Protein 2NYB (pdb70)

Structure (mmCIF, N/CA/C/O backbone):
data_2NYB
#
_entry.id   2NYB
#
_cell.length_a   43.508
_cell.length_b   107.596
_cell.length_c   84.120
_cell.angle_alpha   90.000
_cell.angle_beta   94.890
_cell.angle_gamma   90.000
#
_symmetry.space_group_name_H-M   'P 1 21 1'
#
loop_
_entity.id
_entity.type
_entity.pdbx_description
1 polymer 'Superoxide dismutase [FE]'
2 non-polymer 'FE (II) ION'
3 non-polymer 'OXYGEN ATOM'
4 water water
#
loop_
_atom_site.group_PDB
_atom_site.id
_atom_site.type_symbol
_atom_site.label_atom_id
_atom_site.label_alt_id
_atom_site.label_comp_id
_atom_site.label_asym_id
_atom_site.label_entity_id
_atom_site.label_seq_id
_atom_site.pdbx_PDB_ins_code
_atom_site.Cartn_x
_atom_site.Cartn_y
_atom_site.Cartn_z
_atom_site.occupancy
_atom_site.B_iso_or_equiv
_atom_site.auth_seq_id
_atom_site.auth_comp_id
_atom_site.auth_asym_id
_atom_site.auth_atom_id
_atom_site.pdbx_PDB_model_num
ATOM 1 N N A SER A 1 1 ? -63.835 42.278 -14.551 0.60 18.37 1 SER A N 1
ATOM 2 N N B SER A 1 1 ? -65.036 41.004 -14.228 0.40 18.14 1 SER A N 1
ATOM 3 C CA A SER A 1 1 ? -63.133 41.287 -13.685 0.60 18.38 1 SER A CA 1
ATOM 4 C CA B SER A 1 1 ? -63.685 41.058 -13.599 0.40 18.11 1 SER A CA 1
ATOM 5 C C A SER A 1 1 ? -63.053 41.766 -12.236 0.60 17.90 1 SER A C 1
ATOM 6 C C B SER A 1 1 ? -63.759 41.467 -12.133 0.40 17.83 1 SER A C 1
ATOM 7 O O A SER A 1 1 ? -63.100 42.968 -11.967 0.60 18.11 1 SER A O 1
ATOM 8 O O B SER A 1 1 ? -64.542 42.343 -11.764 0.40 18.07 1 SER A O 1
ATOM 13 N N . PHE A 1 2 ? -62.940 40.819 -11.307 1.00 17.43 2 PHE A N 1
ATOM 14 C CA . PHE A 1 2 ? -62.834 41.152 -9.885 1.00 16.78 2 PHE A CA 1
ATOM 15 C C . PHE A 1 2 ? -61.468 41.726 -9.555 1.00 16.54 2 PHE A C 1
ATOM 16 O O . PHE A 1 2 ? -60.455 41.313 -10.120 1.00 16.15 2 PHE A O 1
ATOM 24 N N . GLU A 1 3 ? -61.467 42.704 -8.656 1.00 16.71 3 GLU A N 1
ATOM 25 C CA . GLU A 1 3 ? -60.240 43.290 -8.139 1.00 16.97 3 GLU A CA 1
ATOM 26 C C . GLU A 1 3 ? -60.027 42.790 -6.723 1.00 16.10 3 GLU A C 1
ATOM 27 O O . GLU A 1 3 ? -60.989 42.487 -6.020 1.00 17.04 3 GLU A O 1
ATOM 33 N N . LEU A 1 4 ? -58.768 42.687 -6.315 1.00 14.95 4 LEU A N 1
ATOM 34 C CA . LEU A 1 4 ? -58.435 42.424 -4.925 1.00 13.91 4 LEU A CA 1
ATOM 35 C C . LEU A 1 4 ? -58.705 43.714 -4.141 1.00 13.59 4 LEU A C 1
ATOM 36 O O . LEU A 1 4 ? -58.034 44.721 -4.371 1.00 13.54 4 LEU A O 1
ATOM 41 N N . PRO A 1 5 ? -59.716 43.711 -3.248 1.00 13.26 5 PRO A N 1
ATOM 42 C CA . PRO A 1 5 ? -59.952 44.947 -2.491 1.00 13.23 5 PRO A CA 1
ATOM 43 C C . PRO A 1 5 ? -58.767 45.298 -1.596 1.00 12.55 5 PRO A C 1
ATOM 44 O O . PRO A 1 5 ? -58.106 44.401 -1.065 1.00 12.40 5 PRO A O 1
ATOM 48 N N . ALA A 1 6 ? -58.497 46.591 -1.442 1.00 12.10 6 ALA A N 1
ATOM 49 C CA . ALA A 1 6 ? -57.396 47.057 -0.611 1.00 11.52 6 ALA A CA 1
ATOM 50 C C . ALA A 1 6 ? -57.492 46.487 0.798 1.00 11.12 6 ALA A C 1
ATOM 51 O O . ALA A 1 6 ? -58.586 46.357 1.354 1.00 11.28 6 ALA A O 1
ATOM 53 N N A LEU A 1 7 ? -56.347 46.134 1.366 0.70 10.82 7 LEU A N 1
ATOM 54 N N B LEU A 1 7 ? -56.337 46.151 1.371 0.30 11.17 7 LEU A N 1
ATOM 55 C CA A LEU A 1 7 ? -56.287 45.751 2.766 0.70 10.50 7 LEU A CA 1
ATOM 56 C CA B LEU A 1 7 ? -56.252 45.832 2.793 0.30 11.13 7 LEU A CA 1
ATOM 57 C C A LEU A 1 7 ? -56.700 46.975 3.605 0.70 10.58 7 LEU A C 1
ATOM 58 C C B LEU A 1 7 ? -56.738 47.029 3.602 0.30 10.99 7 LEU A C 1
ATOM 59 O O A LEU A 1 7 ? -56.351 48.098 3.245 0.70 11.02 7 LEU A O 1
ATOM 60 O O B LEU A 1 7 ? -56.478 48.175 3.227 0.30 11.10 7 LEU A O 1
ATOM 69 N N . PRO A 1 8 ? -57.471 46.778 4.699 1.00 10.70 8 PRO A N 1
ATOM 70 C CA . PRO A 1 8 ? -57.934 47.913 5.525 1.00 10.91 8 PRO A CA 1
ATOM 71 C C . PRO A 1 8 ? -56.865 48.645 6.352 1.00 10.64 8 PRO A C 1
ATOM 72 O O . PRO A 1 8 ? -57.194 49.581 7.077 1.00 11.16 8 PRO A O 1
ATOM 76 N N . TYR A 1 9 ? -55.609 48.217 6.243 1.00 9.52 9 TYR A N 1
ATOM 77 C CA . TYR A 1 9 ? -54.488 48.733 7.040 1.00 9.15 9 TYR A CA 1
ATOM 78 C C . TYR A 1 9 ? -53.211 48.364 6.302 1.00 8.93 9 TYR A C 1
ATOM 79 O O . TYR A 1 9 ? -53.244 47.560 5.363 1.00 9.10 9 TYR A O 1
ATOM 88 N N . ALA A 1 10 ? -52.090 48.947 6.721 1.00 8.67 10 ALA A N 1
ATOM 89 C CA . ALA A 1 10 ? -50.783 48.545 6.208 1.00 8.76 10 ALA A CA 1
ATOM 90 C C . ALA A 1 10 ? -50.448 47.155 6.737 1.00 8.22 10 ALA A C 1
ATOM 91 O O . ALA A 1 10 ? -51.021 46.700 7.739 1.00 8.42 10 ALA A O 1
ATOM 93 N N . LYS A 1 11 ? -49.497 46.490 6.095 1.00 8.56 11 LYS A N 1
ATOM 94 C CA . LYS A 1 11 ? -49.254 45.078 6.379 1.00 8.90 11 LYS A CA 1
ATOM 95 C C . LYS A 1 11 ? -48.625 44.777 7.741 1.00 8.48 11 LYS A C 1
ATOM 96 O O . LYS A 1 11 ? -48.584 43.616 8.145 1.00 8.59 11 LYS A O 1
ATOM 102 N N . ASP A 1 12 ? -48.127 45.805 8.428 1.00 8.50 12 ASP A N 1
ATOM 103 C CA . ASP A 1 12 ? -47.586 45.660 9.784 1.00 8.16 12 ASP A CA 1
ATOM 104 C C . ASP A 1 12 ? -48.609 45.913 10.894 1.00 7.84 12 ASP A C 1
ATOM 105 O O . ASP A 1 12 ? -48.267 45.841 12.076 1.00 8.23 12 ASP A O 1
ATOM 110 N N . ALA A 1 13 ? -49.853 46.223 10.536 1.00 7.84 13 ALA A N 1
ATOM 111 C CA . ALA A 1 13 ? -50.813 46.723 11.527 1.00 8.06 13 ALA A CA 1
ATOM 112 C C . ALA A 1 13 ? -51.208 45.693 12.574 1.00 7.91 13 ALA A C 1
ATOM 113 O O . ALA A 1 13 ? -51.612 46.055 13.680 1.00 8.59 13 ALA A O 1
ATOM 115 N N . LEU A 1 14 ? -51.102 44.416 12.214 1.00 7.70 14 LEU A N 1
ATOM 116 C CA . LEU A 1 14 ? -51.539 43.330 13.087 1.00 7.88 14 LEU A CA 1
ATOM 117 C C . LEU A 1 14 ? -50.398 42.710 13.885 1.00 7.90 14 LEU A C 1
ATOM 118 O O . LEU A 1 14 ? -50.615 41.810 14.697 1.00 8.40 14 LEU A O 1
ATOM 123 N N . ALA A 1 15 ? -49.184 43.206 13.666 1.00 7.88 15 ALA A N 1
ATOM 124 C CA . ALA A 1 15 ? -48.002 42.653 14.315 1.00 8.80 15 ALA A CA 1
ATOM 125 C C . ALA A 1 15 ? -47.996 43.035 15.791 1.00 9.37 15 ALA A C 1
ATOM 126 O O . ALA A 1 15 ? -48.462 44.120 16.143 1.00 9.75 15 ALA A O 1
ATOM 128 N N . PRO A 1 16 ? -47.448 42.166 16.663 1.00 9.90 16 PRO A N 1
ATOM 129 C CA . PRO A 1 16 ? -46.801 40.882 16.392 1.00 10.05 16 PRO A CA 1
ATOM 130 C C . PRO A 1 16 ? -47.766 39.693 16.294 1.00 9.42 16 PRO A C 1
ATOM 131 O O . PRO A 1 16 ? -47.325 38.559 16.078 1.00 10.14 16 PRO A O 1
ATOM 135 N N . HIS A 1 17 ? -49.063 39.939 16.451 1.00 8.44 17 HIS A N 1
ATOM 136 C CA . HIS A 1 17 ? -50.061 38.865 16.469 1.00 8.37 17 HIS A CA 1
ATOM 137 C C . HIS A 1 17 ? -50.106 38.104 15.149 1.00 7.86 17 HIS A C 1
ATOM 138 O O . HIS A 1 17 ? -50.145 36.874 15.138 1.00 8.21 17 HIS A O 1
ATOM 145 N N . ILE A 1 18 ? -50.090 38.846 14.046 1.00 7.49 18 ILE A N 1
ATOM 146 C CA . ILE A 1 18 ? -49.890 38.293 12.716 1.00 8.03 18 ILE A CA 1
ATOM 147 C C . ILE A 1 18 ? -48.830 39.191 12.089 1.00 7.80 18 ILE A C 1
ATOM 148 O O . ILE A 1 18 ? -48.960 40.419 12.095 1.00 7.95 18 ILE A O 1
ATOM 153 N N . SER A 1 19 ? -47.756 38.589 11.593 1.00 7.76 19 SER A N 1
ATOM 154 C CA . SER A 1 19 ? -46.611 39.368 11.120 1.00 8.00 19 SER A CA 1
ATOM 155 C C . SER A 1 19 ? -46.856 40.039 9.776 1.00 7.57 19 SER A C 1
ATOM 156 O O . SER A 1 19 ? -47.737 39.636 9.005 1.00 7.42 19 SER A O 1
ATOM 159 N N . ALA A 1 20 ? -46.050 41.061 9.494 1.00 7.82 20 ALA A N 1
ATOM 160 C CA . ALA A 1 20 ? -46.041 41.679 8.177 1.00 8.00 20 ALA A CA 1
ATOM 161 C C . ALA A 1 20 ? -45.745 40.660 7.084 1.00 7.93 20 ALA A C 1
ATOM 162 O O . ALA A 1 20 ? -46.349 40.727 6.007 1.00 8.09 20 ALA A O 1
ATOM 164 N N . GLU A 1 21 ? -44.812 39.740 7.343 1.00 7.72 21 GLU A N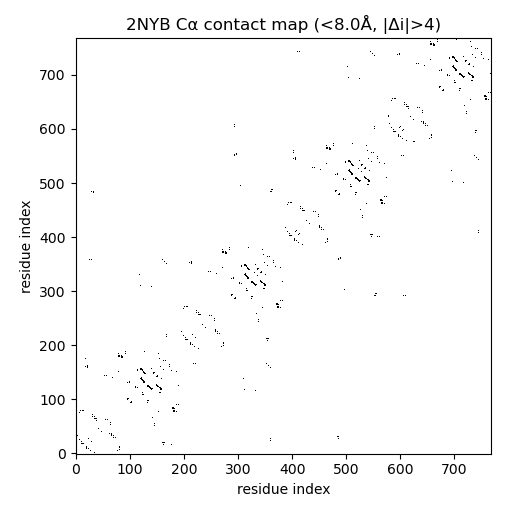 1
ATOM 165 C CA . GLU A 1 21 ? -44.506 38.714 6.353 1.00 7.98 21 GLU A CA 1
ATOM 166 C C . GLU A 1 21 ? -45.725 37.838 6.051 1.00 7.59 21 GLU A C 1
ATOM 167 O O . GLU A 1 21 ? -45.989 37.527 4.896 1.00 8.12 21 GLU A O 1
ATOM 173 N N A THR A 1 22 ? -46.419 37.402 7.099 0.70 6.99 22 THR A N 1
ATOM 174 N N B THR A 1 22 ? -46.515 37.487 7.062 0.30 8.07 22 THR A N 1
ATOM 175 C CA A THR A 1 22 ? -47.629 36.612 6.905 0.70 6.45 22 THR A CA 1
ATOM 176 C CA B THR A 1 22 ? -47.757 36.772 6.752 0.30 8.27 22 THR A CA 1
ATOM 177 C C A THR A 1 22 ? -48.601 37.355 6.025 0.70 6.53 22 THR A C 1
ATOM 178 C C B THR A 1 22 ? -48.770 37.625 5.971 0.30 8.16 22 THR A C 1
ATOM 179 O O A THR A 1 22 ? -49.106 36.805 5.056 0.70 6.62 22 THR A O 1
ATOM 180 O O B THR A 1 22 ? -49.438 37.098 5.094 0.30 7.84 22 THR A O 1
ATOM 187 N N A ILE A 1 23 ? -48.844 38.623 6.339 0.50 6.09 23 ILE A N 1
ATOM 188 N N B ILE A 1 23 ? -48.876 38.927 6.236 0.50 8.41 23 ILE A N 1
ATOM 189 C CA A ILE A 1 23 ? -49.790 39.404 5.548 0.50 6.11 23 ILE A CA 1
ATOM 190 C CA B ILE A 1 23 ? -49.771 39.709 5.400 0.50 9.00 23 ILE A CA 1
ATOM 191 C C A ILE A 1 23 ? -49.314 39.557 4.097 0.50 6.38 23 ILE A C 1
ATOM 192 C C B ILE A 1 23 ? -49.227 39.744 3.960 0.50 9.02 23 ILE A C 1
ATOM 193 O O A ILE A 1 23 ? -50.104 39.416 3.166 0.50 6.55 23 ILE A O 1
ATOM 194 O O B ILE A 1 23 ? -49.978 39.580 3.000 0.50 9.02 23 ILE A O 1
ATOM 203 N N A GLU A 1 24 ? -48.027 39.818 3.902 0.50 6.81 24 GLU A N 1
ATOM 204 N N B GLU A 1 24 ? -47.916 39.915 3.823 0.50 9.02 24 GLU A N 1
ATOM 205 C CA A GLU A 1 24 ? -47.497 39.932 2.550 0.50 7.32 24 GLU A CA 1
ATOM 206 C CA B GLU A 1 24 ? -47.270 39.902 2.513 0.50 9.44 24 GLU A CA 1
ATOM 207 C C A GLU A 1 24 ? -47.835 38.695 1.717 0.50 7.34 24 GLU A C 1
ATOM 208 C C B GLU A 1 24 ? -47.698 38.694 1.683 0.50 8.55 24 GLU A C 1
ATOM 209 O O A GLU A 1 24 ? -48.300 38.817 0.581 0.50 7.61 24 GLU A O 1
ATOM 210 O O B GLU A 1 24 ? -48.092 38.830 0.525 0.50 8.76 24 GLU A O 1
ATOM 221 N N . TYR A 1 25 ? -47.601 37.508 2.273 1.00 7.52 25 TYR A N 1
ATOM 222 C CA . TYR A 1 25 ? -47.950 36.276 1.567 1.00 7.42 25 TYR A CA 1
ATOM 223 C C . TYR A 1 25 ? -49.452 36.035 1.516 1.00 7.19 25 TYR A C 1
ATOM 224 O O . TYR A 1 25 ? -50.008 35.715 0.459 1.00 7.65 25 TYR A O 1
ATOM 233 N N . HIS A 1 26 ? -50.105 36.153 2.663 1.00 7.47 26 HIS A N 1
ATOM 234 C CA . HIS A 1 26 ? -51.496 35.757 2.771 1.00 7.34 26 HIS A CA 1
ATOM 235 C C . HIS A 1 26 ? -52.377 36.651 1.893 1.00 7.46 26 HIS A C 1
ATOM 236 O O . HIS A 1 26 ? -53.239 36.156 1.151 1.00 7.68 26 HIS A O 1
ATOM 243 N N . TYR A 1 27 ? -52.156 37.960 1.975 1.00 7.50 27 TYR A N 1
ATOM 244 C CA . TYR A 1 27 ? -52.887 38.912 1.152 1.00 7.89 27 TYR A CA 1
ATOM 245 C C . TYR A 1 27 ? -52.279 39.006 -0.254 1.00 8.07 27 TYR A C 1
ATOM 246 O O . TYR A 1 27 ? -52.979 38.839 -1.253 1.00 8.52 27 TYR A O 1
ATOM 255 N N . GLY A 1 28 ? -50.978 39.276 -0.327 1.00 8.51 28 GLY A N 1
ATOM 256 C CA . GLY A 1 28 ? -50.330 39.576 -1.601 1.00 8.89 28 GLY A CA 1
ATOM 257 C C . GLY A 1 28 ? -50.091 38.405 -2.530 1.00 8.74 28 GLY A C 1
ATOM 258 O O . GLY A 1 28 ? -49.878 38.611 -3.728 1.00 9.65 28 GLY A O 1
ATOM 259 N N A LYS A 1 29 ? -50.116 37.187 -1.991 0.50 8.49 29 LYS A N 1
ATOM 260 N N B LYS A 1 29 ? -50.087 37.191 -1.982 0.50 8.55 29 LYS A N 1
ATOM 261 C CA A LYS A 1 29 ? -49.973 35.987 -2.813 0.50 8.54 29 LYS A CA 1
ATOM 262 C CA B LYS A 1 29 ? -49.962 35.984 -2.794 0.50 8.69 29 LYS A CA 1
ATOM 263 C C A LYS A 1 29 ? -51.207 35.090 -2.800 0.50 8.37 29 LYS A C 1
ATOM 264 C C B LYS A 1 29 ? -51.243 35.156 -2.788 0.50 8.43 29 LYS A C 1
ATOM 265 O O A LYS A 1 29 ? -51.755 34.799 -3.858 0.50 8.38 29 LYS A O 1
ATOM 266 O O B LYS A 1 29 ? -51.861 34.990 -3.833 0.50 8.39 29 LYS A O 1
ATOM 277 N N . HIS A 1 30 ? -51.656 34.651 -1.627 1.00 8.06 30 HIS A N 1
ATOM 278 C CA . HIS A 1 30 ? -52.805 33.735 -1.575 1.00 7.96 30 HIS A CA 1
ATOM 279 C C . HIS A 1 30 ? -54.106 34.391 -2.035 1.00 7.79 30 HIS A C 1
ATOM 280 O O . HIS A 1 30 ? -54.760 33.899 -2.950 1.00 8.05 30 HIS A O 1
ATOM 287 N N . HIS A 1 31 ? -54.461 35.507 -1.408 1.00 7.59 31 HIS A N 1
ATOM 288 C CA . HIS A 1 31 ? -55.696 36.191 -1.736 1.00 7.72 31 HIS A CA 1
ATOM 289 C C . HIS A 1 31 ? -55.661 36.680 -3.193 1.00 8.00 31 HIS A C 1
ATOM 290 O O . HIS A 1 31 ? -56.615 36.483 -3.951 1.00 8.17 31 HIS A O 1
ATOM 297 N N . GLN A 1 32 ? -54.543 37.283 -3.588 1.00 8.44 32 GLN A N 1
ATOM 298 C CA . GLN A 1 32 ? -54.351 37.712 -4.974 1.00 8.93 32 GLN A CA 1
ATOM 299 C C . GLN A 1 32 ? -54.518 36.554 -5.968 1.00 8.64 32 GLN A C 1
ATOM 300 O O . GLN A 1 32 ? -55.189 36.703 -7.002 1.00 9.04 32 GLN A O 1
ATOM 306 N N . THR A 1 33 ? -53.920 35.406 -5.656 1.00 8.52 33 THR A N 1
ATOM 307 C CA . THR A 1 33 ? -54.012 34.240 -6.539 1.00 9.01 33 THR A CA 1
ATOM 308 C C . THR A 1 33 ? -55.459 33.767 -6.696 1.00 9.11 33 THR A C 1
ATOM 309 O O . THR A 1 33 ? -55.872 33.389 -7.787 1.00 9.30 33 THR A O 1
ATOM 313 N N . TYR A 1 34 ? -56.227 33.791 -5.614 1.00 8.93 34 TYR A N 1
ATOM 314 C CA . TYR A 1 34 ? -57.636 33.438 -5.706 1.00 9.08 34 TYR A CA 1
ATOM 315 C C . TYR A 1 34 ? -58.390 34.374 -6.661 1.00 9.15 34 TYR A C 1
ATOM 316 O O . TYR A 1 34 ? -59.223 33.921 -7.443 1.00 9.49 34 TYR A O 1
ATOM 325 N N . VAL A 1 35 ? -58.097 35.671 -6.596 1.00 9.11 35 VAL A N 1
ATOM 326 C CA . VAL A 1 35 ? -58.708 36.647 -7.509 1.00 9.62 35 VAL A CA 1
ATOM 327 C C . VAL A 1 35 ? -58.325 36.351 -8.963 1.00 9.49 35 VAL A C 1
ATOM 328 O O . VAL A 1 35 ? -59.190 36.275 -9.852 1.00 10.18 35 VAL A O 1
ATOM 332 N N . THR A 1 36 ? -57.031 36.162 -9.196 1.00 9.74 36 THR A N 1
ATOM 333 C CA . THR A 1 36 ? -56.531 35.850 -10.530 1.00 10.51 36 THR A CA 1
ATOM 334 C C . THR A 1 36 ? -57.164 34.577 -11.082 1.00 10.67 36 THR A C 1
ATOM 335 O O . THR A 1 36 ? -57.614 34.550 -12.234 1.00 11.40 36 THR A O 1
ATOM 339 N N . ASN A 1 37 ? -57.185 33.525 -10.266 1.00 10.73 37 ASN A N 1
ATOM 340 C CA . ASN A 1 37 ? -57.726 32.242 -10.706 1.00 11.25 37 ASN A CA 1
ATOM 341 C C . ASN A 1 37 ? -59.226 32.314 -10.972 1.00 11.45 37 ASN A C 1
ATOM 342 O O . ASN A 1 37 ? -59.718 31.724 -11.938 1.00 12.06 37 ASN A O 1
ATOM 347 N N . LEU A 1 38 ? -59.947 33.039 -10.122 1.00 11.31 38 LEU A N 1
ATOM 348 C CA . LEU A 1 38 ? -61.369 33.265 -10.345 1.00 11.72 38 LEU A CA 1
ATOM 349 C C . LEU A 1 38 ? -61.620 33.957 -11.687 1.00 12.14 38 LEU A C 1
ATOM 350 O O . LEU A 1 38 ? -62.441 33.496 -12.491 1.00 12.73 38 LEU A O 1
ATOM 355 N N . ASN A 1 39 ? -60.917 35.063 -11.918 1.00 12.80 39 ASN A N 1
ATOM 356 C CA . ASN A 1 39 ? -61.062 35.826 -13.156 1.00 13.56 39 ASN A CA 1
ATOM 357 C C . ASN A 1 39 ? -60.818 34.976 -14.393 1.00 14.30 39 ASN A C 1
ATOM 358 O O . ASN A 1 39 ? -61.583 35.037 -15.358 1.00 15.00 39 ASN A O 1
ATOM 363 N N . ASN A 1 40 ? -59.776 34.155 -14.342 1.00 14.84 40 ASN A N 1
ATOM 364 C CA . ASN A 1 40 ? -59.455 33.271 -15.455 1.00 15.88 40 ASN A CA 1
ATOM 365 C C . ASN A 1 40 ? -60.525 32.218 -15.721 1.00 16.25 40 ASN A C 1
ATOM 366 O O . ASN A 1 40 ? -60.799 31.893 -16.876 1.00 16.75 40 ASN A O 1
ATOM 371 N N . LEU A 1 41 ? -61.137 31.697 -14.660 1.00 16.79 41 LEU A N 1
ATOM 372 C CA . LEU A 1 41 ? -62.182 30.685 -14.808 1.00 17.34 41 LEU A CA 1
ATOM 373 C C . LEU A 1 41 ? -63.502 31.241 -15.337 1.00 17.72 41 LEU A C 1
ATOM 374 O O . LEU A 1 41 ? -64.229 30.539 -16.044 1.00 18.27 41 LEU A O 1
ATOM 379 N N . ILE A 1 42 ? -63.814 32.491 -15.005 1.00 17.90 42 ILE A N 1
ATOM 380 C CA . ILE A 1 42 ? -65.124 33.053 -15.356 1.00 18.57 42 ILE A CA 1
ATOM 381 C C . ILE A 1 42 ? -65.156 33.917 -16.622 1.00 18.81 42 ILE A C 1
ATOM 382 O O . ILE A 1 42 ? -66.239 34.219 -17.135 1.00 18.83 42 ILE A O 1
ATOM 387 N N A LYS A 1 43 ? -63.980 34.308 -17.113 0.50 18.99 43 LYS A N 1
ATOM 388 N N B LYS A 1 43 ? -63.979 34.306 -17.115 0.50 19.04 43 LYS A N 1
ATOM 389 C CA A LYS A 1 43 ? -63.878 35.136 -18.316 0.50 19.31 43 LYS A CA 1
ATOM 390 C CA B LYS A 1 43 ? -63.868 35.132 -18.321 0.50 19.40 43 LYS A CA 1
ATOM 391 C C A LYS A 1 43 ? -64.574 34.474 -19.504 0.50 19.57 43 LYS A C 1
ATOM 392 C C B LYS A 1 43 ? -64.569 34.475 -19.509 0.50 19.63 43 LYS A C 1
ATOM 393 O O A LYS A 1 43 ? -64.274 33.331 -19.855 0.50 19.78 43 LYS A O 1
ATOM 394 O O B LYS A 1 43 ? -64.269 33.334 -19.865 0.50 19.84 43 LYS A O 1
ATOM 405 N N . GLY A 1 44 ? -65.516 35.201 -20.099 1.00 19.74 44 GLY A N 1
ATOM 406 C CA . GLY A 1 44 ? -66.272 34.717 -21.254 1.00 20.15 44 GLY A CA 1
ATOM 407 C C . GLY A 1 44 ? -67.386 33.732 -20.940 1.00 20.44 44 GLY A C 1
ATOM 408 O O . GLY A 1 44 ? -67.935 33.114 -21.855 1.00 20.87 44 GLY A O 1
ATOM 409 N N . THR A 1 45 ? -67.727 33.588 -19.658 1.00 20.40 45 THR A N 1
ATOM 410 C CA . THR A 1 45 ? -68.766 32.648 -19.217 1.00 20.43 45 THR A CA 1
ATOM 411 C C . THR A 1 45 ? -69.988 33.369 -18.646 1.00 20.67 45 THR A C 1
ATOM 412 O O . THR A 1 45 ? -69.965 34.585 -18.437 1.00 20.81 45 THR A O 1
ATOM 416 N N . ALA A 1 46 ? -71.046 32.603 -18.376 1.00 20.81 46 ALA A N 1
ATOM 417 C CA . ALA A 1 46 ? -72.276 33.140 -17.788 1.00 21.16 46 ALA A CA 1
ATOM 418 C C . ALA A 1 46 ? -72.114 33.571 -16.325 1.00 21.19 46 ALA A C 1
ATOM 419 O O . ALA A 1 46 ? -73.050 34.100 -15.722 1.00 21.47 46 ALA A O 1
ATOM 421 N N . PHE A 1 47 ? -70.928 33.350 -15.759 1.00 21.20 47 PHE A N 1
ATOM 422 C CA . PHE A 1 47 ? -70.611 33.856 -14.424 1.00 21.31 47 PHE A CA 1
ATOM 423 C C . PHE A 1 47 ? -70.244 35.339 -14.442 1.00 22.06 47 PHE A C 1
ATOM 424 O O . PHE A 1 47 ? -70.184 35.982 -13.393 1.00 22.38 47 PHE A O 1
ATOM 432 N N . GLU A 1 48 ? -70.001 35.876 -15.637 1.00 22.68 48 GLU A N 1
ATOM 433 C CA . GLU A 1 48 ? -69.803 37.313 -15.815 1.00 23.43 48 GLU A CA 1
ATOM 434 C C . GLU A 1 48 ? -71.117 38.051 -15.605 1.00 23.35 48 GLU A C 1
ATOM 435 O O . GLU A 1 48 ? -72.179 37.585 -16.033 1.00 23.66 48 GLU A O 1
ATOM 441 N N . GLY A 1 49 ? -71.041 39.200 -14.940 1.00 23.26 49 GLY A N 1
ATOM 442 C CA . GLY A 1 49 ? -72.232 39.963 -14.581 1.00 22.96 49 GLY A CA 1
ATOM 443 C C . GLY A 1 49 ? -72.718 39.622 -13.185 1.00 22.57 49 GLY A C 1
ATOM 444 O O . GLY A 1 49 ? -73.468 40.387 -12.575 1.00 22.87 49 GLY A O 1
ATOM 445 N N . LYS A 1 50 ? -72.290 38.464 -12.683 1.00 22.08 50 LYS A N 1
ATOM 446 C CA . LYS A 1 50 ? -72.637 38.031 -11.338 1.00 21.37 50 LYS A CA 1
ATOM 447 C C . LYS A 1 50 ? -71.716 38.659 -10.304 1.00 20.67 50 LYS A C 1
ATOM 448 O O . LYS A 1 50 ? -70.507 38.791 -10.522 1.00 20.60 50 LYS A O 1
ATOM 454 N N . SER A 1 51 ? -72.307 39.045 -9.180 1.00 19.82 51 SER A N 1
ATOM 455 C CA . SER A 1 51 ? -71.549 39.460 -8.014 1.00 19.16 51 SER A CA 1
ATOM 456 C C . SER A 1 51 ? -70.798 38.252 -7.466 1.00 18.31 51 SER A C 1
ATOM 457 O O . SER A 1 51 ? -71.092 37.099 -7.813 1.00 18.01 51 SER A O 1
ATOM 460 N N . LEU A 1 52 ? -69.831 38.522 -6.601 1.00 17.66 52 LEU A N 1
ATOM 461 C CA . LEU A 1 52 ? -69.077 37.470 -5.950 1.00 16.84 52 LEU A CA 1
ATOM 462 C C . LEU A 1 52 ? -70.000 36.498 -5.198 1.00 16.56 52 LEU A C 1
ATOM 463 O O . LEU A 1 52 ? -69.855 35.277 -5.318 1.00 16.33 52 LEU A O 1
ATOM 468 N N A GLU A 1 53 ? -70.949 37.052 -4.444 0.60 16.42 53 GLU A N 1
ATOM 469 N N B GLU A 1 53 ? -70.962 37.040 -4.456 0.40 16.48 53 GLU A N 1
ATOM 470 C CA A GLU A 1 53 ? -71.918 36.264 -3.683 0.60 16.28 53 GLU A CA 1
ATOM 471 C CA B GLU A 1 53 ? -71.891 36.218 -3.677 0.40 16.43 53 GLU A CA 1
ATOM 472 C C A GLU A 1 53 ? -72.779 35.389 -4.592 0.60 15.98 53 GLU A C 1
ATOM 473 C C B GLU A 1 53 ? -72.863 35.416 -4.546 0.40 16.13 53 GLU A C 1
ATOM 474 O O A GLU A 1 53 ? -73.030 34.220 -4.289 0.60 15.65 53 GLU A O 1
ATOM 475 O O B GLU A 1 53 ? -73.271 34.315 -4.167 0.40 16.03 53 GLU A O 1
ATOM 486 N N . GLU A 1 54 ? -73.221 35.962 -5.708 1.00 15.92 54 GLU A N 1
ATOM 487 C CA . GLU A 1 54 ? -74.041 35.236 -6.680 1.00 15.62 54 GLU A CA 1
ATOM 488 C C . GLU A 1 54 ? -73.283 34.040 -7.263 1.00 14.88 54 GLU A C 1
ATOM 489 O O . GLU A 1 54 ? -73.845 32.950 -7.396 1.00 14.55 54 GLU A O 1
ATOM 495 N N . ILE A 1 55 ? -72.003 34.241 -7.579 1.00 14.20 55 ILE A N 1
ATOM 496 C CA . ILE A 1 55 ? -71.145 33.148 -8.042 1.00 13.89 55 ILE A CA 1
ATOM 497 C C . ILE A 1 55 ? -71.020 32.051 -6.979 1.00 13.35 55 ILE A C 1
ATOM 498 O O . ILE A 1 55 ? -71.208 30.871 -7.273 1.00 13.20 55 ILE A O 1
ATOM 503 N N . ILE A 1 56 ? -70.721 32.451 -5.745 1.00 12.97 56 ILE A N 1
ATOM 504 C CA . ILE A 1 56 ? -70.549 31.513 -4.636 1.00 12.71 56 ILE A CA 1
ATOM 505 C C . ILE A 1 56 ? -71.787 30.631 -4.467 1.00 13.18 56 ILE A C 1
ATOM 506 O O . ILE A 1 56 ? -71.683 29.430 -4.214 1.00 13.36 56 ILE A O 1
ATOM 511 N N . ARG A 1 57 ? -72.955 31.237 -4.637 1.00 13.71 57 ARG A N 1
ATOM 512 C CA . ARG A 1 57 ? -74.219 30.537 -4.434 1.00 14.32 57 ARG A CA 1
ATOM 513 C C . ARG A 1 57 ? -74.736 29.767 -5.660 1.00 14.48 57 ARG A C 1
ATOM 514 O O . ARG A 1 57 ? -75.801 29.146 -5.595 1.00 15.04 57 ARG A O 1
ATOM 522 N N . SER A 1 58 ? -73.986 29.781 -6.761 1.00 14.65 58 SER A N 1
ATOM 523 C CA . SER A 1 58 ? -74.434 29.134 -7.999 1.00 14.99 58 SER A CA 1
ATOM 524 C C . SER A 1 58 ? -73.326 28.369 -8.722 1.00 14.93 58 SER A C 1
ATOM 525 O O . SER A 1 58 ? -73.438 28.082 -9.916 1.00 15.81 58 SER A O 1
ATOM 528 N N . SER A 1 59 ? -72.265 28.022 -7.997 1.00 14.64 59 SER A N 1
ATOM 529 C CA . SER A 1 59 ? -71.109 27.385 -8.611 1.00 14.34 59 SER A CA 1
ATOM 530 C C . SER A 1 59 ? -70.614 26.157 -7.853 1.00 14.46 59 SER A C 1
ATOM 531 O O . SER A 1 59 ? -70.999 25.910 -6.704 1.00 14.38 59 SER A O 1
ATOM 534 N N A GLU A 1 60 ? -69.751 25.395 -8.513 0.50 14.43 60 GLU A N 1
ATOM 535 N N B GLU A 1 60 ? -69.753 25.395 -8.522 0.50 14.51 60 GLU A N 1
ATOM 536 C CA A GLU A 1 60 ? -69.088 24.248 -7.911 0.50 14.70 60 GLU A CA 1
ATOM 537 C CA B GLU A 1 60 ? -69.112 24.210 -7.961 0.50 14.88 60 GLU A CA 1
ATOM 538 C C A GLU A 1 60 ? -67.644 24.194 -8.403 0.50 14.39 60 GLU A C 1
ATOM 539 C C B GLU A 1 60 ? -67.648 24.195 -8.402 0.50 14.48 60 GLU A C 1
ATOM 540 O O A GLU A 1 60 ? -67.229 25.028 -9.215 0.50 14.44 60 GLU A O 1
ATOM 541 O O B GLU A 1 60 ? -67.224 25.056 -9.179 0.50 14.48 60 GLU A O 1
ATOM 552 N N . GLY A 1 61 ? -66.884 23.227 -7.897 1.00 14.22 61 GLY A N 1
ATOM 553 C CA . GLY A 1 61 ? -65.498 23.016 -8.318 1.00 14.04 61 GLY A CA 1
ATOM 554 C C . GLY A 1 61 ? -64.605 24.235 -8.191 1.00 13.53 61 GLY A C 1
ATOM 555 O O . GLY A 1 61 ? -64.683 24.974 -7.207 1.00 13.23 61 GLY A O 1
ATOM 556 N N . GLY A 1 62 ? -63.771 24.451 -9.203 1.00 13.37 62 GLY A N 1
ATOM 557 C CA . GLY A 1 62 ? -62.772 25.521 -9.183 1.00 13.26 62 GLY A CA 1
ATOM 558 C C . GLY A 1 62 ? -63.338 26.927 -9.090 1.00 12.82 62 GLY A C 1
ATOM 559 O O . GLY A 1 62 ? -62.790 27.777 -8.378 1.00 12.49 62 GLY A O 1
ATOM 560 N N . VAL A 1 63 ? -64.426 27.185 -9.815 1.00 12.84 63 VAL A N 1
ATOM 561 C CA . VAL A 1 63 ? -65.091 28.491 -9.747 1.00 12.73 63 VAL A CA 1
ATOM 562 C C . VAL A 1 63 ? -65.530 28.769 -8.309 1.00 11.94 63 VAL A C 1
ATOM 563 O O . VAL A 1 63 ? -65.241 29.839 -7.755 1.00 11.96 63 VAL A O 1
ATOM 567 N N . PHE A 1 64 ? -66.197 27.791 -7.699 1.00 11.68 64 PHE A N 1
ATOM 568 C CA . PHE A 1 64 ? -66.613 27.926 -6.315 1.00 11.12 64 PHE A CA 1
ATOM 569 C C . PHE A 1 64 ? -65.428 28.142 -5.380 1.00 10.56 64 PHE A C 1
ATOM 570 O O . PHE A 1 64 ? -65.435 29.064 -4.567 1.00 10.31 64 PHE A O 1
ATOM 578 N N . ASN A 1 65 ? -64.426 27.274 -5.472 1.00 10.41 65 ASN A N 1
ATOM 579 C CA . ASN A 1 65 ? -63.307 27.335 -4.539 1.00 10.60 65 ASN A CA 1
ATOM 580 C C . ASN A 1 65 ? -62.643 28.699 -4.542 1.00 10.19 65 ASN A C 1
ATOM 581 O O . ASN A 1 65 ? -62.362 29.262 -3.483 1.00 10.35 65 ASN A O 1
ATOM 586 N N . ASN A 1 66 ? -62.412 29.235 -5.736 1.00 10.41 66 ASN A N 1
ATOM 587 C CA . ASN A 1 66 ? -61.795 30.545 -5.853 1.00 10.40 66 ASN A CA 1
ATOM 588 C C . ASN A 1 66 ? -62.709 31.690 -5.426 1.00 10.13 66 ASN A C 1
ATOM 589 O O . ASN A 1 66 ? -62.277 32.576 -4.689 1.00 9.98 66 ASN A O 1
ATOM 594 N N . ALA A 1 67 ? -63.966 31.671 -5.859 1.00 10.10 67 ALA A N 1
ATOM 595 C CA . ALA A 1 67 ? -64.891 32.746 -5.496 1.00 9.86 67 ALA A CA 1
ATOM 596 C C . ALA A 1 67 ? -65.095 32.800 -3.982 1.00 9.40 67 ALA A C 1
ATOM 597 O O . ALA A 1 67 ? -65.019 33.875 -3.376 1.00 9.32 67 ALA A O 1
ATOM 599 N N . ALA A 1 68 ? -65.344 31.640 -3.374 1.00 9.02 68 ALA A N 1
ATOM 600 C CA . ALA A 1 68 ? -65.539 31.572 -1.930 1.00 8.43 68 ALA A CA 1
ATOM 601 C C . ALA A 1 68 ? -64.293 32.041 -1.183 1.00 8.33 68 ALA A C 1
ATOM 602 O O . ALA A 1 68 ? -64.407 32.827 -0.256 1.00 8.16 68 ALA A O 1
ATOM 604 N N . GLU A 1 69 ? -63.107 31.598 -1.595 1.00 8.14 69 GLU A N 1
ATOM 605 C CA . GLU A 1 69 ? -61.887 32.066 -0.937 1.00 8.03 69 GLU A CA 1
ATOM 606 C C . GLU A 1 69 ? -61.657 33.551 -1.108 1.00 7.92 69 GLU A C 1
ATOM 607 O O . GLU A 1 69 ? -61.178 34.208 -0.183 1.00 7.85 69 GLU A O 1
ATOM 613 N N . VAL A 1 70 ? -62.013 34.128 -2.255 1.00 7.96 70 VAL A N 1
ATOM 614 C CA . VAL A 1 70 ? -61.867 35.582 -2.407 1.00 8.39 70 VAL A CA 1
ATOM 615 C C . VAL A 1 70 ? -62.714 36.284 -1.346 1.00 8.09 70 VAL A C 1
ATOM 616 O O . VAL A 1 70 ? -62.228 37.183 -0.642 1.00 8.21 70 VAL A O 1
ATOM 620 N N . TRP A 1 71 ? -63.972 35.860 -1.230 1.00 8.17 71 TRP A N 1
ATOM 621 C CA . TRP A 1 71 ? -64.900 36.461 -0.280 1.00 8.35 71 TRP A CA 1
ATOM 622 C C . TRP A 1 71 ? -64.456 36.222 1.165 1.00 7.90 71 TRP A C 1
ATOM 623 O O . TRP A 1 71 ? -64.479 37.137 1.994 1.00 7.84 71 TRP A O 1
ATOM 634 N N . ASN A 1 72 ? -64.062 34.984 1.461 1.00 7.70 72 ASN A N 1
ATOM 635 C CA . ASN A 1 72 ? -63.659 34.608 2.814 1.00 7.39 72 ASN A CA 1
ATOM 636 C C . ASN A 1 72 ? -62.502 35.471 3.290 1.00 7.16 72 ASN A C 1
ATOM 637 O O . ASN A 1 72 ? -62.495 35.922 4.434 1.00 7.30 72 ASN A O 1
ATOM 642 N N . HIS A 1 73 ? -61.506 35.674 2.424 1.00 6.95 73 HIS A N 1
ATOM 643 C CA . HIS A 1 73 ? -60.355 36.488 2.809 1.00 7.09 73 HIS A CA 1
ATOM 644 C C . HIS A 1 73 ? -60.693 37.952 3.024 1.00 7.31 73 HIS A C 1
ATOM 645 O O . HIS A 1 73 ? -60.210 38.551 3.979 1.00 7.31 73 HIS A O 1
ATOM 652 N N A THR A 1 74 ? -61.506 38.535 2.151 0.80 7.28 74 THR A N 1
ATOM 653 N N B THR A 1 74 ? -61.522 38.532 2.160 0.20 7.56 74 THR A N 1
ATOM 654 C CA A THR A 1 74 ? -61.909 39.918 2.355 0.80 7.66 74 THR A CA 1
ATOM 655 C CA B THR A 1 74 ? -61.941 39.927 2.339 0.20 7.96 74 THR A CA 1
ATOM 656 C C A THR A 1 74 ? -62.639 40.064 3.696 0.80 7.49 74 THR A C 1
ATOM 657 C C B THR A 1 74 ? -62.725 40.119 3.636 0.20 7.81 74 THR A C 1
ATOM 658 O O A THR A 1 74 ? -62.378 41.002 4.456 0.80 7.31 74 THR A O 1
ATOM 659 O O B THR A 1 74 ? -62.607 41.155 4.294 0.20 7.82 74 THR A O 1
ATOM 666 N N . PHE A 1 75 ? -63.518 39.110 3.993 1.00 7.65 75 PHE A N 1
ATOM 667 C CA . PHE A 1 75 ? -64.237 39.087 5.260 1.00 7.62 75 PHE A CA 1
ATOM 668 C C . PHE A 1 75 ? -63.245 38.974 6.438 1.00 7.19 75 PHE A C 1
ATOM 669 O O . PHE A 1 75 ? -63.322 39.735 7.406 1.00 7.53 75 PHE A O 1
ATOM 677 N N . TYR A 1 76 ? -62.290 38.054 6.325 1.00 7.03 76 TYR A N 1
ATOM 678 C CA . TYR A 1 76 ? -61.243 37.879 7.325 1.00 7.19 76 TYR A CA 1
ATOM 679 C C . TYR A 1 76 ? -60.463 39.164 7.609 1.00 6.70 76 TYR A C 1
ATOM 680 O O . TYR A 1 76 ? -60.288 39.529 8.771 1.00 7.11 76 TYR A O 1
ATOM 689 N N . TRP A 1 77 ? -60.016 39.871 6.570 1.00 7.02 77 TRP A N 1
ATOM 690 C CA . TRP A 1 77 ? -59.235 41.094 6.829 1.00 7.49 77 TRP A CA 1
ATOM 691 C C . TRP A 1 77 ? -60.064 42.131 7.574 1.00 7.55 77 TRP A C 1
ATOM 692 O O . TRP A 1 77 ? -59.541 42.866 8.409 1.00 8.17 77 TRP A O 1
ATOM 703 N N . ASN A 1 78 ? -61.357 42.182 7.273 1.00 7.61 78 ASN A N 1
ATOM 704 C CA . ASN A 1 78 ? -62.256 43.099 7.967 1.00 8.30 78 ASN A CA 1
ATOM 705 C C . ASN A 1 78 ? -62.548 42.693 9.413 1.00 7.71 78 ASN A C 1
ATOM 706 O O . ASN A 1 78 ? -62.933 43.535 10.222 1.00 8.22 78 ASN A O 1
ATOM 711 N N . CYS A 1 79 ? -62.360 41.410 9.727 1.00 7.59 79 CYS A N 1
ATOM 712 C CA . CYS A 1 79 ? -62.523 40.900 11.088 1.00 7.61 79 CYS A CA 1
ATOM 713 C C . CYS A 1 79 ? -61.354 41.236 11.994 1.00 7.49 79 CYS A C 1
ATOM 714 O O . CYS A 1 79 ? -61.435 40.983 13.198 1.00 7.77 79 CYS A O 1
ATOM 717 N N . LEU A 1 80 ? -60.268 41.761 11.426 1.00 7.54 80 LEU A N 1
ATOM 718 C CA . LEU A 1 80 ? -59.052 42.036 12.186 1.00 7.63 80 LEU A CA 1
ATOM 719 C C . LEU A 1 80 ? -58.738 43.517 12.115 1.00 7.87 80 LEU A C 1
ATOM 720 O O . LEU A 1 80 ? -59.037 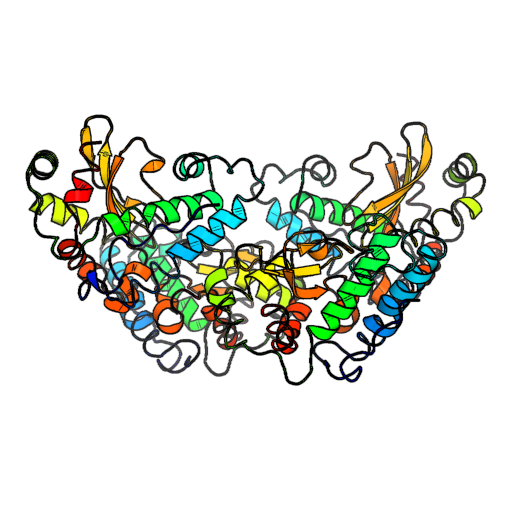44.161 11.112 1.00 8.29 80 LEU A O 1
ATOM 725 N N . ALA A 1 81 ? -58.103 44.058 13.149 1.00 8.13 81 ALA A N 1
ATOM 726 C CA . ALA A 1 81 ? -57.750 45.473 13.143 1.00 8.67 81 ALA A CA 1
ATOM 727 C C . ALA A 1 81 ? -56.688 45.772 14.185 1.00 8.90 81 ALA A C 1
ATOM 728 O O . ALA A 1 81 ? -56.597 45.073 15.197 1.00 8.76 81 ALA A O 1
ATOM 730 N N . PRO A 1 82 ? -55.890 46.829 13.954 1.00 9.20 82 PRO A N 1
ATOM 731 C CA . PRO A 1 82 ? -55.018 47.340 15.008 1.00 10.15 82 PRO A CA 1
ATOM 732 C C . PRO A 1 82 ? -55.869 48.004 16.088 1.00 10.84 82 PRO A C 1
ATOM 733 O O . PRO A 1 82 ? -57.004 48.413 15.814 1.00 10.74 82 PRO A O 1
ATOM 737 N N A ASN A 1 83 ? -55.318 48.054 17.302 0.50 11.50 83 ASN A N 1
ATOM 738 N N B ASN A 1 83 ? -55.333 48.149 17.298 0.50 11.62 83 ASN A N 1
ATOM 739 C CA A ASN A 1 83 ? -55.933 48.732 18.446 0.50 12.13 83 ASN A CA 1
ATOM 740 C CA B ASN A 1 83 ? -56.052 48.847 18.373 0.50 12.24 83 ASN A CA 1
ATOM 741 C C A ASN A 1 83 ? -57.378 48.284 18.705 0.50 11.89 83 ASN A C 1
ATOM 742 C C B ASN A 1 83 ? -57.483 48.308 18.509 0.50 11.96 83 ASN A C 1
ATOM 743 O O A ASN A 1 83 ? -58.246 49.085 19.053 0.50 12.26 83 ASN A O 1
ATOM 744 O O B ASN A 1 83 ? -58.456 49.068 18.559 0.50 12.15 83 ASN A O 1
ATOM 753 N N . ALA A 1 84 ? -57.605 46.983 18.535 1.00 11.51 84 ALA A N 1
ATOM 754 C CA . ALA A 1 84 ? -58.918 46.356 18.664 1.00 11.01 84 ALA A CA 1
ATOM 755 C C . ALA A 1 84 ? -58.817 45.186 19.646 1.00 10.56 84 ALA A C 1
ATOM 756 O O . ALA A 1 84 ? -58.164 45.315 20.689 1.00 11.36 84 ALA A O 1
ATOM 758 N N . GLY A 1 85 ? -59.451 44.057 19.340 1.00 10.38 85 GLY A N 1
ATOM 759 C CA . GLY A 1 85 ? -59.448 42.934 20.270 1.00 10.19 85 GLY A CA 1
ATOM 760 C C . GLY A 1 85 ? -60.291 43.220 21.499 1.00 10.55 85 GLY A C 1
ATOM 761 O O . GLY A 1 85 ? -61.260 43.978 21.436 1.00 10.88 85 GLY A O 1
ATOM 762 N N . GLY A 1 86 ? -59.929 42.610 22.624 1.00 11.30 86 GLY A N 1
ATOM 763 C CA . GLY A 1 86 ? -60.718 42.735 23.844 1.00 11.73 86 GLY A CA 1
ATOM 764 C C . GLY A 1 86 ? -62.115 42.174 23.664 1.00 11.64 86 GLY A C 1
ATOM 765 O O . GLY A 1 86 ? -62.311 41.177 22.974 1.00 12.31 86 GLY A O 1
ATOM 766 N N . GLU A 1 87 ? -63.101 42.833 24.258 1.00 12.36 87 GLU A N 1
ATOM 767 C CA . GLU A 1 87 ? -64.451 42.289 24.283 1.00 12.74 87 GLU A CA 1
ATOM 768 C C . GLU A 1 87 ? -65.461 43.222 23.647 1.00 12.81 87 GLU A C 1
ATOM 769 O O . GLU A 1 87 ? -65.308 44.442 23.722 1.00 13.06 87 GLU A O 1
ATOM 775 N N . PRO A 1 88 ? -66.496 42.655 23.004 1.00 12.84 88 PRO A N 1
ATOM 776 C CA . PRO A 1 88 ? -67.500 43.493 22.376 1.00 13.14 88 PRO A CA 1
ATOM 777 C C . PRO A 1 88 ? -68.389 44.171 23.404 1.00 13.44 88 PRO A C 1
ATOM 778 O O . PRO A 1 88 ? -68.451 43.750 24.567 1.00 13.60 88 PRO A O 1
ATOM 782 N N . THR A 1 89 ? -69.058 45.221 22.949 1.00 13.71 89 THR A N 1
ATOM 783 C CA . THR A 1 89 ? -69.971 46.014 23.755 1.00 14.35 89 THR A CA 1
ATOM 784 C C . THR A 1 89 ? -71.334 46.015 23.060 1.00 14.85 89 THR A C 1
ATOM 785 O O . THR A 1 89 ? -71.491 45.401 22.000 1.00 14.90 89 THR A O 1
ATOM 789 N N . GLY A 1 90 ? -72.313 46.686 23.665 1.00 15.38 90 GLY A N 1
ATOM 790 C CA . GLY A 1 90 ? -73.623 46.905 23.041 1.00 16.08 90 GLY A CA 1
ATOM 791 C C . GLY A 1 90 ? -74.311 45.666 22.497 1.00 16.14 90 GLY A C 1
ATOM 792 O O . GLY A 1 90 ? -74.347 44.628 23.164 1.00 16.37 90 GLY A O 1
ATOM 793 N N . LYS A 1 91 ? -74.840 45.779 21.277 1.00 16.22 91 LYS A N 1
ATOM 794 C CA . LYS A 1 91 ? -75.658 44.729 20.660 1.00 16.16 91 LYS A CA 1
ATOM 795 C C . LYS A 1 91 ? -74.913 43.407 20.492 1.00 15.42 91 LYS A C 1
ATOM 796 O O . LYS A 1 91 ? -75.482 42.339 20.708 1.00 15.43 91 LYS A O 1
ATOM 802 N N . VAL A 1 92 ? -73.647 43.476 20.093 1.00 14.59 92 VAL A N 1
ATOM 803 C CA . VAL A 1 92 ? -72.844 42.261 19.926 1.00 13.91 92 VAL A CA 1
ATOM 804 C C . VAL A 1 92 ? -72.634 41.553 21.264 1.00 13.78 92 VAL A C 1
ATOM 805 O O . VAL A 1 92 ? -72.841 40.343 21.368 1.00 13.41 92 VAL A O 1
ATOM 809 N N . ALA A 1 93 ? -72.240 42.314 22.282 1.00 14.10 93 ALA A N 1
ATOM 810 C CA . ALA A 1 93 ? -72.080 41.762 23.628 1.00 14.62 93 ALA A CA 1
ATOM 811 C C . ALA A 1 93 ? -73.361 41.089 24.128 1.00 15.11 93 ALA A C 1
ATOM 812 O O . ALA A 1 93 ? -73.310 39.984 24.678 1.00 14.91 93 ALA A O 1
ATOM 814 N N A GLU A 1 94 ? -74.494 41.761 23.929 0.50 15.38 94 GLU A N 1
ATOM 815 N N B GLU A 1 94 ? -74.506 41.741 23.923 0.50 15.64 94 GLU A N 1
ATOM 816 C CA A GLU A 1 94 ? -75.796 41.243 24.343 0.50 15.81 94 GLU A CA 1
ATOM 817 C CA B GLU A 1 94 ? -75.783 41.200 24.398 0.50 16.35 94 GLU A CA 1
ATOM 818 C C A GLU A 1 94 ? -76.136 39.931 23.643 0.50 15.76 94 GLU A C 1
ATOM 819 C C B GLU A 1 94 ? -76.231 39.950 23.627 0.50 16.08 94 GLU A C 1
ATOM 820 O O A GLU A 1 94 ? -76.534 38.961 24.291 0.50 15.92 94 GLU A O 1
ATOM 821 O O B GLU A 1 94 ? -76.797 39.029 24.218 0.50 16.37 94 GLU A O 1
ATOM 832 N N . ALA A 1 95 ? -75.958 39.910 22.322 1.00 15.72 95 ALA A N 1
ATOM 833 C CA . ALA A 1 95 ? -76.301 38.748 21.496 1.00 15.44 95 ALA A CA 1
ATOM 834 C C . ALA A 1 95 ? -75.458 37.526 21.855 1.00 14.99 95 ALA A C 1
ATOM 835 O O . ALA A 1 95 ? -75.975 36.411 21.943 1.00 15.05 95 ALA A O 1
ATOM 837 N N . ILE A 1 96 ? -74.163 37.747 22.071 1.00 14.37 96 ILE A N 1
ATOM 838 C CA . ILE A 1 96 ? -73.252 36.671 22.455 1.00 14.04 96 ILE A CA 1
ATOM 839 C C . ILE A 1 96 ? -73.596 36.135 23.845 1.00 14.40 96 ILE A C 1
ATOM 840 O O . ILE A 1 96 ? -73.662 34.922 24.042 1.00 14.18 96 ILE A O 1
ATOM 845 N N . ALA A 1 97 ? -73.834 37.038 24.797 1.00 15.09 97 ALA A N 1
ATOM 846 C CA . ALA A 1 97 ? -74.242 36.636 26.146 1.00 15.84 97 ALA A CA 1
ATOM 847 C C . ALA A 1 97 ? -75.544 35.831 26.129 1.00 16.34 97 ALA A C 1
ATOM 848 O O . ALA A 1 97 ? -75.663 34.826 26.827 1.00 16.70 97 ALA A O 1
ATOM 850 N N . ALA A 1 98 ? -76.505 36.258 25.314 1.00 16.66 98 ALA A N 1
ATOM 851 C CA . ALA A 1 98 ? -77.794 35.569 25.223 1.00 17.08 98 ALA A CA 1
ATOM 852 C C . ALA A 1 98 ? -77.689 34.159 24.634 1.00 17.02 98 ALA A C 1
ATOM 853 O O . ALA A 1 98 ? -78.408 33.251 25.061 1.00 17.83 98 ALA A O 1
ATOM 855 N N A SER A 1 99 ? -76.777 33.986 23.677 0.50 16.80 99 SER A N 1
ATOM 856 N N B SER A 1 99 ? -76.800 33.979 23.663 0.50 16.91 99 SER A N 1
ATOM 857 C CA A SER A 1 99 ? -76.623 32.729 22.940 0.50 16.42 99 SER A CA 1
ATOM 858 C CA B SER A 1 99 ? -76.654 32.692 22.993 0.50 16.65 99 SER A CA 1
ATOM 859 C C A SER A 1 99 ? -75.598 31.761 23.534 0.50 16.12 99 SER A C 1
ATOM 860 C C B SER A 1 99 ? -75.708 31.746 23.733 0.50 16.30 99 SER A C 1
ATOM 861 O O A SER A 1 99 ? -75.694 30.549 23.318 0.50 16.08 99 SER A O 1
ATOM 862 O O B SER A 1 99 ? -75.973 30.547 23.833 0.50 16.49 99 SER A O 1
ATOM 867 N N . PHE A 1 100 ? -74.617 32.294 24.260 1.00 15.82 100 PHE A N 1
ATOM 868 C CA . PHE A 1 100 ? -73.530 31.481 24.820 1.00 15.34 100 PHE A CA 1
ATOM 869 C C . PHE A 1 100 ? -73.377 31.579 26.341 1.00 15.35 100 PHE A C 1
ATOM 870 O O . PHE A 1 100 ? -72.524 30.906 26.928 1.00 15.89 100 PHE A O 1
ATOM 878 N N . GLY A 1 101 ? -74.200 32.415 26.969 1.00 15.33 101 GLY A N 1
ATOM 879 C CA . GLY A 1 101 ? -74.150 32.609 28.417 1.00 15.43 101 GLY A CA 1
ATOM 880 C C . GLY A 1 101 ? -73.244 33.763 28.793 1.00 15.33 101 GLY A C 1
ATOM 881 O O . GLY A 1 101 ? -73.636 34.661 29.538 1.00 16.20 101 GLY A O 1
ATOM 882 N N . SER A 1 102 ? -72.021 33.731 28.273 1.00 14.70 102 SER A N 1
ATOM 883 C CA . SER A 1 102 ? -71.053 34.796 28.488 1.00 14.28 102 SER A CA 1
ATOM 884 C C . SER A 1 102 ? -70.104 34.879 27.309 1.00 13.65 102 SER A C 1
ATOM 885 O O . SER A 1 102 ? -69.985 33.926 26.521 1.00 13.60 102 SER A O 1
ATOM 888 N N . PHE A 1 103 ? -69.413 36.009 27.200 1.00 12.98 103 PHE A N 1
ATOM 889 C CA . PHE A 1 103 ? -68.378 36.133 26.197 1.00 12.67 103 PHE A CA 1
ATOM 890 C C . PHE A 1 103 ? -67.274 35.090 26.404 1.00 12.49 103 PHE A C 1
ATOM 891 O O . PHE A 1 103 ? -66.788 34.500 25.435 1.00 11.98 103 PHE A O 1
ATOM 899 N N . ALA A 1 104 ? -66.886 34.859 27.658 1.00 12.59 104 ALA A N 1
ATOM 900 C CA . ALA A 1 104 ? -65.827 33.890 27.959 1.00 12.69 104 ALA A CA 1
ATOM 901 C C . ALA A 1 104 ? -66.176 32.489 27.455 1.00 12.65 104 ALA A C 1
ATOM 902 O O . ALA A 1 104 ? -65.317 31.787 26.913 1.00 12.64 104 ALA A O 1
ATOM 904 N N . ASP A 1 105 ? -67.439 32.096 27.609 1.00 12.86 105 ASP A N 1
ATOM 905 C CA . ASP A 1 105 ? -67.905 30.807 27.109 1.00 12.73 105 ASP A CA 1
ATOM 906 C C . ASP A 1 105 ? -67.857 30.741 25.591 1.00 12.01 105 ASP A C 1
ATOM 907 O O . ASP A 1 105 ? -67.380 29.755 25.019 1.00 11.88 105 ASP A O 1
ATOM 912 N N . PHE A 1 106 ? -68.349 31.794 24.942 1.00 11.79 106 PHE A N 1
ATOM 913 C CA . PHE A 1 106 ? -68.241 31.897 23.495 1.00 11.14 106 PHE A CA 1
ATOM 914 C C . PHE A 1 106 ? -66.780 31.781 23.038 1.00 10.98 106 PHE A C 1
ATOM 915 O O . PHE A 1 106 ? -66.470 31.035 22.100 1.00 10.68 106 PHE A O 1
ATOM 923 N N . LYS A 1 107 ? -65.900 32.535 23.695 1.00 10.88 107 LYS A N 1
ATOM 924 C CA . LYS A 1 107 ? -64.484 32.568 23.333 1.00 11.35 107 LYS A CA 1
ATOM 925 C C . LYS A 1 107 ? -63.864 31.166 23.417 1.00 10.80 107 LYS A C 1
ATOM 926 O O . LYS A 1 107 ? -63.168 30.723 22.494 1.00 10.63 107 LYS A O 1
ATOM 932 N N . ALA A 1 108 ? -64.127 30.467 24.519 1.00 11.08 108 ALA A N 1
ATOM 933 C CA . ALA A 1 108 ? -63.645 29.099 24.691 1.00 11.29 108 ALA A CA 1
ATOM 934 C C . ALA A 1 108 ? -64.182 28.161 23.606 1.00 11.23 108 ALA A C 1
ATOM 935 O O . ALA A 1 108 ? -63.429 27.373 23.029 1.00 11.24 108 ALA A O 1
ATOM 937 N N . GLN A 1 109 ? -65.476 28.255 23.319 1.00 11.06 109 GLN A N 1
ATOM 938 C CA . GLN A 1 109 ? -66.102 27.384 22.330 1.00 11.13 109 GLN A CA 1
ATOM 939 C C . GLN A 1 109 ? -65.607 27.646 20.905 1.00 10.40 109 GLN A C 1
ATOM 940 O O . GLN A 1 109 ? -65.370 26.712 20.142 1.00 10.34 109 GLN A O 1
ATOM 946 N N . PHE A 1 110 ? -65.438 28.914 20.553 1.00 10.00 110 PHE A N 1
ATOM 947 C CA . PHE A 1 110 ? -64.938 29.287 19.232 1.00 9.71 110 PHE A CA 1
ATOM 948 C C . PHE A 1 110 ? -63.493 28.814 19.068 1.00 9.72 110 PHE A C 1
ATOM 949 O O . PHE A 1 110 ? -63.130 28.226 18.048 1.00 9.56 110 PHE A O 1
ATOM 957 N N . THR A 1 111 ? -62.681 29.047 20.093 1.00 9.76 111 THR A N 1
ATOM 958 C CA . THR A 1 111 ? -61.292 28.601 20.092 1.00 10.27 111 THR A CA 1
ATOM 959 C C . THR A 1 111 ? -61.201 27.084 19.913 1.00 10.29 111 THR A C 1
ATOM 960 O O . THR A 1 111 ? -60.435 26.593 19.072 1.00 10.23 111 THR A O 1
ATOM 964 N N A ASP A 1 112 ? -61.982 26.350 20.703 0.70 10.53 112 ASP A N 1
ATOM 965 N N B ASP A 1 112 ? -61.985 26.344 20.695 0.30 10.32 112 ASP A N 1
ATOM 966 C CA A ASP A 1 112 ? -61.987 24.895 20.639 0.70 10.89 112 ASP A CA 1
ATOM 967 C CA B ASP A 1 112 ? -61.966 24.883 20.637 0.30 10.43 112 ASP A CA 1
ATOM 968 C C A ASP A 1 112 ? -62.347 24.408 19.237 0.70 10.16 112 ASP A C 1
ATOM 969 C C B ASP A 1 112 ? -62.419 24.331 19.282 0.30 10.12 112 ASP A C 1
ATOM 970 O O A ASP A 1 112 ? -61.663 23.545 18.682 0.70 10.28 112 ASP A O 1
ATOM 971 O O B ASP A 1 112 ? -61.868 23.338 18.807 0.30 10.29 112 ASP A O 1
ATOM 980 N N . ALA A 1 113 ? -63.410 24.973 18.663 1.00 10.00 113 ALA A N 1
ATOM 981 C CA . ALA A 1 113 ? -63.861 24.590 17.323 1.00 9.34 113 ALA A CA 1
ATOM 982 C C . ALA A 1 113 ? -62.774 24.855 16.283 1.00 9.02 113 ALA A C 1
ATOM 983 O O . ALA A 1 113 ? -62.520 24.024 15.409 1.00 8.89 113 ALA A O 1
ATOM 985 N N . ALA A 1 114 ? -62.112 26.000 16.402 1.00 8.79 114 ALA A N 1
ATOM 986 C CA . ALA A 1 114 ? -61.071 26.377 15.455 1.00 9.13 114 ALA A CA 1
ATOM 987 C C . ALA A 1 114 ? -59.855 25.456 15.547 1.00 9.75 114 ALA A C 1
ATOM 988 O O . ALA A 1 114 ? -59.262 25.108 14.521 1.00 10.34 114 ALA A O 1
ATOM 990 N N A ILE A 1 115 ? -59.485 25.055 16.760 0.50 10.35 115 ILE A N 1
ATOM 991 N N B ILE A 1 115 ? -59.492 25.072 16.770 0.50 10.41 115 ILE A N 1
ATOM 992 C CA A ILE A 1 115 ? -58.335 24.165 16.937 0.50 11.07 115 ILE A CA 1
ATOM 993 C CA B ILE A 1 115 ? -58.380 24.147 17.003 0.50 11.18 115 ILE A CA 1
ATOM 994 C C A ILE A 1 115 ? -58.655 22.735 16.471 0.50 11.44 115 ILE A C 1
ATOM 995 C C B ILE A 1 115 ? -58.685 22.779 16.406 0.50 11.48 115 ILE A C 1
ATOM 996 O O A ILE A 1 115 ? -57.782 22.043 15.943 0.50 11.67 115 ILE A O 1
ATOM 997 O O B ILE A 1 115 ? -57.840 22.178 15.734 0.50 11.63 115 ILE A O 1
ATOM 1006 N N . LYS A 1 116 ? -59.906 22.310 16.637 1.00 11.57 116 LYS A N 1
ATOM 1007 C CA . LYS A 1 116 ? -60.323 20.970 16.218 1.00 12.70 116 LYS A CA 1
ATOM 1008 C C . LYS A 1 116 ? -60.575 20.812 14.717 1.00 11.71 116 LYS A C 1
ATOM 1009 O O . LYS A 1 116 ? -60.614 19.688 14.214 1.00 12.78 116 LYS A O 1
ATOM 1015 N N . ASN A 1 117 ? -60.736 21.927 14.009 1.00 10.70 117 ASN A N 1
ATOM 1016 C CA . ASN A 1 117 ? -61.062 21.907 12.589 1.00 9.97 117 ASN A CA 1
ATOM 1017 C C . ASN A 1 117 ? -59.918 21.268 11.801 1.00 9.71 117 ASN A C 1
ATOM 1018 O O . ASN A 1 117 ? -58.843 21.856 11.666 1.00 10.65 117 ASN A O 1
ATOM 1023 N N . PHE A 1 118 ? -60.145 20.053 11.309 1.00 9.52 118 PHE A N 1
ATOM 1024 C CA . PHE A 1 118 ? -59.068 19.237 10.753 1.00 9.20 118 PHE A CA 1
ATOM 1025 C C . PHE A 1 118 ? -58.760 19.613 9.309 1.00 9.19 118 PHE A C 1
ATOM 1026 O O . PHE A 1 118 ? -59.671 19.743 8.491 1.00 9.96 118 PHE A O 1
ATOM 1034 N N . GLY A 1 119 ? -57.476 19.764 8.995 1.00 8.71 119 GLY A N 1
ATOM 1035 C CA . GLY A 1 119 ? -57.086 20.177 7.654 1.00 8.60 119 GLY A CA 1
ATOM 1036 C C . GLY A 1 119 ? -57.234 21.676 7.488 1.00 7.88 119 GLY A C 1
ATOM 1037 O O . GLY A 1 119 ? -57.122 22.435 8.451 1.00 8.60 119 GLY A O 1
ATOM 1038 N N . SER A 1 120 ? -57.465 22.098 6.252 1.00 7.73 120 SER A N 1
ATOM 1039 C CA . SER A 1 120 ? -57.641 23.508 5.930 1.00 7.26 120 SER A CA 1
ATOM 1040 C C . SER A 1 120 ? -59.100 23.894 6.109 1.00 7.26 120 SER A C 1
ATOM 1041 O O . SER A 1 120 ? -59.999 23.095 5.825 1.00 7.40 120 SER A O 1
ATOM 1044 N N . GLY A 1 121 ? -59.350 25.128 6.530 1.00 7.25 121 GLY A N 1
ATOM 1045 C CA . GLY A 1 121 ? -60.712 25.614 6.597 1.00 7.37 121 GLY A CA 1
ATOM 1046 C C . GLY A 1 121 ? -60.847 26.862 7.426 1.00 7.17 121 GLY A C 1
ATOM 1047 O O . GLY A 1 121 ? -59.871 27.605 7.614 1.00 7.36 121 GLY A O 1
ATOM 1048 N N . TRP A 1 122 ? -62.069 27.065 7.920 1.00 7.25 122 TRP A N 1
ATOM 1049 C CA . TRP A 1 122 ? -62.488 28.302 8.560 1.00 7.34 122 TRP A CA 1
ATOM 1050 C C . TRP A 1 122 ? -63.413 27.962 9.712 1.00 7.59 122 TRP A C 1
ATOM 1051 O O . TRP A 1 122 ? -64.159 26.983 9.639 1.00 7.92 122 TRP A O 1
ATOM 1062 N N . THR A 1 123 ? -63.371 28.768 10.764 1.00 7.42 123 THR A N 1
ATOM 1063 C CA . THR A 1 123 ? -64.329 28.651 11.852 1.00 7.89 123 THR A CA 1
ATOM 1064 C C . THR A 1 123 ? -65.058 29.983 11.993 1.00 7.64 123 THR A C 1
ATOM 1065 O O . THR A 1 123 ? -64.439 31.050 11.925 1.00 7.97 123 THR A O 1
ATOM 1069 N N . TRP A 1 124 ? -66.377 29.898 12.161 1.00 7.85 124 TRP A N 1
ATOM 1070 C CA . TRP A 1 124 ? -67.288 31.041 12.030 1.00 8.14 124 TRP A CA 1
ATOM 1071 C C . TRP A 1 124 ? -68.213 31.195 13.221 1.00 8.12 124 TRP A C 1
ATOM 1072 O O . TRP A 1 124 ? -68.650 30.203 13.809 1.00 8.69 124 TRP A O 1
ATOM 1083 N N . LEU A 1 125 ? -68.521 32.446 13.544 1.00 8.11 125 LEU A N 1
ATOM 1084 C CA . LEU A 1 125 ? -69.721 32.780 14.294 1.00 8.58 125 LEU A CA 1
ATOM 1085 C C . LEU A 1 125 ? -70.747 33.236 13.264 1.00 8.50 125 LEU A C 1
ATOM 1086 O O . LEU A 1 125 ? -70.460 34.122 12.451 1.00 8.39 125 LEU A O 1
ATOM 1091 N N . VAL A 1 126 ? -71.933 32.630 13.293 1.00 8.68 126 VAL A N 1
ATOM 1092 C CA . VAL A 1 126 ? -73.022 32.971 12.375 1.00 9.12 126 VAL A CA 1
ATOM 1093 C C . VAL A 1 126 ? -74.306 33.294 13.124 1.00 9.10 126 VAL A C 1
ATOM 1094 O O . VAL A 1 126 ? -74.484 32.892 14.275 1.00 9.40 126 VAL A O 1
ATOM 1098 N N . LYS A 1 127 ? -75.185 34.032 12.454 1.00 9.32 127 LYS A N 1
ATOM 1099 C CA . LYS A 1 127 ? -76.541 34.240 12.924 1.00 9.57 127 LYS A CA 1
ATOM 1100 C C . LYS A 1 127 ? -77.498 33.512 11.994 1.00 9.01 127 LYS A C 1
ATOM 1101 O O . LYS A 1 127 ? -77.551 33.800 10.792 1.00 9.64 127 LYS A O 1
ATOM 1107 N N . ASN A 1 128 ? -78.231 32.554 12.549 1.00 9.43 128 ASN A N 1
ATOM 1108 C CA . ASN A 1 128 ? -79.236 31.829 11.793 1.00 9.65 128 ASN A CA 1
ATOM 1109 C C . ASN A 1 128 ? -80.433 32.736 11.521 1.00 9.29 128 ASN A C 1
ATOM 1110 O O . ASN A 1 128 ? -80.594 33.777 12.168 1.00 9.59 128 ASN A O 1
ATOM 1115 N N . SER A 1 129 ? -81.278 32.343 10.576 1.00 9.12 129 SER A N 1
ATOM 1116 C CA . SER A 1 129 ? -82.366 33.219 10.153 1.00 9.03 129 SER A CA 1
ATOM 1117 C C . SER A 1 129 ? -83.465 33.419 11.194 1.00 8.79 129 SER A C 1
ATOM 1118 O O . SER A 1 129 ? -84.248 34.357 11.066 1.00 9.47 129 SER A O 1
ATOM 1121 N N . ASP A 1 130 ? -83.498 32.563 12.215 1.00 9.45 130 ASP A N 1
ATOM 1122 C CA . ASP A 1 130 ? -84.387 32.738 13.364 1.00 10.22 130 ASP A CA 1
ATOM 1123 C C . ASP A 1 130 ? -83.745 33.569 14.482 1.00 10.67 130 ASP A C 1
ATOM 1124 O O . ASP A 1 130 ? -84.328 33.724 15.560 1.00 11.42 130 ASP A O 1
ATOM 1129 N N . GLY A 1 131 ? -82.544 34.092 14.229 1.00 10.87 131 GLY A N 1
ATOM 1130 C CA . GLY A 1 131 ? -81.847 34.928 15.199 1.00 11.72 131 GLY A CA 1
ATOM 1131 C C . GLY A 1 131 ? -80.884 34.209 16.127 1.00 12.01 131 GLY A C 1
ATOM 1132 O O . GLY A 1 131 ? -80.130 34.865 16.846 1.00 12.97 131 GLY A O 1
ATOM 1133 N N . LYS A 1 132 ? -80.905 32.878 16.137 1.00 12.22 132 LYS A N 1
ATOM 1134 C CA . LYS A 1 132 ? -79.973 32.116 16.966 1.00 12.73 132 LYS A CA 1
ATOM 1135 C C . LYS A 1 132 ? -78.547 32.297 16.463 1.00 12.23 132 LYS A C 1
ATOM 1136 O O . LYS A 1 132 ? -78.318 32.351 15.256 1.00 12.49 132 LYS A O 1
ATOM 1142 N N . LEU A 1 133 ? -77.598 32.403 17.387 1.00 12.06 133 LEU A N 1
ATOM 1143 C CA . LEU A 1 133 ? -76.186 32.411 17.021 1.00 12.19 133 LEU A CA 1
ATOM 1144 C C . LEU A 1 133 ? -75.607 31.016 17.141 1.00 11.81 133 LEU A C 1
ATOM 1145 O O . LEU A 1 133 ? -76.022 30.223 17.992 1.00 12.59 133 LEU A O 1
ATOM 1150 N N . ALA A 1 134 ? -74.634 30.720 16.287 1.00 11.26 134 ALA A N 1
ATOM 1151 C CA . ALA A 1 134 ? -73.982 29.419 16.298 1.00 10.88 134 ALA A CA 1
ATOM 1152 C C . ALA A 1 134 ? -72.535 29.535 15.859 1.00 10.27 134 ALA A C 1
ATOM 1153 O O . ALA A 1 134 ? -72.180 30.424 15.077 1.00 10.48 134 ALA A O 1
ATOM 1155 N N . ILE A 1 135 ? -71.712 28.632 16.377 1.00 10.05 135 ILE A N 1
ATOM 1156 C CA . ILE A 1 135 ? -70.357 28.449 15.893 1.00 10.01 135 ILE A CA 1
ATOM 1157 C C . ILE A 1 135 ? -70.372 27.271 14.931 1.00 9.98 135 ILE A C 1
ATOM 1158 O O . ILE A 1 135 ? -70.856 26.186 15.273 1.00 10.98 135 ILE A O 1
ATOM 1163 N N A VAL A 1 136 ? -69.867 27.503 13.723 0.50 9.97 136 VAL A N 1
ATOM 1164 N N B VAL A 1 136 ? -69.843 27.484 13.729 0.50 10.05 136 VAL A N 1
ATOM 1165 C CA A VAL A 1 136 ? -69.764 26.469 12.702 0.50 9.83 136 VAL A CA 1
ATOM 1166 C CA B VAL A 1 136 ? -69.770 26.435 12.716 0.50 10.02 136 VAL A CA 1
ATOM 1167 C C A VAL A 1 136 ? -68.353 26.470 12.129 0.50 9.32 136 VAL A C 1
ATOM 1168 C C B VAL A 1 136 ? -68.428 26.480 11.994 0.50 9.49 136 VAL A C 1
ATOM 1169 O O A VAL A 1 136 ? -67.689 27.509 12.100 0.50 9.27 136 VAL A O 1
ATOM 1170 O O B VAL A 1 136 ? -67.890 27.559 11.721 0.50 9.36 136 VAL A O 1
ATOM 1177 N N . SER A 1 137 ? -67.894 25.299 11.699 1.00 9.29 137 SER A N 1
ATOM 1178 C CA . SER A 1 137 ? -66.628 25.178 10.996 1.00 9.50 137 SER A CA 1
ATOM 1179 C C . SER A 1 137 ? -66.868 24.680 9.588 1.00 9.31 137 SER A C 1
ATOM 1180 O O . SER A 1 137 ? -67.788 23.892 9.338 1.00 10.13 137 SER A O 1
ATOM 1183 N N . THR A 1 138 ? -66.043 25.151 8.663 1.00 8.82 138 THR A N 1
ATOM 1184 C CA . THR A 1 138 ? -66.094 24.691 7.290 1.00 8.73 138 THR A CA 1
ATOM 1185 C C . THR A 1 138 ? -64.721 24.196 6.859 1.00 8.31 138 THR A C 1
ATOM 1186 O O . THR A 1 138 ? -63.690 24.550 7.453 1.00 8.59 138 THR A O 1
ATOM 1190 N N A SER A 1 139 ? -64.732 23.389 5.803 0.80 8.52 139 SER A N 1
ATOM 1191 N N B SER A 1 139 ? -64.720 23.362 5.823 0.20 8.53 139 SER A N 1
ATOM 1192 C CA A SER A 1 139 ? -63.540 22.811 5.210 0.80 8.61 139 SER A CA 1
ATOM 1193 C CA B SER A 1 139 ? -63.498 22.814 5.256 0.20 8.60 139 SER A CA 1
ATOM 1194 C C A SER A 1 139 ? -63.157 23.559 3.945 0.80 8.31 139 SER A C 1
ATOM 1195 C C B SER A 1 139 ? -63.145 23.499 3.946 0.20 8.43 139 SER A C 1
ATOM 1196 O O A SER A 1 139 ? -64.020 23.910 3.131 0.80 8.47 139 SER A O 1
ATOM 1197 O O B SER A 1 139 ? -64.018 23.757 3.112 0.20 8.47 139 SER A O 1
ATOM 1202 N N . ASN A 1 140 ? -61.855 23.786 3.782 1.00 8.31 140 ASN A N 1
ATOM 1203 C CA . ASN A 1 140 ? -61.311 24.351 2.546 1.00 8.05 140 ASN A CA 1
ATOM 1204 C C . ASN A 1 140 ? -61.896 25.731 2.239 1.00 7.93 140 ASN A C 1
ATOM 1205 O O . ASN A 1 140 ? -61.681 26.640 3.028 1.00 8.36 140 ASN A O 1
ATOM 1210 N N . ALA A 1 141 ? -62.619 25.894 1.131 1.00 7.86 141 ALA A N 1
ATOM 1211 C CA . ALA A 1 141 ? -63.243 27.179 0.786 1.00 8.12 141 ALA A CA 1
ATOM 1212 C C . ALA A 1 141 ? -64.658 27.335 1.341 1.00 8.20 141 ALA A C 1
ATOM 1213 O O . ALA A 1 141 ? -65.303 28.364 1.128 1.00 8.40 141 ALA A O 1
ATOM 1215 N N . GLY A 1 142 ? -65.145 26.311 2.039 1.00 8.47 142 GLY A N 1
ATOM 1216 C CA . GLY A 1 142 ? -66.526 26.301 2.516 1.00 8.61 142 GLY A CA 1
ATOM 1217 C C . GLY A 1 142 ? -66.885 27.548 3.297 1.00 8.67 142 GLY A C 1
ATOM 1218 O O . GLY A 1 142 ? -66.065 28.086 4.047 1.00 8.79 142 GLY A O 1
ATOM 1219 N N . THR A 1 143 ? -68.122 27.998 3.113 1.00 8.92 143 THR A N 1
ATOM 1220 C CA . THR A 1 143 ? -68.562 29.269 3.655 1.00 9.73 143 THR A CA 1
ATOM 1221 C C . THR A 1 143 ? -70.035 29.218 4.038 1.00 9.68 143 THR A C 1
ATOM 1222 O O . THR A 1 143 ? -70.838 28.583 3.347 1.00 9.95 143 THR A O 1
ATOM 1226 N N . PRO A 1 144 ? -70.409 29.897 5.135 1.00 9.75 144 PRO A N 1
ATOM 1227 C CA . PRO A 1 144 ? -71.838 29.960 5.448 1.00 10.05 144 PRO A CA 1
ATOM 1228 C C . PRO A 1 144 ? -72.708 30.624 4.376 1.00 10.14 144 PRO A C 1
ATOM 1229 O O . PRO A 1 144 ? -73.926 30.505 4.446 1.00 10.34 144 PRO A O 1
ATOM 1233 N N . LEU A 1 145 ? -72.114 31.298 3.393 1.00 10.35 145 LEU A N 1
ATOM 1234 C CA . LEU A 1 145 ? -72.919 31.892 2.319 1.00 10.77 145 LEU A CA 1
ATOM 1235 C C . LEU A 1 145 ? -73.745 30.891 1.516 1.00 10.89 145 LEU A C 1
ATOM 1236 O O . LEU A 1 145 ? -74.758 31.268 0.931 1.00 11.18 145 LEU A O 1
ATOM 1241 N N . THR A 1 146 ? -73.323 29.630 1.490 1.00 10.69 146 THR A N 1
ATOM 1242 C CA . THR A 1 146 ? -74.098 28.582 0.815 1.00 11.21 146 THR A CA 1
ATOM 1243 C C . THR A 1 146 ? -75.207 28.009 1.709 1.00 11.43 146 THR A C 1
ATOM 1244 O O . THR A 1 146 ? -75.918 27.081 1.307 1.00 12.37 146 THR A O 1
ATOM 1248 N N . THR A 1 147 ? -75.322 28.550 2.922 1.00 11.50 147 THR A N 1
ATOM 1249 C CA . THR A 1 147 ? -76.398 28.224 3.860 1.00 12.05 147 THR A CA 1
ATOM 1250 C C . THR A 1 147 ? -77.269 29.466 4.027 1.00 12.26 147 THR A C 1
ATOM 1251 O O . THR A 1 147 ? -77.032 30.488 3.387 1.00 12.42 147 THR A O 1
ATOM 1255 N N A ASP A 1 148 ? -78.223 29.318 4.941 0.50 12.21 148 ASP A N 1
ATOM 1256 N N B ASP A 1 148 ? -78.309 29.430 4.856 0.50 12.52 148 ASP A N 1
ATOM 1257 C CA A ASP A 1 148 ? -79.196 30.316 5.313 0.50 12.02 148 ASP A CA 1
ATOM 1258 C CA B ASP A 1 148 ? -79.053 30.681 5.069 0.50 12.63 148 ASP A CA 1
ATOM 1259 C C A ASP A 1 148 ? -78.640 31.323 6.330 0.50 12.44 148 ASP A C 1
ATOM 1260 C C B ASP A 1 148 ? -78.616 31.415 6.343 0.50 12.76 148 ASP A C 1
ATOM 1261 O O A ASP A 1 148 ? -79.228 32.381 6.553 0.50 12.77 148 ASP A O 1
ATOM 1262 O O B ASP A 1 148 ? -79.284 32.349 6.792 0.50 13.08 148 ASP A O 1
ATOM 1271 N N . ALA A 1 149 ? -77.496 30.987 6.924 1.00 12.41 149 ALA A N 1
ATOM 1272 C CA . ALA A 1 149 ? -76.924 31.718 8.057 1.00 12.38 149 ALA A CA 1
ATOM 1273 C C . ALA A 1 149 ? -76.028 32.871 7.611 1.00 12.20 149 ALA A C 1
ATOM 1274 O O . ALA A 1 149 ? -75.383 32.806 6.556 1.00 13.08 149 ALA A O 1
ATOM 1276 N N . THR A 1 150 ? -76.009 33.923 8.430 1.00 11.69 150 THR A N 1
ATOM 1277 C CA . THR A 1 150 ? -75.237 35.136 8.170 1.00 11.30 150 THR A CA 1
ATOM 1278 C C . THR A 1 150 ? -73.899 35.118 8.915 1.00 10.36 150 THR A C 1
ATOM 1279 O O . THR A 1 150 ? -73.883 35.044 10.138 1.00 9.87 150 THR A O 1
ATOM 1283 N N . PRO A 1 151 ? -72.772 35.188 8.180 1.00 10.09 151 PRO A N 1
ATOM 1284 C CA . PRO A 1 151 ? -71.480 35.244 8.873 1.00 9.94 151 PRO A CA 1
ATOM 1285 C C . PRO A 1 151 ? -71.279 36.533 9.670 1.00 9.05 151 PRO A C 1
ATOM 1286 O O . PRO A 1 151 ? -71.553 37.627 9.165 1.00 9.11 151 PRO A O 1
ATOM 1290 N N . LEU A 1 152 ? -70.793 36.385 10.901 1.00 8.34 152 LEU A N 1
ATOM 1291 C CA . LEU A 1 152 ? -70.497 37.522 11.781 1.00 8.32 152 LEU A CA 1
ATOM 1292 C C . LEU A 1 152 ? -69.007 37.717 12.049 1.00 7.81 152 LEU A C 1
ATOM 1293 O O . LEU A 1 152 ? -68.541 38.852 12.151 1.00 7.89 152 LEU A O 1
ATOM 1298 N N . LEU A 1 153 ? -68.275 36.610 12.181 1.00 7.75 153 LEU A N 1
ATOM 1299 C CA . LEU A 1 153 ? -66.852 36.609 12.515 1.00 7.61 153 LEU A CA 1
ATOM 1300 C C . LEU A 1 153 ? -66.264 35.326 11.955 1.00 7.32 153 LEU A C 1
ATOM 1301 O O . LEU A 1 153 ? -66.940 34.301 11.915 1.00 7.76 153 LEU A O 1
ATOM 1306 N N . THR A 1 154 ? -65.009 35.376 11.518 1.00 7.43 154 THR A N 1
ATOM 1307 C CA . THR A 1 154 ? -64.311 34.172 11.078 1.00 7.71 154 THR A CA 1
ATOM 1308 C C . THR A 1 154 ? -62.845 34.187 11.483 1.00 7.17 154 THR A C 1
ATOM 1309 O O . THR A 1 154 ? -62.255 35.255 11.713 1.00 7.87 154 THR A O 1
ATOM 1313 N N . VAL A 1 155 ? -62.273 32.986 11.549 1.00 7.18 155 VAL A N 1
ATOM 1314 C CA . VAL A 1 155 ? -60.834 32.801 11.601 1.00 7.11 155 VAL A CA 1
ATOM 1315 C C . VAL A 1 155 ? -60.436 31.781 10.535 1.00 7.01 155 VAL A C 1
ATOM 1316 O O . VAL A 1 155 ? -61.058 30.722 10.405 1.00 7.03 155 VAL A O 1
ATOM 1320 N N . ASP A 1 156 ? -59.398 32.127 9.777 1.00 6.95 156 ASP A N 1
ATOM 1321 C CA . ASP A 1 156 ? -58.788 31.245 8.783 1.00 7.25 156 ASP A CA 1
ATOM 1322 C C . ASP A 1 156 ? -57.865 30.284 9.513 1.00 7.10 156 ASP A C 1
ATOM 1323 O O . ASP A 1 156 ? -56.944 30.725 10.217 1.00 7.66 156 ASP A O 1
ATOM 1328 N N . VAL A 1 157 ? -58.110 28.982 9.361 1.00 7.20 157 VAL A N 1
ATOM 1329 C CA . VAL A 1 157 ? -57.206 27.989 9.944 1.00 7.66 157 VAL A CA 1
ATOM 1330 C C . VAL A 1 157 ? -56.442 27.179 8.899 1.00 7.58 157 VAL A C 1
ATOM 1331 O O . VAL A 1 157 ? -55.788 26.200 9.249 1.00 7.87 157 VAL A O 1
ATOM 1335 N N . TRP A 1 158 ? -56.465 27.607 7.634 1.00 6.95 158 TRP A N 1
ATOM 1336 C CA . TRP A 1 158 ? -55.452 27.111 6.693 1.00 6.78 158 TRP A CA 1
ATOM 1337 C C . TRP A 1 158 ? -54.076 27.393 7.291 1.00 6.64 158 TRP A C 1
ATOM 1338 O O . TRP A 1 158 ? -53.848 28.457 7.894 1.00 6.80 158 TRP A O 1
ATOM 1349 N N . GLU A 1 159 ? -53.148 26.454 7.130 1.00 6.69 159 GLU A N 1
ATOM 1350 C CA . GLU A 1 159 ? -51.812 26.616 7.700 1.00 6.95 159 GLU A CA 1
ATOM 1351 C C . GLU A 1 159 ? -51.090 27.871 7.214 1.00 6.57 159 GLU A C 1
ATOM 1352 O O . GLU A 1 159 ? -50.321 28.464 7.972 1.00 6.90 159 GLU A O 1
ATOM 1358 N N . HIS A 1 160 ? -51.333 28.308 5.978 1.00 6.59 160 HIS A N 1
ATOM 1359 C CA . HIS A 1 160 ? -50.700 29.549 5.516 1.00 6.75 160 HIS A CA 1
ATOM 1360 C C . HIS A 1 160 ? -51.035 30.762 6.374 1.00 6.50 160 HIS A C 1
ATOM 1361 O O . HIS A 1 160 ? -50.273 31.728 6.401 1.00 6.95 160 HIS A O 1
ATOM 1368 N N . ALA A 1 161 ? -52.167 30.722 7.072 1.00 6.66 161 ALA A N 1
ATOM 1369 C CA . ALA A 1 161 ? -52.578 31.854 7.904 1.00 6.72 161 ALA A CA 1
ATOM 1370 C C . ALA A 1 161 ? -51.657 32.072 9.101 1.00 6.82 161 ALA A C 1
ATOM 1371 O O . ALA A 1 161 ? -51.590 33.184 9.638 1.00 6.85 161 ALA A O 1
ATOM 1373 N N . TYR A 1 162 ? -50.955 31.015 9.515 1.00 6.96 162 TYR A N 1
ATOM 1374 C CA . TYR A 1 162 ? -50.193 31.060 10.757 1.00 7.03 162 TYR A CA 1
ATOM 1375 C C . TYR A 1 162 ? -48.813 30.415 10.738 1.00 6.91 162 TYR A C 1
ATOM 1376 O O . TYR A 1 162 ? -48.044 30.633 11.673 1.00 7.24 162 TYR A O 1
ATOM 1385 N N . TYR A 1 163 ? -48.483 29.646 9.701 1.00 6.72 163 TYR A N 1
ATOM 1386 C CA . TYR A 1 163 ? -47.267 28.826 9.766 1.00 6.77 163 TYR A CA 1
ATOM 1387 C C . TYR A 1 163 ? -45.964 29.623 9.908 1.00 6.73 163 TYR A C 1
ATOM 1388 O O . TYR A 1 163 ? -45.029 29.182 10.586 1.00 7.38 163 TYR A O 1
ATOM 1397 N N . ILE A 1 164 ? -45.895 30.786 9.266 1.00 6.81 164 ILE A N 1
ATOM 1398 C CA . ILE A 1 164 ? -44.682 31.598 9.348 1.00 7.26 164 ILE A CA 1
ATOM 1399 C C . ILE A 1 164 ? -44.428 32.047 10.790 1.00 7.32 164 ILE A C 1
ATOM 1400 O O . ILE A 1 164 ? -43.278 32.099 11.235 1.00 8.09 164 ILE A O 1
ATOM 1405 N N . ASP A 1 165 ? -45.510 32.377 11.496 1.00 7.43 165 ASP A N 1
ATOM 1406 C CA . ASP A 1 165 ? -45.420 33.000 12.812 1.00 7.59 165 ASP A CA 1
ATOM 1407 C C . ASP A 1 165 ? -45.495 32.011 13.967 1.00 7.52 165 ASP A C 1
ATOM 1408 O O . ASP A 1 165 ? -44.896 32.249 15.017 1.00 8.40 165 ASP A O 1
ATOM 1413 N N . TYR A 1 166 ? -46.232 30.916 13.772 1.00 7.64 166 TYR A N 1
ATOM 1414 C CA . TYR A 1 166 ? -46.555 29.968 14.845 1.00 7.64 166 TYR A CA 1
ATOM 1415 C C . TYR A 1 166 ? -46.185 28.529 14.521 1.00 7.74 166 TYR A C 1
ATOM 1416 O O . TYR A 1 166 ? -46.316 27.655 15.373 1.00 7.95 166 TYR A O 1
ATOM 1425 N N . ARG A 1 167 ? -45.739 28.271 13.295 1.00 7.54 167 ARG A N 1
ATOM 1426 C CA . ARG A 1 167 ? -45.452 26.900 12.865 1.00 7.91 167 ARG A CA 1
ATOM 1427 C C . ARG A 1 167 ? -46.693 26.022 13.146 1.00 7.61 167 ARG A C 1
ATOM 1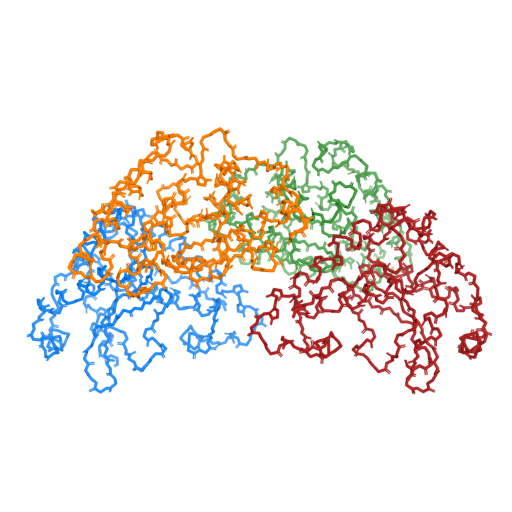428 O O . ARG A 1 167 ? -47.806 26.418 12.807 1.00 8.00 167 ARG A O 1
ATOM 1436 N N . ASN A 1 168 ? -46.512 24.854 13.761 1.00 8.16 168 ASN A N 1
ATOM 1437 C CA . ASN A 1 168 ? -47.613 23.937 14.059 1.00 8.90 168 ASN A CA 1
ATOM 1438 C C . ASN A 1 168 ? -48.539 24.401 15.188 1.00 8.55 168 ASN A C 1
ATOM 1439 O O . ASN A 1 168 ? -49.567 23.770 15.431 1.00 8.82 168 ASN A O 1
ATOM 1444 N N . ALA A 1 169 ? -48.177 25.473 15.888 1.00 8.29 169 ALA A N 1
ATOM 1445 C CA . ALA A 1 169 ? -48.881 25.867 17.106 1.00 8.72 169 ALA A CA 1
ATOM 1446 C C . ALA A 1 169 ? -50.129 26.692 16.780 1.00 8.25 169 ALA A C 1
ATOM 1447 O O . ALA A 1 169 ? -50.231 27.878 17.125 1.00 8.61 169 ALA A O 1
ATOM 1449 N N . ARG A 1 170 ? -51.107 26.047 16.147 1.00 8.26 170 ARG A N 1
ATOM 1450 C CA . ARG A 1 170 ? -52.381 26.699 15.866 1.00 8.35 170 ARG A CA 1
ATOM 1451 C C . ARG A 1 170 ? -53.036 27.319 17.118 1.00 8.35 170 ARG A C 1
ATOM 1452 O O . ARG A 1 170 ? -53.616 28.392 17.013 1.00 8.30 170 ARG A O 1
ATOM 1460 N N . PRO A 1 171 ? -52.968 26.659 18.296 1.00 8.92 171 PRO A N 1
ATOM 1461 C CA . PRO A 1 171 ? -53.531 27.314 19.490 1.00 9.26 171 PRO A CA 1
ATOM 1462 C C . PRO A 1 171 ? -52.909 28.674 19.847 1.00 9.34 171 PRO A C 1
ATOM 1463 O O . PRO A 1 171 ? -53.619 29.558 20.341 1.00 9.46 171 PRO A O 1
ATOM 1467 N N . GLY A 1 172 ? -51.615 28.849 19.583 1.00 9.29 172 GLY A N 1
ATOM 1468 C CA . GLY A 1 172 ? -50.950 30.137 19.787 1.00 9.17 172 GLY A CA 1
ATOM 1469 C C . GLY A 1 172 ? -51.505 31.202 18.856 1.00 8.81 172 GLY A C 1
ATOM 1470 O O . GLY A 1 172 ? -51.772 32.337 19.267 1.00 9.19 172 GLY A O 1
ATOM 1471 N N . TYR A 1 173 ? -51.671 30.831 17.588 1.00 8.45 173 TYR A N 1
ATOM 1472 C CA . TYR A 1 173 ? -52.313 31.696 16.606 1.00 8.24 173 TYR A CA 1
ATOM 1473 C C . TYR A 1 173 ? -53.712 32.118 17.057 1.00 8.09 173 TYR A C 1
ATOM 1474 O O . TYR A 1 173 ? -54.058 33.297 16.975 1.00 8.17 173 TYR A O 1
ATOM 1483 N N A LEU A 1 174 ? -54.518 31.167 17.535 0.50 7.82 174 LEU A N 1
ATOM 1484 N N B LEU A 1 174 ? -54.498 31.158 17.534 0.50 8.47 174 LEU A N 1
ATOM 1485 C CA A LEU A 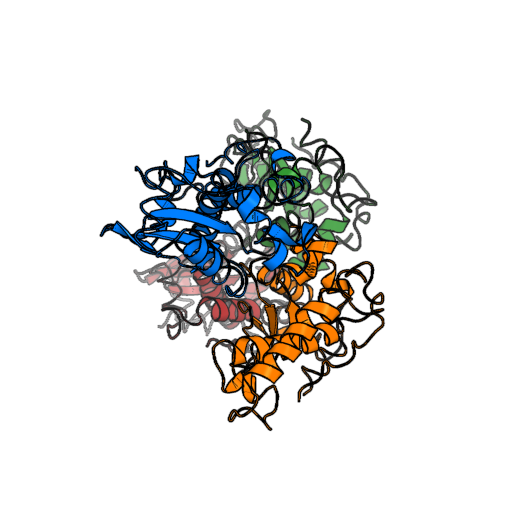1 174 ? -55.857 31.512 18.034 0.50 7.87 174 LEU A CA 1
ATOM 1486 C CA B LEU A 1 174 ? -55.867 31.449 17.941 0.50 9.15 174 LEU A CA 1
ATOM 1487 C C A LEU A 1 174 ? -55.812 32.505 19.189 0.50 8.37 174 LEU A C 1
ATOM 1488 C C B LEU A 1 174 ? -55.933 32.375 19.157 0.50 9.36 174 LEU A C 1
ATOM 1489 O O A LEU A 1 174 ? -56.538 33.496 19.190 0.50 8.15 174 LEU A O 1
ATOM 1490 O O B LEU A 1 174 ? -56.838 33.199 19.255 0.50 9.53 174 LEU A O 1
ATOM 1499 N N A GLU A 1 175 ? -54.942 32.256 20.158 0.50 8.95 175 GLU A N 1
ATOM 1500 N N B GLU A 1 175 ? -54.956 32.273 20.055 0.50 9.61 175 GLU A N 1
ATOM 1501 C CA A GLU A 1 175 ? -54.790 33.196 21.254 0.50 10.13 175 GLU A CA 1
ATOM 1502 C CA B GLU A 1 175 ? -54.882 33.191 21.192 0.50 10.18 175 GLU A CA 1
ATOM 1503 C C A GLU A 1 175 ? -54.632 34.605 20.688 0.50 9.73 175 GLU A C 1
ATOM 1504 C C B GLU A 1 175 ? -54.585 34.619 20.734 0.50 9.88 175 GLU A C 1
ATOM 1505 O O A GLU A 1 175 ? -55.355 35.531 21.070 0.50 10.27 175 GLU A O 1
ATOM 1506 O O B GLU A 1 175 ? -55.152 35.582 21.253 0.50 10.30 175 GLU A O 1
ATOM 1517 N N . HIS A 1 176 ? -53.688 34.750 19.762 1.00 9.45 176 HIS A N 1
ATOM 1518 C CA . HIS A 1 176 ? -53.334 36.050 19.216 1.00 9.56 176 HIS A CA 1
ATOM 1519 C C . HIS A 1 176 ? -54.411 36.652 18.317 1.00 9.18 176 HIS A C 1
ATOM 1520 O O . HIS A 1 176 ? -54.562 37.866 18.264 1.00 9.30 176 HIS A O 1
ATOM 1527 N N . PHE A 1 177 ? -55.186 35.795 17.659 1.00 8.78 177 PHE A N 1
ATOM 1528 C CA . PHE A 1 177 ? -56.369 36.229 16.912 1.00 8.45 177 PHE A CA 1
ATOM 1529 C C . PHE A 1 177 ? -57.295 37.103 17.767 1.00 8.41 177 PHE A C 1
ATOM 1530 O O . PHE A 1 177 ? -57.774 38.144 17.306 1.00 7.90 177 PHE A O 1
ATOM 1538 N N . TRP A 1 178 ? -57.524 36.691 19.015 1.00 8.85 178 TRP A N 1
ATOM 1539 C CA . TRP A 1 178 ? -58.425 37.442 19.895 1.00 9.32 178 TRP A CA 1
ATOM 1540 C C . TRP A 1 178 ? -57.948 38.867 20.160 1.00 9.14 178 TRP A C 1
ATOM 1541 O O . TRP A 1 178 ? -58.764 39.756 20.398 1.00 10.31 178 TRP A O 1
ATOM 1552 N N . ALA A 1 179 ? -56.634 39.085 20.109 1.00 9.04 179 ALA A N 1
ATOM 1553 C CA . ALA A 1 179 ? -56.069 40.425 20.286 1.00 9.22 179 ALA A CA 1
ATOM 1554 C C . ALA A 1 179 ? -56.373 41.357 19.104 1.00 8.82 179 ALA A C 1
ATOM 1555 O O . ALA A 1 179 ? -56.163 42.568 19.196 1.00 9.38 179 ALA A O 1
ATOM 1557 N N . LEU A 1 180 ? -56.856 40.783 18.000 1.00 8.04 180 LEU A N 1
ATOM 1558 C CA . LEU A 1 180 ? -57.051 41.516 16.746 1.00 7.82 180 LEU A CA 1
ATOM 1559 C C . LEU A 1 180 ? -58.504 41.732 16.354 1.00 7.74 180 LEU A C 1
ATOM 1560 O O . LEU A 1 180 ? -58.771 42.476 15.416 1.00 8.02 180 LEU A O 1
ATOM 1565 N N . VAL A 1 181 ? -59.448 41.082 17.028 1.00 7.89 181 VAL A N 1
ATOM 1566 C CA . VAL A 1 181 ? -60.814 41.079 16.518 1.00 8.29 181 VAL A CA 1
ATOM 1567 C C . VAL A 1 181 ? -61.396 42.485 16.429 1.00 8.17 181 VAL A C 1
ATOM 1568 O O . VAL A 1 181 ? -61.349 43.259 17.388 1.00 8.49 181 VAL A O 1
ATOM 1572 N N . ASN A 1 182 ? -61.930 42.791 15.253 1.00 8.39 182 ASN A N 1
ATOM 1573 C CA . ASN A 1 182 ? -62.581 44.057 14.976 1.00 8.84 182 ASN A CA 1
ATOM 1574 C C . ASN A 1 182 ? -64.073 43.946 15.271 1.00 8.65 182 ASN A C 1
ATOM 1575 O O . ASN A 1 182 ? -64.873 43.566 14.403 1.00 8.81 182 ASN A O 1
ATOM 1580 N N . TRP A 1 183 ? -64.447 44.273 16.501 1.00 8.99 183 TRP A N 1
ATOM 1581 C CA . TRP A 1 183 ? -65.845 44.143 16.907 1.00 9.52 183 TRP A CA 1
ATOM 1582 C C . TRP A 1 183 ? -66.786 45.120 16.198 1.00 9.56 183 TRP A C 1
ATOM 1583 O O . TRP A 1 183 ? -67.987 44.865 16.119 1.00 10.13 183 TRP A O 1
ATOM 1594 N N . GLU A 1 184 ? -66.245 46.219 15.674 1.00 9.69 184 GLU A N 1
ATOM 1595 C CA . GLU A 1 184 ? -67.038 47.144 14.866 1.00 9.92 184 GLU A CA 1
ATOM 1596 C C . GLU A 1 184 ? -67.571 46.445 13.617 1.00 9.50 184 GLU A C 1
ATOM 1597 O O . GLU A 1 184 ? -68.730 46.632 13.236 1.00 9.59 184 GLU A O 1
ATOM 1603 N N . PHE A 1 185 ? -66.731 45.621 12.993 1.00 9.35 185 PHE A N 1
ATOM 1604 C CA . PHE A 1 185 ? -67.149 44.873 11.817 1.00 9.11 185 PHE A CA 1
ATOM 1605 C C . PHE A 1 185 ? -68.176 43.810 12.196 1.00 9.17 185 PHE A C 1
ATOM 1606 O O . PHE A 1 185 ? -69.195 43.649 11.523 1.00 9.27 185 PHE A O 1
ATOM 1614 N N . VAL A 1 186 ? -67.932 43.108 13.298 1.00 8.91 186 VAL A N 1
ATOM 1615 C CA . VAL A 1 186 ? -68.886 42.118 13.782 1.00 9.28 186 VAL A CA 1
ATOM 1616 C C . VAL A 1 186 ? -70.257 42.769 14.026 1.00 9.23 186 VAL A C 1
ATOM 1617 O O . VAL A 1 186 ? -71.293 42.202 13.661 1.00 9.45 186 VAL A O 1
ATOM 1621 N N . ALA A 1 187 ? -70.250 43.963 14.621 1.00 9.22 187 ALA A N 1
ATOM 1622 C CA . ALA A 1 187 ? -71.479 44.716 14.868 1.00 9.66 187 ALA A CA 1
ATOM 1623 C C . ALA A 1 187 ? -72.225 45.077 13.584 1.00 9.51 187 ALA A C 1
ATOM 1624 O O . ALA A 1 187 ? -73.458 45.005 13.541 1.00 9.57 187 ALA A O 1
ATOM 1626 N N A LYS A 1 188 ? -71.488 45.481 12.554 0.50 9.52 188 LYS A N 1
ATOM 1627 N N B LYS A 1 188 ? -71.479 45.475 12.553 0.50 9.41 188 LYS A N 1
ATOM 1628 C CA A LYS A 1 188 ? -72.097 45.765 11.256 0.50 9.85 188 LYS A CA 1
ATOM 1629 C CA B LYS A 1 188 ? -72.051 45.778 11.235 0.50 9.67 188 LYS A CA 1
ATOM 1630 C C A LYS A 1 188 ? -72.762 44.510 10.711 0.50 9.49 188 LYS A C 1
ATOM 1631 C C B LYS A 1 188 ? -72.702 44.535 10.622 0.50 9.43 188 LYS A C 1
ATOM 1632 O O A LYS A 1 188 ? -73.912 44.551 10.257 0.50 9.52 188 LYS A O 1
ATOM 1633 O O B LYS A 1 188 ? -73.778 44.613 10.017 0.50 9.75 188 LYS A O 1
ATOM 1644 N N . ASN A 1 189 ? -72.051 43.388 10.796 1.00 9.37 189 ASN A N 1
ATOM 1645 C CA . ASN A 1 189 ? -72.584 42.125 10.302 1.00 9.72 189 ASN A CA 1
ATOM 1646 C C . ASN A 1 189 ? -73.875 41.732 11.010 1.00 10.25 189 ASN A C 1
ATOM 1647 O O . ASN A 1 189 ? -74.819 41.263 10.376 1.00 10.73 189 ASN A O 1
ATOM 1652 N N . LEU A 1 190 ? -73.906 41.948 12.320 1.00 10.36 190 LEU A N 1
ATOM 1653 C CA . LEU A 1 190 ? -75.072 41.627 13.136 1.00 11.49 190 LEU A CA 1
ATOM 1654 C C . LEU A 1 190 ? -76.256 42.552 12.853 1.00 11.85 190 LEU A C 1
ATOM 1655 O O . LEU A 1 190 ? -77.406 42.114 12.873 1.00 12.48 190 LEU A O 1
ATOM 1660 N N . ALA A 1 191 ? -75.961 43.824 12.586 1.00 12.30 191 ALA A N 1
ATOM 1661 C CA . ALA A 1 191 ? -76.993 44.842 12.396 1.00 13.59 191 ALA A CA 1
ATOM 1662 C C . ALA A 1 191 ? -77.611 44.825 11.002 1.00 14.80 191 ALA A C 1
ATOM 1663 O O . ALA A 1 191 ? -78.656 45.438 10.786 1.00 15.21 191 ALA A O 1
ATOM 1665 N N . ALA A 1 192 ? -76.973 44.132 10.061 1.00 15.81 192 ALA A N 1
ATOM 1666 C CA . ALA A 1 192 ? -77.461 44.072 8.680 1.00 17.46 192 ALA A CA 1
ATOM 1667 C C . ALA A 1 192 ? -78.808 43.355 8.578 1.00 18.19 192 ALA A C 1
ATOM 1668 O O . ALA A 1 192 ? -79.146 42.510 9.404 1.00 19.02 192 ALA A O 1
ATOM 1671 N N A SER B 1 1 ? -47.963 0.140 22.264 0.70 17.90 1 SER B N 1
ATOM 1672 N N B SER B 1 1 ? -48.893 -0.139 21.774 0.30 16.87 1 SER B N 1
ATOM 1673 C CA A SER B 1 1 ? -48.416 1.357 21.530 0.70 17.96 1 SER B CA 1
ATOM 1674 C CA B SER B 1 1 ? -48.513 1.267 21.456 0.30 16.81 1 SER B CA 1
ATOM 1675 C C A SER B 1 1 ? -47.550 1.605 20.300 0.70 17.45 1 SER B C 1
ATOM 1676 C C B SER B 1 1 ? -47.741 1.365 20.144 0.30 16.71 1 SER B C 1
ATOM 1677 O O A SER B 1 1 ? -46.425 1.104 20.215 0.70 17.54 1 SER B O 1
ATOM 1678 O O B SER B 1 1 ? -46.876 0.535 19.857 0.30 16.70 1 SER B O 1
ATOM 1683 N N . PHE B 1 2 ? -48.075 2.380 19.352 1.00 16.74 2 PHE B N 1
ATOM 1684 C CA . PHE B 1 2 ? -47.337 2.701 18.137 1.00 16.25 2 PHE B CA 1
ATOM 1685 C C . PHE B 1 2 ? -46.209 3.648 18.473 1.00 16.40 2 PHE B C 1
ATOM 1686 O O . PHE B 1 2 ? -46.354 4.534 19.319 1.00 16.46 2 PHE B O 1
ATOM 1694 N N A GLU B 1 3 ? -45.070 3.453 17.822 0.50 16.66 3 GLU B N 1
ATOM 1695 N N B GLU B 1 3 ? -45.079 3.433 17.813 0.50 16.58 3 GLU B N 1
ATOM 1696 C CA A GLU B 1 3 ? -43.952 4.373 17.974 0.50 16.98 3 GLU B CA 1
ATOM 1697 C CA B GLU B 1 3 ? -43.943 4.328 17.915 0.50 16.84 3 GLU B CA 1
ATOM 1698 C C A GLU B 1 3 ? -43.640 5.040 16.643 0.50 16.58 3 GLU B C 1
ATOM 1699 C C B GLU B 1 3 ? -43.860 5.170 16.649 0.50 16.41 3 GLU B C 1
ATOM 1700 O O A GLU B 1 3 ? -43.909 4.478 15.579 0.50 16.71 3 GLU B O 1
ATOM 1701 O O B GLU B 1 3 ? -44.509 4.870 15.644 0.50 16.35 3 GLU B O 1
ATOM 1712 N N . LEU B 1 4 ? -43.082 6.243 16.717 1.00 16.17 4 LEU B N 1
ATOM 1713 C CA . LEU B 1 4 ? -42.723 7.010 15.542 1.00 15.60 4 LEU B CA 1
ATOM 1714 C C . LEU B 1 4 ? -41.485 6.353 14.936 1.00 15.30 4 LEU B C 1
ATOM 1715 O O . LEU B 1 4 ? -40.419 6.383 15.552 1.00 15.49 4 LEU B O 1
ATOM 1720 N N . PRO B 1 5 ? -41.617 5.717 13.751 1.00 14.83 5 PRO B N 1
ATOM 1721 C CA . PRO B 1 5 ? -40.423 5.078 13.198 1.00 14.59 5 PRO B CA 1
ATOM 1722 C C . PRO B 1 5 ? -39.345 6.104 12.886 1.00 13.79 5 PRO B C 1
ATOM 1723 O O . PRO B 1 5 ? -39.655 7.230 12.468 1.00 13.78 5 PRO B O 1
ATOM 1727 N N . ALA B 1 6 ? -38.093 5.715 13.117 1.00 13.64 6 ALA B N 1
ATOM 1728 C CA . ALA B 1 6 ? -36.944 6.574 12.859 1.00 13.59 6 ALA B CA 1
ATOM 1729 C C . ALA B 1 6 ? -36.972 7.092 11.429 1.00 13.09 6 ALA B C 1
ATOM 1730 O O . ALA B 1 6 ? -37.337 6.366 10.507 1.00 13.15 6 ALA B O 1
ATOM 1732 N N . LEU B 1 7 ? -36.588 8.352 11.252 1.00 13.04 7 LEU B N 1
ATOM 1733 C CA . LEU B 1 7 ? -36.401 8.907 9.917 1.00 12.87 7 LEU B CA 1
ATOM 1734 C C . LEU B 1 7 ? -35.323 8.089 9.198 1.00 12.85 7 LEU B C 1
ATOM 1735 O O . LEU B 1 7 ? -34.348 7.684 9.832 1.00 13.30 7 LEU B O 1
ATOM 1740 N N . PRO B 1 8 ? -35.505 7.796 7.893 1.00 12.83 8 PRO B N 1
ATOM 1741 C CA . PRO B 1 8 ? -34.519 6.956 7.184 1.00 12.95 8 PRO B CA 1
ATOM 1742 C C . PRO B 1 8 ? -33.159 7.605 6.871 1.00 12.49 8 PRO B C 1
ATOM 1743 O O . PRO B 1 8 ? -32.300 6.957 6.273 1.00 13.39 8 PRO B O 1
ATOM 1747 N N . TYR B 1 9 ? -32.972 8.861 7.268 1.00 11.89 9 TYR B N 1
ATOM 1748 C CA . TYR B 1 9 ? -31.763 9.631 6.952 1.00 11.41 9 TYR B CA 1
ATOM 1749 C C . TYR B 1 9 ? -31.660 10.744 7.985 1.00 11.48 9 TYR B C 1
ATOM 1750 O O . TYR B 1 9 ? -32.588 10.949 8.772 1.00 11.53 9 TYR B O 1
ATOM 1759 N N . ALA B 1 10 ? -30.533 11.456 7.983 1.00 11.66 10 ALA B N 1
ATOM 1760 C CA . ALA B 1 10 ? -30.340 12.615 8.853 1.00 11.92 10 ALA B CA 1
ATOM 1761 C C . ALA B 1 10 ? -31.364 13.704 8.524 1.00 11.89 10 ALA B C 1
ATOM 1762 O O . ALA B 1 10 ? -31.839 13.791 7.384 1.00 11.49 10 ALA B O 1
ATOM 1764 N N A LYS B 1 11 ? -31.675 14.535 9.519 0.50 12.26 11 LYS B N 1
ATOM 1765 N N B LYS B 1 11 ? -31.707 14.533 9.509 0.50 12.11 11 LYS B N 1
ATOM 1766 C CA A LYS B 1 11 ? -32.684 15.591 9.387 0.50 12.85 11 LYS B CA 1
ATOM 1767 C CA B LYS B 1 11 ? -32.740 15.555 9.308 0.50 12.40 11 LYS B CA 1
ATOM 1768 C C A LYS B 1 11 ? -32.347 16.614 8.300 0.50 12.39 11 LYS B C 1
ATOM 1769 C C B LYS B 1 11 ? -32.354 16.626 8.281 0.50 12.19 11 LYS B C 1
ATOM 1770 O O A LYS B 1 11 ? -33.243 17.249 7.739 0.50 12.28 11 LYS B O 1
ATOM 1771 O O B LYS B 1 11 ? -33.227 17.305 7.737 0.50 12.06 11 LYS B O 1
ATOM 1782 N N . ASP B 1 12 ? -31.058 16.761 8.004 1.00 12.21 12 ASP B N 1
ATOM 1783 C CA . ASP B 1 12 ? -30.597 17.687 6.968 1.00 12.25 12 ASP B CA 1
ATOM 1784 C C . ASP B 1 12 ? -30.288 17.011 5.620 1.00 11.72 12 ASP B C 1
ATOM 1785 O O . ASP B 1 12 ? -29.776 17.657 4.712 1.00 11.89 12 ASP B O 1
ATOM 1790 N N . ALA B 1 13 ? -30.629 15.729 5.480 1.00 11.10 13 ALA B N 1
ATOM 1791 C CA . ALA B 1 13 ? -30.225 14.962 4.296 1.00 10.96 13 ALA B CA 1
ATOM 1792 C C . ALA B 1 13 ? -30.924 15.389 3.012 1.00 10.41 13 ALA B C 1
ATOM 1793 O O . ALA B 1 13 ? -30.420 15.124 1.921 1.00 10.56 13 ALA B O 1
ATOM 1795 N N . LEU B 1 14 ? -32.084 16.031 3.147 1.00 10.05 14 LEU B N 1
ATOM 1796 C CA . LEU B 1 14 ? -32.895 16.408 1.994 1.00 9.48 14 LEU B CA 1
ATOM 1797 C C . LEU B 1 14 ? -32.671 17.857 1.573 1.00 9.31 14 LEU B C 1
ATOM 1798 O O . LEU B 1 14 ? -33.275 18.328 0.609 1.00 9.28 14 LEU B O 1
ATOM 1803 N N . ALA B 1 15 ? -31.795 18.558 2.292 1.00 9.59 15 ALA B N 1
ATOM 1804 C CA . ALA B 1 15 ? -31.491 19.952 1.987 1.00 10.20 15 ALA B CA 1
ATOM 1805 C C . ALA B 1 15 ? -30.750 20.041 0.649 1.00 10.49 15 ALA B C 1
ATOM 1806 O O . ALA B 1 15 ? -29.965 19.149 0.321 1.00 10.82 15 ALA B O 1
ATOM 1808 N N . PRO B 1 16 ? -30.967 21.123 -0.124 1.00 10.81 16 PRO B N 1
ATOM 1809 C CA . PRO B 1 16 ? -31.834 22.269 0.154 1.00 10.79 16 PRO B CA 1
ATOM 1810 C C . PRO B 1 16 ? -33.287 22.074 -0.285 1.00 10.31 16 PRO B C 1
ATOM 1811 O O . PRO B 1 16 ? -34.095 22.996 -0.156 1.00 10.98 16 PRO B O 1
ATOM 1815 N N . HIS B 1 17 ? -33.615 20.899 -0.814 1.00 9.40 17 HIS B N 1
ATOM 1816 C CA . HIS B 1 17 ? -34.946 20.646 -1.373 1.00 8.92 17 HIS B CA 1
ATOM 1817 C C . HIS B 1 17 ? -36.043 20.699 -0.319 1.00 8.65 17 HIS B C 1
ATOM 1818 O O . HIS B 1 17 ? -37.110 21.280 -0.544 1.00 9.17 17 HIS B O 1
ATOM 1825 N N . ILE B 1 18 ? -35.771 20.081 0.823 1.00 8.49 18 ILE B N 1
ATOM 1826 C CA . ILE B 1 18 ? -36.603 20.208 2.013 1.00 8.65 18 ILE B CA 1
ATOM 1827 C C . ILE B 1 18 ? -35.631 20.480 3.154 1.00 8.56 18 ILE B C 1
ATOM 1828 O O . ILE B 1 18 ? -34.660 19.733 3.342 1.00 8.80 18 ILE B O 1
ATOM 1833 N N . SER B 1 19 ? -35.860 21.563 3.889 1.00 8.42 19 SER B N 1
ATOM 1834 C CA . SER B 1 19 ? -34.890 22.009 4.884 1.00 8.51 19 SER B CA 1
ATOM 1835 C C . SER B 1 19 ? -34.928 21.161 6.149 1.00 8.41 19 SER B C 1
ATOM 1836 O O . SER B 1 19 ? -35.921 20.488 6.444 1.00 8.54 19 SER B O 1
ATOM 1839 N N . ALA B 1 20 ? -33.826 21.213 6.890 1.00 8.93 20 ALA B N 1
ATOM 1840 C CA . ALA B 1 20 ? -33.747 20.594 8.203 1.00 9.25 20 ALA B CA 1
ATOM 1841 C C . ALA B 1 20 ? -34.844 21.129 9.126 1.00 9.14 20 ALA B C 1
ATOM 1842 O O . ALA B 1 20 ? -35.415 20.376 9.903 1.00 9.24 20 ALA B O 1
ATOM 1844 N N . GLU B 1 21 ? -35.141 22.423 9.032 1.00 8.82 21 GLU B N 1
ATOM 1845 C CA . GLU B 1 21 ? -36.191 23.014 9.859 1.00 8.77 21 GLU B CA 1
ATOM 1846 C C . GLU B 1 21 ? -37.562 22.425 9.515 1.00 8.41 21 GLU B C 1
ATOM 1847 O O . GLU B 1 21 ? -38.331 22.082 10.414 1.00 8.89 21 GLU B O 1
ATOM 1853 N N . THR B 1 22 ? -37.864 22.285 8.227 1.00 8.04 22 THR B N 1
ATOM 1854 C CA . THR B 1 22 ? -39.095 21.589 7.846 1.00 7.86 22 THR B CA 1
ATOM 1855 C C . THR B 1 22 ? -39.163 20.198 8.459 1.00 8.06 22 THR B C 1
ATOM 1856 O O . THR B 1 22 ? -40.194 19.819 9.018 1.00 8.39 22 THR B O 1
ATOM 1860 N N A ILE B 1 23 ? -38.072 19.443 8.360 0.50 8.25 23 ILE B N 1
ATOM 1861 N N B ILE B 1 23 ? -38.082 19.433 8.368 0.50 8.61 23 ILE B N 1
ATOM 1862 C CA A ILE B 1 23 ? -38.033 18.103 8.945 0.50 8.53 23 ILE B CA 1
ATOM 1863 C CA B ILE B 1 23 ? -38.113 18.087 8.933 0.50 9.12 23 ILE B CA 1
ATOM 1864 C C A ILE B 1 23 ? -38.325 18.143 10.449 0.50 8.47 23 ILE B C 1
ATOM 1865 C C B ILE B 1 23 ? -38.253 18.128 10.464 0.50 9.25 23 ILE B C 1
ATOM 1866 O O A ILE B 1 23 ? -39.143 17.373 10.951 0.50 8.57 23 ILE B O 1
ATOM 1867 O O B ILE B 1 23 ? -38.959 17.309 11.052 0.50 9.46 23 ILE B O 1
ATOM 1876 N N A GLU B 1 24 ? -37.671 19.057 11.155 0.50 8.79 24 GLU B N 1
ATOM 1877 N N B GLU B 1 24 ? -37.615 19.108 11.098 0.50 9.56 24 GLU B N 1
ATOM 1878 C CA A GLU B 1 24 ? -37.844 19.149 12.597 0.50 9.10 24 GLU B CA 1
ATOM 1879 C CA B GLU B 1 24 ? -37.770 19.292 12.536 0.50 10.12 24 GLU B CA 1
ATOM 1880 C C A GLU B 1 24 ? -39.299 19.387 12.995 0.50 8.86 24 GLU B C 1
ATOM 1881 C C B GLU B 1 24 ? -39.256 19.357 12.915 0.50 9.33 24 GLU B C 1
ATOM 1882 O O A GLU B 1 24 ? -39.782 18.797 13.963 0.50 9.05 24 GLU B O 1
ATOM 1883 O O B GLU B 1 24 ? -39.715 18.605 13.774 0.50 9.41 24 GLU B O 1
ATOM 1894 N N . TYR B 1 25 ? -39.998 20.249 12.259 1.00 8.63 25 TYR B N 1
ATOM 1895 C CA . TYR B 1 25 ? -41.424 20.456 12.532 1.00 8.62 25 TYR B CA 1
ATOM 1896 C C . TYR B 1 25 ? -42.287 19.327 11.991 1.00 8.12 25 TYR B C 1
ATOM 1897 O O . TYR B 1 25 ? -43.138 18.795 12.696 1.00 8.60 25 TYR B O 1
ATOM 1906 N N . HIS B 1 26 ? -42.064 18.964 10.736 1.00 8.27 26 HIS B N 1
ATOM 1907 C CA . HIS B 1 26 ? -42.934 18.021 10.061 1.00 8.06 26 HIS B CA 1
ATOM 1908 C C . HIS B 1 26 ? -42.851 16.631 10.694 1.00 8.49 26 HIS B C 1
ATOM 1909 O O . HIS B 1 26 ? -43.875 16.001 10.978 1.00 8.56 26 HIS B O 1
ATOM 1916 N N . TYR B 1 27 ? -41.629 16.160 10.919 1.00 8.91 27 TYR B N 1
ATOM 1917 C CA . TYR B 1 27 ? -41.403 14.879 11.583 1.00 9.86 27 TYR B CA 1
ATOM 1918 C C . TYR B 1 27 ? -41.549 14.991 13.106 1.00 10.25 27 TYR B C 1
ATOM 1919 O O . TYR B 1 27 ? -42.312 14.240 13.727 1.00 10.44 27 TYR B O 1
ATOM 1928 N N . GLY B 1 28 ? -40.826 15.938 13.699 1.00 10.59 28 GLY B N 1
ATOM 1929 C CA . GLY B 1 28 ? -40.721 16.021 15.156 1.00 11.28 28 GLY B CA 1
ATOM 1930 C C . GLY B 1 28 ? -41.949 16.552 15.860 1.00 11.71 28 GLY B C 1
ATOM 1931 O O . GLY B 1 28 ? -42.166 16.241 17.035 1.00 12.59 28 GLY B O 1
ATOM 1932 N N A LYS B 1 29 ? -42.740 17.364 15.161 1.00 11.31 29 LYS B N 1
ATOM 1933 C CA A LYS B 1 29 ? -43.979 17.892 15.725 1.00 11.36 29 LYS B CA 1
ATOM 1934 C C A LYS B 1 29 ? -45.228 17.255 15.112 1.00 10.04 29 LYS B C 1
ATOM 1935 O O A LYS B 1 29 ? -45.990 16.603 15.824 1.00 10.63 29 LYS B O 1
ATOM 1941 N N . HIS B 1 30 ? -45.439 17.421 13.805 1.00 9.19 30 HIS B N 1
ATOM 1942 C CA . HIS B 1 30 ? -46.692 16.955 13.202 1.00 8.98 30 HIS B CA 1
ATOM 1943 C C . HIS B 1 30 ? -46.821 15.429 13.270 1.00 8.89 30 HIS B C 1
ATOM 1944 O O . HIS B 1 30 ? -47.822 14.903 13.765 1.00 9.10 30 HIS B O 1
ATOM 1951 N N . HIS B 1 31 ? -45.810 14.718 12.779 1.00 9.00 31 HIS B N 1
ATOM 1952 C CA . HIS B 1 31 ? -45.873 13.260 12.722 1.00 8.98 31 HIS B CA 1
ATOM 1953 C C . HIS B 1 31 ? -45.924 12.676 14.140 1.00 9.14 31 HIS B C 1
ATOM 1954 O O . HIS B 1 31 ? -46.745 11.802 14.431 1.00 9.47 31 HIS B O 1
ATOM 1961 N N . GLN B 1 32 ? -45.067 13.184 15.023 1.00 9.74 32 GLN B N 1
ATOM 1962 C CA . GLN B 1 32 ? -45.064 12.762 16.426 1.00 10.60 32 GLN B CA 1
ATOM 1963 C C . GLN B 1 32 ? -46.430 12.939 17.086 1.00 10.68 32 GLN B C 1
ATOM 1964 O O . GLN B 1 32 ? -46.898 12.052 17.802 1.00 10.94 32 GLN B O 1
ATOM 1970 N N . THR B 1 33 ? -47.073 14.074 16.822 1.00 10.73 33 THR B N 1
ATOM 1971 C CA . THR B 1 33 ? -48.369 14.379 17.425 1.00 11.20 33 THR B CA 1
ATOM 1972 C C . THR B 1 33 ? -49.442 13.401 16.953 1.00 10.40 33 THR B C 1
ATOM 1973 O O . THR B 1 33 ? -50.278 12.968 17.746 1.00 10.79 33 THR B O 1
ATOM 1977 N N . TYR B 1 34 ? -49.410 13.041 15.674 1.00 10.06 34 TYR B N 1
ATOM 1978 C CA . TYR B 1 34 ? -50.330 12.040 15.158 1.00 10.05 34 TYR B CA 1
ATOM 1979 C C . TYR B 1 34 ? -50.156 10.689 15.861 1.00 9.84 34 TYR B C 1
ATOM 1980 O O . TYR B 1 34 ? -51.139 10.022 16.187 1.00 10.45 34 TYR B O 1
ATOM 1989 N N . VAL B 1 35 ? -48.908 10.287 16.104 1.00 9.94 35 VAL B N 1
ATOM 1990 C CA . VAL B 1 35 ? -48.631 9.049 16.841 1.00 10.62 35 VAL B CA 1
ATOM 1991 C C . VAL B 1 35 ? -49.214 9.112 18.259 1.00 10.90 35 VAL B C 1
ATOM 1992 O O . VAL B 1 35 ? -49.930 8.201 18.692 1.00 11.27 35 VAL B O 1
ATOM 1996 N N . THR B 1 36 ? -48.920 10.199 18.968 1.00 11.34 36 THR B N 1
ATOM 1997 C CA . THR B 1 36 ? -49.397 10.386 20.337 1.00 12.22 36 THR B CA 1
ATOM 1998 C C . THR B 1 36 ? -50.925 10.387 20.392 1.00 12.13 36 THR B C 1
ATOM 1999 O O . THR B 1 36 ? -51.517 9.696 21.226 1.00 12.32 36 THR B O 1
ATOM 2003 N N . ASN B 1 37 ? -51.555 11.148 19.500 1.00 11.87 37 ASN B N 1
ATOM 2004 C CA . ASN B 1 37 ? -53.010 11.233 19.464 1.00 12.08 37 ASN B CA 1
ATOM 2005 C C . ASN B 1 37 ? -53.645 9.891 19.127 1.00 11.79 37 ASN B C 1
ATOM 2006 O O . ASN B 1 37 ? -54.657 9.515 19.723 1.00 12.16 37 ASN B O 1
ATOM 2011 N N . LEU B 1 38 ? -53.051 9.168 18.181 1.00 11.40 38 LEU B N 1
ATOM 2012 C CA . LEU B 1 38 ? -53.543 7.840 17.833 1.00 11.25 38 LEU B CA 1
ATOM 2013 C C . LEU B 1 38 ? -53.525 6.914 19.049 1.00 11.44 38 LEU B C 1
ATOM 2014 O O . LEU B 1 38 ? -54.538 6.281 19.378 1.00 11.90 38 LEU B O 1
ATOM 2019 N N . ASN B 1 39 ? -52.373 6.838 19.712 1.00 11.61 39 ASN B N 1
ATOM 2020 C CA . ASN B 1 39 ? -52.221 5.984 20.890 1.00 12.25 39 ASN B CA 1
ATOM 2021 C C . ASN B 1 39 ? -53.265 6.300 21.958 1.00 12.62 39 ASN B C 1
ATOM 2022 O O . ASN B 1 39 ? -53.888 5.397 22.513 1.00 13.36 39 ASN B O 1
ATOM 2027 N N . ASN B 1 40 ? -53.458 7.588 22.230 1.00 12.99 40 ASN B N 1
ATOM 2028 C CA . ASN B 1 40 ? -54.444 8.024 23.218 1.00 13.64 40 ASN B CA 1
ATOM 2029 C C . ASN B 1 40 ? -55.874 7.648 22.824 1.00 13.51 40 ASN B C 1
ATOM 2030 O O . ASN B 1 40 ? -56.647 7.156 23.659 1.00 13.95 40 ASN B O 1
ATOM 2035 N N . LEU B 1 41 ? -56.209 7.841 21.548 1.00 13.57 41 LEU B N 1
ATOM 2036 C CA . LEU B 1 41 ? -57.563 7.575 21.061 1.00 14.02 41 LEU B CA 1
ATOM 2037 C C . LEU B 1 41 ? -57.932 6.097 20.992 1.00 14.18 41 LEU B C 1
ATOM 2038 O O . LEU B 1 41 ? -59.117 5.756 21.029 1.00 15.30 41 LEU B O 1
ATOM 2043 N N . ILE B 1 42 ? -56.936 5.219 20.893 1.00 14.04 42 ILE B N 1
ATOM 2044 C CA . ILE B 1 42 ? -57.234 3.788 20.778 1.00 14.20 42 ILE B CA 1
ATOM 2045 C C . ILE B 1 42 ? -57.119 3.003 22.089 1.00 14.21 42 ILE B C 1
ATOM 2046 O O . ILE B 1 42 ? -57.472 1.819 22.130 1.00 14.14 42 ILE B O 1
ATOM 2051 N N A LYS B 1 43 ? -56.636 3.651 23.145 0.50 14.27 43 LYS B N 1
ATOM 2052 N N B LYS B 1 43 ? -56.647 3.669 23.146 0.50 14.37 43 LYS B N 1
ATOM 2053 C CA A LYS B 1 43 ? -56.483 2.974 24.427 0.50 14.35 43 LYS B CA 1
ATOM 2054 C CA B LYS B 1 43 ? -56.555 3.074 24.484 0.50 14.61 43 LYS B CA 1
ATOM 2055 C C A LYS B 1 43 ? -57.836 2.485 24.944 0.50 14.09 43 LYS B C 1
ATOM 2056 C C B LYS B 1 43 ? -57.893 2.480 24.913 0.50 14.18 43 LYS B C 1
ATOM 2057 O O A LYS B 1 43 ? -58.803 3.245 25.017 0.50 13.71 43 LYS B O 1
ATOM 2058 O O B LYS B 1 43 ? -58.914 3.171 24.905 0.50 13.73 43 LYS B O 1
ATOM 2069 N N . GLY B 1 44 ? -57.885 1.196 25.268 1.00 14.13 44 GLY B N 1
ATOM 2070 C CA . GLY B 1 44 ? -59.098 0.530 25.748 1.00 14.08 44 GLY B CA 1
ATOM 2071 C C . GLY B 1 44 ? -60.093 0.119 24.675 1.00 13.84 44 GLY B C 1
ATOM 2072 O O . GLY B 1 44 ? -61.078 -0.557 24.975 1.00 14.02 44 GLY B O 1
ATOM 2073 N N . THR B 1 45 ? -59.833 0.506 23.424 1.00 13.66 45 THR B N 1
ATOM 2074 C CA . THR B 1 45 ? -60.763 0.253 22.323 1.00 13.55 45 THR B CA 1
ATOM 2075 C C . THR B 1 45 ? -60.461 -1.061 21.610 1.00 13.77 45 THR B C 1
ATOM 2076 O O . THR B 1 45 ? -59.422 -1.680 21.838 1.00 13.91 45 THR B O 1
ATOM 2080 N N . ALA B 1 46 ? -61.369 -1.455 20.719 1.00 14.25 46 ALA B N 1
ATOM 2081 C CA . ALA B 1 46 ? -61.186 -2.627 19.867 1.00 14.84 46 ALA B CA 1
ATOM 2082 C C . ALA B 1 46 ? -60.059 -2.450 18.840 1.00 15.08 46 ALA B C 1
ATOM 2083 O O . ALA B 1 46 ? -59.688 -3.409 18.161 1.00 15.52 46 ALA B O 1
ATOM 2085 N N . PHE B 1 47 ? -59.526 -1.233 18.725 1.00 15.33 47 PHE B N 1
ATOM 2086 C CA . PHE B 1 47 ? -58.391 -0.966 17.834 1.00 15.97 47 PHE B CA 1
ATOM 2087 C C . PHE B 1 47 ? -57.033 -1.344 18.437 1.00 17.08 47 PHE B C 1
ATOM 2088 O O . PHE B 1 47 ? -56.043 -1.433 17.710 1.00 17.09 47 PHE B O 1
ATOM 2096 N N . GLU B 1 48 ? -56.973 -1.549 19.754 1.00 18.50 48 GLU B N 1
ATOM 2097 C CA . GLU B 1 48 ? -55.742 -2.043 20.383 1.00 20.03 48 GLU B CA 1
ATOM 2098 C C . GLU B 1 48 ? -55.406 -3.458 19.910 1.00 20.07 48 GLU B C 1
ATOM 2099 O O . GLU B 1 48 ? -56.291 -4.305 19.776 1.00 20.65 48 GLU B O 1
ATOM 2105 N N . GLY B 1 49 ? -54.124 -3.693 19.640 1.00 20.53 49 GLY B N 1
ATOM 2106 C CA . GLY B 1 49 ? -53.660 -4.971 19.108 1.00 20.48 49 GLY B CA 1
ATOM 2107 C C . GLY B 1 49 ? -53.691 -5.039 17.592 1.00 20.22 49 GLY B C 1
ATOM 2108 O O . GLY B 1 49 ? -53.101 -5.943 16.996 1.00 20.88 49 GLY B O 1
ATOM 2109 N N . LYS B 1 50 ? -54.378 -4.085 16.964 1.00 19.59 50 LYS B N 1
ATOM 2110 C CA . LYS B 1 50 ? -54.514 -4.074 15.509 1.00 18.82 50 LYS B CA 1
ATOM 2111 C C . LYS B 1 50 ? -53.331 -3.390 14.844 1.00 17.99 50 LYS B C 1
ATOM 2112 O O . LYS B 1 50 ? -52.701 -2.499 15.417 1.00 17.77 50 LYS B O 1
ATOM 2118 N N . SER B 1 51 ? -53.032 -3.812 13.622 1.00 17.21 51 SER B N 1
ATOM 2119 C CA . SER B 1 51 ? -52.008 -3.147 12.839 1.00 16.32 51 SER B CA 1
ATOM 2120 C C . SER B 1 51 ? -52.513 -1.778 12.395 1.00 15.59 51 SER B C 1
ATOM 2121 O O . SER B 1 51 ? -53.719 -1.506 12.414 1.00 15.17 51 SER B O 1
ATOM 2124 N N A LEU B 1 52 ? -51.581 -0.927 11.997 0.50 15.09 52 LEU B N 1
ATOM 2125 N N B LEU B 1 52 ? -51.585 -0.911 11.989 0.50 15.39 52 LEU B N 1
ATOM 2126 C CA A LEU B 1 52 ? -51.916 0.400 11.534 0.50 14.37 52 LEU B CA 1
ATOM 2127 C CA B LEU B 1 52 ? -51.933 0.410 11.458 0.50 14.94 52 LEU B CA 1
ATOM 2128 C C A LEU B 1 52 ? -52.832 0.338 10.308 0.50 13.97 52 LEU B C 1
ATOM 2129 C C B LEU B 1 52 ? -52.905 0.320 10.289 0.50 14.42 52 LEU B C 1
ATOM 2130 O O A LEU B 1 52 ? -53.819 1.063 10.217 0.50 13.58 52 LEU B O 1
ATOM 2131 O O B LEU B 1 52 ? -53.931 0.995 10.264 0.50 14.05 52 LEU B O 1
ATOM 2140 N N A GLU B 1 53 ? -52.509 -0.553 9.379 0.50 13.51 53 GLU B N 1
ATOM 2141 N N B GLU B 1 53 ? -52.575 -0.520 9.316 0.50 13.82 53 GLU B N 1
ATOM 2142 C CA A GLU B 1 53 ? -53.326 -0.750 8.186 0.50 13.37 53 GLU B CA 1
ATOM 2143 C CA B GLU B 1 53 ? -53.423 -0.670 8.142 0.50 13.65 53 GLU B CA 1
ATOM 2144 C C A GLU B 1 53 ? -54.747 -1.207 8.537 0.50 12.94 53 GLU B C 1
ATOM 2145 C C B GLU B 1 53 ? -54.800 -1.236 8.500 0.50 13.06 53 GLU B C 1
ATOM 2146 O O A GLU B 1 53 ? -55.726 -0.708 7.978 0.50 12.69 53 GLU B O 1
ATOM 2147 O O B GLU B 1 53 ? -55.807 -0.829 7.916 0.50 12.75 53 GLU B O 1
ATOM 2158 N N . GLU B 1 54 ? -54.851 -2.156 9.465 1.00 12.98 54 GLU B N 1
ATOM 2159 C CA . GLU B 1 54 ? -56.145 -2.662 9.945 1.00 13.33 54 GLU B CA 1
ATOM 2160 C C . GLU B 1 54 ? -57.005 -1.545 10.536 1.00 12.42 54 GLU B C 1
ATOM 2161 O O . GLU B 1 54 ? -58.200 -1.475 10.261 1.00 12.61 54 GLU B O 1
ATOM 2167 N N . ILE B 1 55 ? -56.386 -0.665 11.322 1.00 11.84 55 ILE B N 1
ATOM 2168 C CA . ILE B 1 55 ? -57.105 0.466 11.909 1.00 11.61 55 ILE B CA 1
ATOM 2169 C C . ILE B 1 55 ? -57.602 1.407 10.812 1.00 11.48 55 ILE B C 1
ATOM 2170 O O . ILE B 1 55 ? -58.769 1.795 10.802 1.00 11.27 55 ILE B O 1
ATOM 2175 N N . ILE B 1 56 ? -56.721 1.743 9.871 1.00 11.54 56 ILE B N 1
ATOM 2176 C CA . ILE B 1 56 ? -57.067 2.633 8.769 1.00 11.94 56 ILE B CA 1
ATOM 2177 C C . ILE B 1 56 ? -58.281 2.113 7.997 1.00 11.94 56 ILE B C 1
ATOM 2178 O O . ILE B 1 56 ? -59.163 2.885 7.621 1.00 12.54 56 ILE B O 1
ATOM 2183 N N . ARG B 1 57 ? -58.336 0.799 7.798 1.00 12.41 57 ARG B N 1
ATOM 2184 C CA . ARG B 1 57 ? -59.403 0.183 7.017 1.00 13.40 57 ARG B CA 1
ATOM 2185 C C . ARG B 1 57 ? -60.705 -0.069 7.786 1.00 13.79 57 ARG B C 1
ATOM 2186 O O . ARG B 1 57 ? -61.696 -0.512 7.192 1.00 15.16 57 ARG B O 1
ATOM 2194 N N . SER B 1 58 ? -60.715 0.224 9.087 1.00 13.80 58 SER B N 1
ATOM 2195 C CA . SER B 1 58 ? -61.880 -0.078 9.923 1.00 14.16 58 SER B CA 1
ATOM 2196 C C . SER B 1 58 ? -62.314 1.072 10.835 1.00 14.26 58 SER B C 1
ATOM 2197 O O . SER B 1 58 ? -63.102 0.870 11.761 1.00 14.98 58 SER B O 1
ATOM 2200 N N . SER B 1 59 ? -61.814 2.277 10.577 1.00 14.08 59 SER B N 1
ATOM 2201 C CA . SER B 1 59 ? -62.090 3.411 11.455 1.00 14.13 59 SER B CA 1
ATOM 2202 C C . SER B 1 59 ? -62.632 4.622 10.711 1.00 14.51 59 SER B C 1
ATOM 2203 O O . SER B 1 59 ? -62.573 4.696 9.481 1.00 14.84 59 SER B O 1
ATOM 2206 N N . GLU B 1 60 ? -63.167 5.564 11.483 1.00 14.81 60 GLU B N 1
ATOM 2207 C CA . GLU B 1 60 ? -63.594 6.860 10.969 1.00 15.58 60 GLU B CA 1
ATOM 2208 C C . GLU B 1 60 ? -63.215 7.945 11.981 1.00 14.56 60 GLU B C 1
ATOM 2209 O O . GLU B 1 60 ? -62.578 7.656 13.000 1.00 14.16 60 GLU B O 1
ATOM 2215 N N . GLY B 1 61 ? -63.567 9.192 11.679 1.00 14.04 61 GLY B N 1
ATOM 2216 C CA . GLY B 1 61 ? -63.320 10.309 12.590 1.00 13.56 61 GLY B CA 1
ATOM 2217 C C . GLY B 1 61 ? -61.870 10.462 13.011 1.00 12.71 61 GLY B C 1
ATOM 2218 O O . GLY B 1 61 ? -60.950 10.287 12.201 1.00 12.63 61 GLY B O 1
ATOM 2219 N N . GLY B 1 62 ? -61.670 10.780 14.287 1.00 12.47 62 GLY B N 1
ATOM 2220 C CA . GLY B 1 62 ? -60.344 11.054 14.838 1.00 12.08 62 GLY B CA 1
ATOM 2221 C C . GLY B 1 62 ? -59.386 9.878 14.812 1.00 11.39 62 GLY B C 1
ATOM 2222 O O . GLY B 1 62 ? -58.199 10.052 14.535 1.00 11.12 62 GLY B O 1
ATOM 2223 N N . VAL B 1 63 ? -59.879 8.677 15.102 1.00 11.24 63 VAL B N 1
ATOM 2224 C CA . VAL B 1 63 ? -59.034 7.490 15.016 1.00 11.12 63 VAL B CA 1
ATOM 2225 C C . VAL B 1 63 ? -58.491 7.343 13.591 1.00 10.68 63 VAL B C 1
ATOM 2226 O O . VAL B 1 63 ? -57.282 7.164 13.401 1.00 10.49 63 VAL B O 1
ATOM 2230 N N . PHE B 1 64 ? -59.375 7.450 12.600 1.00 10.30 64 PHE B N 1
ATOM 2231 C CA . PHE B 1 64 ? -58.949 7.360 11.213 1.00 10.37 64 PHE B CA 1
ATOM 2232 C C . PHE B 1 64 ? -57.941 8.447 10.857 1.00 10.07 64 PHE B C 1
ATOM 2233 O O . PHE B 1 64 ? -56.889 8.157 10.285 1.00 10.11 64 PHE B O 1
ATOM 2241 N N . ASN B 1 65 ? -58.263 9.699 11.173 1.00 9.82 65 ASN B N 1
ATOM 2242 C CA . ASN B 1 65 ? -57.395 10.808 10.787 1.00 9.90 65 ASN B CA 1
ATOM 2243 C C . ASN B 1 65 ? -55.981 10.624 11.307 1.00 9.65 65 ASN B C 1
ATOM 2244 O O . ASN B 1 65 ? -55.015 10.833 10.579 1.00 9.82 65 ASN B O 1
ATOM 2249 N N . ASN B 1 66 ? -55.860 10.224 12.568 1.00 9.40 66 ASN B N 1
ATOM 2250 C CA . ASN B 1 66 ? -54.555 10.021 13.167 1.00 9.27 66 ASN B CA 1
ATOM 2251 C C . ASN B 1 66 ? -53.844 8.781 12.627 1.00 9.27 66 ASN B C 1
ATOM 2252 O O . ASN B 1 66 ? -52.668 8.847 12.283 1.00 9.21 66 ASN B O 1
ATOM 2257 N N . ALA B 1 67 ? -54.552 7.657 12.534 1.00 9.29 67 ALA B N 1
ATOM 2258 C CA . ALA B 1 67 ? -53.947 6.423 12.014 1.00 9.36 67 ALA B CA 1
ATOM 2259 C C . ALA B 1 67 ? -53.447 6.601 10.580 1.00 8.87 67 ALA B C 1
ATOM 2260 O O . ALA B 1 67 ? -52.304 6.258 10.259 1.00 9.04 67 ALA B O 1
ATOM 2262 N N . ALA B 1 68 ? -54.306 7.154 9.726 1.00 8.81 68 ALA B N 1
ATOM 2263 C CA . ALA B 1 68 ? -53.955 7.366 8.325 1.00 8.49 68 ALA B CA 1
ATOM 2264 C C . ALA B 1 68 ? -52.791 8.341 8.204 1.00 8.27 68 ALA B C 1
ATOM 2265 O O . ALA B 1 68 ? -51.855 8.088 7.451 1.00 8.63 68 ALA B O 1
ATOM 2267 N N . GLU B 1 69 ? -52.818 9.436 8.964 1.00 8.30 69 GLU B N 1
ATOM 2268 C CA . GLU B 1 69 ? -51.691 10.377 8.932 1.00 8.34 69 GLU B CA 1
ATOM 2269 C C . GLU B 1 69 ? -50.395 9.762 9.430 1.00 8.21 69 GLU B C 1
ATOM 2270 O O . GLU B 1 69 ? -49.327 10.053 8.894 1.00 8.12 69 GLU B O 1
ATOM 2276 N N . VAL B 1 70 ? -50.445 8.892 10.433 1.00 8.47 70 VAL B N 1
ATOM 2277 C CA . VAL B 1 70 ? -49.214 8.226 10.868 1.00 8.73 70 VAL B CA 1
ATOM 2278 C C . VAL B 1 70 ? -48.624 7.422 9.707 1.00 8.41 70 VAL B C 1
ATOM 2279 O O . VAL B 1 70 ? -47.436 7.537 9.395 1.00 8.74 70 VAL B O 1
ATOM 2283 N N . TRP B 1 71 ? -49.463 6.613 9.069 1.00 8.33 71 TRP B N 1
ATOM 2284 C CA . TRP B 1 71 ? -49.027 5.766 7.968 1.00 8.41 71 TRP B CA 1
ATOM 2285 C C . TRP B 1 71 ? -48.561 6.607 6.782 1.00 7.97 71 TRP B C 1
ATOM 2286 O O . TRP B 1 71 ? -47.508 6.337 6.186 1.00 8.18 71 TRP B O 1
ATOM 2297 N N . ASN B 1 72 ? -49.344 7.631 6.440 1.00 7.88 72 ASN B N 1
ATOM 2298 C CA . ASN B 1 72 ? -49.028 8.470 5.283 1.00 7.91 72 ASN B CA 1
ATOM 2299 C C . ASN B 1 72 ? -47.656 9.118 5.421 1.00 7.57 72 ASN B C 1
ATOM 2300 O O . ASN B 1 72 ? -46.893 9.166 4.459 1.00 7.85 72 ASN B O 1
ATOM 2305 N N . HIS B 1 73 ? -47.343 9.627 6.613 1.00 7.45 73 HIS B N 1
ATOM 2306 C CA . HIS B 1 73 ? -46.049 10.284 6.834 1.00 7.64 73 HIS B CA 1
ATOM 2307 C C . HIS B 1 73 ? -44.889 9.305 6.786 1.00 7.79 73 HIS B C 1
ATOM 2308 O O . HIS B 1 73 ? -43.866 9.600 6.175 1.00 8.07 73 HIS B O 1
ATOM 2315 N N . THR B 1 74 ? -45.042 8.131 7.389 1.00 7.71 74 THR B N 1
ATOM 2316 C CA . THR B 1 74 ? -43.973 7.134 7.310 1.00 8.35 74 THR B CA 1
ATOM 2317 C C . THR B 1 74 ? -43.710 6.745 5.850 1.00 7.91 74 THR B C 1
ATOM 2318 O O . THR B 1 74 ? -42.558 6.632 5.426 1.00 8.16 74 THR B O 1
ATOM 2322 N N . PHE B 1 75 ? -44.784 6.572 5.087 1.00 7.61 75 PHE B N 1
ATOM 2323 C CA . PHE B 1 75 ? -44.676 6.272 3.663 1.00 7.58 75 PHE B CA 1
ATOM 2324 C C . PHE B 1 75 ? -43.944 7.409 2.933 1.00 7.28 75 PHE B C 1
ATOM 2325 O O . PHE B 1 75 ? -43.010 7.176 2.165 1.00 7.55 75 PHE B O 1
ATOM 2333 N N . TYR B 1 76 ? -44.360 8.640 3.202 1.00 7.45 76 TYR B N 1
ATOM 2334 C CA . TYR B 1 76 ? -43.732 9.831 2.644 1.00 7.35 76 TYR B CA 1
ATOM 2335 C C . TYR B 1 76 ? -42.228 9.909 2.911 1.00 7.39 76 TYR B C 1
ATOM 2336 O O . TYR B 1 76 ? -41.460 10.130 1.977 1.00 7.41 76 TYR B O 1
ATOM 2345 N N . TRP B 1 77 ? -41.794 9.701 4.157 1.00 7.81 77 TRP B N 1
ATOM 2346 C CA . TRP B 1 77 ? -40.352 9.795 4.439 1.00 8.24 77 TRP B CA 1
ATOM 2347 C C . TRP B 1 77 ? -39.563 8.782 3.620 1.00 8.13 77 TRP B C 1
ATOM 2348 O O . TRP B 1 77 ? -38.456 9.062 3.174 1.00 8.59 77 TRP B O 1
ATOM 2359 N N . ASN B 1 78 ? -40.128 7.592 3.442 1.00 7.90 78 ASN B N 1
ATOM 2360 C CA . ASN B 1 78 ? -39.491 6.558 2.630 1.00 8.44 78 ASN B CA 1
ATOM 2361 C C . ASN B 1 78 ? -39.488 6.849 1.131 1.00 7.94 78 ASN B C 1
ATOM 2362 O O . ASN B 1 78 ? -38.665 6.301 0.405 1.00 8.66 78 ASN B O 1
ATOM 2367 N N . CYS B 1 79 ? -40.394 7.716 0.678 1.00 7.76 79 CYS B N 1
ATOM 2368 C CA . CYS B 1 79 ? -40.446 8.160 -0.713 1.00 7.93 79 CYS B CA 1
ATOM 2369 C C . CYS B 1 79 ? -39.352 9.159 -1.076 1.00 7.90 79 CYS B C 1
ATOM 2370 O O . CYS B 1 79 ? -39.194 9.486 -2.252 1.00 8.41 79 CYS B O 1
ATOM 2373 N N . LEU B 1 80 ? -38.627 9.650 -0.072 1.00 8.10 80 LEU B N 1
ATOM 2374 C CA . LEU B 1 80 ? -37.606 10.683 -0.255 1.00 8.28 80 LEU B CA 1
ATOM 2375 C C . LEU B 1 80 ? -36.256 10.124 0.152 1.00 8.51 80 LEU B C 1
ATOM 2376 O O . LEU B 1 80 ? -36.185 9.250 1.013 1.00 8.98 80 LEU B O 1
ATOM 2381 N N . ALA B 1 81 ? -35.183 10.631 -0.448 1.00 9.03 81 ALA B N 1
ATOM 2382 C CA . ALA B 1 81 ? -33.838 10.199 -0.078 1.00 9.59 81 ALA B CA 1
ATOM 2383 C C . ALA B 1 81 ? -32.804 11.185 -0.583 1.00 10.12 81 ALA B C 1
ATOM 2384 O O . ALA B 1 81 ? -33.014 11.823 -1.617 1.00 9.93 81 ALA B O 1
ATOM 2386 N N . PRO B 1 82 ? -31.655 11.279 0.120 1.00 10.76 82 PRO B N 1
ATOM 2387 C CA . PRO B 1 82 ? -30.515 11.982 -0.452 1.00 11.80 82 PRO B CA 1
ATOM 2388 C C . PRO B 1 82 ? -29.941 11.168 -1.609 1.00 12.37 82 PRO B C 1
ATOM 2389 O O . PRO B 1 82 ? -30.174 9.951 -1.685 1.00 12.52 82 PRO B O 1
ATOM 2393 N N A ASN B 1 83 ? -29.242 11.850 -2.517 0.65 13.06 83 ASN B N 1
ATOM 2394 N N B ASN B 1 83 ? -29.188 11.835 -2.482 0.35 12.76 83 ASN B N 1
ATOM 2395 C CA A ASN B 1 83 ? -28.539 11.217 -3.639 0.65 13.78 83 ASN B CA 1
ATOM 2396 C CA B ASN B 1 83 ? -28.547 11.197 -3.633 0.35 13.18 83 ASN B CA 1
ATOM 2397 C C A ASN B 1 83 ? -29.439 10.358 -4.531 0.65 13.26 83 ASN B C 1
ATOM 2398 C C B ASN B 1 83 ? -29.510 10.264 -4.368 0.35 12.83 83 ASN B C 1
ATOM 2399 O O A ASN B 1 83 ? -29.008 9.337 -5.075 0.65 13.57 83 ASN B O 1
ATOM 2400 O O B ASN B 1 83 ? -29.210 9.088 -4.615 0.35 12.90 83 ASN B O 1
ATOM 2409 N N . ALA B 1 84 ? -30.683 10.806 -4.692 1.00 12.54 84 ALA B N 1
ATOM 2410 C CA . ALA B 1 84 ? -31.722 10.058 -5.388 1.00 12.15 84 ALA B CA 1
ATOM 2411 C C . ALA B 1 84 ? -32.328 10.939 -6.485 1.00 11.80 84 ALA B C 1
ATOM 2412 O O . ALA B 1 84 ? -31.594 11.640 -7.189 1.00 12.20 84 ALA B O 1
ATOM 2414 N N . GLY B 1 85 ? -33.647 10.905 -6.651 1.00 11.39 85 GLY B N 1
ATOM 2415 C CA . GLY B 1 85 ? -34.290 11.667 -7.715 1.00 11.60 85 GLY B CA 1
ATOM 2416 C C . GLY B 1 85 ? -33.948 11.122 -9.089 1.00 11.69 85 GLY B C 1
ATOM 2417 O O . GLY B 1 85 ? -33.686 9.930 -9.239 1.00 12.17 85 GLY B O 1
ATOM 2418 N N . GLY B 1 86 ? -33.945 11.997 -10.091 1.00 12.13 86 GLY B N 1
ATOM 2419 C CA . GLY B 1 86 ? -33.704 11.578 -11.465 1.00 12.71 86 GLY B CA 1
ATOM 2420 C C . GLY B 1 86 ? -34.799 10.680 -12.011 1.00 12.96 86 GLY B C 1
ATOM 2421 O O . GLY B 1 86 ? -35.932 10.688 -11.522 1.00 12.71 86 GLY B O 1
ATOM 2422 N N A GLU B 1 87 ? -34.466 9.911 -13.043 0.50 13.45 87 GLU B N 1
ATOM 2423 N N B GLU B 1 87 ? -34.431 9.881 -13.007 0.50 13.21 87 GLU B N 1
ATOM 2424 C CA A GLU B 1 87 ? -35.444 9.056 -13.712 0.50 14.18 87 GLU B CA 1
ATOM 2425 C CA B GLU B 1 87 ? -35.361 9.011 -13.716 0.50 13.66 87 GLU B CA 1
ATOM 2426 C C A GLU B 1 87 ? -35.304 7.609 -13.245 0.50 13.67 87 GLU B C 1
ATOM 2427 C C B GLU B 1 87 ? -35.281 7.583 -13.188 0.50 13.44 87 GLU B C 1
ATOM 2428 O O A GLU B 1 87 ? -34.185 7.119 -13.084 0.50 14.00 87 GLU B O 1
ATOM 2429 O O B GLU B 1 87 ? -34.187 7.084 -12.922 0.50 13.73 87 GLU B O 1
ATOM 2440 N N . PRO B 1 88 ? -36.441 6.922 -13.022 1.00 13.40 88 PRO B N 1
ATOM 2441 C CA . PRO B 1 88 ? -36.408 5.516 -12.637 1.00 13.14 88 PRO B CA 1
ATOM 2442 C C . PRO B 1 88 ? -35.977 4.630 -13.804 1.00 12.63 88 PRO B C 1
ATOM 2443 O O . PRO B 1 88 ? -35.999 5.065 -14.964 1.00 12.67 88 PRO B O 1
ATOM 2447 N N . THR B 1 89 ? -35.581 3.405 -13.478 1.00 12.38 89 THR B N 1
ATOM 2448 C CA . THR B 1 89 ? -35.166 2.407 -14.455 1.00 12.58 89 THR B CA 1
ATOM 2449 C C . THR B 1 89 ? -36.043 1.172 -14.306 1.00 11.71 89 THR B C 1
ATOM 2450 O O . THR B 1 89 ? -36.882 1.100 -13.406 1.00 11.67 89 THR B O 1
ATOM 2454 N N . GLY B 1 90 ? -35.847 0.203 -15.194 1.00 11.27 90 GLY B N 1
ATOM 2455 C CA . GLY B 1 90 ? -36.413 -1.128 -15.006 1.00 10.79 90 GLY B CA 1
ATOM 2456 C C . GLY B 1 90 ? -37.927 -1.168 -14.980 1.00 10.08 90 GLY B C 1
ATOM 2457 O O . GLY B 1 90 ? -38.595 -0.440 -15.720 1.00 10.21 90 GLY B O 1
ATOM 2458 N N A LYS B 1 91 ? -38.471 -2.007 -14.104 0.50 9.64 91 LYS B N 1
ATOM 2459 N N B LYS B 1 91 ? -38.469 -2.022 -14.114 0.50 9.70 91 LYS B N 1
ATOM 2460 C CA A LYS B 1 91 ? -39.909 -2.261 -14.072 0.50 9.29 91 LYS B CA 1
ATOM 2461 C CA B LYS B 1 91 ? -39.908 -2.264 -14.062 0.50 9.38 91 LYS B CA 1
ATOM 2462 C C A LYS B 1 91 ? -40.741 -1.014 -13.777 0.50 9.07 91 LYS B C 1
ATOM 2463 C C B LYS B 1 91 ? -40.712 -0.991 -13.814 0.50 9.08 91 LYS B C 1
ATOM 2464 O O A LYS B 1 91 ? -41.813 -0.837 -14.364 0.50 9.21 91 LYS B O 1
ATOM 2465 O O B LYS B 1 91 ? -41.733 -0.771 -14.472 0.50 9.15 91 LYS B O 1
ATOM 2476 N N . VAL B 1 92 ? -40.260 -0.159 -12.875 1.00 9.19 92 VAL B N 1
ATOM 2477 C CA . VAL B 1 92 ? -40.949 1.112 -12.585 1.00 9.16 92 VAL B CA 1
ATOM 2478 C C . VAL B 1 92 ? -40.994 1.993 -13.835 1.00 8.88 92 VAL B C 1
ATOM 2479 O O . VAL B 1 92 ? -42.056 2.498 -14.207 1.00 9.14 92 VAL B O 1
ATOM 2483 N N . ALA B 1 93 ? -39.848 2.155 -14.489 1.00 9.29 93 ALA B N 1
ATOM 2484 C CA . ALA B 1 93 ? -39.795 2.957 -15.712 1.00 9.64 93 ALA B CA 1
ATOM 2485 C C . ALA B 1 93 ? -40.736 2.410 -16.786 1.00 9.61 93 ALA B C 1
ATOM 2486 O O . ALA B 1 93 ? -41.455 3.175 -17.442 1.00 9.61 93 ALA B O 1
ATOM 2488 N N A GLU B 1 94 ? -40.713 1.088 -16.948 0.30 9.86 94 GLU B N 1
ATOM 2489 N N B GLU B 1 94 ? -40.745 1.087 -16.947 0.70 9.60 94 GLU B N 1
ATOM 2490 C CA A GLU B 1 94 ? -41.533 0.375 -17.920 0.30 10.39 94 GLU B CA 1
ATOM 2491 C CA B GLU B 1 94 ? -41.559 0.445 -17.972 0.70 10.03 94 GLU B CA 1
ATOM 2492 C C A GLU B 1 94 ? -43.024 0.593 -17.662 0.30 9.92 94 GLU B C 1
ATOM 2493 C C B GLU B 1 94 ? -43.054 0.590 -17.674 0.70 9.67 94 GLU B C 1
ATOM 2494 O O A GLU B 1 94 ? -43.777 0.928 -18.577 0.30 10.19 94 GLU B O 1
ATOM 2495 O O B GLU B 1 94 ? -43.845 0.871 -18.573 0.70 10.30 94 GLU B O 1
ATOM 2506 N N . ALA B 1 95 ? -43.431 0.411 -16.407 1.00 9.58 95 ALA B N 1
ATOM 2507 C CA . ALA B 1 95 ? -44.833 0.539 -16.007 1.00 9.44 95 ALA B CA 1
ATOM 2508 C C . ALA B 1 95 ? -45.326 1.979 -16.143 1.00 9.09 95 ALA B C 1
ATOM 2509 O O . ALA B 1 95 ? -46.459 2.214 -16.560 1.00 9.30 95 ALA B O 1
ATOM 2511 N N A ILE B 1 96 ? -44.482 2.939 -15.781 0.70 8.62 96 ILE B N 1
ATOM 2512 N N B ILE B 1 96 ? -44.460 2.928 -15.784 0.30 9.24 96 ILE B N 1
ATOM 2513 C CA A ILE B 1 96 ? -44.843 4.343 -15.948 0.70 8.85 96 ILE B CA 1
ATOM 2514 C CA B ILE B 1 96 ? -44.732 4.361 -15.934 0.30 9.51 96 ILE B CA 1
ATOM 2515 C C A ILE B 1 96 ? -45.013 4.698 -17.437 0.70 9.04 96 ILE B C 1
ATOM 2516 C C B ILE B 1 96 ? -44.963 4.733 -17.403 0.30 9.59 96 ILE B C 1
ATOM 2517 O O A ILE B 1 96 ? -46.001 5.340 -17.820 0.70 9.25 96 ILE B O 1
ATOM 2518 O O B ILE B 1 96 ? -45.937 5.419 -17.733 0.30 9.73 96 ILE B O 1
ATOM 2527 N N . ALA B 1 97 ? -44.070 4.272 -18.275 1.00 9.58 97 ALA B N 1
ATOM 2528 C CA . ALA B 1 97 ? -44.179 4.527 -19.711 1.00 10.13 97 ALA B CA 1
ATOM 2529 C C . ALA B 1 97 ? -45.452 3.907 -20.296 1.00 10.24 97 ALA B C 1
ATOM 2530 O O . ALA B 1 97 ? -46.128 4.530 -21.121 1.00 10.61 97 ALA B O 1
ATOM 2532 N N . ALA B 1 98 ? -45.779 2.691 -19.860 1.00 10.33 98 ALA B N 1
ATOM 2533 C CA . ALA B 1 98 ? -46.976 2.000 -20.347 1.00 10.84 98 ALA B CA 1
ATOM 2534 C C . ALA B 1 98 ? -48.273 2.680 -19.903 1.00 10.64 98 ALA B C 1
ATOM 2535 O O . ALA B 1 98 ? -49.240 2.751 -20.663 1.00 11.38 98 ALA B O 1
ATOM 2537 N N . SER B 1 99 ? -48.287 3.178 -18.671 1.00 10.05 99 SER B N 1
ATOM 2538 C CA . SER B 1 99 ? -49.510 3.687 -18.065 1.00 10.23 99 SER B CA 1
ATOM 2539 C C . SER B 1 99 ? -49.770 5.162 -18.336 1.00 10.15 99 SER B C 1
ATOM 2540 O O . SER B 1 99 ? -50.920 5.600 -18.251 1.00 10.56 99 SER B O 1
ATOM 2543 N N . PHE B 1 100 ? -48.709 5.917 -18.637 1.00 9.70 100 PHE B N 1
ATOM 2544 C CA . PHE B 1 100 ? -48.814 7.368 -18.816 1.00 9.92 100 PHE B CA 1
ATOM 2545 C C . PHE B 1 100 ? -48.278 7.879 -20.146 1.00 10.02 100 PHE B C 1
ATOM 2546 O O . PHE B 1 100 ? -48.447 9.055 -20.453 1.00 10.29 100 PHE B O 1
ATOM 2554 N N . GLY B 1 101 ? -47.635 7.006 -20.919 1.00 10.26 101 GLY B N 1
ATOM 2555 C CA . GLY B 1 101 ? -47.078 7.378 -22.218 1.00 10.67 101 GLY B CA 1
ATOM 2556 C C . GLY B 1 101 ? -45.581 7.614 -22.201 1.00 10.55 101 GLY B C 1
ATOM 2557 O O . GLY B 1 101 ? -44.904 7.362 -23.193 1.00 11.61 101 GLY B O 1
ATOM 2558 N N . SER B 1 102 ? -45.074 8.126 -21.083 1.00 10.44 102 SER B N 1
ATOM 2559 C CA . SER B 1 102 ? -43.648 8.405 -20.887 1.00 9.91 102 SER B CA 1
ATOM 2560 C C . SER B 1 102 ? -43.453 8.852 -19.448 1.00 9.68 102 SER B C 1
ATOM 2561 O O . SER B 1 102 ? -44.422 9.226 -18.774 1.00 9.75 102 SER B O 1
ATOM 2564 N N . PHE B 1 103 ? -42.205 8.853 -18.989 1.00 9.57 103 PHE B N 1
ATOM 2565 C CA . PHE B 1 103 ? -41.906 9.405 -17.673 1.00 9.61 103 PHE B CA 1
ATOM 2566 C C . PHE B 1 103 ? -42.248 10.896 -17.601 1.00 9.63 103 PHE B C 1
ATOM 2567 O O . PHE B 1 103 ? -42.831 11.349 -16.617 1.00 9.67 103 PHE B O 1
ATOM 2575 N N . ALA B 1 104 ? -41.896 11.656 -18.637 1.00 9.76 104 ALA B N 1
ATOM 2576 C CA . ALA B 1 104 ? -42.194 13.088 -18.654 1.00 9.76 104 ALA B CA 1
ATOM 2577 C C . ALA B 1 104 ? -43.699 13.342 -18.558 1.00 9.14 104 ALA B C 1
ATOM 2578 O O . ALA B 1 104 ? -44.127 14.277 -17.871 1.00 9.31 104 ALA B O 1
ATOM 2580 N N . ASP B 1 105 ? -44.494 12.515 -19.241 1.00 9.33 105 ASP B N 1
ATOM 2581 C CA . ASP B 1 105 ? -45.949 12.608 -19.170 1.00 9.19 105 ASP B CA 1
ATOM 2582 C C . ASP B 1 105 ? -46.429 12.358 -17.742 1.00 9.00 105 ASP B C 1
ATOM 2583 O O . ASP B 1 105 ? -47.234 13.127 -17.199 1.00 8.88 105 ASP B O 1
ATOM 2588 N N . PHE B 1 106 ? -45.937 11.279 -17.135 1.00 8.80 106 PHE B N 1
ATOM 2589 C CA . PHE B 1 106 ? -46.247 10.990 -15.750 1.00 8.64 106 PHE B CA 1
ATOM 2590 C C . PHE B 1 106 ? -45.891 12.156 -14.822 1.00 8.66 106 PHE B C 1
ATOM 2591 O O . PHE B 1 106 ? -46.690 12.552 -13.975 1.00 8.45 106 PHE B O 1
ATOM 2599 N N . LYS B 1 107 ? -44.679 12.680 -14.970 1.00 9.07 107 LYS B N 1
ATOM 2600 C CA . LYS B 1 107 ? -44.195 13.757 -14.113 1.00 9.58 107 LYS B CA 1
ATOM 2601 C C . LYS B 1 107 ? -45.118 14.983 -14.193 1.00 8.89 107 LYS B C 1
ATOM 2602 O O . LYS B 1 107 ? -45.455 15.587 -13.169 1.00 9.01 107 LYS B O 1
ATOM 2608 N N . ALA B 1 108 ? -45.528 15.338 -15.408 1.00 8.72 108 ALA B N 1
ATOM 2609 C CA . ALA B 1 108 ? -46.429 16.473 -15.606 1.00 8.80 108 ALA B CA 1
ATOM 2610 C C . ALA B 1 108 ? -47.815 16.211 -15.015 1.00 8.80 108 ALA B C 1
ATOM 2611 O O . ALA B 1 108 ? -48.397 17.087 -14.386 1.00 9.09 108 ALA B O 1
ATOM 2613 N N . GLN B 1 109 ? -48.327 14.997 -15.200 1.00 8.50 109 GLN B N 1
ATOM 2614 C CA . GLN B 1 109 ? -49.632 14.652 -14.649 1.00 8.79 109 GLN B CA 1
ATOM 2615 C C . GLN B 1 109 ? -49.618 14.625 -13.125 1.00 8.47 109 GLN B C 1
ATOM 2616 O O . GLN B 1 109 ? -50.559 15.087 -12.490 1.00 8.72 109 GLN B O 1
ATOM 2622 N N . PHE B 1 110 ? -48.556 14.080 -12.546 1.00 8.15 110 PHE B N 1
ATOM 2623 C CA . PHE B 1 110 ? -48.436 14.005 -11.089 1.00 7.86 110 PHE B CA 1
ATOM 2624 C C . PHE B 1 110 ? -48.306 15.413 -10.499 1.00 8.09 110 PHE B C 1
ATOM 2625 O O . PHE B 1 110 ? -48.974 15.753 -9.512 1.00 8.36 110 PHE B O 1
ATOM 2633 N N . THR B 1 111 ? -47.464 16.230 -11.124 1.00 8.34 111 THR B N 1
ATOM 2634 C CA . THR B 1 111 ? -47.304 17.622 -10.729 1.00 8.59 111 THR B CA 1
ATOM 2635 C C . THR B 1 111 ? -48.646 18.359 -10.778 1.00 8.65 111 THR B C 1
ATOM 2636 O O . THR B 1 111 ? -49.025 19.025 -9.813 1.00 8.87 111 THR B O 1
ATOM 2640 N N . ASP B 1 112 ? -49.359 18.244 -11.896 1.00 8.83 112 ASP B N 1
ATOM 2641 C CA . ASP B 1 112 ? -50.629 18.949 -12.056 1.00 9.68 112 ASP B CA 1
ATOM 2642 C C . ASP B 1 112 ? -51.648 18.514 -10.999 1.00 9.41 112 ASP B C 1
ATOM 2643 O O . ASP B 1 112 ? -52.308 19.357 -10.382 1.00 9.46 112 ASP B O 1
ATOM 2648 N N . ALA B 1 113 ? -51.762 17.204 -10.782 1.00 9.22 113 ALA B N 1
ATOM 2649 C CA . ALA B 1 113 ? -52.658 16.676 -9.762 1.00 9.10 113 ALA B CA 1
ATOM 2650 C C . ALA B 1 113 ? -52.312 17.205 -8.370 1.00 8.67 113 ALA B C 1
ATOM 2651 O O . ALA B 1 113 ? -53.195 17.608 -7.613 1.00 9.14 113 ALA B O 1
ATOM 2653 N N . ALA B 1 114 ? -51.025 17.208 -8.036 1.00 8.44 114 ALA B N 1
ATOM 2654 C CA . ALA B 1 114 ? -50.586 17.679 -6.723 1.00 8.56 114 ALA B CA 1
ATOM 2655 C C . ALA B 1 114 ? -50.861 19.172 -6.519 1.00 8.97 114 ALA B C 1
ATOM 2656 O O . ALA B 1 114 ? -51.304 19.588 -5.445 1.00 9.31 114 ALA B O 1
ATOM 2658 N N A ILE B 1 115 ? -50.619 19.965 -7.561 0.50 9.43 115 ILE B N 1
ATOM 2659 N N B ILE B 1 115 ? -50.592 19.975 -7.545 0.50 9.12 115 ILE B N 1
ATOM 2660 C CA A ILE B 1 115 ? -50.796 21.417 -7.490 0.50 10.38 115 ILE B CA 1
ATOM 2661 C CA B ILE B 1 115 ? -50.822 21.416 -7.465 0.50 9.75 115 ILE B CA 1
ATOM 2662 C C A ILE B 1 115 ? -52.271 21.798 -7.370 0.50 10.44 115 ILE B C 1
ATOM 2663 C C B ILE B 1 115 ? -52.298 21.703 -7.239 0.50 10.01 115 ILE B C 1
ATOM 2664 O O A ILE B 1 115 ? -52.610 22.785 -6.707 0.50 10.76 115 ILE B O 1
ATOM 2665 O O B ILE B 1 115 ? -52.661 22.518 -6.382 0.50 10.39 115 ILE B O 1
ATOM 2674 N N . LYS B 1 116 ? -53.137 21.004 -7.994 1.00 10.16 116 LYS B N 1
ATOM 2675 C CA . LYS B 1 116 ? -54.566 21.275 -8.028 1.00 10.83 116 LYS B CA 1
ATOM 2676 C C . LYS B 1 116 ? -55.383 20.515 -6.977 1.00 10.31 116 LYS B C 1
ATOM 2677 O O . LYS B 1 116 ? -56.609 20.631 -6.932 1.00 11.29 116 LYS B O 1
ATOM 2683 N N . ASN B 1 117 ? -54.699 19.763 -6.118 1.00 9.52 117 ASN B N 1
ATOM 2684 C CA . ASN B 1 117 ? -55.342 19.099 -4.993 1.00 9.20 117 ASN B CA 1
ATOM 2685 C C . ASN B 1 117 ? -55.666 20.167 -3.946 1.00 8.88 117 ASN B C 1
ATOM 2686 O O . ASN B 1 117 ? -54.807 20.573 -3.157 1.00 9.59 117 ASN B O 1
ATOM 2691 N N . PHE B 1 118 ? -56.910 20.635 -3.966 1.00 8.73 118 PHE B N 1
ATOM 2692 C CA . PHE B 1 118 ? -57.291 21.829 -3.216 1.00 8.62 118 PHE B CA 1
ATOM 2693 C C . PHE B 1 118 ? -57.309 21.605 -1.711 1.00 8.42 118 PHE B C 1
ATOM 2694 O O . PHE B 1 118 ? -57.886 20.638 -1.227 1.00 9.16 118 PHE B O 1
ATOM 2702 N N . GLY B 1 119 ? -56.675 22.511 -0.980 1.00 8.54 119 GLY B N 1
ATOM 2703 C CA . GLY B 1 119 ? -56.577 22.382 0.468 1.00 8.36 119 GLY B CA 1
ATOM 2704 C C . GLY B 1 119 ? -55.470 21.426 0.875 1.00 7.91 119 GLY B C 1
ATOM 2705 O O . GLY B 1 119 ? -54.444 21.318 0.197 1.00 8.79 119 GLY B O 1
ATOM 2706 N N . SER B 1 120 ? -55.666 20.752 2.002 1.00 7.40 120 SER B N 1
ATOM 2707 C CA . SER B 1 120 ? -54.690 19.804 2.533 1.00 7.45 120 SER B CA 1
ATOM 2708 C C . SER B 1 120 ? -54.926 18.423 1.945 1.00 7.40 120 SER B C 1
ATOM 2709 O O . SER B 1 120 ? -56.071 18.029 1.732 1.00 7.32 120 SER B O 1
ATOM 2712 N N . GLY B 1 121 ? -53.857 17.663 1.739 1.00 7.41 121 GLY B N 1
ATOM 2713 C CA . GLY B 1 121 ? -54.014 16.308 1.267 1.00 7.74 121 GLY B CA 1
ATOM 2714 C C . GLY B 1 121 ? -52.731 15.733 0.726 1.00 7.14 121 GLY B C 1
ATOM 2715 O O . GLY B 1 121 ? -51.632 16.191 1.060 1.00 7.64 121 GLY B O 1
ATOM 2716 N N . TRP B 1 122 ? -52.909 14.716 -0.107 1.00 7.31 122 TRP B N 1
ATOM 2717 C CA . TRP B 1 122 ? -51.837 13.865 -0.605 1.00 7.25 122 TRP B CA 1
ATOM 2718 C C . TRP B 1 122 ? -52.124 13.539 -2.055 1.00 7.11 122 TRP B C 1
ATOM 2719 O O . TRP B 1 122 ? -53.278 13.348 -2.433 1.00 7.27 122 TRP B O 1
ATOM 2730 N N . THR B 1 123 ? -51.076 13.466 -2.865 1.00 7.05 123 THR B N 1
ATOM 2731 C CA . THR B 1 123 ? -51.204 13.005 -4.245 1.00 7.26 123 THR B CA 1
ATOM 2732 C C . THR B 1 123 ? -50.316 11.775 -4.426 1.00 6.61 123 THR B C 1
ATOM 2733 O O . THR B 1 123 ? -49.188 11.735 -3.917 1.00 7.33 123 THR B O 1
ATOM 2737 N N . TRP B 1 124 ? -50.862 10.775 -5.119 1.00 7.20 124 TRP B N 1
ATOM 2738 C CA . TRP B 1 124 ? -50.316 9.425 -5.120 1.00 7.41 124 TRP B CA 1
ATOM 2739 C C . TRP B 1 124 ? -50.145 8.875 -6.520 1.00 7.72 124 TRP B C 1
ATOM 2740 O O . TRP B 1 124 ? -50.990 9.095 -7.392 1.00 8.01 124 TRP B O 1
ATOM 2751 N N . LEU B 1 125 ? -49.067 8.118 -6.703 1.00 7.29 125 LEU B N 1
ATOM 2752 C CA . LEU B 1 125 ? -48.979 7.145 -7.777 1.00 7.41 125 LEU B CA 1
ATOM 2753 C C . LEU B 1 125 ? -49.395 5.814 -7.169 1.00 7.10 125 LEU B C 1
ATOM 2754 O O . LEU B 1 125 ? -48.856 5.413 -6.130 1.00 7.40 125 LEU B O 1
ATOM 2759 N N . VAL B 1 126 ? -50.365 5.150 -7.794 1.00 7.14 126 VAL B N 1
ATOM 2760 C CA . VAL B 1 126 ? -50.854 3.866 -7.319 1.00 7.70 126 VAL B CA 1
ATOM 2761 C C . VAL B 1 126 ? -50.868 2.849 -8.449 1.00 7.92 126 VAL B C 1
ATOM 2762 O O . VAL B 1 126 ? -50.830 3.213 -9.633 1.00 8.27 126 VAL B O 1
ATOM 2766 N N A LYS B 1 127 ? -50.894 1.573 -8.072 0.50 8.15 127 LYS B N 1
ATOM 2767 N N B LYS B 1 127 ? -50.892 1.571 -8.082 0.50 8.29 127 LYS B N 1
ATOM 2768 C CA A LYS B 1 127 ? -51.228 0.504 -8.995 0.50 8.74 127 LYS B CA 1
ATOM 2769 C CA B LYS B 1 127 ? -51.225 0.518 -9.025 0.50 9.00 127 LYS B CA 1
ATOM 2770 C C A LYS B 1 127 ? -52.669 0.115 -8.712 0.50 9.16 127 LYS B C 1
ATOM 2771 C C B LYS B 1 127 ? -52.656 0.098 -8.730 0.50 9.32 127 LYS B C 1
ATOM 2772 O O A LYS B 1 127 ? -52.988 -0.382 -7.627 0.50 9.16 127 LYS B O 1
ATOM 2773 O O B LYS B 1 127 ? -52.952 -0.431 -7.653 0.50 9.35 127 LYS B O 1
ATOM 2784 N N . ASN B 1 128 ? -53.544 0.381 -9.678 1.00 9.83 128 ASN B N 1
ATOM 2785 C CA . ASN B 1 128 ? -54.949 0.023 -9.568 1.00 11.11 128 ASN B CA 1
ATOM 2786 C C . ASN B 1 128 ? -55.107 -1.494 -9.640 1.00 11.95 128 ASN B C 1
ATOM 2787 O O . ASN B 1 128 ? -54.190 -2.200 -10.075 1.00 11.91 128 ASN B O 1
ATOM 2792 N N A SER B 1 129 ? -56.246 -2.005 -9.192 0.75 12.19 129 SER B N 1
ATOM 2793 N N B SER B 1 129 ? -56.276 -1.975 -9.215 0.25 12.27 129 SER B N 1
ATOM 2794 C CA A SER B 1 129 ? -56.450 -3.453 -9.162 0.75 12.42 129 SER B CA 1
ATOM 2795 C CA B SER B 1 129 ? -56.596 -3.407 -9.164 0.25 12.71 129 SER B CA 1
ATOM 2796 C C A SER B 1 129 ? -56.545 -4.082 -10.558 0.75 12.72 129 SER B C 1
ATOM 2797 C C B SER B 1 129 ? -56.693 -4.068 -10.543 0.25 12.84 129 SER B C 1
ATOM 2798 O O A SER B 1 129 ? -56.478 -5.305 -10.691 0.75 12.87 129 SER B O 1
ATOM 2799 O O B SER B 1 129 ? -56.780 -5.292 -10.648 0.25 12.87 129 SER B O 1
ATOM 2804 N N . ASP B 1 130 ? -56.687 -3.250 -11.590 1.00 13.02 130 ASP B N 1
ATOM 2805 C CA . ASP B 1 130 ? -56.634 -3.729 -12.978 1.00 13.16 130 ASP B CA 1
ATOM 2806 C C . ASP B 1 130 ? -55.182 -3.958 -13.441 1.00 12.69 130 ASP B C 1
ATOM 2807 O O . ASP B 1 130 ? -54.940 -4.361 -14.586 1.00 13.39 130 ASP B O 1
ATOM 2812 N N . GLY B 1 131 ? -54.228 -3.693 -12.546 1.00 12.26 131 GLY B N 1
ATOM 2813 C CA . GLY B 1 131 ? -52.803 -3.842 -12.833 1.00 12.07 131 GLY B CA 1
ATOM 2814 C C . GLY B 1 131 ? -52.152 -2.640 -13.499 1.00 11.53 131 GLY B C 1
ATOM 2815 O O . GLY B 1 131 ? -50.961 -2.667 -13.799 1.00 12.99 131 GLY B O 1
ATOM 2816 N N . LYS B 1 132 ? -52.933 -1.589 -13.728 1.00 10.85 132 LYS B N 1
ATOM 2817 C CA . LYS B 1 132 ? -52.448 -0.395 -14.420 1.00 10.66 132 LYS B CA 1
ATOM 2818 C C . LYS B 1 132 ? -52.136 0.699 -13.412 1.00 9.73 132 LYS B C 1
ATOM 2819 O O . LYS B 1 132 ? -52.782 0.793 -12.371 1.00 10.54 132 LYS B O 1
ATOM 2825 N N . LEU B 1 133 ? -51.139 1.525 -13.709 1.00 9.06 133 LEU B N 1
ATOM 2826 C CA . LEU B 1 133 ? -50.800 2.621 -12.803 1.00 8.78 133 LEU B CA 1
ATOM 2827 C C . LEU B 1 133 ? -51.731 3.796 -13.019 1.00 8.65 133 LEU B C 1
ATOM 2828 O O . LEU B 1 133 ? -52.253 3.995 -14.120 1.00 9.46 133 LEU B O 1
ATOM 2833 N N . ALA B 1 134 ? -51.910 4.587 -11.967 1.00 8.65 134 ALA B N 1
ATOM 2834 C CA . ALA B 1 134 ? -52.765 5.759 -12.007 1.00 8.80 134 ALA B CA 1
ATOM 2835 C C . ALA B 1 134 ? -52.290 6.778 -10.986 1.00 8.47 134 ALA B C 1
ATOM 2836 O O . ALA B 1 134 ? -51.565 6.450 -10.044 1.00 8.31 134 ALA B O 1
ATOM 2838 N N . ILE B 1 135 ? -52.701 8.024 -11.193 1.00 7.96 135 ILE B N 1
ATOM 2839 C CA . ILE B 1 135 ? -52.467 9.093 -10.239 1.00 8.13 135 ILE B CA 1
ATOM 2840 C C . ILE B 1 135 ? -53.802 9.440 -9.602 1.00 8.19 135 ILE B C 1
ATOM 2841 O O . ILE B 1 135 ? -54.791 9.686 -10.303 1.00 9.12 135 ILE B O 1
ATOM 2846 N N . VAL B 1 136 ? -53.837 9.453 -8.273 1.00 8.22 136 VAL B N 1
ATOM 2847 C CA . VAL B 1 136 ? -55.042 9.827 -7.541 1.00 8.66 136 VAL B CA 1
ATOM 2848 C C . VAL B 1 136 ? -54.661 10.786 -6.421 1.00 8.52 136 VAL B C 1
ATOM 2849 O O . VAL B 1 136 ? -53.539 10.745 -5.914 1.00 9.03 136 VAL B O 1
ATOM 2853 N N A SER B 1 137 ? -55.592 11.656 -6.056 0.70 8.25 137 SER B N 1
ATOM 2854 N N B SER B 1 137 ? -55.592 11.660 -6.051 0.30 8.74 137 SER B N 1
ATOM 2855 C CA A SER B 1 137 ? -55.394 12.564 -4.940 0.70 8.26 137 SER B CA 1
ATOM 2856 C CA B SER B 1 137 ? -55.378 12.590 -4.946 0.30 8.99 137 SER B CA 1
ATOM 2857 C C A SER B 1 137 ? -56.384 12.255 -3.836 0.70 8.29 137 SER B C 1
ATOM 2858 C C B SER B 1 137 ? -56.415 12.385 -3.852 0.30 8.69 137 SER B C 1
ATOM 2859 O O A SER B 1 137 ? -57.482 11.741 -4.092 0.70 8.46 137 SER B O 1
ATOM 2860 O O B SER B 1 137 ? -57.578 12.078 -4.134 0.30 8.69 137 SER B O 1
ATOM 2865 N N . THR B 1 138 ? -55.980 12.556 -2.607 1.00 8.24 138 THR B N 1
ATOM 2866 C CA . THR B 1 138 ? -56.854 12.433 -1.457 1.00 8.18 138 THR B CA 1
ATOM 2867 C C . THR B 1 138 ? -56.837 13.733 -0.668 1.00 8.11 138 THR B C 1
ATOM 2868 O O . THR B 1 138 ? -55.882 14.528 -0.752 1.00 8.07 138 THR B O 1
ATOM 2872 N N A SER B 1 139 ? -57.903 13.924 0.102 0.65 8.14 139 SER B N 1
ATOM 2873 N N B SER B 1 139 ? -57.908 13.947 0.091 0.35 8.47 139 SER B N 1
ATOM 2874 C CA A SER B 1 139 ? -58.095 15.092 0.940 0.65 8.12 139 SER B CA 1
ATOM 2875 C CA B SER B 1 139 ? -58.061 15.130 0.923 0.35 8.78 139 SER B CA 1
ATOM 2876 C C A SER B 1 139 ? -57.740 14.765 2.384 0.65 7.96 139 SER B C 1
ATOM 2877 C C B SER B 1 139 ? -57.789 14.805 2.382 0.35 8.42 139 SER B C 1
ATOM 2878 O O A SER B 1 139 ? -58.086 13.692 2.893 0.65 8.02 139 SER B O 1
ATOM 2879 O O B SER B 1 139 ? -58.235 13.773 2.896 0.35 8.45 139 SER B O 1
ATOM 2884 N N . ASN B 1 140 ? -57.055 15.700 3.039 1.00 8.12 140 ASN B N 1
ATOM 2885 C CA . ASN B 1 140 ? -56.756 15.592 4.469 1.00 8.08 140 ASN B CA 1
ATOM 2886 C C . ASN B 1 140 ? -55.958 14.332 4.812 1.00 8.16 140 ASN B C 1
ATOM 2887 O O . ASN B 1 140 ? -54.818 14.208 4.354 1.00 8.47 140 ASN B O 1
ATOM 2892 N N . ALA B 1 141 ? -56.533 13.404 5.579 1.00 8.29 141 ALA B N 1
ATOM 2893 C CA . ALA B 1 141 ? -55.842 12.156 5.925 1.00 8.54 141 ALA B CA 1
ATOM 2894 C C . ALA B 1 141 ? -56.129 11.011 4.957 1.00 8.62 141 ALA B C 1
ATOM 2895 O O . ALA B 1 141 ? -55.593 9.913 5.125 1.00 8.77 141 ALA B O 1
ATOM 2897 N N . GLY B 1 142 ? -56.969 11.256 3.956 1.00 8.87 142 GLY B N 1
ATOM 2898 C CA . GLY B 1 142 ? -57.373 10.212 3.015 1.00 8.92 142 GLY B CA 1
ATOM 2899 C C . GLY B 1 142 ? -56.197 9.483 2.391 1.00 8.94 142 GLY B C 1
ATOM 2900 O O . GLY B 1 142 ? -55.134 10.070 2.154 1.00 8.97 142 GLY B O 1
ATOM 2901 N N . THR B 1 143 ? -56.401 8.201 2.107 1.00 9.37 143 THR B N 1
ATOM 2902 C CA . THR B 1 143 ? -55.330 7.335 1.650 1.00 10.09 143 THR B CA 1
ATOM 2903 C C . THR B 1 143 ? -55.868 6.237 0.739 1.00 9.92 143 THR B C 1
ATOM 2904 O O . THR B 1 143 ? -56.971 5.727 0.964 1.00 10.14 143 THR B O 1
ATOM 2908 N N . PRO B 1 144 ? -55.099 5.863 -0.302 1.00 9.94 144 PRO B N 1
ATOM 2909 C CA . PRO B 1 144 ? -55.538 4.741 -1.136 1.00 10.10 144 PRO B CA 1
ATOM 2910 C C . PRO B 1 144 ? -55.682 3.418 -0.385 1.00 10.34 144 PRO B C 1
ATOM 2911 O O . PRO B 1 144 ? -56.247 2.474 -0.935 1.00 10.59 144 PRO B O 1
ATOM 2915 N N . LEU B 1 145 ? -55.203 3.335 0.855 1.00 10.70 145 LEU B N 1
ATOM 2916 C CA . LEU B 1 145 ? -55.375 2.100 1.631 1.00 11.59 145 LEU B CA 1
ATOM 2917 C C . LEU B 1 145 ? -56.838 1.706 1.862 1.00 11.82 145 LEU B C 1
ATOM 2918 O O . LEU B 1 145 ? -57.128 0.532 2.090 1.00 12.38 145 LEU B O 1
ATOM 2923 N N A THR B 1 146 ? -57.746 2.677 1.795 0.80 11.88 146 THR B N 1
ATOM 2924 N N B THR B 1 146 ? -57.748 2.675 1.814 0.20 11.97 146 THR B N 1
ATOM 2925 C CA A THR B 1 146 ? -59.181 2.405 1.940 0.80 11.90 146 THR B CA 1
ATOM 2926 C CA B THR B 1 146 ? -59.175 2.379 1.949 0.20 12.05 146 THR B CA 1
ATOM 2927 C C A THR B 1 146 ? -59.824 1.995 0.609 0.80 12.08 146 THR B C 1
ATOM 2928 C C B THR B 1 146 ? -59.742 1.732 0.679 0.20 11.94 146 THR B C 1
ATOM 2929 O O A THR B 1 146 ? -61.048 1.843 0.519 0.80 12.82 146 THR B O 1
ATOM 2930 O O B THR B 1 146 ? -60.827 1.150 0.703 0.20 11.82 146 THR B O 1
ATOM 2937 N N . THR B 1 147 ? -58.987 1.828 -0.417 1.00 11.80 147 THR B N 1
ATOM 2938 C CA . THR B 1 147 ? -59.407 1.310 -1.723 1.00 11.87 147 THR B CA 1
ATOM 2939 C C . THR B 1 147 ? -58.618 0.039 -2.033 1.00 11.59 147 THR B C 1
ATOM 2940 O O . THR B 1 147 ? -57.833 -0.421 -1.204 1.00 12.00 147 THR B O 1
ATOM 2944 N N A ASP B 1 148 ? -58.830 -0.517 -3.225 0.60 11.51 148 ASP B N 1
ATOM 2945 N N B ASP B 1 148 ? -58.817 -0.516 -3.227 0.40 11.86 148 ASP B N 1
ATOM 2946 C CA A ASP B 1 148 ? -58.097 -1.704 -3.668 0.60 11.63 148 ASP B CA 1
ATOM 2947 C CA B ASP B 1 148 ? -58.084 -1.709 -3.659 0.40 12.14 148 ASP B CA 1
ATOM 2948 C C A ASP B 1 148 ? -56.864 -1.361 -4.522 0.60 11.58 148 ASP B C 1
ATOM 2949 C C B ASP B 1 148 ? -56.722 -1.393 -4.288 0.40 11.87 148 ASP B C 1
ATOM 2950 O O A ASP B 1 148 ? -56.325 -2.223 -5.220 0.60 11.77 148 ASP B O 1
ATOM 2951 O O B ASP B 1 148 ? -55.951 -2.307 -4.598 0.40 11.91 148 ASP B O 1
ATOM 2960 N N . ALA B 1 149 ? -56.429 -0.104 -4.457 1.00 11.49 149 ALA B N 1
ATOM 2961 C CA . ALA B 1 149 ? -55.211 0.342 -5.143 1.00 11.40 149 ALA B CA 1
ATOM 2962 C C . ALA B 1 149 ? -53.999 0.320 -4.214 1.00 11.23 149 ALA B C 1
ATOM 2963 O O . ALA B 1 149 ? -54.111 0.601 -3.019 1.00 12.31 149 ALA B O 1
ATOM 2965 N N . THR B 1 150 ? -52.837 0.002 -4.773 1.00 10.41 150 THR B N 1
ATOM 2966 C CA . THR B 1 150 ? -51.598 -0.092 -4.004 1.00 10.18 150 THR B CA 1
ATOM 2967 C C . THR B 1 150 ? -50.794 1.200 -4.127 1.00 9.35 150 THR B C 1
ATOM 2968 O O . THR B 1 150 ? -50.410 1.568 -5.232 1.00 8.75 150 THR B O 1
ATOM 2972 N N . PRO B 1 151 ? -50.536 1.893 -2.999 1.00 9.28 151 PRO B N 1
ATOM 2973 C CA . PRO B 1 151 ? -49.691 3.093 -3.071 1.00 9.05 151 PRO B CA 1
ATOM 2974 C C . PRO B 1 151 ? -48.242 2.784 -3.449 1.00 8.21 151 PRO B C 1
ATOM 2975 O O . PRO B 1 151 ? -47.634 1.860 -2.892 1.00 8.42 151 PRO B O 1
ATOM 2979 N N . LEU B 1 152 ? -47.711 3.572 -4.386 1.00 7.61 152 LEU B N 1
ATOM 2980 C CA . LEU B 1 152 ? -46.322 3.429 -4.839 1.00 7.69 152 LEU B CA 1
ATOM 2981 C C . LEU B 1 152 ? -45.444 4.623 -4.483 1.00 7.17 152 LEU B C 1
ATOM 2982 O O . LEU B 1 152 ? -44.263 4.453 -4.191 1.00 7.62 152 LEU B O 1
ATOM 2987 N N . LEU B 1 153 ? -46.018 5.822 -4.564 1.00 7.22 153 LEU B N 1
ATOM 2988 C CA . LEU B 1 153 ? -45.298 7.069 -4.318 1.00 7.59 153 LEU B CA 1
ATOM 2989 C C . LEU B 1 153 ? -46.315 8.096 -3.848 1.00 7.32 153 LEU B C 1
ATOM 2990 O O . LEU B 1 153 ? -47.452 8.069 -4.303 1.00 7.26 153 LEU B O 1
ATOM 2995 N N . THR B 1 154 ? -45.922 8.982 -2.935 1.00 7.14 154 THR B N 1
ATOM 2996 C CA . THR B 1 154 ? -46.803 10.067 -2.512 1.00 7.23 154 THR B CA 1
ATOM 2997 C C . THR B 1 154 ? -46.045 11.368 -2.325 1.00 6.80 154 THR B C 1
ATOM 2998 O O . THR B 1 154 ? -44.830 11.375 -2.091 1.00 7.46 154 THR B O 1
ATOM 3002 N N . VAL B 1 155 ? -46.785 12.468 -2.422 1.00 7.09 155 VAL B N 1
ATOM 3003 C CA . VAL B 1 155 ? -46.316 13.768 -1.977 1.00 6.95 155 VAL B CA 1
ATOM 3004 C C . VAL B 1 155 ? -47.369 14.354 -1.034 1.00 6.88 155 VAL B C 1
ATOM 3005 O O . VAL B 1 155 ? -48.565 14.353 -1.342 1.00 6.94 155 VAL B O 1
ATOM 3009 N N . ASP B 1 156 ? -46.905 14.842 0.116 1.00 7.04 156 ASP B N 1
ATOM 3010 C CA . ASP B 1 156 ? -47.721 15.580 1.084 1.00 7.14 156 ASP B CA 1
ATOM 3011 C C . ASP B 1 156 ? -47.903 16.998 0.559 1.00 6.75 156 ASP B C 1
ATOM 3012 O O . ASP B 1 156 ? -46.916 17.713 0.354 1.00 7.36 156 ASP B O 1
ATOM 3017 N N . VAL B 1 157 ? -49.150 17.405 0.335 1.00 6.98 157 VAL B N 1
ATOM 3018 C CA . VAL B 1 157 ? -49.422 18.791 -0.047 1.00 7.70 157 VAL B CA 1
ATOM 3019 C C . VAL B 1 157 ? -50.165 19.597 1.021 1.00 7.44 157 VAL B C 1
ATOM 3020 O O . VAL B 1 157 ? -50.622 20.708 0.746 1.00 7.64 157 VAL B O 1
ATOM 3024 N N . TRP B 1 158 ? -50.263 19.069 2.242 1.00 7.20 158 TRP B N 1
ATOM 3025 C CA . TRP B 1 158 ? -50.541 19.942 3.373 1.00 7.27 158 TRP B CA 1
ATOM 3026 C C . TRP B 1 158 ? -49.503 21.069 3.364 1.00 6.98 158 TRP B C 1
ATOM 3027 O O . TRP B 1 158 ? -48.317 20.833 3.096 1.00 7.28 158 TRP B O 1
ATOM 3038 N N . GLU B 1 159 ? -49.937 22.288 3.661 1.00 6.84 159 GLU B N 1
ATOM 3039 C CA . GLU B 1 159 ? -49.035 23.430 3.619 1.00 7.10 159 GLU B CA 1
ATOM 3040 C C . GLU B 1 159 ? -47.838 23.296 4.556 1.00 6.81 159 GLU B C 1
ATOM 3041 O O . GLU B 1 159 ? -46.758 23.780 4.232 1.00 7.12 159 GLU B O 1
ATOM 3047 N N . HIS B 1 160 ? -47.994 22.607 5.686 1.00 7.10 160 HIS B N 1
ATOM 3048 C CA . HIS B 1 160 ? -46.851 22.424 6.587 1.00 7.36 160 HIS B CA 1
ATOM 3049 C C . HIS B 1 160 ? -45.683 21.686 5.917 1.00 7.03 160 HIS B C 1
ATOM 3050 O O . HIS B 1 160 ? -44.530 21.808 6.354 1.00 7.15 160 HIS B O 1
ATOM 3057 N N . ALA B 1 161 ? -45.973 20.918 4.867 1.00 6.89 161 ALA B N 1
ATOM 3058 C CA . ALA B 1 161 ? -44.924 20.146 4.192 1.00 7.15 161 ALA B CA 1
ATOM 3059 C C . ALA B 1 161 ? -43.928 21.037 3.455 1.00 7.05 161 ALA B C 1
ATOM 3060 O O . ALA B 1 161 ? -42.784 20.627 3.223 1.00 7.42 161 ALA B O 1
ATOM 3062 N N . TYR B 1 162 ? -44.372 22.238 3.084 1.00 7.06 162 TYR B N 1
ATOM 3063 C CA . TYR B 1 162 ? -43.588 23.106 2.211 1.00 7.01 162 TYR B CA 1
ATOM 3064 C C . TYR B 1 162 ? -43.528 24.583 2.577 1.00 7.08 162 TYR B C 1
ATOM 3065 O O . TYR B 1 162 ? -42.724 25.309 1.999 1.00 7.24 162 TYR B O 1
ATOM 3074 N N . TYR B 1 163 ? -44.348 25.041 3.521 1.00 7.18 163 TYR B N 1
ATOM 3075 C CA . TYR B 1 163 ? -44.503 26.483 3.705 1.00 7.08 163 TYR B CA 1
ATOM 3076 C C . TYR B 1 163 ? -43.229 27.193 4.155 1.00 6.85 163 TYR B C 1
ATOM 3077 O O . TYR B 1 163 ? -42.960 28.322 3.727 1.00 7.38 163 TYR B O 1
ATOM 3086 N N . ILE B 1 164 ? -42.439 26.528 4.992 1.00 7.11 164 ILE B N 1
ATOM 3087 C CA . ILE B 1 164 ? -41.185 27.117 5.464 1.00 7.80 164 ILE B CA 1
ATOM 3088 C C . ILE B 1 164 ? -40.238 27.366 4.288 1.00 7.49 164 ILE B C 1
ATOM 3089 O O . ILE B 1 164 ? -39.546 28.384 4.238 1.00 8.01 164 ILE B O 1
ATOM 3094 N N . ASP B 1 165 ? -40.220 26.428 3.346 1.00 7.57 165 ASP B N 1
ATOM 3095 C CA . ASP B 1 165 ? -39.227 26.420 2.276 1.00 7.96 165 ASP B CA 1
ATOM 3096 C C . ASP B 1 165 ? -39.689 27.083 0.980 1.00 7.93 165 ASP B C 1
ATOM 3097 O O . ASP B 1 165 ? -38.856 27.532 0.192 1.00 8.67 165 ASP B O 1
ATOM 3102 N N . TYR B 1 166 ? -41.005 27.129 0.759 1.00 7.55 166 TYR B N 1
ATOM 3103 C CA . TYR B 1 166 ? -41.576 27.569 -0.526 1.00 7.81 166 TYR B CA 1
ATOM 3104 C C . TYR B 1 166 ? -42.725 28.558 -0.408 1.00 7.67 166 TYR B C 1
ATOM 3105 O O . TYR B 1 166 ? -43.167 29.096 -1.422 1.00 7.92 166 TYR B O 1
ATOM 3114 N N . ARG B 1 167 ? -43.199 28.797 0.815 1.00 7.72 167 ARG B N 1
ATOM 3115 C CA . ARG B 1 167 ? -44.349 29.676 1.039 1.00 7.55 167 ARG B CA 1
ATOM 3116 C C . ARG B 1 167 ? -45.512 29.242 0.127 1.00 7.12 167 ARG B C 1
ATOM 3117 O O . ARG B 1 167 ? -45.835 28.052 0.078 1.00 7.42 167 ARG B O 1
ATOM 3125 N N . ASN B 1 168 ? -46.134 30.187 -0.579 1.00 7.69 168 ASN B N 1
ATOM 3126 C CA . ASN B 1 168 ? -47.281 29.884 -1.449 1.00 7.96 168 ASN B CA 1
ATOM 3127 C C . ASN B 1 168 ? -46.956 29.029 -2.674 1.00 7.94 168 ASN B C 1
ATOM 3128 O O . ASN B 1 168 ? -47.865 28.526 -3.330 1.00 8.41 168 ASN B O 1
ATOM 3133 N N . ALA B 1 169 ? -45.673 28.901 -3.003 1.00 7.96 169 ALA B N 1
ATOM 3134 C CA . ALA B 1 169 ? -45.266 28.275 -4.259 1.00 8.16 169 ALA B CA 1
ATOM 3135 C C . ALA B 1 169 ? -45.232 26.752 -4.160 1.00 7.99 169 ALA B C 1
ATOM 3136 O O . ALA B 1 169 ? -44.170 26.125 -4.253 1.00 8.00 169 ALA B O 1
ATOM 3138 N N . ARG B 1 170 ? -46.410 26.152 -3.996 1.00 7.78 170 ARG B N 1
ATOM 3139 C CA . ARG B 1 170 ? -46.528 24.701 -4.025 1.00 7.53 170 ARG B CA 1
ATOM 3140 C C . ARG B 1 170 ? -45.856 24.093 -5.277 1.00 7.82 170 ARG B C 1
ATOM 3141 O O . ARG B 1 170 ? -45.210 23.047 -5.177 1.00 7.64 170 ARG B O 1
ATOM 3149 N N . PRO B 1 171 ? -46.004 24.722 -6.462 1.00 7.67 171 PRO B N 1
ATOM 3150 C CA . PRO B 1 171 ? -45.276 24.178 -7.612 1.00 8.03 171 PRO B CA 1
ATOM 3151 C C . PRO B 1 171 ? -43.741 24.148 -7.482 1.00 7.77 171 PRO B C 1
ATOM 3152 O O . PRO B 1 171 ? -43.105 23.261 -8.055 1.00 8.41 171 PRO B O 1
ATOM 3156 N N . GLY B 1 172 ? -43.156 25.098 -6.753 1.00 7.80 172 GLY B N 1
ATOM 3157 C CA . GLY B 1 172 ? -41.717 25.070 -6.495 1.00 8.26 172 GLY B CA 1
ATOM 3158 C C . GLY B 1 172 ? -41.333 23.870 -5.650 1.00 7.90 172 GLY B C 1
ATOM 3159 O O . GLY B 1 172 ? -40.347 23.181 -5.913 1.00 8.08 172 GLY B O 1
ATOM 3160 N N . TYR B 1 173 ? -42.131 23.616 -4.619 1.00 7.35 173 TYR B N 1
ATOM 3161 C CA . TYR B 1 173 ? -41.994 22.411 -3.811 1.00 7.46 173 TYR B CA 1
ATOM 3162 C C . TYR B 1 173 ? -42.048 21.156 -4.675 1.00 7.33 173 TYR B C 1
ATOM 3163 O O . TYR B 1 173 ? -41.202 20.274 -4.535 1.00 7.91 173 TYR B O 1
ATOM 3172 N N . LEU B 1 174 ? -43.031 21.075 -5.567 1.00 7.68 174 LEU B N 1
ATOM 3173 C CA . LEU B 1 174 ? -43.118 19.929 -6.479 1.00 8.19 174 LEU B CA 1
ATOM 3174 C C . LEU B 1 174 ? -41.879 19.747 -7.347 1.00 8.46 174 LEU B C 1
ATOM 3175 O O . LEU B 1 174 ? -41.417 18.620 -7.529 1.00 8.75 174 LEU B O 1
ATOM 3180 N N A GLU B 1 175 ? -41.338 20.846 -7.878 0.50 8.64 175 GLU B N 1
ATOM 3181 N N B GLU B 1 175 ? -41.352 20.842 -7.887 0.50 8.88 175 GLU B N 1
ATOM 3182 C CA A GLU B 1 175 ? -40.104 20.778 -8.672 0.50 9.33 175 GLU B CA 1
ATOM 3183 C CA B GLU B 1 175 ? -40.120 20.772 -8.667 0.50 9.85 175 GLU B CA 1
ATOM 3184 C C A GLU B 1 175 ? -38.961 20.142 -7.884 0.50 9.24 175 GLU B C 1
ATOM 3185 C C B GLU B 1 175 ? -39.015 20.087 -7.861 0.50 9.47 175 GLU B C 1
ATOM 3186 O O A GLU B 1 175 ? -38.202 19.329 -8.418 0.50 9.72 175 GLU B O 1
ATOM 3187 O O B GLU B 1 175 ? -38.353 19.169 -8.353 0.50 9.91 175 GLU B O 1
ATOM 3198 N N . HIS B 1 176 ? -38.846 20.524 -6.617 1.00 9.09 176 HIS B N 1
ATOM 3199 C CA . HIS B 1 176 ? -37.801 20.007 -5.753 1.00 9.40 176 HIS B CA 1
ATOM 3200 C C . HIS B 1 176 ? -38.069 18.601 -5.234 1.00 8.95 176 HIS B C 1
ATOM 3201 O O . HIS B 1 176 ? -37.129 17.840 -5.007 1.00 9.69 176 HIS B O 1
ATOM 3208 N N . PHE B 1 177 ? -39.344 18.250 -5.082 1.00 8.87 177 PHE B N 1
ATOM 3209 C CA . PHE B 1 177 ? -39.741 16.881 -4.757 1.00 8.73 177 PHE B CA 1
ATOM 3210 C C . PHE B 1 177 ? -39.097 15.882 -5.725 1.00 8.63 177 PHE B C 1
ATOM 3211 O O . PHE B 1 177 ? -38.583 14.839 -5.306 1.00 8.84 177 PHE B O 1
ATOM 3219 N N . TRP B 1 178 ? -39.093 16.210 -7.015 1.00 9.04 178 TRP B N 1
ATOM 3220 C CA . TRP B 1 178 ? -38.527 15.301 -8.015 1.00 9.40 178 TRP B CA 1
ATOM 3221 C C . TRP B 1 178 ? -37.048 15.017 -7.795 1.00 9.34 178 TRP B C 1
ATOM 3222 O O . TRP B 1 178 ? -36.574 13.936 -8.146 1.00 10.29 178 TRP B O 1
ATOM 3233 N N . ALA B 1 179 ? -36.325 15.968 -7.203 1.00 9.15 179 ALA B N 1
ATOM 3234 C CA . ALA B 1 179 ? -34.907 15.785 -6.911 1.00 9.41 179 ALA B CA 1
ATOM 3235 C C . ALA B 1 179 ? -34.670 14.809 -5.761 1.00 8.93 179 ALA B C 1
ATOM 3236 O O . ALA B 1 179 ? -33.544 14.347 -5.565 1.00 9.70 179 ALA B O 1
ATOM 3238 N N . LEU B 1 180 ? -35.733 14.510 -5.011 1.00 8.54 180 LEU B N 1
ATOM 3239 C CA . LEU B 1 180 ? -35.649 13.686 -3.805 1.00 8.66 180 LEU B CA 1
ATOM 3240 C C . LEU B 1 180 ? -36.232 12.291 -3.938 1.00 8.42 180 LEU B C 1
ATOM 3241 O O . LEU B 1 180 ? -36.047 11.472 -3.042 1.00 8.55 180 LEU B O 1
ATOM 3246 N N . VAL B 1 181 ? -36.953 12.005 -5.020 1.00 8.37 181 VAL B N 1
ATOM 3247 C CA . VAL B 1 181 ? -37.712 10.751 -5.084 1.00 8.40 181 VAL B CA 1
ATOM 3248 C C . VAL B 1 181 ? -36.815 9.529 -4.941 1.00 8.24 181 VAL B C 1
ATOM 3249 O O . VAL B 1 181 ? -35.825 9.369 -5.667 1.00 8.70 181 VAL B O 1
ATOM 3253 N N . ASN B 1 182 ? -37.188 8.671 -3.999 1.00 8.28 182 ASN B N 1
ATOM 3254 C CA . ASN B 1 182 ? -36.487 7.437 -3.738 1.00 8.75 182 ASN B CA 1
ATOM 3255 C C . ASN B 1 182 ? -37.081 6.329 -4.593 1.00 8.57 182 ASN B C 1
ATOM 3256 O O . ASN B 1 182 ? -37.997 5.620 -4.166 1.00 8.32 182 ASN B O 1
ATOM 3261 N N . TRP B 1 183 ? -36.566 6.185 -5.808 1.00 8.69 183 TRP B N 1
ATOM 3262 C CA . TRP B 1 183 ? -37.106 5.185 -6.724 1.00 8.95 183 TRP B CA 1
ATOM 3263 C C . TRP B 1 183 ? -36.924 3.750 -6.240 1.00 9.11 183 TRP B C 1
ATOM 3264 O O . TRP B 1 183 ? -37.656 2.868 -6.673 1.00 9.13 183 TRP B O 1
ATOM 3275 N N A GLU B 1 184 ? -35.950 3.521 -5.360 0.60 9.06 184 GLU B N 1
ATOM 3276 N N B GLU B 1 184 ? -35.955 3.513 -5.356 0.40 9.33 184 GLU B N 1
ATOM 3277 C CA A GLU B 1 184 ? -35.770 2.205 -4.748 0.60 9.61 184 GLU B CA 1
ATOM 3278 C CA B GLU B 1 184 ? -35.780 2.182 -4.769 0.40 10.07 184 GLU B CA 1
ATOM 3279 C C A GLU B 1 184 ? -37.005 1.795 -3.952 0.60 9.00 184 GLU B C 1
ATOM 3280 C C B GLU B 1 184 ? -36.981 1.778 -3.912 0.40 9.31 184 GLU B C 1
ATOM 3281 O O A GLU B 1 184 ? -37.451 0.651 -4.028 0.60 8.80 184 GLU B O 1
ATOM 3282 O O B GLU B 1 184 ? -37.374 0.612 -3.900 0.40 9.34 184 GLU B O 1
ATOM 3293 N N . PHE B 1 185 ? -37.564 2.745 -3.206 1.00 8.94 185 PHE B N 1
ATOM 3294 C CA . PHE B 1 185 ? -38.772 2.495 -2.426 1.00 8.68 185 PHE B CA 1
ATOM 3295 C C . PHE B 1 185 ? -39.972 2.292 -3.352 1.00 8.05 185 PHE B C 1
ATOM 3296 O O . PHE B 1 185 ? -40.752 1.356 -3.170 1.00 8.12 185 PHE B O 1
ATOM 3304 N N . VAL B 1 186 ? -40.094 3.145 -4.368 1.00 7.93 186 VAL B N 1
ATOM 3305 C CA . VAL B 1 186 ? -41.159 2.979 -5.359 1.00 8.09 186 VAL B CA 1
ATOM 3306 C C . VAL B 1 186 ? -41.080 1.586 -6.005 1.00 7.92 186 VAL B C 1
ATOM 3307 O O . VAL B 1 186 ? -42.100 0.905 -6.161 1.00 8.06 186 VAL B O 1
ATOM 3311 N N . ALA B 1 187 ? -39.863 1.165 -6.358 1.00 7.94 187 ALA B N 1
ATOM 3312 C CA . ALA B 1 187 ? -39.653 -0.153 -6.963 1.00 8.00 187 ALA B CA 1
ATOM 3313 C C . ALA B 1 187 ? -40.053 -1.295 -6.028 1.00 8.01 187 ALA B C 1
ATOM 3314 O O . ALA B 1 187 ? -40.655 -2.278 -6.472 1.00 8.36 187 ALA B O 1
ATOM 3316 N N A LYS B 1 188 ? -39.715 -1.173 -4.745 0.55 8.40 188 LYS B N 1
ATOM 3317 N N B LYS B 1 188 ? -39.720 -1.161 -4.744 0.45 8.27 188 LYS B N 1
ATOM 3318 C CA A LYS B 1 188 ? -40.141 -2.157 -3.751 0.55 9.08 188 LYS B CA 1
ATOM 3319 C CA B LYS B 1 188 ? -40.124 -2.136 -3.730 0.45 8.70 188 LYS B CA 1
ATOM 3320 C C A LYS B 1 188 ? -41.667 -2.239 -3.726 0.55 8.36 188 LYS B C 1
ATOM 3321 C C B LYS B 1 188 ? -41.651 -2.228 -3.641 0.45 8.31 188 LYS B C 1
ATOM 3322 O O A LYS B 1 188 ? -42.242 -3.333 -3.744 0.55 8.33 188 LYS B O 1
ATOM 3323 O O B LYS B 1 188 ? -42.212 -3.321 -3.529 0.45 8.41 188 LYS B O 1
ATOM 3334 N N . ASN B 1 189 ? -42.314 -1.075 -3.703 1.00 8.17 189 ASN B N 1
ATOM 3335 C CA . ASN B 1 189 ? -43.770 -1.013 -3.634 1.00 8.40 189 ASN B CA 1
ATOM 3336 C C . ASN B 1 189 ? -44.434 -1.662 -4.840 1.00 8.41 189 ASN B C 1
ATOM 3337 O O . ASN B 1 189 ? -45.440 -2.349 -4.694 1.00 8.68 189 ASN B O 1
ATOM 3342 N N . LEU B 1 190 ? -43.873 -1.430 -6.025 1.00 8.39 190 LEU B N 1
ATOM 3343 C CA . LEU B 1 190 ? -44.412 -2.001 -7.255 1.00 8.79 190 LEU B CA 1
ATOM 3344 C C . LEU B 1 190 ? -44.189 -3.510 -7.333 1.00 8.77 190 LEU B C 1
ATOM 3345 O O . LEU B 1 190 ? -45.046 -4.250 -7.824 1.00 9.40 190 LEU B O 1
ATOM 3350 N N . ALA B 1 191 ? -43.032 -3.955 -6.851 1.00 8.63 191 ALA B N 1
ATOM 3351 C CA . ALA B 1 191 ? -42.650 -5.366 -6.921 1.00 9.47 191 ALA B CA 1
ATOM 3352 C C . ALA B 1 191 ? -43.468 -6.248 -5.985 1.00 10.38 191 ALA B C 1
ATOM 3353 O O . ALA B 1 191 ? -43.602 -7.450 -6.235 1.00 11.13 191 ALA B O 1
ATOM 3355 N N . ALA B 1 192 ? -43.993 -5.660 -4.910 1.00 11.65 192 ALA B N 1
ATOM 3356 C CA . ALA B 1 192 ? -44.687 -6.411 -3.856 1.00 13.72 192 ALA B CA 1
ATOM 3357 C C . ALA B 1 192 ? -45.908 -7.166 -4.376 1.00 14.98 192 ALA B C 1
ATOM 3358 O O . ALA B 1 192 ? -46.553 -6.746 -5.332 1.00 16.25 192 ALA B O 1
ATOM 3361 N N A SER C 1 1 ? -41.488 40.826 -51.680 0.60 20.44 1 SER C N 1
ATOM 3362 N N B SER C 1 1 ? -42.476 41.264 -51.104 0.40 20.25 1 SER C N 1
ATOM 3363 C CA A SER C 1 1 ? -41.532 39.400 -51.247 0.60 20.32 1 SER C CA 1
ATOM 3364 C CA B SER C 1 1 ? -41.905 39.892 -50.986 0.40 20.09 1 SER C CA 1
ATOM 3365 C C A SER C 1 1 ? -40.984 39.240 -49.832 0.60 20.06 1 SER C C 1
ATOM 3366 C C B SER C 1 1 ? -41.343 39.646 -49.589 0.40 19.89 1 SER C C 1
ATOM 3367 O O A SER C 1 1 ? -39.920 39.773 -49.507 0.60 20.19 1 SER C O 1
ATOM 3368 O O B SER C 1 1 ? -40.580 40.462 -49.067 0.40 19.94 1 SER C O 1
ATOM 3373 N N . PHE C 1 2 ? -41.724 38.518 -48.991 1.00 19.64 2 PHE C N 1
ATOM 3374 C CA . PHE C 1 2 ? -41.244 38.156 -47.657 1.00 19.18 2 PHE C CA 1
ATOM 3375 C C . PHE C 1 2 ? -40.122 37.147 -47.773 1.00 19.27 2 PHE C C 1
ATOM 3376 O O . PHE C 1 2 ? -40.160 36.257 -48.628 1.00 19.30 2 PHE C O 1
ATOM 3384 N N A GLU C 1 3 ? -39.115 37.290 -46.917 0.60 19.49 3 GLU C N 1
ATOM 3385 N N B GLU C 1 3 ? -39.118 37.304 -46.918 0.40 19.34 3 GLU C N 1
ATOM 3386 C CA A GLU C 1 3 ? -37.995 36.355 -46.883 0.60 19.80 3 GLU C CA 1
ATOM 3387 C CA B GLU C 1 3 ? -38.011 36.366 -46.847 0.40 19.48 3 GLU C CA 1
ATOM 3388 C C A GLU C 1 3 ? -37.931 35.660 -45.528 0.60 19.42 3 GLU C C 1
ATOM 3389 C C B GLU C 1 3 ? -38.121 35.553 -45.562 0.40 19.20 3 GLU C C 1
ATOM 3390 O O A GLU C 1 3 ? -38.362 36.219 -44.518 0.60 19.67 3 GLU C O 1
ATOM 3391 O O B GLU C 1 3 ? -38.859 35.919 -44.643 0.40 19.27 3 GLU C O 1
ATOM 3402 N N . LEU C 1 4 ? -37.402 34.438 -45.520 1.00 19.04 4 LEU C N 1
ATOM 3403 C CA . LEU C 1 4 ? -37.240 33.664 -44.301 1.00 18.64 4 LEU C CA 1
ATOM 3404 C C . LEU C 1 4 ? -36.107 34.323 -43.515 1.00 18.39 4 LEU C C 1
ATOM 3405 O O . LEU C 1 4 ? -34.952 34.279 -43.951 1.00 18.48 4 LEU C O 1
ATOM 3410 N N . PRO C 1 5 ? -36.429 34.966 -42.374 1.00 18.22 5 PRO C N 1
ATOM 3411 C CA . PRO C 1 5 ? -35.361 35.615 -41.618 1.00 18.03 5 PRO C CA 1
ATOM 3412 C C . PRO C 1 5 ? -34.367 34.587 -41.100 1.00 17.67 5 PRO C C 1
ATOM 3413 O O . PRO C 1 5 ? -34.762 33.472 -40.739 1.00 17.94 5 PRO C O 1
ATOM 3417 N N . ALA C 1 6 ? -33.090 34.956 -41.093 1.00 17.64 6 ALA C N 1
ATOM 3418 C CA . ALA C 1 6 ? -32.021 34.077 -40.633 1.00 17.27 6 ALA C CA 1
ATOM 3419 C C . ALA C 1 6 ? -32.285 33.578 -39.217 1.00 16.90 6 ALA C C 1
ATOM 3420 O O . ALA C 1 6 ? -32.813 34.312 -38.378 1.00 16.74 6 ALA C O 1
ATOM 3422 N N . LEU C 1 7 ? -31.930 32.321 -38.964 1.00 16.47 7 LEU C N 1
ATOM 3423 C CA . LEU C 1 7 ? -31.992 31.763 -37.620 1.00 16.37 7 LEU C CA 1
ATOM 3424 C C . LEU C 1 7 ? -31.029 32.564 -36.736 1.00 16.33 7 LEU C C 1
ATOM 3425 O O . LEU C 1 7 ? -29.931 32.907 -37.178 1.00 16.60 7 LEU C O 1
ATOM 3430 N N . PRO C 1 8 ? -31.447 32.898 -35.500 1.00 16.01 8 PRO C N 1
ATOM 3431 C CA . PRO C 1 8 ? -30.601 33.722 -34.623 1.00 15.88 8 PRO C CA 1
ATOM 3432 C C . PRO C 1 8 ? -29.350 33.039 -34.044 1.00 15.61 8 PRO C C 1
ATOM 3433 O O . PRO C 1 8 ? -28.592 33.674 -33.310 1.00 16.06 8 PRO C O 1
ATOM 3437 N N . TYR C 1 9 ? -29.138 31.768 -34.379 1.00 15.08 9 TYR C N 1
ATOM 3438 C CA . TYR C 1 9 ? -28.039 30.961 -33.837 1.00 14.50 9 TYR C CA 1
ATOM 3439 C C . TYR C 1 9 ? -27.764 29.832 -34.827 1.00 14.43 9 TYR C C 1
ATOM 3440 O O . TYR C 1 9 ? -28.517 29.653 -35.791 1.00 14.59 9 TYR C O 1
ATOM 3449 N N . ALA C 1 10 ? -26.690 29.080 -34.595 1.00 14.43 10 ALA C N 1
ATOM 3450 C CA . ALA C 1 10 ? -26.385 27.901 -35.404 1.00 14.44 10 ALA C CA 1
ATOM 3451 C C . ALA C 1 10 ? -27.516 26.876 -35.293 1.00 14.25 10 ALA C C 1
ATOM 3452 O O . ALA C 1 10 ? -28.218 26.825 -34.278 1.00 13.89 10 ALA C O 1
ATOM 3454 N N A LYS C 1 11 ? -27.694 26.067 -36.336 0.50 14.27 11 LYS C N 1
ATOM 3455 N N B LYS C 1 11 ? -27.683 26.060 -36.329 0.50 14.27 11 LYS C N 1
ATOM 3456 C CA A LYS C 1 11 ? -28.775 25.075 -36.368 0.50 14.38 11 LYS C CA 1
ATOM 3457 C CA B LYS C 1 11 ? -28.778 25.087 -36.369 0.50 14.44 11 LYS C CA 1
ATOM 3458 C C A LYS C 1 11 ? -28.686 24.045 -35.238 0.50 14.03 11 LYS C C 1
ATOM 3459 C C B LYS C 1 11 ? -28.675 24.010 -35.278 0.50 14.05 11 LYS C C 1
ATOM 3460 O O A LYS C 1 11 ? -29.698 23.460 -34.845 0.50 13.91 11 LYS C O 1
ATOM 3461 O O B LYS C 1 11 ? -29.672 23.367 -34.943 0.50 14.03 11 LYS C O 1
ATOM 3472 N N . ASP C 1 12 ? -27.479 23.833 -34.718 1.00 13.89 12 ASP C N 1
ATOM 3473 C CA . ASP C 1 12 ? -27.270 22.887 -33.622 1.00 13.68 12 ASP C CA 1
ATOM 3474 C C . ASP C 1 12 ? -27.174 23.542 -32.236 1.00 13.10 12 ASP C C 1
ATOM 3475 O O . ASP C 1 12 ? -26.891 22.864 -31.249 1.00 13.19 12 ASP C O 1
ATOM 3480 N N . ALA C 1 13 ? -27.439 24.846 -32.161 1.00 12.58 13 ALA C N 1
ATOM 3481 C CA . ALA C 1 13 ? -27.232 25.603 -30.920 1.00 12.27 13 ALA C CA 1
ATOM 3482 C C . ALA C 1 13 ? -28.150 25.201 -29.766 1.00 12.00 13 ALA C C 1
ATOM 3483 O O . ALA C 1 13 ? -27.818 25.430 -28.598 1.00 12.47 13 ALA C O 1
ATOM 3485 N N . LEU C 1 14 ? -29.296 24.610 -30.095 1.00 11.82 14 LEU C N 1
ATOM 3486 C CA . LEU C 1 14 ? -30.311 24.286 -29.095 1.00 11.48 14 LEU C CA 1
ATOM 3487 C C . LEU C 1 14 ? -30.256 22.827 -28.662 1.00 11.70 14 LEU C C 1
ATOM 3488 O O . LEU C 1 14 ? -31.031 22.400 -27.807 1.00 11.29 14 LEU C O 1
ATOM 3493 N N . ALA C 1 15 ? -29.335 22.070 -29.251 1.00 11.93 15 ALA C N 1
ATOM 3494 C CA . ALA C 1 15 ? -29.240 20.634 -28.994 1.00 12.54 15 ALA C CA 1
ATOM 3495 C C . ALA C 1 15 ? -28.699 20.349 -27.591 1.00 12.76 15 ALA C C 1
ATOM 3496 O O . ALA C 1 15 ? -27.847 21.095 -27.097 1.00 13.58 15 ALA C O 1
ATOM 3498 N N . PRO C 1 16 ? -29.179 19.267 -26.944 1.00 12.79 16 PRO C N 1
ATOM 3499 C CA . PRO C 1 16 ? -30.147 18.282 -27.424 1.00 12.57 16 PRO C CA 1
ATOM 3500 C C . PRO C 1 16 ? -31.608 18.643 -27.142 1.00 11.91 16 PRO C C 1
ATOM 3501 O O . PRO C 1 16 ? -32.506 17.865 -27.479 1.00 12.20 16 PRO C O 1
ATOM 3505 N N . HIS C 1 17 ? -31.842 19.798 -26.526 1.00 11.50 17 HIS C N 1
ATOM 3506 C CA . HIS C 1 17 ? -33.195 20.211 -26.153 1.00 11.23 17 HIS C CA 1
ATOM 3507 C C . HIS C 1 17 ? -34.107 20.269 -27.376 1.00 11.10 17 HIS C C 1
ATOM 3508 O O . HIS C 1 17 ? -35.223 19.752 -27.357 1.00 10.81 17 HIS C O 1
ATOM 3515 N N . ILE C 1 18 ? -33.617 20.902 -28.435 1.00 10.86 18 ILE C N 1
ATOM 3516 C CA . ILE C 1 18 ? -34.211 20.792 -29.767 1.00 10.74 18 ILE C CA 1
ATOM 3517 C C . ILE C 1 18 ? -33.054 20.482 -30.705 1.00 10.66 18 ILE C C 1
ATOM 3518 O O . ILE C 1 18 ? -32.064 21.219 -30.742 1.00 11.19 18 ILE C O 1
ATOM 3523 N N . SER C 1 19 ? -33.159 19.374 -31.433 1.00 10.61 19 SER C N 1
ATOM 3524 C CA . SER C 1 19 ? -32.017 18.865 -32.193 1.00 10.87 19 SER C CA 1
ATOM 3525 C C . SER C 1 19 ? -31.749 19.651 -33.466 1.00 10.71 19 SER C C 1
ATOM 3526 O O . SER C 1 19 ? -32.622 20.351 -33.986 1.00 10.53 19 SER C O 1
ATOM 3529 N N . ALA C 1 20 ? -30.524 19.504 -33.968 1.00 11.15 20 ALA C N 1
ATOM 3530 C CA . ALA C 1 20 ? -30.160 20.019 -35.277 1.00 11.21 20 ALA C CA 1
ATOM 3531 C C . ALA C 1 20 ? -31.082 19.471 -36.372 1.00 11.03 20 ALA C C 1
ATOM 3532 O O . ALA C 1 20 ? -31.438 20.201 -37.295 1.00 11.38 20 ALA C O 1
ATOM 3534 N N . GLU C 1 21 ? -31.473 18.201 -36.266 1.00 11.11 21 GLU C N 1
ATOM 3535 C CA . GLU C 1 21 ? -32.371 17.608 -37.258 1.00 10.79 21 GLU C CA 1
ATOM 3536 C C . GLU C 1 21 ? -33.739 18.290 -37.238 1.00 10.85 21 GLU C C 1
ATOM 3537 O O . GLU C 1 21 ? -34.289 18.620 -38.290 1.00 10.90 21 GLU C O 1
ATOM 3543 N N . THR C 1 22 ? -34.276 18.522 -36.042 1.00 10.53 22 THR C N 1
ATOM 3544 C CA . THR C 1 22 ? -35.525 19.265 -35.923 1.00 10.47 22 THR C CA 1
ATOM 3545 C C . THR C 1 22 ? -35.401 20.654 -36.540 1.00 10.59 22 THR C C 1
ATOM 3546 O O . THR C 1 22 ? -36.283 21.083 -37.279 1.00 10.59 22 THR C O 1
ATOM 3550 N N . ILE C 1 23 ? -34.307 21.356 -36.264 1.00 10.87 23 ILE C N 1
ATOM 3551 C CA . ILE C 1 23 ? -34.127 22.673 -36.873 1.00 11.90 23 ILE C CA 1
ATOM 3552 C C . ILE C 1 23 ? -34.103 22.581 -38.407 1.00 11.95 23 ILE C C 1
ATOM 3553 O O . ILE C 1 23 ? -34.742 23.384 -39.088 1.00 11.80 23 ILE C O 1
ATOM 3558 N N A GLU C 1 24 ? -33.378 21.602 -38.938 0.70 12.00 24 GLU C N 1
ATOM 3559 N N B GLU C 1 24 ? -33.390 21.590 -38.941 0.30 11.89 24 GLU C N 1
ATOM 3560 C CA A GLU C 1 24 ? -33.310 21.412 -40.383 0.70 12.49 24 GLU C CA 1
ATOM 3561 C CA B GLU C 1 24 ? -33.302 21.398 -40.394 0.30 12.05 24 GLU C CA 1
ATOM 3562 C C A GLU C 1 24 ? -34.712 21.308 -40.993 0.70 11.92 24 GLU C C 1
ATOM 3563 C C B GLU C 1 24 ? -34.668 21.204 -41.062 0.30 11.76 24 GLU C C 1
ATOM 3564 O O A GLU C 1 24 ? -35.020 21.988 -41.973 0.70 11.90 24 GLU C O 1
ATOM 3565 O O B GLU C 1 24 ? -34.898 21.701 -42.164 0.30 11.85 24 GLU C O 1
ATOM 3576 N N . TYR C 1 25 ? -35.565 20.478 -40.397 1.00 11.44 25 TYR C N 1
ATOM 3577 C CA . TYR C 1 25 ? -36.928 20.299 -40.902 1.00 11.22 25 TYR C CA 1
ATOM 3578 C C . TYR C 1 25 ? -37.854 21.464 -40.567 1.00 10.82 25 TYR C C 1
ATOM 3579 O O . TYR C 1 25 ? -38.554 21.982 -41.433 1.00 11.00 25 TYR C O 1
ATOM 3588 N N . HIS C 1 26 ? -37.853 21.871 -39.305 1.00 10.49 26 HIS C N 1
ATOM 3589 C CA . HIS C 1 26 ? -38.795 22.861 -38.817 1.00 10.22 26 HIS C CA 1
ATOM 3590 C C . HIS C 1 26 ? -38.549 24.238 -39.431 1.00 10.43 26 HIS C C 1
ATOM 3591 O O . HIS C 1 26 ? -39.483 24.886 -39.917 1.00 10.59 26 HIS C O 1
ATOM 3598 N N . TYR C 1 27 ? -37.294 24.679 -39.396 1.00 11.37 27 TYR C N 1
ATOM 3599 C CA . TYR C 1 27 ? -36.898 25.948 -40.002 1.00 12.04 27 TYR C CA 1
ATOM 3600 C C . TYR C 1 27 ? -36.742 25.814 -41.521 1.00 12.41 27 TYR C C 1
ATOM 3601 O O . TYR C 1 27 ? -37.350 26.563 -42.289 1.00 12.56 27 TYR C O 1
ATOM 3610 N N . GLY C 1 28 ? -35.938 24.843 -41.945 1.00 12.63 28 GLY C N 1
ATOM 3611 C CA . GLY C 1 28 ? -35.541 24.725 -43.344 1.00 13.34 28 GLY C CA 1
ATOM 3612 C C . GLY C 1 28 ? -36.640 24.278 -44.282 1.00 13.43 28 GLY C C 1
ATOM 3613 O O . GLY C 1 28 ? -36.602 24.593 -45.474 1.00 14.48 28 GLY C O 1
ATOM 3614 N N . LYS C 1 29 ? -37.616 23.536 -43.759 1.00 13.41 29 LYS C N 1
ATOM 3615 C CA . LYS C 1 29 ? -38.707 23.026 -44.586 1.00 13.33 29 LYS C CA 1
ATOM 3616 C C . LYS C 1 29 ? -40.066 23.629 -44.220 1.00 12.53 29 LYS C C 1
ATOM 3617 O O . LYS C 1 29 ? -40.685 24.288 -45.056 1.00 12.67 29 LYS C O 1
ATOM 3623 N N . HIS C 1 30 ? -40.524 23.437 -42.982 1.00 11.85 30 HIS C N 1
ATOM 3624 C CA . HIS C 1 30 ? -41.843 23.940 -42.588 1.00 11.14 30 HIS C CA 1
ATOM 3625 C C . HIS C 1 30 ? -41.941 25.465 -42.695 1.00 10.98 30 HIS C C 1
ATOM 3626 O O . HIS C 1 30 ? -42.828 25.994 -43.365 1.00 11.00 30 HIS C O 1
ATOM 3633 N N . HIS C 1 31 ? -41.028 26.167 -42.028 1.00 10.76 31 HIS C N 1
ATOM 3634 C CA . HIS C 1 31 ? -41.047 27.626 -41.998 1.00 11.07 31 HIS C CA 1
ATOM 3635 C C . HIS C 1 31 ? -40.825 28.197 -43.405 1.00 11.27 31 HIS C C 1
ATOM 3636 O O . HIS C 1 31 ? -41.552 29.096 -43.838 1.00 11.86 31 HIS C O 1
ATOM 3643 N N . GLN C 1 32 ? -39.836 27.660 -44.120 1.00 12.01 32 GLN C N 1
ATOM 3644 C CA . GLN C 1 32 ? -39.589 28.050 -45.510 1.00 12.74 32 GLN C CA 1
ATOM 3645 C C . GLN C 1 32 ? -40.832 27.905 -46.390 1.00 12.81 32 GLN C C 1
ATOM 3646 O O . GLN C 1 32 ? -41.136 28.796 -47.187 1.00 12.89 32 GLN C O 1
ATOM 3652 N N . THR C 1 33 ? -41.539 26.785 -46.250 1.00 12.80 33 THR C N 1
ATOM 3653 C CA . THR C 1 33 ? -42.738 26.518 -47.048 1.00 13.23 33 THR C CA 1
ATOM 3654 C C . THR C 1 33 ? -43.850 27.536 -46.771 1.00 12.69 33 THR C C 1
ATOM 3655 O O . THR C 1 33 ? -44.537 27.982 -47.689 1.00 12.93 33 THR C O 1
ATOM 3659 N N . TYR C 1 34 ? -44.022 27.913 -45.508 1.00 12.11 34 TYR C N 1
ATOM 3660 C CA . TYR C 1 34 ? -44.979 28.961 -45.172 1.00 11.94 34 TYR C CA 1
ATOM 3661 C C . TYR C 1 34 ? -44.643 30.287 -45.869 1.00 11.55 34 TYR C C 1
ATOM 3662 O O . TYR C 1 34 ? -45.538 30.978 -46.364 1.00 11.87 34 TYR C O 1
ATOM 3671 N N . VAL C 1 35 ? -43.359 30.637 -45.907 1.00 11.86 35 VAL C N 1
ATOM 3672 C CA . VAL C 1 35 ? -42.916 31.865 -46.579 1.00 12.54 35 VAL C CA 1
ATOM 3673 C C . VAL C 1 35 ? -43.240 31.816 -48.075 1.00 12.64 35 VAL C C 1
ATOM 3674 O O . VAL C 1 35 ? -43.818 32.758 -48.623 1.00 13.05 35 VAL C O 1
ATOM 3678 N N . THR C 1 36 ? -42.881 30.708 -48.717 1.00 12.80 36 THR C N 1
ATOM 3679 C CA . THR C 1 36 ? -43.132 30.525 -50.145 1.00 13.78 36 THR C CA 1
ATOM 3680 C C . THR C 1 36 ? -44.629 30.580 -50.451 1.00 13.50 36 THR C C 1
ATOM 3681 O O . THR C 1 36 ? -45.057 31.286 -51.373 1.00 14.00 36 THR C O 1
ATOM 3685 N N . ASN C 1 37 ? -45.422 29.853 -49.665 1.00 13.52 37 ASN C N 1
ATOM 3686 C CA . ASN C 1 37 ? -46.867 29.806 -49.867 1.00 13.76 37 ASN C CA 1
ATOM 3687 C C . ASN C 1 37 ? -47.520 31.167 -49.664 1.00 13.42 37 ASN C C 1
ATOM 3688 O O . ASN C 1 37 ? -48.388 31.565 -50.446 1.00 13.30 37 ASN C O 1
ATOM 3693 N N . LEU C 1 38 ? -47.082 31.889 -48.635 1.00 13.17 38 LEU C N 1
ATOM 3694 C CA . LEU C 1 38 ? -47.570 33.243 -48.391 1.00 13.00 38 LEU C CA 1
ATOM 3695 C C . LEU C 1 38 ? -47.311 34.150 -49.593 1.00 13.16 38 LEU C C 1
ATOM 3696 O O . LEU C 1 38 ? -48.225 34.817 -50.085 1.00 13.31 38 LEU C O 1
ATOM 3701 N N . ASN C 1 39 ? -46.061 34.175 -50.046 1.00 13.56 39 ASN C N 1
ATOM 3702 C CA . ASN C 1 39 ? -45.676 34.999 -51.185 1.00 14.14 39 ASN C CA 1
ATOM 3703 C C . ASN C 1 39 ? -46.527 34.701 -52.416 1.00 14.48 39 ASN C C 1
ATOM 3704 O O . ASN C 1 39 ? -46.988 35.622 -53.099 1.00 14.86 39 ASN C O 1
ATOM 3709 N N . ASN C 1 40 ? -46.751 33.415 -52.681 1.00 14.69 40 ASN C N 1
ATOM 3710 C CA . ASN C 1 40 ? -47.565 33.004 -53.825 1.00 15.37 40 ASN C CA 1
ATOM 3711 C C . ASN C 1 40 ? -49.021 33.452 -53.697 1.00 15.04 40 ASN C C 1
ATOM 3712 O O . ASN C 1 40 ? -49.613 33.948 -54.664 1.00 15.08 40 ASN C O 1
ATOM 3717 N N . LEU C 1 41 ? -49.578 33.305 -52.495 1.00 14.91 41 LEU C N 1
ATOM 3718 C CA . LEU C 1 41 ? -50.987 33.610 -52.249 1.00 15.03 41 LEU C CA 1
ATOM 3719 C C . LEU C 1 41 ? -51.320 35.099 -52.260 1.00 14.93 41 LEU C C 1
ATOM 3720 O O . LEU C 1 41 ? -52.461 35.472 -52.539 1.00 16.05 41 LEU C O 1
ATOM 3725 N N . ILE C 1 42 ? -50.340 35.946 -51.957 1.00 14.43 42 ILE C N 1
ATOM 3726 C CA . ILE C 1 42 ? -50.606 37.386 -51.908 1.00 14.60 42 ILE C CA 1
ATOM 3727 C C . ILE C 1 42 ? -50.265 38.152 -53.191 1.00 14.31 42 ILE C C 1
ATOM 3728 O O . ILE C 1 42 ? -50.559 39.347 -53.294 1.00 14.24 42 ILE C O 1
ATOM 3733 N N A LYS C 1 43 ? -49.657 37.472 -54.160 0.50 14.35 43 LYS C N 1
ATOM 3734 N N B LYS C 1 43 ? -49.665 37.460 -54.162 0.50 14.28 43 LYS C N 1
ATOM 3735 C CA A LYS C 1 43 ? -49.294 38.124 -55.414 0.50 14.35 43 LYS C CA 1
ATOM 3736 C CA B LYS C 1 43 ? -49.348 38.053 -55.466 0.50 14.27 43 LYS C CA 1
ATOM 3737 C C A LYS C 1 43 ? -50.536 38.656 -56.127 0.50 14.00 43 LYS C C 1
ATOM 3738 C C B LYS C 1 43 ? -50.588 38.663 -56.103 0.50 13.90 43 LYS C C 1
ATOM 3739 O O A LYS C 1 43 ? -51.506 37.926 -56.342 0.50 13.94 43 LYS C O 1
ATOM 3740 O O B LYS C 1 43 ? -51.614 37.993 -56.247 0.50 13.76 43 LYS C O 1
ATOM 3751 N N . GLY C 1 44 ? -50.496 39.945 -56.457 1.00 13.95 44 GLY C N 1
ATOM 3752 C CA . GLY C 1 44 ? -51.597 40.636 -57.134 1.00 13.80 44 GLY C CA 1
ATOM 3753 C C . GLY C 1 44 ? -52.738 41.090 -56.240 1.00 13.49 44 GLY C C 1
ATOM 3754 O O . GLY C 1 44 ? -53.668 41.759 -56.707 1.00 13.75 44 GLY C O 1
ATOM 3755 N N . THR C 1 45 ? -52.662 40.743 -54.954 1.00 13.55 45 THR C N 1
ATOM 3756 C CA . THR C 1 45 ? -53.731 41.046 -54.001 1.00 13.49 45 THR C CA 1
ATOM 3757 C C . THR C 1 45 ? -53.490 42.361 -53.271 1.00 13.87 45 THR C C 1
ATOM 3758 O O . THR C 1 45 ? -52.401 42.930 -53.337 1.00 13.77 45 THR C O 1
ATOM 3762 N N . ALA C 1 46 ? -54.509 42.805 -52.536 1.00 14.49 46 ALA C N 1
ATOM 3763 C CA . ALA C 1 46 ? -54.412 43.984 -51.677 1.00 15.28 46 ALA C CA 1
ATOM 3764 C C . ALA C 1 46 ? -53.437 43.791 -50.502 1.00 15.50 46 ALA C C 1
ATOM 3765 O O . ALA C 1 46 ? -53.112 44.752 -49.799 1.00 15.92 46 ALA C O 1
ATOM 3767 N N . PHE C 1 47 ? -52.972 42.555 -50.300 1.00 16.00 47 PHE C N 1
ATOM 3768 C CA . PHE C 1 47 ? -52.010 42.246 -49.234 1.00 16.83 47 PHE C CA 1
ATOM 3769 C C . PHE C 1 47 ? -50.557 42.571 -49.581 1.00 17.87 47 PHE C C 1
ATOM 3770 O O . PHE C 1 47 ? -49.719 42.683 -48.684 1.00 18.11 47 PHE C O 1
ATOM 3778 N N A GLU C 1 48 ? -50.259 42.690 -50.874 0.70 18.66 48 GLU C N 1
ATOM 3779 N N B GLU C 1 48 ? -50.270 42.735 -50.872 0.30 18.52 48 GLU C N 1
ATOM 3780 C CA A GLU C 1 48 ? -48.934 43.126 -51.310 0.70 19.45 48 GLU C CA 1
ATOM 3781 C CA B GLU C 1 48 ? -48.935 43.121 -51.333 0.30 19.26 48 GLU C CA 1
ATOM 3782 C C A GLU C 1 48 ? -48.655 44.543 -50.827 0.70 19.63 48 GLU C C 1
ATOM 3783 C C B GLU C 1 48 ? -48.616 44.561 -50.922 0.30 19.53 48 GLU C C 1
ATOM 3784 O O A GLU C 1 48 ? -49.526 45.412 -50.886 0.70 20.10 48 GLU C O 1
ATOM 3785 O O B GLU C 1 48 ? -49.418 45.470 -51.145 0.30 19.85 48 GLU C O 1
ATOM 3796 N N . GLY C 1 49 ? -47.444 44.753 -50.318 1.00 19.98 49 GLY C N 1
ATOM 3797 C CA . GLY C 1 49 ? -47.034 46.056 -49.797 1.00 20.03 49 GLY C CA 1
ATOM 3798 C C . GLY C 1 49 ? -47.356 46.239 -48.325 1.00 20.08 49 GLY C C 1
ATOM 3799 O O . GLY C 1 49 ? -46.929 47.218 -47.710 1.00 20.57 49 GLY C O 1
ATOM 3800 N N . LYS C 1 50 ? -48.118 45.303 -47.761 1.00 19.64 50 LYS C N 1
ATOM 3801 C CA . LYS C 1 50 ? -48.488 45.345 -46.351 1.00 19.29 50 LYS C CA 1
ATOM 3802 C C . LYS C 1 50 ? -47.473 44.577 -45.523 1.00 18.77 50 LYS C C 1
ATOM 3803 O O . LYS C 1 50 ? -46.859 43.624 -46.006 1.00 18.99 50 LYS C O 1
ATOM 3809 N N . SER C 1 51 ? -47.297 44.992 -44.273 1.00 18.41 51 SER C N 1
ATOM 3810 C CA . SER C 1 51 ? -46.413 44.274 -43.367 1.00 17.69 51 SER C CA 1
ATOM 3811 C C . SER C 1 51 ? -47.039 42.938 -42.979 1.00 17.12 51 SER C C 1
ATOM 3812 O O . SER C 1 51 ? -48.242 42.720 -43.149 1.00 16.49 51 SER C O 1
ATOM 3815 N N . LEU C 1 52 ? -46.212 42.048 -42.450 1.00 16.49 52 LEU C N 1
ATOM 3816 C CA . LEU C 1 52 ? -46.675 40.742 -42.017 1.00 15.95 52 LEU C CA 1
ATOM 3817 C C . LEU C 1 52 ? -47.807 40.842 -40.979 1.00 15.06 52 LEU C C 1
ATOM 3818 O O . LEU C 1 52 ? -48.826 40.160 -41.094 1.00 14.82 52 LEU C O 1
ATOM 3823 N N A GLU C 1 53 ? -47.632 41.708 -39.983 0.50 14.74 53 GLU C N 1
ATOM 3824 N N B GLU C 1 53 ? -47.617 41.712 -39.990 0.50 14.72 53 GLU C N 1
ATOM 3825 C CA A GLU C 1 53 ? -48.649 41.899 -38.950 0.50 14.50 53 GLU C CA 1
ATOM 3826 C CA B GLU C 1 53 ? -48.607 41.952 -38.941 0.50 14.35 53 GLU C CA 1
ATOM 3827 C C A GLU C 1 53 ? -49.941 42.499 -39.511 0.50 13.86 53 GLU C C 1
ATOM 3828 C C B GLU C 1 53 ? -49.919 42.492 -39.516 0.50 13.82 53 GLU C C 1
ATOM 3829 O O A GLU C 1 53 ? -51.037 42.137 -39.080 0.50 13.52 53 GLU C O 1
ATOM 3830 O O B GLU C 1 53 ? -51.005 42.086 -39.098 0.50 13.45 53 GLU C O 1
ATOM 3841 N N . GLU C 1 54 ? -49.809 43.399 -40.484 1.00 13.64 54 GLU C N 1
ATOM 3842 C CA . GLU C 1 54 ? -50.979 43.952 -41.170 1.00 13.50 54 GLU C CA 1
ATOM 3843 C C . GLU C 1 54 ? -51.791 42.866 -41.869 1.00 13.10 54 GLU C C 1
ATOM 3844 O O . GLU C 1 54 ? -53.015 42.842 -41.764 1.00 13.09 54 GLU C O 1
ATOM 3850 N N . ILE C 1 55 ? -51.105 41.960 -42.560 1.00 12.83 55 ILE C N 1
ATOM 3851 C CA . ILE C 1 55 ? -51.776 40.861 -43.246 1.00 12.67 55 ILE C CA 1
ATOM 3852 C C . ILE C 1 55 ? -52.503 39.972 -42.239 1.00 12.19 55 ILE C C 1
ATOM 3853 O O . ILE C 1 55 ? -53.676 39.638 -42.425 1.00 12.01 55 ILE C O 1
ATOM 3858 N N . ILE C 1 56 ? -51.806 39.612 -41.164 1.00 12.31 56 ILE C N 1
ATOM 3859 C CA . ILE C 1 56 ? -52.371 38.763 -40.117 1.00 12.56 56 ILE C CA 1
ATOM 3860 C C . ILE C 1 56 ? -53.679 39.337 -39.563 1.00 12.78 56 ILE C C 1
ATOM 3861 O O . ILE C 1 56 ? -54.641 38.606 -39.339 1.00 13.25 56 ILE C O 1
ATOM 3866 N N A ARG C 1 57 ? -53.708 40.662 -39.448 0.50 12.52 57 ARG C N 1
ATOM 3867 N N B ARG C 1 57 ? -53.711 40.641 -39.302 0.50 13.24 57 ARG C N 1
ATOM 3868 C CA A ARG C 1 57 ? -54.849 41.395 -38.919 0.50 12.60 57 ARG C CA 1
ATOM 3869 C CA B ARG C 1 57 ? -54.842 41.245 -38.582 0.50 13.80 57 ARG C CA 1
ATOM 3870 C C A ARG C 1 57 ? -55.893 41.800 -39.973 0.50 12.48 57 ARG C C 1
ATOM 3871 C C B ARG C 1 57 ? -56.063 41.553 -39.460 0.50 14.06 57 ARG C C 1
ATOM 3872 O O A ARG C 1 57 ? -56.841 42.520 -39.646 0.50 12.58 57 ARG C O 1
ATOM 3873 O O B ARG C 1 57 ? -57.037 42.142 -38.996 0.50 14.61 57 ARG C O 1
ATOM 3888 N N A SER C 1 58 ? -55.740 41.345 -41.223 0.70 12.41 58 SER C N 1
ATOM 3889 N N B SER C 1 58 ? -56.015 41.141 -40.732 0.30 14.10 58 SER C N 1
ATOM 3890 C CA A SER C 1 58 ? -56.712 41.685 -42.253 0.70 12.51 58 SER C CA 1
ATOM 3891 C CA B SER C 1 58 ? -57.071 41.480 -41.707 0.30 14.06 58 SER C CA 1
ATOM 3892 C C A SER C 1 58 ? -57.028 40.511 -43.162 0.70 12.87 58 SER C C 1
ATOM 3893 C C B SER C 1 58 ? -57.428 40.380 -42.735 0.30 13.98 58 SER C C 1
ATOM 3894 O O A SER C 1 58 ? -57.630 40.701 -44.221 0.70 12.90 58 SER C O 1
ATOM 3895 O O B SER C 1 58 ? -58.389 40.523 -43.499 0.30 14.11 58 SER C O 1
ATOM 3900 N N . SER C 1 59 ? -56.647 39.301 -42.751 1.00 13.70 59 SER C N 1
ATOM 3901 C CA . SER C 1 59 ? -56.847 38.148 -43.633 1.00 14.24 59 SER C CA 1
ATOM 3902 C C . SER C 1 59 ? -57.588 36.978 -42.996 1.00 14.72 59 SER C C 1
ATOM 3903 O O . SER C 1 59 ? -57.763 36.919 -41.776 1.00 14.78 59 SER C O 1
ATOM 3906 N N . GLU C 1 60 ? -58.015 36.051 -43.849 1.00 15.39 60 GLU C N 1
ATOM 3907 C CA . GLU C 1 60 ? -58.618 34.793 -43.429 1.00 16.67 60 GLU C CA 1
ATOM 3908 C C . GLU C 1 60 ? -58.093 33.670 -44.333 1.00 15.86 60 GLU C C 1
ATOM 3909 O O . GLU C 1 60 ? -57.285 33.917 -45.235 1.00 15.73 60 GLU C O 1
ATOM 3915 N N . GLY C 1 61 ? -58.535 32.441 -44.079 1.00 15.48 61 GLY C N 1
ATOM 3916 C CA . GLY C 1 61 ? -58.201 31.303 -44.933 1.00 14.93 61 GLY C CA 1
ATOM 3917 C C . GLY C 1 61 ? -56.712 31.068 -45.097 1.00 14.37 61 GLY C C 1
ATOM 3918 O O . GLY C 1 61 ? -55.937 31.222 -44.148 1.00 14.31 61 GLY C O 1
ATOM 3919 N N . GLY C 1 62 ? -56.315 30.706 -46.314 1.00 13.94 62 GLY C N 1
ATOM 3920 C CA . GLY C 1 62 ? -54.929 30.372 -46.626 1.00 13.35 62 GLY C CA 1
ATOM 3921 C C . GLY C 1 62 ? -53.938 31.502 -46.428 1.00 12.70 62 GLY C C 1
ATOM 3922 O O . GLY C 1 62 ? -52.829 31.275 -45.946 1.00 12.90 62 GLY C O 1
ATOM 3923 N N . VAL C 1 63 ? -54.325 32.720 -46.802 1.00 12.41 63 VAL C N 1
ATOM 3924 C CA . VAL C 1 63 ? -53.459 33.879 -46.588 1.00 12.18 63 VAL C CA 1
ATOM 3925 C C . VAL C 1 63 ? -53.147 34.022 -45.095 1.00 11.79 63 VAL C C 1
ATOM 3926 O O . VAL C 1 63 ? -51.985 34.157 -44.704 1.00 11.70 63 VAL C O 1
ATOM 3930 N N . PHE C 1 64 ? -54.186 33.971 -44.267 1.00 11.51 64 PHE C N 1
ATOM 3931 C CA . PHE C 1 64 ? -53.990 34.062 -42.830 1.00 11.40 64 PHE C CA 1
ATOM 3932 C C . PHE C 1 64 ? -53.108 32.936 -42.295 1.00 11.22 64 PHE C C 1
ATOM 3933 O O . PHE C 1 64 ? -52.162 33.189 -41.547 1.00 11.56 64 PHE C O 1
ATOM 3941 N N . ASN C 1 65 ? -53.428 31.696 -42.661 1.00 11.13 65 ASN C N 1
ATOM 3942 C CA . ASN C 1 65 ? -52.693 30.554 -42.125 1.00 11.34 65 ASN C CA 1
ATOM 3943 C C . ASN C 1 65 ? -51.201 30.671 -42.391 1.00 11.07 65 ASN C C 1
ATOM 3944 O O . ASN C 1 65 ? -50.378 30.437 -41.506 1.00 11.16 65 ASN C O 1
ATOM 3949 N N . ASN C 1 66 ? -50.850 31.044 -43.615 1.00 11.03 66 ASN C N 1
ATOM 3950 C CA . ASN C 1 66 ? -49.448 31.181 -43.966 1.00 10.92 66 ASN C CA 1
ATOM 3951 C C . ASN C 1 66 ? -48.788 32.402 -43.324 1.00 10.53 66 ASN C C 1
ATOM 3952 O O . ASN C 1 66 ? -47.683 32.297 -42.799 1.00 10.95 66 ASN C O 1
ATOM 3957 N N . ALA C 1 67 ? -49.461 33.554 -43.372 1.00 10.32 67 ALA C N 1
ATOM 3958 C CA . ALA C 1 67 ? -48.932 34.779 -42.768 1.00 10.52 67 ALA C CA 1
ATOM 3959 C C . ALA C 1 67 ? -48.688 34.593 -41.274 1.00 10.30 67 ALA C C 1
ATOM 3960 O O . ALA C 1 67 ? -47.600 34.891 -40.773 1.00 10.43 67 ALA C O 1
ATOM 3962 N N . ALA C 1 68 ? -49.705 34.097 -40.573 1.00 10.14 68 ALA C N 1
ATOM 3963 C CA . ALA C 1 68 ? -49.597 33.880 -39.139 1.00 9.96 68 ALA C CA 1
ATOM 3964 C C . ALA C 1 68 ? -48.499 32.873 -38.811 1.00 9.97 68 ALA C C 1
ATOM 3965 O O . ALA C 1 68 ? -47.708 33.101 -37.895 1.00 10.19 68 ALA C O 1
ATOM 3967 N N . GLU C 1 69 ? -48.422 31.779 -39.566 1.00 10.07 69 GLU C N 1
ATOM 3968 C CA . GLU C 1 69 ? -47.369 30.792 -39.320 1.00 10.20 69 GLU C CA 1
ATOM 3969 C C . GLU C 1 69 ? -45.983 31.333 -39.582 1.00 10.01 69 GLU C C 1
ATOM 3970 O O . GLU C 1 69 ? -45.052 31.009 -38.847 1.00 10.24 69 GLU C O 1
ATOM 3976 N N . VAL C 1 70 ? -45.818 32.174 -40.607 1.00 10.23 70 VAL C N 1
ATOM 3977 C CA . VAL C 1 70 ? -44.509 32.806 -40.828 1.00 10.51 70 VAL C CA 1
ATOM 3978 C C . VAL C 1 70 ? -44.101 33.613 -39.590 1.00 10.38 70 VAL C C 1
ATOM 3979 O O . VAL C 1 70 ? -42.987 33.471 -39.082 1.00 10.71 70 VAL C O 1
ATOM 3983 N N . TRP C 1 71 ? -45.017 34.450 -39.112 1.00 10.41 71 TRP C N 1
ATOM 3984 C CA . TRP C 1 71 ? -44.756 35.300 -37.953 1.00 10.52 71 TRP C CA 1
ATOM 3985 C C . TRP C 1 71 ? -44.534 34.474 -36.688 1.00 10.06 71 TRP C C 1
ATOM 3986 O O . TRP C 1 71 ? -43.603 34.739 -35.927 1.00 9.79 71 TRP C O 1
ATOM 3997 N N . ASN C 1 72 ? -45.388 33.473 -36.479 1.00 9.63 72 ASN C N 1
ATOM 3998 C CA . ASN C 1 72 ? -45.306 32.641 -35.281 1.00 9.53 72 ASN C CA 1
ATOM 3999 C C . ASN C 1 72 ? -43.954 31.950 -35.177 1.00 9.62 72 ASN C C 1
ATOM 4000 O O . ASN C 1 72 ? -43.364 31.891 -34.097 1.00 9.76 72 ASN C O 1
ATOM 4005 N N . HIS C 1 73 ? -43.464 31.426 -36.301 1.00 9.79 73 HIS C N 1
ATOM 4006 C CA . HIS C 1 73 ? -42.176 30.737 -36.286 1.00 10.04 73 HIS C CA 1
ATOM 4007 C C . HIS C 1 73 ? -41.008 31.676 -36.036 1.00 9.91 73 HIS C C 1
ATOM 4008 O O . HIS C 1 73 ? -40.117 31.349 -35.260 1.00 10.08 73 HIS C O 1
ATOM 4015 N N . THR C 1 74 ? -41.011 32.844 -36.671 1.00 10.22 74 THR C N 1
ATOM 4016 C CA . THR C 1 74 ? -39.944 33.807 -36.423 1.00 10.67 74 THR C CA 1
ATOM 4017 C C . THR C 1 74 ? -39.914 34.219 -34.945 1.00 10.22 74 THR C C 1
ATOM 4018 O O . THR C 1 74 ? -38.845 34.293 -34.332 1.00 10.25 74 THR C O 1
ATOM 4022 N N . PHE C 1 75 ? -41.094 34.458 -34.381 1.00 10.08 75 PHE C N 1
ATOM 4023 C CA . PHE C 1 75 ? -41.222 34.776 -32.963 1.00 9.95 75 PHE C CA 1
ATOM 4024 C C . PHE C 1 75 ? -40.667 33.633 -32.099 1.00 9.74 75 PHE C C 1
ATOM 4025 O O . PHE C 1 75 ? -39.877 33.865 -31.186 1.00 10.05 75 PHE C O 1
ATOM 4033 N N . TYR C 1 76 ? -41.072 32.406 -32.415 1.00 9.68 76 TYR C N 1
ATOM 4034 C CA . TYR C 1 76 ? -40.599 31.199 -31.745 1.00 9.65 76 TYR C CA 1
ATOM 4035 C C . TYR C 1 76 ? -39.072 31.082 -31.753 1.00 9.77 76 TYR C C 1
ATOM 4036 O O . TYR C 1 76 ? -38.479 30.864 -30.701 1.00 9.84 76 TYR C O 1
ATOM 4045 N N . TRP C 1 77 ? -38.425 31.246 -32.909 1.00 10.19 77 TRP C N 1
ATOM 4046 C CA . TRP C 1 77 ? -36.957 31.124 -32.935 1.00 10.74 77 TRP C CA 1
ATOM 4047 C C . TRP C 1 77 ? -36.285 32.136 -32.013 1.00 10.67 77 TRP C C 1
ATOM 4048 O O . TRP C 1 77 ? -35.274 31.836 -31.385 1.00 11.06 77 TRP C O 1
ATOM 4059 N N . ASN C 1 78 ? -36.856 33.332 -31.933 1.00 10.56 78 ASN C N 1
ATOM 4060 C CA . ASN C 1 78 ? -36.327 34.375 -31.055 1.00 11.13 78 ASN C CA 1
ATOM 4061 C C . ASN C 1 78 ? -36.594 34.127 -29.567 1.00 10.85 78 ASN C C 1
ATOM 4062 O O . ASN C 1 78 ? -35.915 34.691 -28.705 1.00 11.32 78 ASN C O 1
ATOM 4067 N N . CYS C 1 79 ? -37.577 33.276 -29.279 1.00 10.61 79 CYS C N 1
ATOM 4068 C CA . CYS C 1 79 ? -37.894 32.873 -27.909 1.00 10.42 79 CYS C CA 1
ATOM 4069 C C . CYS C 1 79 ? -36.902 31.860 -27.345 1.00 10.56 79 CYS C C 1
ATOM 4070 O O . CYS C 1 79 ? -36.932 31.565 -26.151 1.00 10.88 79 CYS C O 1
ATOM 4073 N N . LEU C 1 80 ? -36.051 31.314 -28.211 1.00 10.46 80 LEU C N 1
ATOM 4074 C CA . LEU C 1 80 ? -35.099 30.271 -27.840 1.00 10.78 80 LEU C CA 1
ATOM 4075 C C . LEU C 1 80 ? -33.681 30.782 -28.031 1.00 10.88 80 LEU C C 1
ATOM 4076 O O . LEU C 1 80 ? -33.446 31.654 -28.866 1.00 11.36 80 LEU C O 1
ATOM 4081 N N . ALA C 1 81 ? -32.738 30.230 -27.272 1.00 11.10 81 ALA C N 1
ATOM 4082 C CA . ALA C 1 81 ? -31.332 30.588 -27.419 1.00 11.53 81 ALA C CA 1
ATOM 4083 C C . ALA C 1 81 ? -30.438 29.587 -26.710 1.00 11.86 81 ALA C C 1
ATOM 4084 O O . ALA C 1 81 ? -30.853 28.975 -25.725 1.00 11.70 81 ALA C O 1
ATOM 4086 N N . PRO C 1 82 ? -29.191 29.437 -27.190 1.00 12.33 82 PRO C N 1
ATOM 4087 C CA . PRO C 1 82 ? -28.188 28.712 -26.423 1.00 12.85 82 PRO C CA 1
ATOM 4088 C C . PRO C 1 82 ? -27.779 29.548 -25.211 1.00 13.31 82 PRO C C 1
ATOM 4089 O O . PRO C 1 82 ? -27.997 30.763 -25.197 1.00 13.39 82 PRO C O 1
ATOM 4093 N N . ASN C 1 83 ? -27.209 28.891 -24.203 1.00 13.98 83 ASN C N 1
ATOM 4094 C CA . ASN C 1 83 ? -26.706 29.565 -23.001 1.00 14.67 83 ASN C CA 1
ATOM 4095 C C . ASN C 1 83 ? -27.748 30.469 -22.331 1.00 14.44 83 ASN C C 1
ATOM 4096 O O . ASN C 1 83 ? -27.424 31.548 -21.823 1.00 15.06 83 ASN C O 1
ATOM 4101 N N . ALA C 1 84 ? -28.995 30.006 -22.327 1.00 13.89 84 ALA C N 1
ATOM 4102 C CA . ALA C 1 84 ? -30.116 30.777 -21.810 1.00 13.51 84 ALA C CA 1
ATOM 4103 C C . ALA C 1 84 ? -30.929 29.926 -20.841 1.00 13.18 84 ALA C C 1
ATOM 4104 O O . ALA C 1 84 ? -30.355 29.221 -20.008 1.00 13.58 84 ALA C O 1
ATOM 4106 N N . GLY C 1 85 ? -32.254 29.985 -20.947 1.00 12.87 85 GLY C N 1
ATOM 4107 C CA . GLY C 1 85 ? -33.122 29.284 -20.010 1.00 13.02 85 GLY C CA 1
ATOM 4108 C C . GLY C 1 85 ? -33.019 29.889 -18.623 1.00 13.04 85 GLY C C 1
ATOM 4109 O O . GLY C 1 85 ? -32.833 31.099 -18.473 1.00 13.10 85 GLY C O 1
ATOM 4110 N N . GLY C 1 86 ? -33.126 29.045 -17.605 1.00 13.73 86 GLY C N 1
ATOM 4111 C CA . GLY C 1 86 ? -33.092 29.508 -16.229 1.00 14.40 86 GLY C CA 1
ATOM 4112 C C . GLY C 1 86 ? -34.296 30.362 -15.877 1.00 14.74 86 GLY C C 1
ATOM 4113 O O . GLY C 1 86 ? -35.358 30.277 -16.505 1.00 14.58 86 GLY C O 1
ATOM 4114 N N . GLU C 1 87 ? -34.119 31.201 -14.869 1.00 15.42 87 GLU C N 1
ATOM 4115 C CA . GLU C 1 87 ? -35.209 32.015 -14.357 1.00 16.40 87 GLU C CA 1
ATOM 4116 C C . GLU C 1 87 ? -35.006 33.458 -14.777 1.00 15.93 87 GLU C C 1
ATOM 4117 O O . GLU C 1 87 ? -33.873 33.941 -14.802 1.00 16.38 87 GLU C O 1
ATOM 4123 N N . PRO C 1 88 ? -36.099 34.158 -15.125 1.00 15.69 88 PRO C N 1
ATOM 4124 C CA . PRO C 1 88 ? -35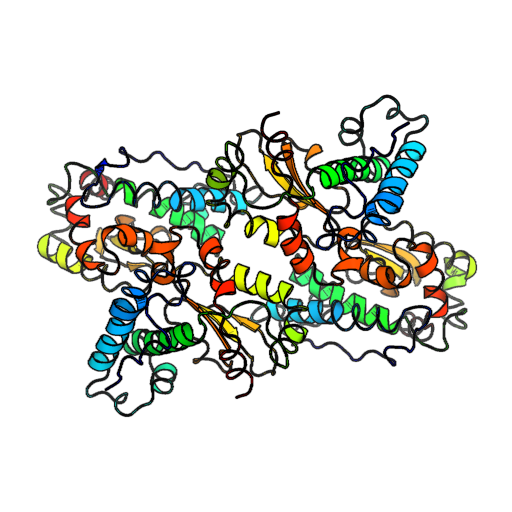.935 35.554 -15.484 1.00 15.80 88 PRO C CA 1
ATOM 4125 C C . PRO C 1 88 ? -35.704 36.431 -14.259 1.00 15.81 88 PRO C C 1
ATOM 4126 O O . PRO C 1 88 ? -35.971 36.015 -13.119 1.00 15.36 88 PRO C O 1
ATOM 4130 N N A THR C 1 89 ? -35.210 37.639 -14.512 0.50 15.88 89 THR C N 1
ATOM 4131 N N B THR C 1 89 ? -35.188 37.630 -14.500 0.50 16.03 89 THR C N 1
ATOM 4132 C CA A THR C 1 89 ? -34.998 38.647 -13.480 0.50 16.02 89 THR C CA 1
ATOM 4133 C CA B THR C 1 89 ? -34.997 38.625 -13.452 0.50 16.33 89 THR C CA 1
ATOM 4134 C C A THR C 1 89 ? -35.806 39.899 -13.801 0.50 15.90 89 THR C C 1
ATOM 4135 C C B THR C 1 89 ? -35.651 39.942 -13.876 0.50 16.20 89 THR C C 1
ATOM 4136 O O A THR C 1 89 ? -36.593 39.916 -14.755 0.50 15.66 89 THR C O 1
ATOM 4137 O O B THR C 1 89 ? -36.197 40.040 -14.979 0.50 16.32 89 THR C O 1
ATOM 4144 N N . GLY C 1 90 ? -35.614 40.938 -12.992 1.00 16.12 90 GLY C N 1
ATOM 4145 C CA . GLY C 1 90 ? -36.152 42.265 -13.281 1.00 15.83 90 GLY C CA 1
ATOM 4146 C C . GLY C 1 90 ? -37.639 42.327 -13.549 1.00 15.52 90 GLY C C 1
ATOM 4147 O O . GLY C 1 90 ? -38.425 41.648 -12.885 1.00 15.52 90 GLY C O 1
ATOM 4148 N N A LYS C 1 91 ? -38.008 43.135 -14.541 0.50 15.33 91 LYS C N 1
ATOM 4149 N N B LYS C 1 91 ? -38.014 43.133 -14.538 0.50 15.30 91 LYS C N 1
ATOM 4150 C CA A LYS C 1 91 ? -39.407 43.428 -14.862 0.50 15.03 91 LYS C CA 1
ATOM 4151 C CA B LYS C 1 91 ? -39.415 43.427 -14.843 0.50 14.98 91 LYS C CA 1
ATOM 4152 C C A LYS C 1 91 ? -40.217 42.185 -15.223 0.50 14.46 91 LYS C C 1
ATOM 4153 C C B LYS C 1 91 ? -40.229 42.195 -15.244 0.50 14.44 91 LYS C C 1
ATOM 4154 O O A LYS C 1 91 ? -41.369 42.054 -14.808 0.50 14.20 91 LYS C O 1
ATOM 4155 O O B LYS C 1 91 ? -41.398 42.081 -14.875 0.50 14.19 91 LYS C O 1
ATOM 4166 N N . VAL C 1 92 ? -39.614 41.285 -15.997 1.00 13.95 92 VAL C N 1
ATOM 4167 C CA . VAL C 1 92 ? -40.274 40.030 -16.384 1.00 13.37 92 VAL C CA 1
ATOM 4168 C C . VAL C 1 92 ? -40.553 39.176 -15.152 1.00 12.94 92 VAL C C 1
ATOM 4169 O O . VAL C 1 92 ? -41.670 38.704 -14.966 1.00 12.65 92 VAL C O 1
ATOM 4173 N N . ALA C 1 93 ? -39.542 39.002 -14.305 1.00 12.88 93 ALA C N 1
ATOM 4174 C CA . ALA C 1 93 ? -39.716 38.250 -13.060 1.00 12.94 93 ALA C CA 1
ATOM 4175 C C . ALA C 1 93 ? -40.820 38.837 -12.178 1.00 13.00 93 ALA C C 1
ATOM 4176 O O . ALA C 1 93 ? -41.658 38.099 -11.652 1.00 12.79 93 ALA C O 1
ATOM 4178 N N A GLU C 1 94 ? -40.814 40.161 -12.026 0.40 13.22 94 GLU C N 1
ATOM 4179 N N B GLU C 1 94 ? -40.814 40.160 -12.029 0.60 13.26 94 GLU C N 1
ATOM 4180 C CA A GLU C 1 94 ? -41.811 40.863 -11.218 0.40 13.53 94 GLU C CA 1
ATOM 4181 C CA B GLU C 1 94 ? -41.808 40.864 -11.222 0.60 13.43 94 GLU C CA 1
ATOM 4182 C C A GLU C 1 94 ? -43.226 40.660 -11.763 0.40 12.90 94 GLU C C 1
ATOM 4183 C C B GLU C 1 94 ? -43.226 40.671 -11.762 0.60 12.87 94 GLU C C 1
ATOM 4184 O O A GLU C 1 94 ? -44.151 40.364 -11.003 0.40 13.00 94 GLU C O 1
ATOM 4185 O O B GLU C 1 94 ? -44.153 40.392 -11.001 0.60 12.99 94 GLU C O 1
ATOM 4196 N N . ALA C 1 95 ? -43.386 40.815 -13.076 1.00 12.50 95 ALA C N 1
ATOM 4197 C CA . ALA C 1 95 ? -44.691 40.663 -13.715 1.00 12.01 95 ALA C CA 1
ATOM 4198 C C . ALA C 1 95 ? -45.189 39.224 -13.606 1.00 11.63 95 ALA C C 1
ATOM 4199 O O . ALA C 1 95 ? -46.364 38.990 -13.345 1.00 11.44 95 ALA C O 1
ATOM 4201 N N . ILE C 1 96 ? -44.288 38.263 -13.800 1.00 11.19 96 ILE C N 1
ATOM 4202 C CA . ILE C 1 96 ? -44.644 36.849 -13.655 1.00 11.16 96 ILE C CA 1
ATOM 4203 C C . ILE C 1 96 ? -45.079 36.525 -12.218 1.00 11.35 96 ILE C C 1
ATOM 4204 O O . ILE C 1 96 ? -46.113 35.882 -12.004 1.00 11.25 96 ILE C O 1
ATOM 4209 N N . ALA C 1 97 ? -44.312 37.002 -11.240 1.00 11.87 97 ALA C N 1
ATOM 4210 C CA . ALA C 1 97 ? -44.657 36.778 -9.838 1.00 12.43 97 ALA C CA 1
ATOM 4211 C C . ALA C 1 97 ? -46.012 37.394 -9.486 1.00 12.56 97 ALA C C 1
ATOM 4212 O O . ALA C 1 97 ? -46.813 36.781 -8.780 1.00 12.64 97 ALA C O 1
ATOM 4214 N N . ALA C 1 98 ? -46.270 38.596 -9.997 1.00 12.51 98 ALA C N 1
ATOM 4215 C CA . ALA C 1 98 ? -47.532 39.293 -9.753 1.00 12.47 98 ALA C CA 1
ATOM 4216 C C . ALA C 1 98 ? -48.734 38.569 -10.352 1.00 12.20 98 ALA C C 1
ATOM 4217 O O . ALA C 1 98 ? -49.803 38.509 -9.742 1.00 12.69 98 ALA C O 1
ATOM 4219 N N . SER C 1 99 ? -48.544 38.026 -11.552 1.00 11.73 99 SER C N 1
ATOM 4220 C CA . SER C 1 99 ? -49.643 37.473 -12.335 1.00 11.49 99 SER C CA 1
ATOM 4221 C C . SER C 1 99 ? -49.891 35.981 -12.104 1.00 11.25 99 SER C C 1
ATOM 4222 O O . SER C 1 99 ? -50.977 35.482 -12.413 1.00 11.65 99 SER C O 1
ATOM 4225 N N . PHE C 1 100 ? -48.887 35.273 -11.587 1.00 10.61 100 PHE C N 1
ATOM 4226 C CA . PHE C 1 100 ? -48.964 33.816 -11.418 1.00 10.62 100 PHE C CA 1
ATOM 4227 C C . PHE C 1 100 ? -48.635 33.328 -10.014 1.00 10.54 100 PHE C C 1
ATOM 4228 O O . PHE C 1 100 ? -48.822 32.152 -9.713 1.00 11.13 100 PHE C O 1
ATOM 4236 N N . GLY C 1 101 ? -48.139 34.223 -9.165 1.00 10.91 101 GLY C N 1
ATOM 4237 C CA . GLY C 1 101 ? -47.827 33.876 -7.782 1.00 10.99 101 GLY C CA 1
ATOM 4238 C C . GLY C 1 101 ? -46.375 33.527 -7.536 1.00 10.73 101 GLY C C 1
ATOM 4239 O O . GLY C 1 101 ? -45.883 33.706 -6.424 1.00 11.76 101 GLY C O 1
ATOM 4240 N N . SER C 1 102 ? -45.710 32.997 -8.565 1.00 10.44 102 SER C N 1
ATOM 4241 C CA . SER C 1 102 ? -44.286 32.663 -8.533 1.00 10.26 102 SER C CA 1
ATOM 4242 C C . SER C 1 102 ? -43.880 32.219 -9.932 1.00 9.99 102 SER C C 1
ATOM 4243 O O . SER C 1 102 ? -44.737 31.880 -10.763 1.00 9.65 102 SER C O 1
ATOM 4246 N N . PHE C 1 103 ? -42.575 32.184 -10.185 1.00 10.04 103 PHE C N 1
ATOM 4247 C CA . PHE C 1 103 ? -42.075 31.640 -11.445 1.00 9.97 103 PHE C CA 1
ATOM 4248 C C . PHE C 1 103 ? -42.420 30.152 -11.599 1.00 9.66 103 PHE C C 1
ATOM 4249 O O . PHE C 1 103 ? -42.852 29.724 -12.673 1.00 9.39 103 PHE C O 1
ATOM 4257 N N . ALA C 1 104 ? -42.249 29.369 -10.534 1.00 9.57 104 ALA C N 1
ATOM 4258 C CA . ALA C 1 104 ? -42.593 27.949 -10.593 1.00 9.29 104 ALA C CA 1
ATOM 4259 C C . ALA C 1 104 ? -44.082 27.749 -10.908 1.00 8.94 104 ALA C C 1
ATOM 4260 O O . ALA C 1 104 ? -44.437 26.829 -11.651 1.00 8.91 104 ALA C O 1
ATOM 4262 N N . ASP C 1 105 ? -44.945 28.595 -10.338 1.00 9.12 105 ASP C N 1
ATOM 4263 C CA . ASP C 1 105 ? -46.379 28.549 -10.636 1.00 9.25 105 ASP C CA 1
ATOM 4264 C C . ASP C 1 105 ? -46.622 28.826 -12.119 1.00 9.16 105 ASP C C 1
ATOM 4265 O O . ASP C 1 105 ? -47.373 28.101 -12.782 1.00 9.17 105 ASP C O 1
ATOM 4270 N N . PHE C 1 106 ? -45.984 29.876 -12.635 1.00 9.01 106 PHE C N 1
ATOM 4271 C CA . PHE C 1 106 ? -46.080 30.184 -14.055 1.00 9.32 106 PHE C CA 1
ATOM 4272 C C . PHE C 1 106 ? -45.641 29.007 -14.930 1.00 9.20 106 PHE C C 1
ATOM 4273 O O . PHE C 1 106 ? -46.334 28.645 -15.878 1.00 9.41 106 PHE C O 1
ATOM 4281 N N A LYS C 1 107 ? -44.485 28.416 -14.631 0.50 9.21 107 LYS C N 1
ATOM 4282 N N B LYS C 1 107 ? -44.492 28.433 -14.587 0.50 9.51 107 LYS C N 1
ATOM 4283 C CA A LYS C 1 107 ? -43.997 27.303 -15.451 0.50 9.42 107 LYS C CA 1
ATOM 4284 C CA B LYS C 1 107 ? -43.907 27.323 -15.323 0.50 9.97 107 LYS C CA 1
ATOM 4285 C C A LYS C 1 107 ? -44.993 26.161 -15.469 0.50 9.32 107 LYS C C 1
ATOM 4286 C C B LYS C 1 107 ? -44.882 26.146 -15.418 0.50 9.78 107 LYS C C 1
ATOM 4287 O O A LYS C 1 107 ? -45.262 25.582 -16.522 0.50 9.36 107 LYS C O 1
ATOM 4288 O O B LYS C 1 107 ? -45.037 25.551 -16.483 0.50 9.92 107 LYS C O 1
ATOM 4299 N N . ALA C 1 108 ? -45.535 25.828 -14.300 1.00 9.28 108 ALA C N 1
ATOM 4300 C CA . ALA C 1 108 ? -46.502 24.736 -14.231 1.00 9.52 108 ALA C CA 1
ATOM 4301 C C . ALA C 1 108 ? -47.761 25.047 -15.044 1.00 9.08 108 ALA C C 1
ATOM 4302 O O . ALA C 1 108 ? -48.268 24.177 -15.759 1.00 9.63 108 ALA C O 1
ATOM 4304 N N . GLN C 1 109 ? -48.238 26.287 -14.956 1.00 9.07 109 GLN C N 1
ATOM 4305 C CA . GLN C 1 109 ? -49.430 26.688 -15.697 1.00 9.14 109 GLN C CA 1
ATOM 4306 C C . GLN C 1 109 ? -49.194 26.699 -17.204 1.00 9.06 109 GLN C C 1
ATOM 4307 O O . GLN C 1 109 ? -50.054 26.255 -17.974 1.00 9.53 109 GLN C O 1
ATOM 4313 N N . PHE C 1 110 ? -48.027 27.196 -17.611 1.00 9.25 110 PHE C N 1
ATOM 4314 C CA . PHE C 1 110 ? -47.677 27.269 -19.028 1.00 9.06 110 PHE C CA 1
ATOM 4315 C C . PHE C 1 110 ? -47.505 25.853 -19.589 1.00 9.21 110 PHE C C 1
ATOM 4316 O O . PHE C 1 110 ? -48.018 25.534 -20.663 1.00 9.57 110 PHE C O 1
ATOM 4324 N N . THR C 1 111 ? -46.796 25.008 -18.844 1.00 9.50 111 THR C N 1
ATOM 4325 C CA . THR C 1 111 ? -46.627 23.608 -19.207 1.00 9.89 111 THR C CA 1
ATOM 4326 C C . THR C 1 111 ? -47.981 22.929 -19.386 1.00 9.86 111 THR C C 1
ATOM 4327 O O . THR C 1 111 ? -48.217 22.279 -20.405 1.00 9.99 111 THR C O 1
ATOM 4331 N N . ASP C 1 112 ? -48.864 23.074 -18.399 1.00 9.99 112 ASP C N 1
ATOM 4332 C CA . ASP C 1 112 ? -50.162 22.411 -18.451 1.00 10.42 112 ASP C CA 1
ATOM 4333 C C . ASP C 1 112 ? -50.981 22.864 -19.658 1.00 10.14 112 ASP C C 1
ATOM 4334 O O . ASP C 1 112 ? -51.591 22.046 -20.346 1.00 10.55 112 ASP C O 1
ATOM 4339 N N . ALA C 1 113 ? -50.996 24.172 -19.900 1.00 9.85 113 ALA C N 1
ATOM 4340 C CA . ALA C 1 113 ? -51.717 24.729 -21.039 1.00 9.58 113 ALA C CA 1
ATOM 4341 C C . ALA C 1 113 ? -51.172 24.160 -22.344 1.00 9.44 113 ALA C C 1
ATOM 4342 O O . ALA C 1 113 ? -51.942 23.768 -23.222 1.00 10.01 113 ALA C O 1
ATOM 4344 N N . ALA C 1 114 ? -49.847 24.095 -22.456 1.00 9.27 114 ALA C N 1
ATOM 4345 C CA . ALA C 1 114 ? -49.206 23.615 -23.681 1.00 9.47 114 ALA C CA 1
ATOM 4346 C C . ALA C 1 114 ? -49.484 22.132 -23.927 1.00 10.06 114 ALA C C 1
ATOM 4347 O O . ALA C 1 114 ? -49.747 21.722 -25.059 1.00 10.29 114 ALA C O 1
ATOM 4349 N N A ILE C 1 115 ? -49.444 21.338 -22.860 0.40 10.54 115 ILE C N 1
ATOM 4350 N N B ILE C 1 115 ? -49.402 21.324 -22.872 0.60 10.33 115 ILE C N 1
ATOM 4351 C CA A ILE C 1 115 ? -49.651 19.889 -22.955 0.40 11.33 115 ILE C CA 1
ATOM 4352 C CA B ILE C 1 115 ? -49.677 19.889 -22.980 0.60 11.03 115 ILE C CA 1
ATOM 4353 C C A ILE C 1 115 ? -51.110 19.537 -23.266 0.40 11.61 115 ILE C C 1
ATOM 4354 C C B ILE C 1 115 ? -51.106 19.659 -23.442 0.60 11.49 115 ILE C C 1
ATOM 4355 O O A ILE C 1 115 ? -51.387 18.517 -23.905 0.40 11.86 115 ILE C O 1
ATOM 4356 O O B ILE C 1 115 ? -51.357 18.859 -24.350 0.60 11.84 115 ILE C O 1
ATOM 4365 N N . LYS C 1 116 ? -52.034 20.390 -22.832 1.00 11.69 116 LYS C N 1
ATOM 4366 C CA . LYS C 1 116 ? -53.455 20.157 -23.041 1.00 12.23 116 LYS C CA 1
ATOM 4367 C C . LYS C 1 116 ? -54.060 20.916 -24.227 1.00 11.61 116 LYS C C 1
ATOM 4368 O O . LYS C 1 116 ? -55.269 20.848 -24.468 1.00 12.29 116 LYS C O 1
ATOM 4374 N N . ASN C 1 117 ? -53.209 21.612 -24.978 1.00 10.91 117 ASN C N 1
ATOM 4375 C CA . ASN C 1 117 ? -53.626 22.283 -26.201 1.00 10.26 117 ASN C CA 1
ATOM 4376 C C . ASN C 1 117 ? -53.796 21.212 -27.276 1.00 9.90 117 ASN C C 1
ATOM 4377 O O . ASN C 1 117 ? -52.817 20.748 -27.867 1.00 10.91 117 ASN C O 1
ATOM 4382 N N . PHE C 1 118 ? -55.040 20.804 -27.511 1.00 9.56 118 PHE C N 1
ATOM 4383 C CA . PHE C 1 118 ? -55.326 19.616 -28.312 1.00 9.53 118 PHE C CA 1
ATOM 4384 C C . PHE C 1 118 ? -55.056 19.838 -29.797 1.00 9.41 118 PHE C C 1
ATOM 4385 O O . PHE C 1 118 ? -55.492 20.837 -30.367 1.00 9.97 118 PHE C O 1
ATOM 4393 N N . GLY C 1 119 ? -54.347 18.897 -30.417 1.00 9.35 119 GLY C N 1
ATOM 4394 C CA . GLY C 1 119 ? -53.980 19.013 -31.822 1.00 9.51 119 GLY C CA 1
ATOM 4395 C C . GLY C 1 119 ? -52.793 19.933 -32.018 1.00 9.18 119 GLY C C 1
ATOM 4396 O O . GLY C 1 119 ? -51.925 20.053 -31.149 1.00 9.72 119 GLY C O 1
ATOM 4397 N N . SER C 1 120 ? -52.754 20.583 -33.176 1.00 8.86 120 SER C N 1
ATOM 4398 C CA . SER C 1 120 ? -51.685 21.517 -33.509 1.00 8.88 120 SER C CA 1
ATOM 4399 C C . SER C 1 120 ? -52.003 22.906 -32.981 1.00 8.51 120 SER C C 1
ATOM 4400 O O . SER C 1 120 ? -53.159 23.334 -32.985 1.00 8.74 120 SER C O 1
ATOM 4403 N N . GLY C 1 121 ? -50.974 23.634 -32.574 1.00 8.57 121 GLY C N 1
ATOM 4404 C CA . GLY C 1 121 ? -51.162 25.010 -32.171 1.00 8.86 121 GLY C CA 1
ATOM 4405 C C . GLY C 1 121 ? -49.983 25.554 -31.410 1.00 8.28 121 GLY C C 1
ATOM 4406 O O . GLY C 1 121 ? -48.861 25.057 -31.523 1.00 8.61 121 GLY C O 1
ATOM 4407 N N . TRP C 1 122 ? -50.268 26.575 -30.609 1.00 8.27 122 TRP C N 1
ATOM 4408 C CA . TRP C 1 122 ? -49.270 27.388 -29.931 1.00 8.51 122 TRP C CA 1
ATOM 4409 C C . TRP C 1 122 ? -49.790 27.741 -28.553 1.00 8.52 122 TRP C C 1
ATOM 4410 O O . TRP C 1 122 ? -50.988 27.964 -28.381 1.00 8.68 122 TRP C O 1
ATOM 4421 N N . THR C 1 123 ? -48.888 27.824 -27.581 1.00 8.25 123 THR C N 1
ATOM 4422 C CA . THR C 1 123 ? -49.251 28.302 -26.254 1.00 8.60 123 THR C CA 1
ATOM 4423 C C . THR C 1 123 ? -48.391 29.520 -25.935 1.00 8.52 123 THR C C 1
ATOM 4424 O O . THR C 1 123 ? -47.188 29.530 -26.211 1.00 9.01 123 THR C O 1
ATOM 4428 N N . TRP C 1 124 ? -49.028 30.541 -25.367 1.00 8.73 124 TRP C N 1
ATOM 4429 C CA . TRP C 1 124 ? -48.455 31.878 -25.282 1.00 8.59 124 TRP C CA 1
ATOM 4430 C C . TRP C 1 124 ? -48.497 32.447 -23.877 1.00 8.78 124 TRP C C 1
ATOM 4431 O O . TRP C 1 124 ? -49.473 32.258 -23.145 1.00 9.34 124 TRP C O 1
ATOM 4442 N N . LEU C 1 125 ? -47.447 33.184 -23.532 1.00 8.56 125 LEU C N 1
ATOM 4443 C CA . LEU C 1 125 ? -47.503 34.147 -22.441 1.00 9.11 125 LEU C CA 1
ATOM 4444 C C . LEU C 1 125 ? -47.759 35.498 -23.094 1.00 9.40 125 LEU C C 1
ATOM 4445 O O . LEU C 1 125 ? -47.017 35.893 -23.997 1.00 9.70 125 LEU C O 1
ATOM 4450 N N . VAL C 1 126 ? -48.817 36.183 -22.662 1.00 9.83 126 VAL C N 1
ATOM 4451 C CA . VAL C 1 126 ? -49.174 37.490 -23.214 1.00 10.12 126 VAL C CA 1
ATOM 4452 C C . VAL C 1 126 ? -49.281 38.532 -22.106 1.00 10.23 126 VAL C C 1
ATOM 4453 O O . VAL C 1 126 ? -49.445 38.195 -20.922 1.00 10.48 126 VAL C O 1
ATOM 4457 N N . LYS C 1 127 ? -49.161 39.797 -22.499 1.00 10.93 127 LYS C N 1
ATOM 4458 C CA . LYS C 1 127 ? -49.498 40.917 -21.629 1.00 12.12 127 LYS C CA 1
ATOM 4459 C C . LYS C 1 127 ? -50.812 41.504 -22.117 1.00 12.85 127 LYS C C 1
ATOM 4460 O O . LYS C 1 127 ? -50.916 41.943 -23.267 1.00 12.76 127 LYS C O 1
ATOM 4466 N N . ASN C 1 128 ? -51.818 41.483 -21.251 1.00 13.99 128 ASN C N 1
ATOM 4467 C CA . ASN C 1 128 ? -53.098 42.115 -21.548 1.00 15.62 128 ASN C CA 1
ATOM 4468 C C . ASN C 1 128 ? -52.982 43.637 -21.509 1.00 16.00 128 ASN C C 1
ATOM 4469 O O . ASN C 1 128 ? -52.001 44.176 -20.996 1.00 15.91 128 ASN C O 1
ATOM 4474 N N . SER C 1 129 ? -53.991 44.319 -22.046 1.00 17.10 129 SER C N 1
ATOM 4475 C CA . SER C 1 129 ? -54.002 45.784 -22.101 1.00 18.16 129 SER C CA 1
ATOM 4476 C C . SER C 1 129 ? -53.819 46.455 -20.738 1.00 18.75 129 SER C C 1
ATOM 4477 O O . SER C 1 129 ? -53.227 47.532 -20.651 1.00 19.17 129 SER C O 1
ATOM 4480 N N . ASP C 1 130 ? -54.316 45.812 -19.681 1.00 19.04 130 ASP C N 1
ATOM 4481 C CA . ASP C 1 130 ? -54.217 46.354 -18.324 1.00 19.33 130 ASP C CA 1
ATOM 4482 C C . ASP C 1 130 ? -52.878 46.069 -17.631 1.00 18.72 130 ASP C C 1
ATOM 4483 O O . ASP C 1 130 ? -52.676 46.453 -16.477 1.00 19.18 130 ASP C O 1
ATOM 4488 N N . GLY C 1 131 ? -51.971 45.396 -18.335 1.00 17.81 131 GLY C N 1
ATOM 4489 C CA . GLY C 1 131 ? -50.646 45.103 -17.800 1.00 16.74 131 GLY C CA 1
ATOM 4490 C C . GLY C 1 131 ? -50.503 43.747 -17.132 1.00 15.57 131 GLY C C 1
ATOM 4491 O O . GLY C 1 131 ? -49.384 43.311 -16.844 1.00 16.45 131 GLY C O 1
ATOM 4492 N N A LYS C 1 132 ? -51.640 43.093 -16.886 0.50 15.04 132 LYS C N 1
ATOM 4493 N N B LYS C 1 132 ? -51.624 43.076 -16.877 0.50 15.13 132 LYS C N 1
ATOM 4494 C CA A LYS C 1 132 ? -51.670 41.731 -16.359 0.50 14.12 132 LYS C CA 1
ATOM 4495 C CA B LYS C 1 132 ? -51.587 41.747 -16.271 0.50 14.25 132 LYS C CA 1
ATOM 4496 C C A LYS C 1 132 ? -51.084 40.769 -17.381 0.50 13.30 132 LYS C C 1
ATOM 4497 C C B LYS C 1 132 ? -51.240 40.685 -17.307 0.50 13.44 132 LYS C C 1
ATOM 4498 O O A LYS C 1 132 ? -51.240 40.966 -18.589 0.50 12.93 132 LYS C O 1
ATOM 4499 O O B LYS C 1 132 ? -51.716 40.729 -18.445 0.50 13.15 132 LYS C O 1
ATOM 4510 N N . LEU C 1 133 ? -50.405 39.733 -16.898 1.00 12.53 133 LEU C N 1
ATOM 4511 C CA . LEU C 1 133 ? -49.958 38.659 -17.781 1.00 11.83 133 LEU C CA 1
ATOM 4512 C C . LEU C 1 133 ? -50.929 37.497 -17.721 1.00 11.44 133 LEU C C 1
ATOM 4513 O O . LEU C 1 133 ? -51.582 37.266 -16.698 1.00 11.80 133 LEU C O 1
ATOM 4518 N N . ALA C 1 134 ? -51.021 36.769 -18.827 1.00 11.26 134 ALA C N 1
ATOM 4519 C CA . ALA C 1 134 ? -51.904 35.624 -18.926 1.00 10.95 134 ALA C CA 1
ATOM 4520 C C . ALA C 1 134 ? -51.306 34.592 -19.861 1.00 10.58 134 ALA C C 1
ATOM 4521 O O . ALA C 1 134 ? -50.455 34.903 -20.702 1.00 10.53 134 ALA C O 1
ATOM 4523 N N . ILE C 1 135 ? -51.751 33.354 -19.696 1.00 10.26 135 ILE C N 1
ATOM 4524 C CA . ILE C 1 135 ? -51.397 32.279 -20.605 1.00 10.32 135 ILE C CA 1
ATOM 4525 C C . ILE C 1 135 ? -52.608 31.974 -21.472 1.00 10.36 135 ILE C C 1
ATOM 4526 O O . ILE C 1 135 ? -53.706 31.746 -20.958 1.00 11.30 135 ILE C O 1
ATOM 4531 N N A VAL C 1 136 ? -52.419 32.009 -22.785 0.60 9.97 136 VAL C N 1
ATOM 4532 N N B VAL C 1 136 ? -52.401 31.976 -22.788 0.40 10.40 136 VAL C N 1
ATOM 4533 C CA A VAL C 1 136 ? -53.477 31.631 -23.711 0.60 10.07 136 VAL C CA 1
ATOM 4534 C CA B VAL C 1 136 ? -53.465 31.718 -23.762 0.40 10.69 136 VAL C CA 1
ATOM 4535 C C A VAL C 1 136 ? -52.933 30.635 -24.717 0.60 9.77 136 VAL C C 1
ATOM 4536 C C B VAL C 1 136 ? -52.960 30.731 -24.813 0.40 10.27 136 VAL C C 1
ATOM 4537 O O A VAL C 1 136 ? -51.732 30.601 -24.990 0.60 9.80 136 VAL C O 1
ATOM 4538 O O B VAL C 1 136 ? -51.799 30.799 -25.217 0.40 10.34 136 VAL C O 1
ATOM 4545 N N . SER C 1 137 ? -53.828 29.817 -25.247 1.00 9.87 137 SER C N 1
ATOM 4546 C CA . SER C 1 137 ? -53.480 28.861 -26.290 1.00 10.06 137 SER C CA 1
ATOM 4547 C C . SER C 1 137 ? -54.264 29.144 -27.554 1.00 9.89 137 SER C C 1
ATOM 4548 O O . SER C 1 137 ? -55.405 29.615 -27.508 1.00 10.51 137 SER C O 1
ATOM 4551 N N . THR C 1 138 ? -53.642 28.850 -28.687 1.00 9.46 138 THR C N 1
ATOM 4552 C CA . THR C 1 138 ? -54.303 28.968 -29.976 1.00 9.52 138 THR C CA 1
ATOM 4553 C C . THR C 1 138 ? -54.191 27.661 -30.743 1.00 9.39 138 THR C C 1
ATOM 4554 O O . THR C 1 138 ? -53.291 26.841 -30.495 1.00 9.61 138 THR C O 1
ATOM 4558 N N A SER C 1 139 ? -55.117 27.489 -31.679 0.70 9.55 139 SER C N 1
ATOM 4559 N N B SER C 1 139 ? -55.122 27.464 -31.672 0.30 9.73 139 SER C N 1
ATOM 4560 C CA A SER C 1 139 ? -55.182 26.331 -32.547 0.70 9.41 139 SER C CA 1
ATOM 4561 C CA B SER C 1 139 ? -55.154 26.275 -32.513 0.30 9.90 139 SER C CA 1
ATOM 4562 C C A SER C 1 139 ? -54.573 26.648 -33.909 0.70 9.19 139 SER C C 1
ATOM 4563 C C B SER C 1 139 ? -54.661 26.583 -33.923 0.30 9.60 139 SER C C 1
ATOM 4564 O O A SER C 1 139 ? -54.773 27.746 -34.458 0.70 9.20 139 SER C O 1
ATOM 4565 O O B SER C 1 139 ? -55.021 27.610 -34.510 0.30 9.64 139 SER C O 1
ATOM 4570 N N . ASN C 1 140 ? -53.834 25.679 -34.447 1.00 9.38 140 ASN C N 1
ATOM 4571 C CA . ASN C 1 140 ? -53.283 25.761 -35.804 1.00 9.53 140 ASN C CA 1
ATOM 4572 C C . ASN C 1 140 ? -52.397 27.001 -35.982 1.00 9.26 140 ASN C C 1
ATOM 4573 O O . ASN C 1 140 ? -51.352 27.088 -35.330 1.00 9.82 140 ASN C O 1
ATOM 4578 N N . ALA C 1 141 ? -52.806 27.951 -36.824 1.00 9.42 141 ALA C N 1
ATOM 4579 C CA . ALA C 1 141 ? -52.030 29.175 -37.056 1.00 9.47 141 ALA C CA 1
ATOM 4580 C C . ALA C 1 141 ? -52.425 30.345 -36.155 1.00 10.02 141 ALA C C 1
ATOM 4581 O O . ALA C 1 141 ? -51.820 31.416 -36.229 1.00 10.12 141 ALA C O 1
ATOM 4583 N N . GLY C 1 142 ? -53.449 30.152 -35.324 1.00 9.93 142 GLY C N 1
ATOM 4584 C CA . GLY C 1 142 ? -53.977 31.219 -34.474 1.00 10.40 142 GLY C CA 1
ATOM 4585 C C . GLY C 1 142 ? -52.904 31.911 -33.654 1.00 10.46 142 GLY C C 1
ATOM 4586 O O . GLY C 1 142 ? -51.915 31.291 -33.240 1.00 10.21 142 GLY C O 1
ATOM 4587 N N . THR C 1 143 ? -53.106 33.201 -33.411 1.00 10.85 143 THR C N 1
ATOM 4588 C CA . THR C 1 143 ? -52.095 34.023 -32.764 1.00 11.38 143 THR C CA 1
ATOM 4589 C C . THR C 1 143 ? -52.729 35.172 -31.984 1.00 11.22 143 THR C C 1
ATOM 4590 O O . THR C 1 143 ? -53.731 35.739 -32.432 1.00 11.58 143 THR C O 1
ATOM 4594 N N . PRO C 1 144 ? -52.155 35.521 -30.814 1.00 11.49 144 PRO C N 1
ATOM 4595 C CA . PRO C 1 144 ? -52.675 36.671 -30.066 1.00 12.15 144 PRO C CA 1
ATOM 4596 C C . PRO C 1 144 ? -52.598 37.999 -30.820 1.00 12.67 144 PRO C C 1
ATOM 4597 O O . PRO C 1 144 ? -53.200 38.977 -30.374 1.00 12.89 144 PRO C O 1
ATOM 4601 N N . LEU C 1 145 ? -51.880 38.043 -31.945 1.00 13.51 145 LEU C N 1
ATOM 4602 C CA . LEU C 1 145 ? -51.792 39.269 -32.745 1.00 14.38 145 LEU C CA 1
ATOM 4603 C C . LEU C 1 145 ? -53.144 39.767 -33.238 1.00 14.58 145 LEU C C 1
ATOM 4604 O O . LEU C 1 145 ? -53.305 40.961 -33.494 1.00 15.22 145 LEU C O 1
ATOM 4609 N N . THR C 1 146 ? -54.110 38.865 -33.383 1.00 14.47 146 THR C N 1
ATOM 4610 C CA . THR C 1 146 ? -55.457 39.257 -33.798 1.00 14.85 146 THR C CA 1
ATOM 4611 C C . THR C 1 146 ? -56.291 39.794 -32.628 1.00 14.99 146 THR C C 1
ATOM 4612 O O . THR C 1 146 ? -57.479 40.091 -32.791 1.00 15.81 146 THR C O 1
ATOM 4616 N N . THR C 1 147 ? -55.662 39.913 -31.457 1.00 14.58 147 THR C N 1
ATOM 4617 C CA . THR C 1 147 ? -56.299 40.447 -30.251 1.00 14.14 147 THR C CA 1
ATOM 4618 C C . THR C 1 147 ? -55.512 41.657 -29.726 1.00 13.81 147 THR C C 1
ATOM 4619 O O . THR C 1 147 ? -54.504 42.053 -30.310 1.00 14.46 147 THR C O 1
ATOM 4623 N N . ASP C 1 148 ? -55.968 42.226 -28.611 1.00 13.73 148 ASP C N 1
ATOM 4624 C CA . ASP C 1 148 ? -55.256 43.321 -27.949 1.00 13.79 148 ASP C CA 1
ATOM 4625 C C . ASP C 1 148 ? -54.059 42.865 -27.115 1.00 13.85 148 ASP C C 1
ATOM 4626 O O . ASP C 1 148 ? -53.287 43.699 -26.631 1.00 14.61 148 ASP C O 1
ATOM 4631 N N . ALA C 1 149 ? -53.921 41.553 -26.924 1.00 13.77 149 ALA C N 1
ATOM 4632 C CA . ALA C 1 149 ? -52.857 41.008 -26.083 1.00 13.93 149 ALA C CA 1
ATOM 4633 C C . ALA C 1 149 ? -51.515 41.050 -26.804 1.00 13.93 149 ALA C C 1
ATOM 4634 O O . ALA C 1 149 ? -51.441 40.810 -28.014 1.00 15.04 149 ALA C O 1
ATOM 4636 N N . THR C 1 150 ? -50.462 41.370 -26.060 1.00 13.40 150 THR C N 1
ATOM 4637 C CA . THR C 1 150 ? -49.114 41.453 -26.612 1.00 12.85 150 THR C CA 1
ATOM 4638 C C . THR C 1 150 ? -48.358 40.150 -26.357 1.00 12.07 150 THR C C 1
ATOM 4639 O O . THR C 1 150 ? -48.137 39.788 -25.206 1.00 11.78 150 THR C O 1
ATOM 4643 N N . PRO C 1 151 ? -47.964 39.431 -27.426 1.00 11.69 151 PRO C N 1
ATOM 4644 C CA . PRO C 1 151 ? -47.213 38.189 -27.197 1.00 11.28 151 PRO C CA 1
ATOM 4645 C C . PRO C 1 151 ? -45.839 38.440 -26.579 1.00 10.62 151 PRO C C 1
ATOM 4646 O O . PRO C 1 151 ? -45.102 39.328 -27.025 1.00 10.81 151 PRO C O 1
ATOM 4650 N N . LEU C 1 152 ? -45.512 37.650 -25.558 1.00 9.85 152 LEU C N 1
ATOM 4651 C CA . LEU C 1 152 ? -44.225 37.761 -24.875 1.00 10.01 152 LEU C CA 1
ATOM 4652 C C . LEU C 1 152 ? -43.340 36.539 -25.086 1.00 9.71 152 LEU C C 1
ATOM 4653 O O . LEU C 1 152 ? -42.124 36.665 -25.185 1.00 10.01 152 LEU C O 1
ATOM 4658 N N . LEU C 1 153 ? -43.965 35.361 -25.130 1.00 9.51 153 LEU C N 1
ATOM 4659 C CA . LEU C 1 153 ? -43.268 34.083 -25.233 1.00 9.37 153 LEU C CA 1
ATOM 4660 C C . LEU C 1 153 ? -44.223 33.094 -25.868 1.00 9.11 153 LEU C C 1
ATOM 4661 O O . LEU C 1 153 ? -45.425 33.155 -25.617 1.00 8.92 153 LEU C O 1
ATOM 4666 N N . THR C 1 154 ? -43.694 32.179 -26.675 1.00 8.85 154 THR C N 1
ATOM 4667 C CA . THR C 1 154 ? -44.515 31.116 -27.245 1.00 8.94 154 THR C CA 1
ATOM 4668 C C . THR C 1 154 ? -43.790 29.788 -27.285 1.00 8.81 154 THR C C 1
ATOM 4669 O O . THR C 1 154 ? -42.561 29.737 -27.291 1.00 9.14 154 THR C O 1
ATOM 4673 N N . VAL C 1 155 ? -44.581 28.725 -27.309 1.00 8.54 155 VAL C N 1
ATOM 4674 C CA . VAL C 1 155 ? -44.096 27.397 -27.644 1.00 8.54 155 VAL C CA 1
ATOM 4675 C C . VAL C 1 155 ? -44.983 26.801 -28.742 1.00 8.44 155 VAL C C 1
ATOM 4676 O O . VAL C 1 155 ? -46.218 26.846 -28.671 1.00 8.54 155 VAL C O 1
ATOM 4680 N N . ASP C 1 156 ? -44.335 26.288 -29.783 1.00 8.57 156 ASP C N 1
ATOM 4681 C CA . ASP C 1 156 ? -44.991 25.567 -30.863 1.00 8.48 156 ASP C CA 1
ATOM 4682 C C . ASP C 1 156 ? -45.300 24.164 -30.372 1.00 8.35 156 ASP C C 1
ATOM 4683 O O . ASP C 1 156 ? -44.385 23.439 -29.973 1.00 8.65 156 ASP C O 1
ATOM 4688 N N . VAL C 1 157 ? -46.576 23.779 -30.393 1.00 8.43 157 VAL C N 1
ATOM 4689 C CA . VAL C 1 157 ? -46.947 22.403 -30.043 1.00 9.26 157 VAL C CA 1
ATOM 4690 C C . VAL C 1 157 ? -47.515 21.610 -31.217 1.00 8.97 157 VAL C C 1
ATOM 4691 O O . VAL C 1 157 ? -48.047 20.513 -31.017 1.00 9.29 157 VAL C O 1
ATOM 4695 N N . TRP C 1 158 ? -47.376 22.130 -32.439 1.00 8.71 158 TRP C N 1
ATOM 4696 C CA . TRP C 1 158 ? -47.484 21.253 -33.603 1.00 8.75 158 TRP C CA 1
ATOM 4697 C C . TRP C 1 158 ? -46.513 20.088 -33.392 1.00 8.46 158 TRP C C 1
ATOM 4698 O O . TRP C 1 158 ? -45.391 20.286 -32.920 1.00 8.84 158 TRP C O 1
ATOM 4709 N N . GLU C 1 159 ? -46.926 18.881 -33.760 1.00 8.52 159 GLU C N 1
ATOM 4710 C CA . GLU C 1 159 ? -46.090 17.707 -33.529 1.00 8.64 159 GLU C CA 1
ATOM 4711 C C . GLU C 1 159 ? -44.731 17.792 -34.227 1.00 8.32 159 GLU C C 1
ATOM 4712 O O . GLU C 1 159 ? -43.743 17.275 -33.702 1.00 8.50 159 GLU C O 1
ATOM 4718 N N . HIS C 1 160 ? -44.662 18.463 -35.380 1.00 8.82 160 HIS C N 1
ATOM 4719 C CA . HIS C 1 160 ? -43.374 18.616 -36.065 1.00 8.76 160 HIS C CA 1
ATOM 4720 C C . HIS C 1 160 ? -42.319 19.319 -35.205 1.00 8.59 160 HIS C C 1
ATOM 4721 O O . HIS C 1 160 ? -41.121 19.150 -35.420 1.00 9.04 160 HIS C O 1
ATOM 4728 N N . ALA C 1 161 ? -42.763 20.102 -34.221 1.00 8.65 161 ALA C N 1
ATOM 4729 C CA . ALA C 1 161 ? -41.833 20.847 -33.370 1.00 8.96 161 ALA C CA 1
ATOM 4730 C C . ALA C 1 161 ? -41.010 19.937 -32.476 1.00 8.86 161 ALA C C 1
ATOM 4731 O O . ALA C 1 161 ? -39.914 20.313 -32.053 1.00 9.29 161 ALA C O 1
ATOM 4733 N N . TYR C 1 162 ? -41.543 18.750 -32.184 1.00 8.66 162 TYR C N 1
ATOM 4734 C CA . TYR C 1 162 ? -40.929 17.870 -31.198 1.00 8.92 162 TYR C CA 1
ATOM 4735 C C . TYR C 1 162 ? -40.835 16.397 -31.566 1.00 8.81 162 TYR C C 1
ATOM 4736 O O . TYR C 1 162 ? -40.116 15.658 -30.896 1.00 8.86 162 TYR C O 1
ATOM 4745 N N . TYR C 1 163 ? -41.534 15.960 -32.614 1.00 8.94 163 TYR C N 1
ATOM 4746 C CA . TYR C 1 163 ? -41.672 14.526 -32.867 1.00 9.19 163 TYR C CA 1
ATOM 4747 C C . TYR C 1 163 ? -40.349 13.805 -33.111 1.00 9.39 163 TYR C C 1
ATOM 4748 O O . TYR C 1 163 ? -40.175 12.667 -32.676 1.00 9.35 163 TYR C O 1
ATOM 4757 N N . ILE C 1 164 ? -39.418 14.470 -33.790 1.00 9.71 164 ILE C N 1
ATOM 4758 C CA . ILE C 1 164 ? -38.113 13.874 -34.070 1.00 10.11 164 ILE C CA 1
ATOM 4759 C C . ILE C 1 164 ? -37.355 13.567 -32.778 1.00 10.06 164 ILE C C 1
ATOM 4760 O O . ILE C 1 164 ? -36.677 12.539 -32.677 1.00 10.78 164 ILE C O 1
ATOM 4765 N N . ASP C 1 165 ? -37.482 14.456 -31.796 1.00 10.10 165 ASP C N 1
ATOM 4766 C CA . ASP C 1 165 ? -36.674 14.392 -30.581 1.00 10.41 165 ASP C CA 1
ATOM 4767 C C . ASP C 1 165 ? -37.368 13.724 -29.405 1.00 10.23 165 ASP C C 1
ATOM 4768 O O . ASP C 1 165 ? -36.693 13.187 -28.527 1.00 10.53 165 ASP C O 1
ATOM 4773 N N . TYR C 1 166 ? -38.702 13.753 -29.394 1.00 9.70 166 TYR C N 1
ATOM 4774 C CA . TYR C 1 166 ? -39.488 13.314 -28.233 1.00 9.76 166 TYR C CA 1
ATOM 4775 C C . TYR C 1 166 ? -40.621 12.362 -28.566 1.00 9.57 166 TYR C C 1
ATOM 4776 O O . TYR C 1 166 ? -41.251 11.820 -27.659 1.00 9.63 166 TYR C O 1
ATOM 4785 N N . ARG C 1 167 ? -40.883 12.149 -29.857 1.00 9.56 167 ARG C N 1
ATOM 4786 C CA . ARG C 1 167 ? -42.013 11.323 -30.285 1.00 9.65 167 ARG C CA 1
ATOM 4787 C C . ARG C 1 167 ? -43.297 11.805 -29.577 1.00 9.42 167 ARG C C 1
ATOM 4788 O O . ARG C 1 167 ? -43.575 13.009 -29.576 1.00 9.42 167 ARG C O 1
ATOM 4796 N N . ASN C 1 168 ? -44.060 10.892 -28.979 1.00 9.67 168 ASN C N 1
ATOM 4797 C CA . ASN C 1 168 ? -45.324 11.238 -28.317 1.00 9.66 168 ASN C CA 1
ATOM 4798 C C . ASN C 1 168 ? -45.196 12.104 -27.058 1.00 9.17 168 ASN C C 1
ATOM 4799 O O . ASN C 1 168 ? -46.197 12.643 -26.580 1.00 9.49 168 ASN C O 1
ATOM 4804 N N . ALA C 1 169 ? -43.986 12.205 -26.507 1.00 8.89 169 ALA C N 1
ATOM 4805 C CA . ALA C 1 169 ? -43.773 12.840 -25.205 1.00 8.88 169 ALA C CA 1
ATOM 4806 C C . ALA C 1 169 ? -43.685 14.364 -25.298 1.00 8.68 169 ALA C C 1
ATOM 4807 O O . ALA C 1 169 ? -42.644 14.969 -25.013 1.00 8.72 169 ALA C O 1
ATOM 4809 N N . ARG C 1 170 ? -44.801 14.985 -25.677 1.00 8.64 170 ARG C N 1
ATOM 4810 C CA . ARG C 1 170 ? -44.882 16.438 -25.687 1.00 8.70 170 ARG C CA 1
ATOM 4811 C C . ARG C 1 170 ? -44.418 17.045 -24.341 1.00 8.65 170 ARG C C 1
ATOM 4812 O O . ARG C 1 170 ? -43.735 18.075 -24.335 1.00 8.48 170 ARG C O 1
ATOM 4820 N N . PRO C 1 171 ? -44.792 16.437 -23.191 1.00 8.96 171 PRO C N 1
ATOM 4821 C CA . PRO C 1 171 ? -44.255 16.973 -21.934 1.00 9.11 171 PRO C CA 1
ATOM 4822 C C . PRO C 1 171 ? -42.728 16.964 -21.785 1.00 8.84 171 PRO C C 1
ATOM 4823 O O . PRO C 1 171 ? -42.188 17.829 -21.095 1.00 9.30 171 PRO C O 1
ATOM 4827 N N . GLY C 1 172 ? -42.041 16.009 -22.415 1.00 8.82 172 GLY C N 1
ATOM 4828 C CA . GLY C 1 172 ? -40.575 15.986 -22.403 1.00 9.27 172 GLY C CA 1
ATOM 4829 C C . GLY C 1 172 ? -40.026 17.188 -23.150 1.00 8.93 172 GLY C C 1
ATOM 4830 O O . GLY C 1 172 ? -39.104 17.863 -22.687 1.00 9.22 172 GLY C O 1
ATOM 4831 N N . TYR C 1 173 ? -40.609 17.459 -24.315 1.00 9.05 173 TYR C N 1
ATOM 4832 C CA . TYR C 1 173 ? -40.296 18.660 -25.077 1.00 8.91 173 TYR C CA 1
ATOM 4833 C C . TYR C 1 173 ? -40.499 19.926 -24.242 1.00 8.74 173 TYR C C 1
ATOM 4834 O O . TYR C 1 173 ? -39.635 20.799 -24.232 1.00 9.17 173 TYR C O 1
ATOM 4843 N N . LEU C 1 174 ? -41.618 20.017 -23.520 1.00 8.94 174 LEU C N 1
ATOM 4844 C CA . LEU C 1 174 ? -41.855 21.183 -22.659 1.00 9.29 174 LEU C CA 1
ATOM 4845 C C . LEU C 1 174 ? -40.809 21.337 -21.558 1.00 9.81 174 LEU C C 1
ATOM 4846 O O . LEU C 1 174 ? -40.374 22.447 -21.278 1.00 10.02 174 LEU C O 1
ATOM 4851 N N . GLU C 1 175 ? -40.400 20.230 -20.939 1.00 10.60 175 GLU C N 1
ATOM 4852 C CA . GLU C 1 175 ? -39.342 20.288 -19.928 1.00 11.61 175 GLU C CA 1
ATOM 4853 C C . GLU C 1 175 ? -38.081 20.912 -20.502 1.00 11.58 175 GLU C C 1
ATOM 4854 O O . GLU C 1 175 ? -37.453 21.763 -19.871 1.00 12.03 175 GLU C O 1
ATOM 4860 N N . HIS C 1 176 ? -37.724 20.486 -21.708 1.00 11.28 176 HIS C N 1
ATOM 4861 C CA . HIS C 1 176 ? -36.505 20.950 -22.349 1.00 11.55 176 HIS C CA 1
ATOM 4862 C C . HIS C 1 176 ? -36.619 22.367 -22.908 1.00 11.16 176 HIS C C 1
ATOM 4863 O O . HIS C 1 176 ? -35.617 23.083 -22.999 1.00 11.91 176 HIS C O 1
ATOM 4870 N N . PHE C 1 177 ? -37.841 22.772 -23.252 1.00 11.05 177 PHE C N 1
ATOM 4871 C CA . PHE C 1 177 ? -38.131 24.140 -23.678 1.00 10.70 177 PHE C CA 1
ATOM 4872 C C . PHE C 1 177 ? -37.629 25.150 -22.641 1.00 10.56 177 PHE C C 1
ATOM 4873 O O . PHE C 1 177 ? -37.055 26.178 -22.993 1.00 10.65 177 PHE C O 1
ATOM 4881 N N . TRP C 1 178 ? -37.823 24.845 -21.359 1.00 10.50 178 TRP C N 1
ATOM 4882 C CA . TRP C 1 178 ? -37.399 25.759 -20.295 1.00 11.02 178 TRP C CA 1
ATOM 4883 C C . TRP C 1 178 ? -35.895 25.997 -20.253 1.00 11.17 178 TRP C C 1
ATOM 4884 O O . TRP C 1 178 ? -35.450 27.060 -19.828 1.00 11.61 178 TRP C O 1
ATOM 4895 N N . ALA C 1 179 ? -35.117 25.021 -20.719 1.00 11.03 179 ALA C N 1
ATOM 4896 C CA . ALA C 1 179 ? -33.668 25.167 -20.812 1.00 11.28 179 ALA C CA 1
ATOM 4897 C C . ALA C 1 179 ? -33.243 26.128 -21.923 1.00 11.03 179 ALA C C 1
ATOM 4898 O O . ALA C 1 179 ? -32.091 26.567 -21.953 1.00 11.33 179 ALA C O 1
ATOM 4900 N N . LEU C 1 180 ? -34.174 26.459 -22.820 1.00 10.79 180 LEU C N 1
ATOM 4901 C CA . LEU C 1 180 ? -33.877 27.271 -23.998 1.00 10.51 180 LEU C CA 1
ATOM 4902 C C . LEU C 1 180 ? -34.422 28.686 -23.980 1.00 10.34 180 LEU C C 1
ATOM 4903 O O . LEU C 1 180 ? -34.047 29.488 -24.834 1.00 10.36 180 LEU C O 1
ATOM 4908 N N . VAL C 1 181 ? -35.319 28.996 -23.046 1.00 10.11 181 VAL C N 1
ATOM 4909 C CA . VAL C 1 181 ? -36.040 30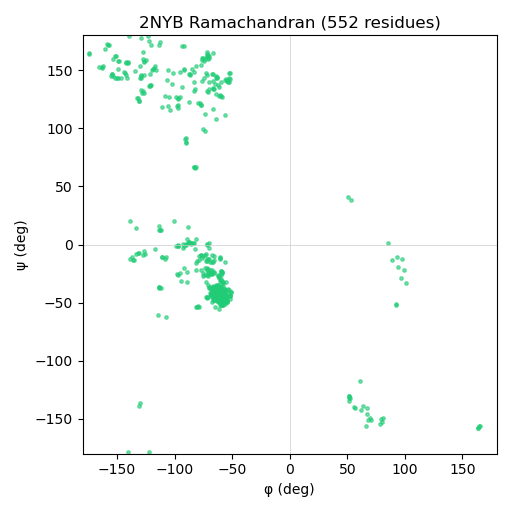.265 -23.131 1.00 10.65 181 VAL C CA 1
ATOM 4910 C C . VAL C 1 181 ? -35.083 31.458 -23.093 1.00 10.63 181 VAL C C 1
ATOM 4911 O O . VAL C 1 181 ? -34.231 31.571 -22.205 1.00 11.07 181 VAL C O 1
ATOM 4915 N N . ASN C 1 182 ? -35.236 32.329 -24.085 1.00 11.19 182 ASN C N 1
ATOM 4916 C CA . ASN C 1 182 ? -34.468 33.552 -24.193 1.00 12.11 182 ASN C CA 1
ATOM 4917 C C . ASN C 1 182 ? -35.208 34.664 -23.457 1.00 11.87 182 ASN C C 1
ATOM 4918 O O . ASN C 1 182 ? -36.010 35.388 -24.052 1.00 11.79 182 ASN C O 1
ATOM 4923 N N . TRP C 1 183 ? -34.952 34.791 -22.158 1.00 12.31 183 TRP C N 1
ATOM 4924 C CA . TRP C 1 183 ? -35.658 35.789 -21.347 1.00 12.76 183 TRP C CA 1
ATOM 4925 C C . TRP C 1 183 ? -35.358 37.231 -21.762 1.00 13.18 183 TRP C C 1
ATOM 4926 O O . TRP C 1 183 ? -36.146 38.131 -21.464 1.00 13.16 183 TRP C O 1
ATOM 4937 N N A GLU C 1 184 ? -34.239 37.436 -22.457 0.50 13.44 184 GLU C N 1
ATOM 4938 N N B GLU C 1 184 ? -34.231 37.442 -22.444 0.50 13.51 184 GLU C N 1
ATOM 4939 C CA A GLU C 1 184 ? -33.886 38.754 -22.990 0.50 13.99 184 GLU C CA 1
ATOM 4940 C CA B GLU C 1 184 ? -33.898 38.762 -22.984 0.50 14.24 184 GLU C CA 1
ATOM 4941 C C A GLU C 1 184 ? -34.860 39.212 -24.076 0.50 13.72 184 GLU C C 1
ATOM 4942 C C B GLU C 1 184 ? -34.932 39.197 -24.021 0.50 13.77 184 GLU C C 1
ATOM 4943 O O A GLU C 1 184 ? -35.181 40.395 -24.168 0.50 13.95 184 GLU C O 1
ATOM 4944 O O B GLU C 1 184 ? -35.369 40.348 -24.021 0.50 13.90 184 GLU C O 1
ATOM 4955 N N . PHE C 1 185 ? -35.326 38.267 -24.891 1.00 13.38 185 PHE C N 1
ATOM 4956 C CA . PHE C 1 185 ? -36.348 38.542 -25.900 1.00 12.84 185 PHE C CA 1
ATOM 4957 C C . PHE C 1 185 ? -37.696 38.801 -25.226 1.00 12.18 185 PHE C C 1
ATOM 4958 O O . PHE C 1 185 ? -38.401 39.746 -25.584 1.00 12.10 185 PHE C O 1
ATOM 4966 N N . VAL C 1 186 ? -38.033 37.974 -24.236 1.00 11.90 186 VAL C N 1
ATOM 4967 C CA . VAL C 1 186 ? -39.270 38.158 -23.478 1.00 11.56 186 VAL C CA 1
ATOM 4968 C C . VAL C 1 186 ? -39.310 39.552 -22.837 1.00 11.64 186 VAL C C 1
ATOM 4969 O O . VAL C 1 186 ? -40.334 40.239 -22.901 1.00 11.53 186 VAL C O 1
ATOM 4973 N N . ALA C 1 187 ? -38.187 39.966 -22.247 1.00 12.00 187 ALA C N 1
ATOM 4974 C CA . ALA C 1 187 ? -38.067 41.288 -21.623 1.00 12.71 187 ALA C CA 1
ATOM 4975 C C . ALA C 1 187 ? -38.264 42.419 -22.633 1.00 13.06 187 ALA C C 1
ATOM 4976 O O . ALA C 1 187 ? -38.957 43.399 -22.346 1.00 13.35 187 ALA C O 1
ATOM 4978 N N A LYS C 1 188 ? -37.659 42.274 -23.811 0.50 13.33 188 LYS C N 1
ATOM 4979 N N B LYS C 1 188 ? -37.663 42.268 -23.814 0.50 13.41 188 LYS C N 1
ATOM 4980 C CA A LYS C 1 188 ? -37.835 43.238 -24.896 0.50 13.70 188 LYS C CA 1
ATOM 4981 C CA B LYS C 1 188 ? -37.831 43.228 -24.907 0.50 14.22 188 LYS C CA 1
ATOM 4982 C C A LYS C 1 188 ? -39.311 43.351 -25.283 0.50 13.34 188 LYS C C 1
ATOM 4983 C C B LYS C 1 188 ? -39.298 43.346 -25.321 0.50 13.46 188 LYS C C 1
ATOM 4984 O O A LYS C 1 188 ? -39.830 44.457 -25.460 0.50 13.52 188 LYS C O 1
ATOM 4985 O O B LYS C 1 188 ? -39.797 44.448 -25.562 0.50 13.73 188 LYS C O 1
ATOM 4996 N N . ASN C 1 189 ? -39.984 42.206 -25.391 1.00 13.29 189 ASN C N 1
ATOM 4997 C CA . ASN C 1 189 ? -41.405 42.174 -25.735 1.00 13.17 189 ASN C CA 1
ATOM 4998 C C . ASN C 1 189 ? -42.275 42.867 -24.699 1.00 13.24 189 ASN C C 1
ATOM 4999 O O . ASN C 1 189 ? -43.214 43.578 -25.050 1.00 13.35 189 ASN C O 1
ATOM 5004 N N . LEU C 1 190 ? -41.950 42.660 -23.426 1.00 13.44 190 LEU C N 1
ATOM 5005 C CA . LEU C 1 190 ? -42.703 43.259 -22.328 1.00 13.82 190 LEU C CA 1
ATOM 5006 C C . LEU C 1 190 ? -42.502 44.773 -22.253 1.00 14.38 190 LEU C C 1
ATOM 5007 O O . LEU C 1 190 ? -43.440 45.517 -21.950 1.00 14.70 190 LEU C O 1
ATOM 5012 N N . ALA C 1 191 ? -41.278 45.214 -22.535 1.00 15.00 191 ALA C N 1
ATOM 5013 C CA . ALA C 1 191 ? -40.898 46.625 -22.422 1.00 16.01 191 ALA C CA 1
ATOM 5014 C C . ALA C 1 191 ? -41.391 47.494 -23.581 1.00 16.80 191 ALA C C 1
ATOM 5015 O O . ALA C 1 191 ? -41.505 48.717 -23.434 1.00 17.32 191 ALA C O 1
ATOM 5017 N N . ALA C 1 192 ? -41.685 46.873 -24.723 1.00 17.76 192 ALA C N 1
ATOM 5018 C CA . ALA C 1 192 ? -42.086 47.608 -25.930 1.00 18.76 192 ALA C CA 1
ATOM 5019 C C . ALA C 1 192 ? -43.335 48.468 -25.721 1.00 19.33 192 ALA C C 1
ATOM 5020 O O . ALA C 1 192 ? -44.281 48.074 -25.036 1.00 19.96 192 ALA C O 1
ATOM 5023 N N A SER D 1 1 ? -65.221 0.206 -18.808 0.30 18.12 1 SER D N 1
ATOM 5024 N N B SER D 1 1 ? -63.879 -1.001 -18.210 0.70 18.96 1 SER D N 1
ATOM 5025 C CA A SER D 1 1 ? -63.766 0.132 -19.124 0.30 18.06 1 SER D CA 1
ATOM 5026 C CA B SER D 1 1 ? -63.154 0.093 -18.920 0.70 18.69 1 SER D CA 1
ATOM 5027 C C A SER D 1 1 ? -63.528 -0.107 -20.612 0.30 17.83 1 SER D C 1
ATOM 5028 C C B SER D 1 1 ? -62.852 -0.285 -20.370 0.70 18.23 1 SER D C 1
ATOM 5029 O O A SER D 1 1 ? -64.100 -1.030 -21.198 0.30 17.88 1 SER D O 1
ATOM 5030 O O B SER D 1 1 ? -62.784 -1.471 -20.712 0.70 18.28 1 SER D O 1
ATOM 5035 N N . PHE D 1 2 ? -62.687 0.731 -21.215 1.00 17.63 2 PHE D N 1
ATOM 5036 C CA . PHE D 1 2 ? -62.269 0.536 -22.602 1.00 16.91 2 PHE D CA 1
ATOM 5037 C C . PHE D 1 2 ? -60.844 0.017 -22.630 1.00 16.60 2 PHE D C 1
ATOM 5038 O O . PHE D 1 2 ? -59.997 0.427 -21.829 1.00 16.39 2 PHE D O 1
ATOM 5046 N N . GLU D 1 3 ? -60.589 -0.912 -23.541 1.00 16.62 3 GLU D N 1
ATOM 5047 C CA . GLU D 1 3 ? -59.238 -1.394 -23.754 1.00 16.85 3 GLU D CA 1
ATOM 5048 C C . GLU D 1 3 ? -58.927 -1.345 -25.239 1.00 17.06 3 GLU D C 1
ATOM 5049 O O . GLU D 1 3 ? -59.827 -1.398 -26.076 1.00 17.56 3 GLU D O 1
ATOM 5055 N N . LEU D 1 4 ? -57.644 -1.216 -25.542 1.00 17.33 4 LEU D N 1
ATOM 5056 C CA . LEU D 1 4 ? -57.156 -1.115 -26.902 1.00 17.94 4 LEU D CA 1
ATOM 5057 C C . LEU D 1 4 ? -57.402 -2.436 -27.641 1.00 18.12 4 LEU D C 1
ATOM 5058 O O . LEU D 1 4 ? -56.867 -3.471 -27.237 1.00 18.42 4 LEU D O 1
ATOM 5063 N N . PRO D 1 5 ? -58.237 -2.415 -28.705 1.00 18.29 5 PRO D N 1
ATOM 5064 C CA . PRO D 1 5 ? -58.396 -3.636 -29.501 1.00 18.24 5 PRO D CA 1
ATOM 5065 C C . PRO D 1 5 ? -57.070 -4.017 -30.140 1.00 18.08 5 PRO D C 1
ATOM 5066 O O . PRO D 1 5 ? -56.292 -3.131 -30.512 1.00 18.29 5 PRO D O 1
ATOM 5070 N N . ALA D 1 6 ? -56.810 -5.319 -30.242 1.00 17.76 6 ALA D N 1
ATOM 5071 C CA . ALA D 1 6 ? -55.589 -5.829 -30.855 1.00 17.53 6 ALA D CA 1
ATOM 5072 C C . ALA D 1 6 ? -55.407 -5.280 -32.265 1.00 17.22 6 ALA D C 1
ATOM 5073 O O . ALA D 1 6 ? -56.375 -5.127 -33.014 1.00 17.25 6 ALA D O 1
ATOM 5075 N N . LEU D 1 7 ? -54.163 -4.965 -32.612 1.00 16.99 7 LEU D N 1
ATOM 5076 C CA . LEU D 1 7 ? -53.822 -4.597 -33.980 1.00 16.58 7 LEU D CA 1
ATOM 5077 C C . LEU D 1 7 ? -54.147 -5.789 -34.893 1.00 16.47 7 LEU D C 1
ATOM 5078 O O . LEU D 1 7 ? -53.854 -6.930 -34.535 1.00 16.73 7 LEU D O 1
ATOM 5083 N N . PRO D 1 8 ? -54.780 -5.536 -36.057 1.00 15.97 8 PRO D N 1
ATOM 5084 C CA . PRO D 1 8 ? -55.231 -6.632 -36.934 1.00 15.95 8 PRO D CA 1
ATOM 5085 C C . PRO D 1 8 ? -54.130 -7.431 -37.655 1.00 15.67 8 PRO D C 1
ATOM 5086 O O . PRO D 1 8 ? -54.443 -8.355 -38.410 1.00 16.31 8 PRO D O 1
ATOM 5090 N N . TYR D 1 9 ? -52.866 -7.089 -37.418 1.00 15.23 9 TYR D N 1
ATOM 5091 C CA . TYR D 1 9 ? -51.727 -7.693 -38.119 1.00 14.83 9 TYR D CA 1
ATOM 5092 C C . TYR D 1 9 ? -50.477 -7.480 -37.276 1.00 15.22 9 TYR D C 1
ATOM 5093 O O . TYR D 1 9 ? -50.519 -6.763 -36.271 1.00 15.42 9 TYR D O 1
ATOM 5102 N N . ALA D 1 10 ? -49.368 -8.091 -37.688 1.00 15.65 10 ALA D N 1
ATOM 5103 C CA . ALA D 1 10 ? -48.077 -7.887 -37.036 1.00 16.11 10 ALA D CA 1
ATOM 5104 C C . ALA D 1 10 ? -47.651 -6.417 -37.105 1.00 16.34 10 ALA D C 1
ATOM 5105 O O . ALA D 1 10 ? -48.052 -5.689 -38.021 1.00 16.05 10 ALA D O 1
ATOM 5107 N N A LYS D 1 11 ? -46.840 -6.000 -36.132 0.50 16.61 11 LYS D N 1
ATOM 5108 N N B LYS D 1 11 ? -46.840 -5.988 -36.141 0.50 16.55 11 LYS D N 1
ATOM 5109 C CA A LYS D 1 11 ? -46.357 -4.618 -36.016 0.50 16.99 11 LYS D CA 1
ATOM 5110 C CA B LYS D 1 11 ? -46.414 -4.587 -36.048 0.50 16.86 11 LYS D CA 1
ATOM 5111 C C A LYS D 1 11 ? -45.606 -4.139 -37.258 0.50 16.72 11 LYS D C 1
ATOM 5112 C C B LYS D 1 11 ? -45.579 -4.124 -37.248 0.50 16.65 11 LYS D C 1
ATOM 5113 O O A LYS D 1 11 ? -45.622 -2.949 -37.580 0.50 16.62 11 LYS D O 1
ATOM 5114 O O B LYS D 1 11 ? -45.519 -2.927 -37.538 0.50 16.51 11 LYS D O 1
ATOM 5125 N N . ASP D 1 12 ? -44.942 -5.069 -37.938 1.00 16.60 12 ASP D N 1
ATOM 5126 C CA . ASP D 1 12 ? -44.146 -4.754 -39.128 1.00 16.49 12 ASP D CA 1
ATOM 5127 C C . ASP D 1 12 ? -44.854 -5.114 -40.442 1.00 15.79 12 ASP D C 1
ATOM 5128 O O . ASP D 1 12 ? -44.249 -5.055 -41.512 1.00 16.07 12 ASP D O 1
ATOM 5133 N N . ALA D 1 13 ? -46.137 -5.468 -40.355 1.00 15.02 13 ALA D N 1
ATOM 5134 C CA . ALA D 1 13 ? -46.891 -5.943 -41.523 1.00 14.52 13 ALA D CA 1
ATOM 5135 C C . ALA D 1 13 ? -47.100 -4.888 -42.607 1.00 14.07 13 ALA D C 1
ATOM 5136 O O . ALA D 1 13 ? -47.306 -5.227 -43.776 1.00 14.47 13 ALA D O 1
ATOM 5138 N N . LEU D 1 14 ? -47.056 -3.615 -42.220 1.00 13.64 14 LEU D N 1
ATOM 5139 C CA . LEU D 1 14 ? -47.311 -2.519 -43.156 1.00 13.63 14 LEU D CA 1
ATOM 5140 C C . LEU D 1 14 ? -46.027 -1.916 -43.721 1.00 13.77 14 LEU D C 1
ATOM 5141 O O . LEU D 1 14 ? -46.076 -1.001 -44.545 1.00 13.53 14 LEU D O 1
ATOM 5146 N N . ALA D 1 15 ? -44.880 -2.433 -43.282 1.00 14.50 15 ALA D N 1
ATOM 5147 C CA . ALA D 1 15 ? -43.579 -1.960 -43.757 1.00 15.23 15 ALA D CA 1
ATOM 5148 C C . ALA D 1 15 ? -43.376 -2.301 -45.237 1.00 15.84 15 ALA D C 1
ATOM 5149 O O . ALA D 1 15 ? -43.844 -3.347 -45.698 1.00 16.37 15 ALA D O 1
ATOM 5151 N N . PRO D 1 16 ? -42.667 -1.432 -45.985 1.00 16.06 16 PRO D N 1
ATOM 5152 C CA . PRO D 1 16 ? -42.039 -0.176 -45.557 1.00 15.93 16 PRO D CA 1
ATOM 5153 C C . PRO D 1 16 ? -42.958 1.048 -45.625 1.00 15.33 16 PRO D C 1
ATOM 5154 O O . PRO D 1 16 ? -42.527 2.157 -45.311 1.00 15.89 16 PRO D O 1
ATOM 5158 N N . HIS D 1 17 ? -44.210 0.839 -46.021 1.00 14.24 17 HIS D N 1
ATOM 5159 C CA . HIS D 1 17 ? -45.171 1.927 -46.212 1.00 13.36 17 HIS D CA 1
ATOM 5160 C C . HIS D 1 17 ? -45.446 2.671 -44.908 1.00 13.03 17 HIS D C 1
ATOM 5161 O O . HIS D 1 17 ? -45.437 3.903 -44.871 1.00 13.12 17 HIS D O 1
ATOM 5168 N N . ILE D 1 18 ? -45.686 1.910 -43.847 1.00 12.50 18 ILE D N 1
ATOM 5169 C CA . ILE D 1 18 ? -45.726 2.438 -42.490 1.00 12.47 18 ILE D CA 1
ATOM 5170 C C . ILE D 1 18 ? -44.839 1.512 -41.668 1.00 12.45 18 ILE D C 1
ATOM 5171 O O . ILE D 1 18 ? -45.044 0.295 -41.648 1.00 12.77 18 ILE D O 1
ATOM 5176 N N . SER D 1 19 ? -43.836 2.091 -41.017 1.00 12.31 19 SER D N 1
ATOM 5177 C CA . SER D 1 19 ? -42.820 1.302 -40.327 1.00 12.35 19 SER D CA 1
ATOM 5178 C C . SER D 1 19 ? -43.325 0.681 -39.033 1.00 12.11 19 SER D C 1
ATOM 5179 O O . SER D 1 19 ? -44.314 1.136 -38.443 1.00 11.97 19 SER D O 1
ATOM 5182 N N . ALA D 1 20 ? -42.618 -0.353 -38.587 1.00 12.19 20 ALA D N 1
ATOM 5183 C CA . ALA D 1 20 ? -42.844 -0.938 -37.275 1.00 12.08 20 ALA D CA 1
ATOM 5184 C C . ALA D 1 20 ? -42.710 0.108 -36.174 1.00 12.07 20 ALA D C 1
ATOM 5185 O O . ALA D 1 20 ? -43.480 0.095 -35.217 1.00 12.19 20 ALA D O 1
ATOM 5187 N N . GLU D 1 21 ? -41.741 1.011 -36.315 1.00 11.63 21 GLU D N 1
ATOM 5188 C CA . GLU D 1 21 ? -41.562 2.084 -35.337 1.00 11.85 21 GLU D CA 1
ATOM 5189 C C . GLU D 1 21 ? -42.792 2.987 -35.260 1.00 11.69 21 GLU D C 1
ATOM 5190 O O . GLU D 1 21 ? -43.242 3.332 -34.166 1.00 11.69 21 GLU D O 1
ATOM 5196 N N . THR D 1 22 ? -43.336 3.363 -36.413 1.00 11.49 22 THR D N 1
ATOM 5197 C CA . THR D 1 22 ? -44.573 4.141 -36.423 1.00 11.33 22 THR D CA 1
ATOM 5198 C C . THR D 1 22 ? -45.703 3.387 -35.729 1.00 11.43 22 THR D C 1
ATOM 5199 O O . THR D 1 22 ? -46.426 3.969 -34.932 1.00 11.10 22 THR D O 1
ATOM 5203 N N . ILE D 1 23 ? -45.843 2.094 -35.994 1.00 11.83 23 ILE D N 1
ATOM 5204 C CA . ILE D 1 23 ? -46.862 1.320 -35.294 1.00 12.40 23 ILE D CA 1
ATOM 5205 C C . ILE D 1 23 ? -46.631 1.321 -33.776 1.00 12.01 23 ILE D C 1
ATOM 5206 O O . ILE D 1 23 ? -47.577 1.512 -33.004 1.00 12.02 23 ILE D O 1
ATOM 5211 N N A GLU D 1 24 ? -45.380 1.106 -33.366 0.70 12.11 24 GLU D N 1
ATOM 5212 N N B GLU D 1 24 ? -45.380 1.132 -33.359 0.30 11.86 24 GLU D N 1
ATOM 5213 C CA A GLU D 1 24 ? -44.992 1.132 -31.956 0.70 12.78 24 GLU D CA 1
ATOM 5214 C CA B GLU D 1 24 ? -45.029 1.111 -31.936 0.30 11.86 24 GLU D CA 1
ATOM 5215 C C A GLU D 1 24 ? -45.516 2.395 -31.271 0.70 11.87 24 GLU D C 1
ATOM 5216 C C B GLU D 1 24 ? -45.398 2.406 -31.207 0.30 11.58 24 GLU D C 1
ATOM 5217 O O A GLU D 1 24 ? -46.154 2.330 -30.219 0.70 11.62 24 GLU D O 1
ATOM 5218 O O B GLU D 1 24 ? -45.811 2.371 -30.047 0.30 11.59 24 GLU D O 1
ATOM 5229 N N . TYR D 1 25 ? -45.251 3.544 -31.882 1.00 11.38 25 TYR D N 1
ATOM 5230 C CA . TYR D 1 25 ? -45.655 4.820 -31.301 1.00 10.86 25 TYR D CA 1
ATOM 5231 C C . TYR D 1 25 ? -47.129 5.127 -31.521 1.00 10.17 25 TYR D C 1
ATOM 5232 O O . TYR D 1 25 ? -47.840 5.478 -30.576 1.00 10.27 25 TYR D O 1
ATOM 5241 N N . HIS D 1 26 ? -47.586 4.992 -32.761 1.00 10.06 26 HIS D N 1
ATOM 5242 C CA . HIS D 1 26 ? -48.940 5.404 -33.111 1.00 9.75 26 HIS D CA 1
ATOM 5243 C C . HIS D 1 26 ? -49.999 4.539 -32.425 1.00 10.02 26 HIS D C 1
ATOM 5244 O O . HIS D 1 26 ? -50.956 5.056 -31.836 1.00 9.96 26 HIS D O 1
ATOM 5251 N N . TYR D 1 27 ? -49.817 3.223 -32.501 1.00 10.54 27 TYR D N 1
ATOM 5252 C CA . TYR D 1 27 ? -50.717 2.289 -31.843 1.00 11.25 27 TYR D CA 1
ATOM 5253 C C . TYR D 1 27 ? -50.374 2.164 -30.356 1.00 11.23 27 TYR D C 1
ATOM 5254 O O . TYR D 1 27 ? -51.232 2.354 -29.493 1.00 11.53 27 TYR D O 1
ATOM 5263 N N . GLY D 1 28 ? -49.112 1.860 -30.062 1.00 11.30 28 GLY D N 1
ATOM 5264 C CA . GLY D 1 28 ? -48.697 1.542 -28.700 1.00 11.65 28 GLY D CA 1
ATOM 5265 C C . GLY D 1 28 ? -48.640 2.700 -27.723 1.00 11.55 28 GLY D C 1
ATOM 5266 O O . GLY D 1 28 ? -48.700 2.482 -26.508 1.00 12.19 28 GLY D O 1
ATOM 5267 N N A LYS D 1 29 ? -48.554 3.925 -28.236 0.50 11.42 29 LYS D N 1
ATOM 5268 N N B LYS D 1 29 ? -48.487 3.920 -28.242 0.50 11.08 29 LYS D N 1
ATOM 5269 C CA A LYS D 1 29 ? -48.493 5.095 -27.363 0.50 11.51 29 LYS D CA 1
ATOM 5270 C CA B LYS D 1 29 ? -48.449 5.126 -27.406 0.50 10.74 29 LYS D CA 1
ATOM 5271 C C A LYS D 1 29 ? -49.632 6.093 -27.584 0.50 10.76 29 LYS D C 1
ATOM 5272 C C B LYS D 1 29 ? -49.685 5.995 -27.617 0.50 10.32 29 LYS D C 1
ATOM 5273 O O A LYS D 1 29 ? -50.340 6.415 -26.636 0.50 10.72 29 LYS D O 1
ATOM 5274 O O B LYS D 1 29 ? -50.497 6.137 -26.706 0.50 10.07 29 LYS D O 1
ATOM 5285 N N . HIS D 1 30 ? -49.840 6.560 -28.814 1.00 10.13 30 HIS D N 1
ATOM 5286 C CA . HIS D 1 30 ? -50.931 7.519 -29.071 1.00 9.89 30 HIS D CA 1
ATOM 5287 C C . HIS D 1 30 ? -52.312 6.907 -28.845 1.00 9.58 30 HIS D C 1
ATOM 5288 O O . HIS D 1 30 ? -53.108 7.433 -28.061 1.00 9.85 30 HIS D O 1
ATOM 5295 N N . HIS D 1 31 ? -52.582 5.779 -29.494 1.00 9.60 31 HIS D N 1
ATOM 5296 C CA . HIS D 1 31 ? -53.894 5.155 -29.398 1.00 9.65 31 HIS D CA 1
ATOM 5297 C C . HIS D 1 31 ? -54.139 4.692 -27.961 1.00 9.55 31 HIS D C 1
ATOM 5298 O O . HIS D 1 31 ? -55.212 4.935 -27.405 1.00 9.65 31 HIS D O 1
ATOM 5305 N N . GLN D 1 32 ? -53.132 4.057 -27.359 1.00 10.05 32 GLN D N 1
ATOM 5306 C CA . GLN D 1 32 ? -53.206 3.609 -25.966 1.00 10.80 32 GLN D CA 1
ATOM 5307 C C . GLN D 1 32 ? -53.502 4.772 -25.019 1.00 10.40 32 GLN D C 1
ATOM 5308 O O . GLN D 1 32 ? -54.320 4.649 -24.107 1.00 11.04 32 GLN D O 1
ATOM 5314 N N . THR D 1 33 ? -52.839 5.904 -25.239 1.00 10.31 33 THR D N 1
ATOM 5315 C CA . THR D 1 33 ? -53.035 7.085 -24.403 1.00 10.33 33 THR D CA 1
ATOM 5316 C C . THR D 1 33 ? -54.461 7.632 -24.508 1.00 10.05 33 THR D C 1
ATOM 5317 O O . THR D 1 33 ? -55.046 8.038 -23.503 1.00 10.43 33 THR D O 1
ATOM 5321 N N . TYR D 1 34 ? -55.029 7.625 -25.712 1.00 10.03 34 TYR D N 1
ATOM 5322 C CA . TYR D 1 34 ? -56.421 8.031 -25.881 1.00 10.03 34 TYR D CA 1
ATOM 5323 C C . TYR D 1 34 ? -57.373 7.149 -25.066 1.00 10.44 34 TYR D C 1
ATOM 5324 O O . TYR D 1 34 ? -58.310 7.650 -24.451 1.00 10.63 34 TYR D O 1
ATOM 5333 N N . VAL D 1 35 ? -57.132 5.839 -25.076 1.00 10.49 35 VAL D N 1
ATOM 5334 C CA . VAL D 1 35 ? -57.944 4.899 -24.300 1.00 10.85 35 VAL D CA 1
ATOM 5335 C C . VAL D 1 35 ? -57.830 5.203 -22.798 1.00 10.72 35 VAL D C 1
ATOM 5336 O O . VAL D 1 35 ? -58.839 5.304 -22.097 1.00 11.33 35 VAL D O 1
ATOM 5340 N N . THR D 1 36 ? -56.598 5.366 -22.323 1.00 10.83 36 THR D N 1
ATOM 5341 C CA . THR D 1 36 ? -56.333 5.683 -20.918 1.00 11.13 36 THR D CA 1
ATOM 5342 C C . THR D 1 36 ? -57.026 6.982 -20.503 1.00 11.30 36 THR D C 1
ATOM 5343 O O . THR D 1 36 ? -57.717 7.037 -19.475 1.00 11.85 36 THR D O 1
ATOM 5347 N N . ASN D 1 37 ? -56.861 8.022 -21.314 1.00 11.40 37 ASN D N 1
ATOM 5348 C CA . ASN D 1 37 ? -57.444 9.316 -20.989 1.00 11.85 37 ASN D CA 1
ATOM 5349 C C . ASN D 1 37 ? -58.973 9.293 -21.006 1.00 11.96 37 ASN D C 1
AT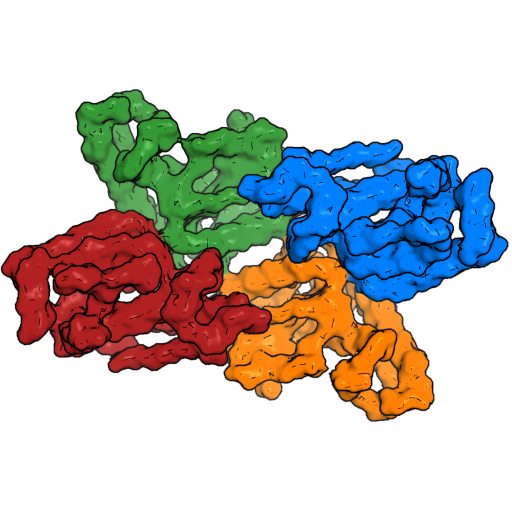OM 5350 O O . ASN D 1 37 ? -59.617 9.897 -20.142 1.00 12.39 37 ASN D O 1
ATOM 5355 N N . LEU D 1 38 ? -59.550 8.573 -21.968 1.00 12.03 38 LEU D N 1
ATOM 5356 C CA . LEU D 1 38 ? -60.999 8.384 -22.012 1.00 12.37 38 LEU D CA 1
ATOM 5357 C C . LEU D 1 38 ? -61.503 7.719 -20.731 1.00 12.71 38 LEU D C 1
ATOM 5358 O O . LEU D 1 38 ? -62.434 8.219 -20.091 1.00 13.15 38 LEU D O 1
ATOM 5363 N N . ASN D 1 39 ? -60.885 6.596 -20.369 1.00 12.95 39 ASN D N 1
ATOM 5364 C CA . ASN D 1 39 ? -61.247 5.870 -19.148 1.00 13.57 39 ASN D CA 1
ATOM 5365 C C . ASN D 1 39 ? -61.249 6.774 -17.919 1.00 13.88 39 ASN D C 1
ATOM 5366 O O . ASN D 1 39 ? -62.199 6.761 -17.130 1.00 14.54 39 ASN D O 1
ATOM 5371 N N . ASN D 1 40 ? -60.190 7.564 -17.767 1.00 14.19 40 ASN D N 1
ATOM 5372 C CA . ASN D 1 40 ? -60.060 8.454 -16.616 1.00 14.38 40 ASN D CA 1
ATOM 5373 C C . ASN D 1 40 ? -61.134 9.534 -16.572 1.00 14.75 40 ASN D C 1
ATOM 5374 O O . ASN D 1 40 ? -61.641 9.866 -15.499 1.00 14.76 40 ASN D O 1
ATOM 5379 N N . LEU D 1 41 ? -61.489 10.062 -17.740 1.00 15.10 41 LEU D N 1
ATOM 5380 C CA . LEU D 1 41 ? -62.495 11.115 -17.828 1.00 16.04 41 LEU D CA 1
ATOM 5381 C C . LEU D 1 41 ? -63.917 10.636 -17.545 1.00 16.77 41 LEU D C 1
ATOM 5382 O O . LEU D 1 41 ? -64.715 11.380 -16.968 1.00 17.18 41 LEU D O 1
ATOM 5387 N N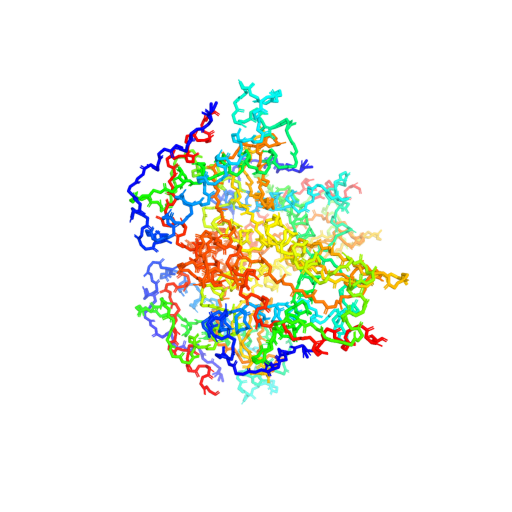 . ILE D 1 42 ? -64.231 9.405 -17.945 1.00 17.57 42 ILE D N 1
ATOM 5388 C CA . ILE D 1 42 ? -65.611 8.908 -17.864 1.00 18.70 42 ILE D CA 1
ATOM 5389 C C . ILE D 1 42 ? -65.948 8.106 -16.602 1.00 19.52 42 ILE D C 1
ATOM 5390 O O . ILE D 1 42 ? -67.126 7.842 -16.338 1.00 19.72 42 ILE D O 1
ATOM 5395 N N A LYS D 1 43 ? -64.921 7.723 -15.845 0.50 20.00 43 LYS D N 1
ATOM 5396 N N B LYS D 1 43 ? -64.927 7.722 -15.836 0.50 20.02 43 LYS D N 1
ATOM 5397 C CA A LYS D 1 43 ? -65.099 7.008 -14.582 0.50 20.55 43 LYS D CA 1
ATOM 5398 C CA B LYS D 1 43 ? -65.125 6.949 -14.606 0.50 20.62 43 LYS D CA 1
ATOM 5399 C C A LYS D 1 43 ? -66.034 7.789 -13.660 0.50 20.93 43 LYS D C 1
ATOM 5400 C C B LYS D 1 43 ? -65.977 7.724 -13.599 0.50 20.97 43 LYS D C 1
ATOM 5401 O O A LYS D 1 43 ? -65.786 8.958 -13.359 0.50 21.02 43 LYS D O 1
ATOM 5402 O O B LYS D 1 43 ? -65.610 8.819 -13.171 0.50 21.13 43 LYS D O 1
ATOM 5413 N N . GLY D 1 44 ? -67.120 7.142 -13.243 1.00 21.28 44 GLY D N 1
ATOM 5414 C CA . GLY D 1 44 ? -68.072 7.751 -12.309 1.00 21.75 44 GLY D CA 1
ATOM 5415 C C . GLY D 1 44 ? -69.027 8.760 -12.926 1.00 22.09 44 GLY D C 1
ATOM 5416 O O . GLY D 1 44 ? -69.707 9.495 -12.204 1.00 22.61 44 GLY D O 1
ATOM 5417 N N . THR D 1 45 ? -69.084 8.796 -14.257 1.00 22.05 45 THR D N 1
ATOM 5418 C CA . THR D 1 45 ? -69.969 9.714 -14.980 1.00 22.01 45 THR D CA 1
ATOM 5419 C C . THR D 1 45 ? -71.075 8.956 -15.712 1.00 22.03 45 THR D C 1
ATOM 5420 O O . THR D 1 45 ? -71.069 7.725 -15.762 1.00 22.32 45 THR D O 1
ATOM 5424 N N . ALA D 1 46 ? -72.005 9.708 -16.297 1.00 22.22 46 ALA D N 1
ATOM 5425 C CA . ALA D 1 46 ? -73.078 9.145 -17.116 1.00 22.36 46 ALA D CA 1
ATOM 5426 C C . ALA D 1 46 ? -72.572 8.478 -18.405 1.00 22.33 46 ALA D C 1
ATOM 5427 O O . ALA D 1 46 ? -73.319 7.751 -19.061 1.00 22.65 46 ALA D O 1
ATOM 5429 N N . PHE D 1 47 ? -71.309 8.726 -18.760 1.00 22.32 47 PHE D N 1
ATOM 5430 C CA . PHE D 1 47 ? -70.705 8.142 -19.963 1.00 22.13 47 PHE D CA 1
ATOM 5431 C C . PHE D 1 47 ? -70.205 6.713 -19.761 1.00 22.78 47 PHE D C 1
ATOM 5432 O O . PHE D 1 47 ? -70.032 5.973 -20.733 1.00 22.73 47 PHE D O 1
ATOM 5440 N N . GLU D 1 48 ? -69.950 6.331 -18.510 1.00 23.71 48 GLU D N 1
ATOM 5441 C CA . GLU D 1 48 ? -69.482 4.981 -18.212 1.00 24.73 48 GLU D CA 1
ATOM 5442 C C . GLU D 1 48 ? -70.563 3.974 -18.597 1.00 24.77 48 GLU D C 1
ATOM 5443 O O . GLU D 1 48 ? -71.729 4.137 -18.237 1.00 25.19 48 GLU D O 1
ATOM 5449 N N . GLY D 1 49 ? -70.172 2.953 -19.354 1.00 24.86 49 GLY D N 1
ATOM 5450 C CA . GLY D 1 49 ? -71.114 1.941 -19.830 1.00 24.58 49 GLY D CA 1
ATOM 5451 C C . GLY D 1 49 ? -71.591 2.148 -21.258 1.00 24.29 49 GLY D C 1
ATOM 5452 O O . GLY D 1 49 ? -72.038 1.201 -21.907 1.00 24.59 49 GLY D O 1
ATOM 5453 N N . LYS D 1 50 ? -71.501 3.386 -21.744 1.00 23.59 50 LYS D N 1
ATOM 5454 C CA . LYS D 1 50 ? -71.923 3.723 -23.105 1.00 22.91 50 LYS D CA 1
ATOM 5455 C C . LYS D 1 50 ? -70.885 3.268 -24.128 1.00 22.03 50 LYS D C 1
ATOM 5456 O O . LYS D 1 50 ? -69.703 3.133 -23.808 1.00 22.12 50 LYS D O 1
ATOM 5462 N N . SER D 1 51 ? -71.340 3.028 -25.356 1.00 20.98 51 SER D N 1
ATOM 5463 C CA . SER D 1 51 ? -70.452 2.703 -26.469 1.00 19.94 51 SER D CA 1
ATOM 5464 C C . SER D 1 51 ? -69.677 3.948 -26.894 1.00 19.02 51 SER D C 1
ATOM 5465 O O . SER D 1 51 ? -70.073 5.072 -26.568 1.00 18.60 51 SER D O 1
ATOM 5468 N N . LEU D 1 52 ? -68.584 3.753 -27.629 1.00 18.16 52 LEU D N 1
ATOM 5469 C CA . LEU D 1 52 ? -67.833 4.882 -28.182 1.00 17.23 52 LEU D CA 1
ATOM 5470 C C . LEU D 1 52 ? -68.719 5.804 -29.015 1.00 16.83 52 LEU D C 1
ATOM 5471 O O . LEU D 1 52 ? -68.664 7.021 -28.852 1.00 16.36 52 LEU D O 1
ATOM 5476 N N A GLU D 1 53 ? -69.538 5.220 -29.888 0.30 16.76 53 GLU D N 1
ATOM 5477 N N B GLU D 1 53 ? -69.530 5.214 -29.892 0.70 16.84 53 GLU D N 1
ATOM 5478 C CA A GLU D 1 53 ? -70.422 5.988 -30.768 0.30 16.78 53 GLU D CA 1
ATOM 5479 C CA B GLU D 1 53 ? -70.429 5.970 -30.764 0.70 17.04 53 GLU D CA 1
ATOM 5480 C C A GLU D 1 53 ? -71.431 6.834 -29.991 0.30 16.68 53 GLU D C 1
ATOM 5481 C C B GLU D 1 53 ? -71.391 6.845 -29.962 0.70 16.74 53 GLU D C 1
ATOM 5482 O O A GLU D 1 53 ? -71.698 7.980 -30.360 0.30 16.64 53 GLU D O 1
ATOM 5483 O O B GLU D 1 53 ? -71.580 8.020 -30.275 0.70 16.59 53 GLU D O 1
ATOM 5494 N N . GLU D 1 54 ? -71.985 6.264 -28.922 1.00 16.52 54 GLU D N 1
ATOM 5495 C CA . GLU D 1 54 ? -72.906 6.991 -28.043 1.00 16.70 54 GLU D CA 1
ATOM 5496 C C . GLU D 1 54 ? -72.208 8.169 -27.370 1.00 15.71 54 GLU D C 1
ATOM 5497 O O . GLU D 1 54 ? -72.744 9.279 -27.349 1.00 15.67 54 GLU D O 1
ATOM 5503 N N . ILE D 1 55 ? -71.004 7.931 -26.855 1.00 14.78 55 ILE D N 1
ATOM 5504 C CA . ILE D 1 55 ? -70.216 8.988 -26.218 1.00 14.28 55 ILE D CA 1
ATOM 5505 C C . ILE D 1 55 ? -69.867 10.101 -27.216 1.00 13.81 55 ILE D C 1
ATOM 5506 O O . ILE D 1 55 ? -70.040 11.288 -26.928 1.00 13.54 55 ILE D O 1
ATOM 5511 N N . ILE D 1 56 ? -69.403 9.704 -28.398 1.00 13.51 56 ILE D N 1
ATOM 5512 C CA . ILE D 1 56 ? -69.025 10.644 -29.452 1.00 13.66 56 ILE D CA 1
ATOM 5513 C C . ILE D 1 56 ? -70.171 11.604 -29.826 1.00 13.74 56 ILE D C 1
ATOM 5514 O O . ILE D 1 56 ? -69.933 12.782 -30.116 1.00 14.11 56 ILE D O 1
ATOM 5519 N N A ARG D 1 57 ? -71.402 11.100 -29.806 0.50 13.79 57 ARG D N 1
ATOM 5520 N N B ARG D 1 57 ? -71.400 11.093 -29.786 0.50 14.01 57 ARG D N 1
ATOM 5521 C CA A ARG D 1 57 ? -72.565 11.907 -30.179 0.50 13.81 57 ARG D CA 1
ATOM 5522 C CA B ARG D 1 57 ? -72.588 11.857 -30.172 0.50 14.31 57 ARG D CA 1
ATOM 5523 C C A ARG D 1 57 ? -73.297 12.532 -28.984 0.50 13.90 57 ARG D C 1
ATOM 5524 C C B ARG D 1 57 ? -73.237 12.637 -29.016 0.50 14.14 57 ARG D C 1
ATOM 5525 O O A ARG D 1 57 ? -74.439 12.987 -29.117 0.50 13.77 57 ARG D O 1
ATOM 5526 O O B ARG D 1 57 ? -74.257 13.307 -29.212 0.50 14.00 57 ARG D O 1
ATOM 5541 N N . SER D 1 58 ? -72.637 12.566 -27.828 1.00 13.93 58 SER D N 1
ATOM 5542 C CA . SER D 1 58 ? -73.231 13.156 -26.620 1.00 14.19 58 SER D CA 1
ATOM 5543 C C . SER D 1 58 ? -72.220 13.870 -25.720 1.00 14.17 58 SER D C 1
ATOM 5544 O O . SER D 1 58 ? -72.488 14.103 -24.537 1.00 14.73 58 SER D O 1
ATOM 5547 N N . SER D 1 59 ? -71.074 14.238 -26.284 1.00 13.96 59 SER D N 1
ATOM 5548 C CA . SER D 1 59 ? -70.009 14.834 -25.494 1.00 13.64 59 SER D CA 1
ATOM 5549 C C . SER D 1 59 ? -69.330 16.025 -26.165 1.00 13.80 59 SER D C 1
ATOM 5550 O O . SER D 1 59 ? -69.536 16.301 -27.350 1.00 13.95 59 SER D O 1
ATOM 5553 N N A GLU D 1 60 ? -68.524 16.726 -25.372 0.60 13.93 60 GLU D N 1
ATOM 5554 N N B GLU D 1 60 ? -68.534 16.744 -25.381 0.40 13.88 60 GLU D N 1
ATOM 5555 C CA A GLU D 1 60 ? -67.688 17.822 -25.839 0.60 14.21 60 GLU D CA 1
ATOM 5556 C CA B GLU D 1 60 ? -67.662 17.790 -25.898 0.40 13.98 60 GLU D CA 1
ATOM 5557 C C A GLU D 1 60 ? -66.337 17.734 -25.130 0.60 13.62 60 GLU D C 1
ATOM 5558 C C B GLU D 1 60 ? -66.385 17.826 -25.059 0.40 13.69 60 GLU D C 1
ATOM 5559 O O A GLU D 1 60 ? -66.139 16.867 -24.275 0.60 13.68 60 GLU D O 1
ATOM 5560 O O B GLU D 1 60 ? -66.288 17.138 -24.040 0.40 13.99 60 GLU D O 1
ATOM 5571 N N . GLY D 1 61 ? -65.411 18.619 -25.496 1.00 13.46 61 GLY D N 1
ATOM 5572 C CA . GLY D 1 61 ? -64.131 18.741 -24.794 1.00 12.86 61 GLY D CA 1
ATOM 5573 C C . GLY D 1 61 ? -63.330 17.451 -24.752 1.00 12.41 61 GLY D C 1
ATOM 5574 O O . GLY D 1 61 ? -63.302 16.691 -25.723 1.00 11.97 61 GLY D O 1
ATOM 5575 N N . GLY D 1 62 ? -62.699 17.204 -23.609 1.00 12.20 62 GLY D N 1
ATOM 5576 C CA . GLY D 1 62 ? -61.817 16.056 -23.417 1.00 12.13 62 GLY D CA 1
ATOM 5577 C C . GLY D 1 62 ? -62.462 14.702 -23.631 1.00 11.94 62 GLY D C 1
ATOM 5578 O O . GLY D 1 62 ? -61.858 13.807 -24.229 1.00 12.20 62 GLY D O 1
ATOM 5579 N N . VAL D 1 63 ? -63.686 14.534 -23.135 1.00 11.61 63 VAL D N 1
ATOM 5580 C CA . VAL D 1 63 ? -64.401 13.275 -23.336 1.00 11.63 63 VAL D CA 1
ATOM 5581 C C . VAL D 1 63 ? -64.577 13.009 -24.831 1.00 11.17 63 VAL D C 1
ATOM 5582 O O . VAL D 1 63 ? -64.283 11.910 -25.318 1.00 11.43 63 VAL D O 1
ATOM 5586 N N . PHE D 1 64 ? -65.048 14.022 -25.553 1.00 10.92 64 PHE D N 1
ATOM 5587 C CA . PHE D 1 64 ? -65.219 13.900 -26.993 1.00 10.76 64 PHE D CA 1
ATOM 5588 C C . PHE D 1 64 ? -63.912 13.619 -27.720 1.00 10.48 64 PHE D C 1
ATOM 5589 O O . PHE D 1 64 ? -63.838 12.691 -28.526 1.00 10.52 64 PHE D O 1
ATOM 5597 N N . ASN D 1 65 ? -62.894 14.434 -27.457 1.00 10.39 65 ASN D N 1
ATOM 5598 C CA . ASN D 1 65 ? -61.625 14.303 -28.167 1.00 10.51 65 ASN D CA 1
ATOM 5599 C C . ASN D 1 65 ? -61.029 12.912 -28.023 1.00 10.35 65 ASN D C 1
ATOM 5600 O O . ASN D 1 65 ? -60.563 12.320 -29.000 1.00 10.32 65 ASN D O 1
ATOM 5605 N N . ASN D 1 66 ? -61.070 12.380 -26.807 1.00 10.36 66 ASN D N 1
ATOM 5606 C CA . ASN D 1 66 ? -60.526 11.059 -26.558 1.00 10.52 66 ASN D CA 1
ATOM 5607 C C . ASN D 1 66 ? -61.392 9.943 -27.139 1.00 10.52 66 ASN D C 1
ATOM 5608 O O . ASN D 1 66 ? -60.868 9.027 -27.773 1.00 10.82 66 ASN D O 1
ATOM 5613 N N . ALA D 1 67 ? -62.708 10.021 -26.947 1.00 10.57 67 ALA D N 1
ATOM 5614 C CA . ALA D 1 67 ? -63.603 8.993 -27.478 1.00 10.58 67 ALA D CA 1
ATOM 5615 C C . ALA D 1 67 ? -63.527 8.933 -28.998 1.00 10.14 67 ALA D C 1
ATOM 5616 O O . ALA D 1 67 ? -63.403 7.851 -29.579 1.00 10.42 67 ALA D O 1
ATOM 5618 N N . ALA D 1 68 ? -63.588 10.099 -29.642 1.00 9.92 68 ALA D N 1
ATOM 5619 C CA . ALA D 1 68 ? -63.511 10.154 -31.095 1.00 9.85 68 ALA D CA 1
ATOM 5620 C C . ALA D 1 68 ? -62.175 9.609 -31.590 1.00 9.71 68 ALA D C 1
ATOM 5621 O O . ALA D 1 68 ? -62.150 8.821 -32.535 1.00 9.87 68 ALA D O 1
ATOM 5623 N N . GLU D 1 69 ? -61.072 9.994 -30.949 1.00 9.67 69 GLU D N 1
ATOM 5624 C CA . GLU D 1 69 ? -59.767 9.483 -31.370 1.00 9.47 69 GLU D CA 1
ATOM 5625 C C . GLU D 1 69 ? -59.602 7.997 -31.151 1.00 9.54 69 GLU D C 1
ATOM 5626 O O . GLU D 1 69 ? -58.979 7.321 -31.972 1.00 9.13 69 GLU D O 1
ATOM 5632 N N . VAL D 1 70 ? -60.152 7.454 -30.066 1.00 9.75 70 VAL D N 1
ATOM 5633 C CA . VAL D 1 70 ? -60.126 5.997 -29.889 1.00 10.00 70 VAL D CA 1
ATOM 5634 C C . VAL D 1 70 ? -60.814 5.302 -31.072 1.00 9.87 70 VAL D C 1
ATOM 5635 O O . VAL D 1 70 ? -60.273 4.359 -31.665 1.00 10.17 70 VAL D O 1
ATOM 5639 N N . TRP D 1 71 ? -62.010 5.777 -31.405 1.00 9.89 71 TRP D N 1
ATOM 5640 C CA . TRP D 1 71 ? -62.776 5.207 -32.507 1.00 9.89 71 TRP D CA 1
ATOM 5641 C C . TRP D 1 71 ? -62.050 5.388 -33.845 1.00 9.32 71 TRP D C 1
ATOM 5642 O O . TRP D 1 71 ? -61.931 4.441 -34.634 1.00 9.55 71 TRP D O 1
ATOM 5653 N N . ASN D 1 72 ? -61.573 6.608 -34.095 1.00 9.40 72 ASN D N 1
ATOM 5654 C CA . ASN D 1 72 ? -60.894 6.929 -35.348 1.00 9.58 72 ASN D CA 1
ATOM 5655 C C . ASN D 1 72 ? -59.704 6.013 -35.585 1.00 9.40 72 ASN D C 1
ATOM 5656 O O . ASN D 1 72 ? -59.509 5.535 -36.699 1.00 9.39 72 ASN D O 1
ATOM 5661 N N . HIS D 1 73 ? -58.903 5.773 -34.548 1.00 9.58 73 HIS D N 1
ATOM 5662 C CA . HIS D 1 73 ? -57.718 4.928 -34.709 1.00 9.57 73 HIS D CA 1
ATOM 5663 C C . HIS D 1 73 ? -58.048 3.464 -34.946 1.00 9.60 73 HIS D C 1
ATOM 5664 O O . HIS D 1 73 ? -57.424 2.823 -35.783 1.00 9.72 73 HIS D O 1
ATOM 5671 N N . THR D 1 74 ? -59.028 2.928 -34.225 1.00 9.80 74 THR D N 1
ATOM 5672 C CA . THR D 1 74 ? -59.434 1.548 -34.469 1.00 10.09 74 THR D CA 1
ATOM 5673 C C . THR D 1 74 ? -59.927 1.388 -35.916 1.00 9.82 74 THR D C 1
ATOM 5674 O O . THR D 1 74 ? -59.587 0.412 -36.594 1.00 10.14 74 THR D O 1
ATOM 5678 N N . PHE D 1 75 ? -60.696 2.366 -36.383 1.00 9.62 75 PHE D N 1
ATOM 5679 C CA . PHE D 1 75 ? -61.163 2.389 -37.770 1.00 9.65 75 PHE D CA 1
ATOM 5680 C C . PHE D 1 75 ? -59.977 2.431 -38.746 1.00 9.41 75 PHE D C 1
ATOM 5681 O O . PHE D 1 75 ? -59.908 1.638 -39.687 1.00 9.73 75 PHE D O 1
ATOM 5689 N N . TYR D 1 76 ? -59.037 3.337 -38.488 1.00 9.48 76 TYR D N 1
ATOM 5690 C CA . TYR D 1 76 ? -57.805 3.468 -39.269 1.00 9.55 76 TYR D CA 1
ATOM 5691 C C . TYR D 1 76 ? -57.015 2.162 -39.379 1.00 9.44 76 TYR D C 1
ATOM 5692 O O . TYR D 1 76 ? -56.637 1.774 -40.483 1.00 9.72 76 TYR D O 1
ATOM 5701 N N . TRP D 1 77 ? -56.759 1.475 -38.267 1.00 9.90 77 TRP D N 1
ATOM 5702 C CA . TRP D 1 77 ? -55.987 0.224 -38.357 1.00 10.12 77 TRP D CA 1
ATOM 5703 C C . TRP D 1 77 ? -56.676 -0.789 -39.254 1.00 10.13 77 TRP D C 1
ATOM 5704 O O . TRP D 1 77 ? -56.023 -1.529 -39.986 1.00 10.43 77 TRP D O 1
ATOM 5715 N N . ASN D 1 78 ? -58.002 -0.816 -39.194 1.00 10.14 78 ASN D N 1
ATOM 5716 C CA . ASN D 1 78 ? -58.786 -1.721 -40.026 1.00 10.72 78 ASN D CA 1
ATOM 5717 C C . ASN D 1 78 ? -58.822 -1.346 -41.507 1.00 10.36 78 ASN D C 1
ATOM 5718 O O . ASN D 1 78 ? -59.100 -2.201 -42.352 1.00 10.70 78 ASN D O 1
ATOM 5723 N N . CYS D 1 79 ? -58.527 -0.081 -41.808 1.00 10.21 79 CYS D N 1
ATOM 5724 C CA . CYS D 1 79 ? -58.429 0.407 -43.182 1.00 10.03 79 CYS D CA 1
ATOM 5725 C C . CYS D 1 79 ? -57.140 0.017 -43.885 1.00 10.15 79 CYS D C 1
ATOM 5726 O O . CYS D 1 79 ? -57.011 0.260 -45.085 1.00 10.28 79 CYS D O 1
ATOM 5729 N N . LEU D 1 80 ? -56.193 -0.548 -43.138 1.00 10.30 80 LEU D N 1
ATOM 5730 C CA . LEU D 1 80 ? -54.870 -0.901 -43.651 1.00 10.54 80 LEU D CA 1
ATOM 5731 C C . LEU D 1 80 ? -54.669 -2.397 -43.523 1.00 10.94 80 LEU D C 1
ATOM 5732 O O . LEU D 1 80 ? -55.234 -3.020 -42.633 1.00 11.33 80 LEU D O 1
ATOM 5737 N N . ALA D 1 81 ? -53.864 -2.975 -44.411 1.00 11.02 81 ALA D N 1
ATOM 5738 C CA . ALA D 1 81 ? -53.554 -4.398 -44.345 1.00 11.56 81 ALA D CA 1
ATOM 5739 C C . ALA D 1 81 ? -52.329 -4.710 -45.186 1.00 11.87 81 ALA D C 1
ATOM 5740 O O . ALA D 1 81 ? -52.057 -4.007 -46.160 1.00 11.44 81 ALA D O 1
ATOM 5742 N N . PRO D 1 82 ? -51.594 -5.782 -44.821 1.00 12.44 82 PRO D N 1
ATOM 5743 C CA . PRO D 1 82 ? -50.577 -6.312 -45.721 1.00 12.97 82 PRO D CA 1
ATOM 5744 C C . PRO D 1 82 ? -51.256 -6.982 -46.916 1.00 13.75 82 PRO D C 1
ATOM 5745 O O . PRO D 1 82 ? -52.445 -7.313 -46.847 1.00 13.74 82 PRO D O 1
ATOM 5749 N N . ASN D 1 83 ? -50.509 -7.148 -48.006 1.00 14.68 83 ASN D N 1
ATOM 5750 C CA . ASN D 1 83 ? -51.002 -7.814 -49.216 1.00 15.37 83 ASN D CA 1
ATOM 5751 C C . ASN D 1 83 ? -52.342 -7.251 -49.703 1.00 14.92 83 ASN D C 1
ATOM 5752 O O . ASN D 1 83 ? -53.239 -7.995 -50.117 1.00 15.77 83 ASN D O 1
ATOM 5757 N N . ALA D 1 84 ? -52.466 -5.927 -49.647 1.00 14.15 84 ALA D N 1
ATOM 5758 C CA . ALA D 1 84 ? -53.695 -5.246 -50.020 1.00 13.65 84 ALA D CA 1
ATOM 5759 C C . ALA D 1 84 ? -53.374 -4.097 -50.978 1.00 13.21 84 ALA D C 1
ATOM 5760 O O . ALA D 1 84 ? -52.540 -4.255 -51.874 1.00 13.72 84 ALA D O 1
ATOM 5762 N N . GLY D 1 85 ? -54.028 -2.951 -50.802 1.00 12.52 85 GLY D N 1
ATOM 5763 C CA . GLY D 1 85 ? -53.837 -1.817 -51.699 1.00 12.27 85 GLY D CA 1
ATOM 5764 C C . GLY D 1 85 ? -54.431 -2.082 -53.070 1.00 12.12 85 GLY D C 1
ATOM 5765 O O . GLY D 1 85 ? -55.404 -2.818 -53.202 1.00 12.13 85 GLY D O 1
ATOM 5766 N N . GLY D 1 86 ? -53.839 -1.490 -54.100 1.00 12.34 86 GLY D N 1
ATOM 5767 C CA . GLY D 1 86 ? -54.368 -1.622 -55.454 1.00 12.33 86 GLY D CA 1
ATOM 5768 C C . GLY D 1 86 ? -55.744 -0.995 -55.557 1.00 12.26 86 GLY D C 1
ATOM 5769 O O . GLY D 1 86 ? -55.985 0.070 -54.997 1.00 13.25 86 GLY D O 1
ATOM 5770 N N . GLU D 1 87 ? -56.652 -1.659 -56.262 1.00 12.37 87 GLU D N 1
ATOM 5771 C CA . GLU D 1 87 ? -57.970 -1.096 -56.512 1.00 12.28 87 GLU D CA 1
ATOM 5772 C C . GLU D 1 87 ? -59.074 -2.050 -56.088 1.00 12.31 87 GLU D C 1
ATOM 5773 O O . GLU D 1 87 ? -58.917 -3.269 -56.184 1.00 12.34 87 GLU D O 1
ATOM 5779 N N . PRO D 1 88 ? -60.198 -1.502 -55.598 1.00 12.09 88 PRO D N 1
ATOM 5780 C CA . PRO D 1 88 ? -61.285 -2.384 -55.195 1.00 12.03 88 PRO D CA 1
ATOM 5781 C C . PRO D 1 88 ? -62.010 -2.961 -56.405 1.00 12.04 88 PRO D C 1
ATOM 5782 O O . PRO D 1 88 ? -61.945 -2.398 -57.506 1.00 12.09 88 PRO D O 1
ATOM 5786 N N . THR D 1 89 ? -62.680 -4.087 -56.183 1.00 12.30 89 THR D N 1
ATOM 5787 C CA . THR D 1 89 ? -63.554 -4.700 -57.173 1.00 12.98 89 THR D CA 1
ATOM 5788 C C . THR D 1 89 ? -64.957 -4.769 -56.574 1.00 13.03 89 THR D C 1
ATOM 5789 O O . THR D 1 89 ? -65.147 -4.463 -55.388 1.00 14.12 89 THR D O 1
ATOM 5793 N N . GLY D 1 90 ? -65.940 -5.148 -57.387 1.00 13.22 90 GLY D N 1
ATOM 5794 C CA . GLY D 1 90 ? -67.293 -5.381 -56.888 1.00 13.38 90 GLY D CA 1
ATOM 5795 C C . GLY D 1 90 ? -67.998 -4.130 -56.402 1.00 13.11 90 GLY D C 1
ATOM 5796 O O . GLY D 1 90 ? -67.875 -3.061 -57.005 1.00 13.17 90 GLY D O 1
ATOM 5797 N N . LYS D 1 91 ? -68.732 -4.270 -55.301 1.00 13.23 91 LYS D N 1
ATOM 5798 C CA . LYS D 1 91 ? -69.625 -3.219 -54.808 1.00 13.42 91 LYS D CA 1
ATOM 5799 C C . LYS D 1 91 ? -68.933 -1.873 -54.586 1.00 12.69 91 LYS D C 1
ATOM 5800 O O . LYS D 1 91 ? -69.460 -0.831 -54.982 1.00 12.58 91 LYS D O 1
ATOM 5806 N N . VAL D 1 92 ? -67.763 -1.895 -53.949 1.00 12.21 92 VAL D N 1
ATOM 5807 C CA . VAL D 1 92 ? -67.023 -0.659 -53.681 1.00 12.02 92 VAL D CA 1
ATOM 5808 C C . VAL D 1 92 ? -66.559 -0.005 -54.986 1.00 11.92 92 VAL D C 1
ATOM 5809 O O . VAL D 1 92 ? -66.673 1.209 -55.152 1.00 11.58 92 VAL D O 1
ATOM 5813 N N . ALA D 1 93 ? -66.056 -0.812 -55.917 1.00 12.10 93 ALA D N 1
ATOM 5814 C CA . ALA D 1 93 ? -65.639 -0.290 -57.220 1.00 12.69 93 ALA D CA 1
ATOM 5815 C C . ALA D 1 93 ? -66.791 0.408 -57.943 1.00 12.81 93 ALA D C 1
ATOM 5816 O O . ALA D 1 93 ? -66.609 1.483 -58.520 1.00 12.74 93 ALA D O 1
ATOM 5818 N N A GLU D 1 94 ? -67.964 -0.213 -57.891 0.70 13.07 94 GLU D N 1
ATOM 5819 N N B GLU D 1 94 ? -67.981 -0.193 -57.917 0.30 13.15 94 GLU D N 1
ATOM 5820 C CA A GLU D 1 94 ? -69.149 0.308 -58.551 0.70 13.47 94 GLU D CA 1
ATOM 5821 C CA B GLU D 1 94 ? -69.127 0.389 -58.627 0.30 13.53 94 GLU D CA 1
ATOM 5822 C C A GLU D 1 94 ? -69.581 1.640 -57.943 0.70 13.36 94 GLU D C 1
ATOM 5823 C C B GLU D 1 94 ? -69.702 1.635 -57.944 0.30 13.51 94 GLU D C 1
ATOM 5824 O O A GLU D 1 94 ? -69.827 2.606 -58.664 0.70 13.27 94 GLU D O 1
ATOM 5825 O O B GLU D 1 94 ? -70.198 2.535 -58.621 0.30 13.59 94 GLU D O 1
ATOM 5836 N N . ALA D 1 95 ? -69.634 1.691 -56.614 1.00 13.55 95 ALA D N 1
ATOM 5837 C CA . ALA D 1 95 ? -70.039 2.900 -55.890 1.00 13.50 95 ALA D CA 1
ATOM 5838 C C . ALA D 1 95 ? -69.065 4.055 -56.149 1.00 13.38 95 ALA D C 1
ATOM 5839 O O . ALA D 1 95 ? -69.483 5.194 -56.370 1.00 13.61 95 ALA D O 1
ATOM 5841 N N . ILE D 1 96 ? -67.768 3.753 -56.150 1.00 13.15 96 ILE D N 1
ATOM 5842 C CA . ILE D 1 96 ? -66.753 4.768 -56.433 1.00 13.05 96 ILE D CA 1
ATOM 5843 C C . ILE D 1 96 ? -66.883 5.294 -57.869 1.00 13.11 96 ILE D C 1
ATOM 5844 O O . ILE D 1 96 ? -66.858 6.505 -58.095 1.00 13.21 96 ILE D O 1
ATOM 5849 N N . ALA D 1 97 ? -67.038 4.386 -58.833 1.00 13.36 97 ALA D N 1
ATOM 5850 C CA . ALA D 1 97 ? -67.240 4.787 -60.224 1.00 13.90 97 ALA D CA 1
ATOM 5851 C C . ALA D 1 97 ? -68.490 5.657 -60.401 1.00 14.16 97 ALA D C 1
ATOM 5852 O O . ALA D 1 97 ? -68.453 6.659 -61.117 1.00 14.70 97 ALA D O 1
ATOM 5854 N N . ALA D 1 98 ? -69.585 5.283 -59.739 1.00 14.43 98 ALA D N 1
ATOM 5855 C CA . ALA D 1 98 ? -70.849 6.014 -59.868 1.00 14.85 98 ALA D CA 1
ATOM 5856 C C . ALA D 1 98 ? -70.762 7.426 -59.289 1.00 15.00 98 ALA D C 1
ATOM 5857 O O . ALA D 1 98 ? -71.348 8.365 -59.831 1.00 15.59 98 ALA D O 1
ATOM 5859 N N . SER D 1 99 ? -70.010 7.577 -58.202 1.00 14.89 99 SER D N 1
ATOM 5860 C CA . SER D 1 99 ? -69.911 8.861 -57.510 1.00 15.01 99 SER D CA 1
ATOM 5861 C C . SER D 1 99 ? -68.799 9.775 -58.014 1.00 15.11 99 SER D C 1
ATOM 5862 O O . SER D 1 99 ? -68.948 11.001 -57.988 1.00 15.65 99 SER D O 1
ATOM 5865 N N . PHE D 1 100 ? -67.694 9.189 -58.463 1.00 15.03 100 PHE D N 1
ATOM 5866 C CA . PHE D 1 100 ? -66.520 9.971 -58.855 1.00 15.10 100 PHE D CA 1
ATOM 5867 C C . PHE D 1 100 ? -66.149 9.851 -60.330 1.00 15.35 100 PHE D C 1
ATOM 5868 O O . PHE D 1 100 ? -65.220 10.512 -60.787 1.00 15.82 100 PHE D O 1
ATOM 5876 N N . GLY D 1 101 ? -66.867 9.006 -61.065 1.00 15.38 101 GLY D N 1
ATOM 5877 C CA . GLY D 1 101 ? -66.572 8.768 -62.476 1.00 15.38 101 GLY D CA 1
ATOM 5878 C C . GLY D 1 101 ? -65.631 7.593 -62.652 1.00 15.24 101 GLY D C 1
ATOM 5879 O O . GLY D 1 101 ? -65.899 6.686 -63.439 1.00 15.95 101 GLY D O 1
ATOM 5880 N N . SER D 1 102 ? -64.519 7.612 -61.922 1.00 14.84 102 SER D N 1
ATOM 5881 C CA . SER D 1 102 ? -63.545 6.528 -61.959 1.00 14.43 102 SER D CA 1
ATOM 5882 C C . SER D 1 102 ? -62.812 6.436 -60.635 1.00 13.81 102 SER D C 1
ATOM 5883 O O . SER D 1 102 ? -62.795 7.392 -59.850 1.00 13.80 102 SER D O 1
ATOM 5886 N N . PHE D 1 103 ? -62.179 5.294 -60.400 1.00 13.41 103 PHE D N 1
ATOM 5887 C CA . PHE D 1 103 ? -61.320 5.159 -59.243 1.00 13.16 103 PHE D CA 1
ATOM 5888 C C . PHE D 1 103 ? -60.162 6.156 -59.284 1.00 12.98 103 PHE D C 1
ATOM 5889 O O . PHE D 1 103 ? -59.822 6.745 -58.255 1.00 12.74 103 PHE D O 1
ATOM 5897 N N . ALA D 1 104 ? -59.569 6.362 -60.461 1.00 13.28 104 ALA D N 1
ATOM 5898 C CA . ALA D 1 104 ? -58.452 7.300 -60.594 1.00 13.32 104 ALA D CA 1
ATOM 5899 C C . ALA D 1 104 ? -58.833 8.710 -60.150 1.00 13.36 104 ALA D C 1
ATOM 5900 O O . ALA D 1 104 ? -58.039 9.394 -59.499 1.00 13.33 104 ALA D O 1
ATOM 5902 N N . ASP D 1 105 ? -60.044 9.135 -60.505 1.00 13.44 105 ASP D N 1
ATOM 5903 C CA . ASP D 1 105 ? -60.554 10.443 -60.098 1.00 13.59 105 ASP D CA 1
ATOM 5904 C C . ASP D 1 105 ? -60.744 10.520 -58.588 1.00 13.14 105 ASP D C 1
ATOM 5905 O O . ASP D 1 105 ? -60.311 11.487 -57.951 1.00 13.34 105 ASP D O 1
ATOM 5910 N N . PHE D 1 106 ? -61.379 9.496 -58.021 1.00 12.89 106 PHE D N 1
ATOM 5911 C CA . PHE D 1 106 ? -61.510 9.385 -56.574 1.00 12.40 106 PHE D CA 1
ATOM 5912 C C . PHE D 1 106 ? -60.148 9.458 -55.870 1.00 12.35 106 PHE D C 1
ATOM 5913 O O . PHE D 1 106 ? -59.988 10.207 -54.899 1.00 12.14 106 PHE D O 1
ATOM 5921 N N A LYS D 1 107 ? -59.180 8.691 -56.373 0.50 12.43 107 LYS D N 1
ATOM 5922 N N B LYS D 1 107 ? -59.182 8.682 -56.358 0.50 12.37 107 LYS D N 1
ATOM 5923 C CA A LYS D 1 107 ? -57.842 8.604 -55.784 0.50 12.72 107 LYS D CA 1
ATOM 5924 C CA B LYS D 1 107 ? -57.855 8.630 -55.752 0.50 12.55 107 LYS D CA 1
ATOM 5925 C C A LYS D 1 107 ? -57.137 9.961 -55.763 0.50 12.70 107 LYS D C 1
ATOM 5926 C C B LYS D 1 107 ? -57.207 10.011 -55.730 0.50 12.62 107 LYS D C 1
ATOM 5927 O O A LYS D 1 107 ? -56.535 10.338 -54.755 0.50 12.83 107 LYS D O 1
ATOM 5928 O O B LYS D 1 107 ? -56.717 10.457 -54.689 0.50 12.65 107 LYS D O 1
ATOM 5939 N N . ALA D 1 108 ? -57.229 10.691 -56.875 1.00 12.87 108 ALA D N 1
ATOM 5940 C CA . ALA D 1 108 ? -56.656 12.033 -56.986 1.00 13.03 108 ALA D CA 1
ATOM 5941 C C . ALA D 1 108 ? -57.326 13.013 -56.022 1.00 13.19 108 ALA D C 1
ATOM 5942 O O . ALA D 1 108 ? -56.651 13.788 -55.343 1.00 13.36 108 ALA D O 1
ATOM 5944 N N . GLN D 1 109 ? -58.650 12.952 -55.947 1.00 12.75 109 GLN D N 1
ATOM 5945 C CA . GLN D 1 109 ? -59.412 13.854 -55.087 1.00 12.76 109 GLN D CA 1
ATOM 5946 C C . GLN D 1 109 ? -59.191 13.595 -53.596 1.00 12.10 109 GLN D C 1
ATOM 5947 O O . GLN D 1 109 ? -59.062 14.535 -52.813 1.00 12.39 109 GLN D O 1
ATOM 5953 N N . PHE D 1 110 ? -59.128 12.321 -53.215 1.00 11.83 110 PHE D N 1
ATOM 5954 C CA . PHE D 1 110 ? -58.868 11.937 -51.830 1.00 11.56 110 PHE D CA 1
ATOM 5955 C C . PHE D 1 110 ? -57.460 12.372 -51.419 1.00 11.74 110 PHE D C 1
ATOM 5956 O O . PHE D 1 110 ? -57.271 12.967 -50.350 1.00 11.69 110 PHE D O 1
ATOM 5964 N N . THR D 1 111 ? -56.481 12.085 -52.275 1.00 11.88 111 THR D N 1
ATOM 5965 C CA . THR D 1 111 ? -55.100 12.491 -52.035 1.00 12.40 111 THR D CA 1
ATOM 5966 C C . THR D 1 111 ? -54.995 14.007 -51.865 1.00 12.45 111 THR D C 1
ATOM 5967 O O . THR D 1 111 ? -54.365 14.482 -50.915 1.00 12.61 111 THR D O 1
ATOM 5971 N N A ASP D 1 112 ? -55.625 14.750 -52.774 0.50 12.71 112 ASP D N 1
ATOM 5972 N N B ASP D 1 112 ? -55.625 14.757 -52.768 0.50 12.69 112 ASP D N 1
ATOM 5973 C CA A ASP D 1 112 ? -55.600 16.211 -52.737 0.50 12.95 112 ASP D CA 1
ATOM 5974 C CA B ASP D 1 112 ? -55.580 16.219 -52.717 0.50 12.92 112 ASP D CA 1
ATOM 5975 C C A ASP D 1 112 ? -56.184 16.753 -51.433 0.50 12.52 112 ASP D C 1
ATOM 5976 C C B ASP D 1 112 ? -56.202 16.784 -51.443 0.50 12.53 112 ASP D C 1
ATOM 5977 O O A ASP D 1 112 ? -55.585 17.622 -50.796 0.50 12.49 112 ASP D O 1
ATOM 5978 O O B ASP D 1 112 ? -55.650 17.703 -50.835 0.50 12.56 112 ASP D O 1
ATOM 5987 N N . ALA D 1 113 ? -57.347 16.230 -51.047 1.00 12.19 113 ALA D N 1
ATOM 5988 C CA . ALA D 1 113 ? -58.024 16.641 -49.817 1.00 11.83 113 ALA D CA 1
ATOM 5989 C C . ALA D 1 113 ? -57.154 16.374 -48.586 1.00 11.39 113 ALA D C 1
ATOM 5990 O O . ALA D 1 113 ? -57.043 17.223 -47.697 1.00 11.25 113 ALA D O 1
ATOM 5992 N N . ALA D 1 114 ? -56.527 15.200 -48.554 1.00 11.23 114 ALA D N 1
ATOM 5993 C CA . ALA D 1 114 ? -55.680 14.792 -47.440 1.00 11.39 114 ALA D CA 1
ATOM 5994 C C . ALA D 1 114 ? -54.433 15.659 -47.319 1.00 11.86 114 ALA D C 1
ATOM 5995 O O . ALA D 1 114 ? -54.028 16.015 -46.211 1.00 12.28 114 ALA D O 1
ATOM 5997 N N . ILE D 1 115 ? -53.830 16.001 -48.453 1.00 12.62 115 ILE D N 1
ATOM 5998 C CA . ILE D 1 115 ? -52.656 16.872 -48.465 1.00 13.91 115 ILE D CA 1
ATOM 5999 C C . ILE D 1 115 ? -53.011 18.304 -48.021 1.00 13.99 115 ILE D C 1
ATOM 6000 O O . ILE D 1 115 ? -52.237 18.949 -47.308 1.00 14.82 115 ILE D O 1
ATOM 6005 N N . LYS D 1 116 ? -54.189 18.775 -48.422 1.00 14.13 116 LYS D N 1
ATOM 6006 C CA . LYS D 1 116 ? -54.639 20.147 -48.150 1.00 14.63 116 LYS D CA 1
ATOM 6007 C C . LYS D 1 116 ? -55.092 20.369 -46.704 1.00 13.99 116 LYS D C 1
ATOM 6008 O O . LYS D 1 116 ? -55.068 21.498 -46.215 1.00 14.73 116 LYS D O 1
ATOM 6014 N N . ASN D 1 117 ? -55.505 19.296 -46.032 1.00 13.03 117 ASN D N 1
ATOM 6015 C CA . ASN D 1 117 ? -56.047 19.380 -44.673 1.00 12.67 117 ASN D CA 1
ATOM 6016 C C . ASN D 1 117 ? -55.053 20.063 -43.732 1.00 12.16 117 ASN D C 1
ATOM 6017 O O . ASN D 1 117 ? -53.984 19.520 -43.448 1.00 12.73 117 ASN D O 1
ATOM 6022 N N . PHE D 1 118 ? -55.398 21.264 -43.275 1.00 11.51 118 PHE D N 1
ATOM 6023 C CA . PHE D 1 118 ? -54.480 22.086 -42.484 1.00 10.98 118 PHE D CA 1
ATOM 6024 C C . PHE D 1 118 ? -54.482 21.724 -41.000 1.00 10.81 118 PHE D C 1
ATOM 6025 O O . PHE D 1 118 ? -55.541 21.615 -40.380 1.00 11.27 118 PHE D O 1
ATOM 6033 N N . GLY D 1 119 ? -53.288 21.564 -40.433 1.00 10.30 119 GLY D N 1
ATOM 6034 C CA . GLY D 1 119 ? -53.155 21.147 -39.039 1.00 9.67 119 GLY D CA 1
ATOM 6035 C C . GLY D 1 119 ? -53.370 19.654 -38.900 1.00 9.24 119 GLY D C 1
ATOM 6036 O O . GLY D 1 119 ? -53.158 18.904 -39.853 1.00 9.97 119 GLY D O 1
ATOM 6037 N N . SER D 1 120 ? -53.785 19.230 -37.714 1.00 9.14 120 SER D N 1
ATOM 6038 C CA . SER D 1 120 ? -54.056 17.824 -37.438 1.00 8.86 120 SER D CA 1
ATOM 6039 C C . SER D 1 120 ? -55.456 17.472 -37.902 1.00 8.60 120 SER D C 1
ATOM 6040 O O . SER D 1 120 ? -56.367 18.303 -37.848 1.00 9.22 120 SER D O 1
ATOM 6043 N N . GLY D 1 121 ? -55.653 16.230 -38.328 1.00 8.85 121 GLY D N 1
ATOM 6044 C CA . GLY D 1 121 ? -56.985 15.795 -38.692 1.00 8.96 121 GLY D CA 1
ATOM 6045 C C . GLY D 1 121 ? -56.991 14.525 -39.505 1.00 8.87 121 GLY D C 1
ATOM 6046 O O . GLY D 1 121 ? -56.032 13.748 -39.475 1.00 8.82 121 GLY D O 1
ATOM 6047 N N . TRP D 1 122 ? -58.084 14.338 -40.239 1.00 9.22 122 TRP D N 1
ATOM 6048 C CA . TRP D 1 122 ? -58.410 13.093 -40.917 1.00 9.26 122 TRP D CA 1
ATOM 6049 C C . TRP D 1 122 ? -59.086 13.428 -42.237 1.00 9.46 122 TRP D C 1
ATOM 6050 O O . TRP D 1 122 ? -59.798 14.431 -42.338 1.00 9.77 122 TRP D O 1
ATOM 6061 N N . THR D 1 123 ? -58.882 12.583 -43.244 1.00 9.54 123 THR D N 1
ATOM 6062 C CA . THR D 1 123 ? -59.606 12.700 -44.505 1.00 10.19 123 THR D CA 1
ATOM 6063 C C . THR D 1 123 ? -60.346 11.385 -44.749 1.00 9.76 123 THR D C 1
ATOM 6064 O O . THR D 1 123 ? -59.791 10.305 -44.525 1.00 10.03 123 THR D O 1
ATOM 6068 N N . TRP D 1 124 ? -61.603 11.501 -45.177 1.00 9.76 124 TRP D N 1
ATOM 6069 C CA . TRP D 1 124 ? -62.539 10.382 -45.197 1.00 10.09 124 TRP D CA 1
ATOM 6070 C C . TRP D 1 124 ? -63.219 10.211 -46.538 1.00 10.08 124 TRP D C 1
ATOM 6071 O O . TRP D 1 124 ? -63.535 11.195 -47.213 1.00 10.69 124 TRP D O 1
ATOM 6082 N N . LEU D 1 125 ? -63.466 8.952 -46.889 1.00 9.99 125 LEU D N 1
ATOM 6083 C CA . LEU D 1 125 ? -64.484 8.601 -47.864 1.00 10.36 125 LEU D CA 1
ATOM 6084 C C . LEU D 1 125 ? -65.722 8.218 -47.072 1.00 10.60 125 LEU D C 1
ATOM 6085 O O . LEU D 1 125 ? -65.650 7.360 -46.183 1.00 10.64 125 LEU D O 1
ATOM 6090 N N . VAL D 1 126 ? -66.844 8.861 -47.392 1.00 10.93 126 VAL D N 1
ATOM 6091 C CA . VAL D 1 126 ? -68.107 8.615 -46.705 1.00 11.56 126 VAL D CA 1
ATOM 6092 C C . VAL D 1 126 ? -69.220 8.286 -47.692 1.00 12.35 126 VAL D C 1
ATOM 6093 O O . VAL D 1 126 ? -69.143 8.637 -48.874 1.00 12.76 126 VAL D O 1
ATOM 6097 N N . LYS D 1 127 ? -70.245 7.597 -47.200 1.00 13.10 127 LYS D N 1
ATOM 6098 C CA . LYS D 1 127 ? -71.483 7.426 -47.951 1.00 14.61 127 LYS D CA 1
ATOM 6099 C C . LYS D 1 127 ? -72.535 8.356 -47.367 1.00 15.12 127 LYS D C 1
ATOM 6100 O O . LYS D 1 127 ? -72.928 8.211 -46.205 1.00 14.84 127 LYS D O 1
ATOM 6106 N N . ASN D 1 128 ? -72.971 9.318 -48.174 1.00 16.63 128 ASN D N 1
ATOM 6107 C CA . ASN D 1 128 ? -74.023 10.253 -47.776 1.00 18.49 128 ASN D CA 1
ATOM 6108 C C . ASN D 1 128 ? -75.354 9.530 -47.590 1.00 19.44 128 ASN D C 1
ATOM 6109 O O . ASN D 1 128 ? -75.505 8.379 -48.011 1.00 19.46 128 ASN D O 1
ATOM 6114 N N A SER D 1 129 ? -76.312 10.214 -46.966 0.60 20.12 129 SER D N 1
ATOM 6115 N N B SER D 1 129 ? -76.312 10.206 -46.958 0.40 20.08 129 SER D N 1
ATOM 6116 C CA A SER D 1 129 ? -77.628 9.644 -46.667 0.60 20.87 129 SER D CA 1
ATOM 6117 C CA B SER D 1 129 ? -77.624 9.622 -46.673 0.40 20.81 129 SER D CA 1
ATOM 6118 C C A SER D 1 129 ? -78.390 9.145 -47.901 0.60 21.31 129 SER D C 1
ATOM 6119 C C B SER D 1 129 ? -78.325 9.081 -47.922 0.40 21.23 129 SER D C 1
ATOM 6120 O O A SER D 1 129 ? -79.206 8.228 -47.795 0.60 21.67 129 SER D O 1
ATOM 6121 O O B SER D 1 129 ? -79.030 8.072 -47.851 0.40 21.43 129 SER D O 1
ATOM 6126 N N . ASP D 1 130 ? -78.115 9.744 -49.059 1.00 21.68 130 ASP D N 1
ATOM 6127 C CA . ASP D 1 130 ? -78.762 9.350 -50.322 1.00 22.24 130 ASP D CA 1
ATOM 6128 C C . ASP D 1 130 ? -78.040 8.226 -51.090 1.00 22.16 130 ASP D C 1
ATOM 6129 O O . ASP D 1 130 ? -78.482 7.817 -52.167 1.00 22.65 130 ASP D O 1
ATOM 6134 N N . GLY D 1 131 ? -76.934 7.732 -50.535 1.00 21.65 131 GLY D N 1
ATOM 6135 C CA . GLY D 1 131 ? -76.190 6.633 -51.149 1.00 20.99 131 GLY D CA 1
ATOM 6136 C C . GLY D 1 131 ? -74.989 7.064 -51.973 1.00 20.30 131 GLY D C 1
ATOM 6137 O O . GLY D 1 131 ? -74.155 6.232 -52.342 1.00 20.64 131 GLY D O 1
ATOM 6138 N N . LYS D 1 132 ? -74.901 8.361 -52.259 1.00 19.50 132 LYS D N 1
ATOM 6139 C CA . LYS D 1 132 ? -73.773 8.929 -53.000 1.00 18.82 132 LYS D CA 1
ATOM 6140 C C . LYS D 1 132 ? -72.532 8.998 -52.115 1.00 17.35 132 LYS D C 1
ATOM 6141 O O . LYS D 1 132 ? -72.632 9.273 -50.918 1.00 17.33 132 LYS D O 1
ATOM 6147 N N . LEU D 1 133 ? -71.365 8.750 -52.703 1.00 15.79 133 LEU D N 1
ATOM 6148 C CA . LEU D 1 133 ? -70.112 8.833 -51.954 1.00 14.78 133 LEU D CA 1
ATOM 6149 C C . LEU D 1 133 ? -69.497 10.219 -52.057 1.00 14.12 133 LEU D C 1
ATOM 6150 O O . LEU D 1 133 ? -69.689 10.926 -53.051 1.00 14.51 133 LEU D O 1
ATOM 6155 N N . ALA D 1 134 ? -68.757 10.600 -51.019 1.00 13.63 134 ALA D N 1
ATOM 6156 C CA . ALA D 1 134 ? -68.100 11.897 -50.973 1.00 13.04 134 ALA D CA 1
ATOM 6157 C C . ALA D 1 134 ? -66.809 11.836 -50.169 1.00 12.64 134 ALA D C 1
ATOM 6158 O O . ALA D 1 134 ? -66.618 10.949 -49.330 1.00 12.63 134 ALA D O 1
ATOM 6160 N N . ILE D 1 135 ? -65.930 12.796 -50.439 1.00 12.11 135 ILE D N 1
ATOM 6161 C CA . ILE D 1 135 ? -64.709 12.978 -49.666 1.00 12.07 135 ILE D CA 1
ATOM 6162 C C . ILE D 1 135 ? -64.872 14.188 -48.762 1.00 11.98 135 ILE D C 1
ATOM 6163 O O . ILE D 1 135 ? -65.235 15.275 -49.225 1.00 12.49 135 ILE D O 1
ATOM 6168 N N . VAL D 1 136 ? -64.626 13.983 -47.472 1.00 11.60 136 VAL D N 1
ATOM 6169 C CA . VAL D 1 136 ? -64.693 15.058 -46.491 1.00 11.88 136 VAL D CA 1
ATOM 6170 C C . VAL D 1 136 ? -63.472 14.994 -45.577 1.00 11.32 136 VAL D C 1
ATOM 6171 O O . VAL D 1 136 ? -62.920 13.915 -45.333 1.00 11.54 136 VAL D O 1
ATOM 6175 N N . SER D 1 137 ? -63.047 16.153 -45.085 1.00 11.45 137 SER D N 1
ATOM 6176 C CA . SER D 1 137 ? -61.959 16.222 -44.119 1.00 11.50 137 SER D CA 1
ATOM 6177 C C . SER D 1 137 ? -62.451 16.767 -42.790 1.00 11.08 137 SER D C 1
ATOM 6178 O O . SER D 1 137 ? -63.410 17.544 -42.737 1.00 11.66 137 SER D O 1
ATOM 6181 N N . THR D 1 138 ? -61.797 16.331 -41.720 1.00 10.67 138 THR D N 1
ATOM 6182 C CA . THR D 1 138 ? -62.079 16.823 -40.385 1.00 10.48 138 THR D CA 1
ATOM 6183 C C . THR D 1 138 ? -60.802 17.298 -39.712 1.00 10.18 138 THR D C 1
ATOM 6184 O O . THR D 1 138 ? -59.688 16.914 -40.099 1.00 10.30 138 THR D O 1
ATOM 6188 N N . SER D 1 139 ? -60.988 18.140 -38.700 1.00 10.03 139 SER D N 1
ATOM 6189 C CA . SER D 1 139 ? -59.907 18.696 -37.907 1.00 10.23 139 SER D CA 1
ATOM 6190 C C . SER D 1 139 ? -59.806 17.973 -36.572 1.00 9.87 139 SER D C 1
ATOM 6191 O O . SER D 1 139 ? -60.828 17.676 -35.943 1.00 10.11 139 SER D O 1
ATOM 6194 N N . ASN D 1 140 ? -58.572 17.698 -36.150 1.00 9.63 140 ASN D N 1
ATOM 6195 C CA . ASN D 1 140 ? -58.293 17.149 -34.821 1.00 9.31 140 ASN D CA 1
ATOM 6196 C C . ASN D 1 140 ? -58.973 15.791 -34.628 1.00 9.30 140 ASN D C 1
ATOM 6197 O O . ASN D 1 140 ? -58.660 14.854 -35.369 1.00 9.76 140 ASN D O 1
ATOM 6202 N N . ALA D 1 141 ? -59.897 15.676 -33.675 1.00 9.30 141 ALA D N 1
ATOM 6203 C CA . ALA D 1 141 ? -60.600 14.414 -33.435 1.00 9.54 141 ALA D CA 1
ATOM 6204 C C . ALA D 1 141 ? -61.887 14.271 -34.253 1.00 9.55 141 ALA D C 1
ATOM 6205 O O . ALA D 1 141 ? -62.577 13.254 -34.150 1.00 9.72 141 ALA D O 1
ATOM 6207 N N . GLY D 1 142 ? -62.201 15.283 -35.063 1.00 9.81 142 GLY D N 1
ATOM 6208 C CA . GLY D 1 142 ? -63.447 15.304 -35.829 1.00 10.52 142 GLY D CA 1
ATOM 6209 C C . GLY D 1 142 ? -63.676 14.039 -36.633 1.00 10.71 142 GLY D C 1
ATOM 6210 O O . GLY D 1 142 ? -62.737 13.457 -37.184 1.00 10.72 142 GLY D O 1
ATOM 6211 N N . THR D 1 143 ? -64.934 13.620 -36.703 1.00 11.05 143 THR D N 1
ATOM 6212 C CA . THR D 1 143 ? -65.287 12.333 -37.290 1.00 11.74 143 THR D CA 1
ATOM 6213 C C . THR D 1 143 ? -66.670 12.375 -37.946 1.00 11.84 143 THR D C 1
ATOM 6214 O O . THR D 1 143 ? -67.579 13.033 -37.430 1.00 12.00 143 THR D O 1
ATOM 6218 N N . PRO D 1 144 ? -66.846 11.676 -39.090 1.00 12.37 144 PRO D N 1
ATOM 6219 C CA . PRO D 1 144 ? -68.176 11.574 -39.695 1.00 12.62 144 PRO D CA 1
ATOM 6220 C C . PRO D 1 144 ? -69.259 11.008 -38.771 1.00 12.92 144 PRO D C 1
ATOM 6221 O O . PRO D 1 144 ? -70.444 11.144 -39.080 1.00 12.96 144 PRO D O 1
ATOM 6225 N N . LEU D 1 145 ? -68.882 10.391 -37.655 1.00 13.19 145 LEU D N 1
ATOM 6226 C CA . LEU D 1 145 ? -69.886 9.907 -36.703 1.00 14.19 145 LEU D CA 1
ATOM 6227 C C . LEU D 1 145 ? -70.797 11.006 -36.144 1.00 14.30 145 LEU D C 1
ATOM 6228 O O . LEU D 1 145 ? -71.908 10.711 -35.701 1.00 15.10 145 LEU D O 1
ATOM 6233 N N . THR D 1 146 ? -70.339 12.260 -36.174 1.00 13.90 146 THR D N 1
ATOM 6234 C CA . THR D 1 146 ? -71.179 13.405 -35.775 1.00 13.99 146 THR D CA 1
ATOM 6235 C C . THR D 1 146 ? -71.986 13.969 -36.950 1.00 13.98 146 THR D C 1
ATOM 6236 O O . THR D 1 146 ? -72.518 15.082 -36.882 1.00 13.72 146 THR D O 1
ATOM 6240 N N . THR D 1 147 ? -72.066 13.188 -38.023 1.00 14.35 147 THR D N 1
ATOM 6241 C CA . THR D 1 147 ? -72.871 13.517 -39.193 1.00 14.83 147 THR D CA 1
ATOM 6242 C C . THR D 1 147 ? -73.734 12.294 -39.496 1.00 15.25 147 THR D C 1
ATOM 6243 O O . THR D 1 147 ? -73.621 11.273 -38.815 1.00 15.72 147 THR D O 1
ATOM 6247 N N . ASP D 1 148 ? -74.592 12.383 -40.505 1.00 15.75 148 ASP D N 1
ATOM 6248 C CA . ASP D 1 148 ? -75.321 11.188 -40.935 1.00 16.03 148 ASP D CA 1
ATOM 6249 C C . ASP D 1 148 ? -74.712 10.549 -42.185 1.00 15.85 148 ASP D C 1
ATOM 6250 O O . ASP D 1 148 ? -75.375 9.789 -42.899 1.00 16.61 148 ASP D O 1
ATOM 6255 N N . ALA D 1 149 ? -73.449 10.870 -42.448 1.00 15.43 149 ALA D N 1
ATOM 6256 C CA . ALA D 1 149 ? -72.685 10.192 -43.488 1.00 15.21 149 ALA D CA 1
ATOM 6257 C C . ALA D 1 149 ? -71.897 9.043 -42.866 1.00 15.06 149 ALA D C 1
ATOM 6258 O O . ALA D 1 149 ? -71.302 9.201 -41.800 1.00 15.84 149 ALA D O 1
ATOM 6260 N N . THR D 1 150 ? -71.909 7.889 -43.531 1.00 14.41 150 THR D N 1
ATOM 6261 C CA . THR D 1 150 ? -71.259 6.681 -43.026 1.00 14.21 150 THR D CA 1
ATOM 6262 C C . THR D 1 150 ? -69.793 6.633 -43.453 1.00 13.19 150 THR D C 1
ATOM 6263 O O . THR D 1 150 ? -69.502 6.670 -44.650 1.00 12.69 150 THR D O 1
ATOM 6267 N N . PRO D 1 151 ? -68.862 6.547 -42.483 1.00 12.38 151 PRO D N 1
ATOM 6268 C CA . PRO D 1 151 ? -67.450 6.457 -42.860 1.00 11.90 151 PRO D CA 1
ATOM 6269 C C . PRO D 1 151 ? -67.104 5.118 -43.510 1.00 11.24 151 PRO D C 1
ATOM 6270 O O . PRO D 1 151 ? -67.500 4.059 -43.008 1.00 11.34 151 PRO D O 1
ATOM 6274 N N . LEU D 1 152 ? -66.366 5.183 -44.615 1.00 11.01 152 LEU D N 1
ATOM 6275 C CA . LEU D 1 152 ? -65.970 3.994 -45.369 1.00 10.67 152 LEU D CA 1
ATOM 6276 C C . LEU D 1 152 ? -64.463 3.740 -45.335 1.00 10.23 152 LEU D C 1
ATOM 6277 O O . LEU D 1 152 ? -64.024 2.589 -45.289 1.00 10.59 152 LEU D O 1
ATOM 6282 N N . LEU D 1 153 ? -63.683 4.821 -45.364 1.00 9.96 153 LEU D N 1
ATOM 6283 C CA . LEU D 1 153 ? -62.223 4.766 -45.416 1.00 9.97 153 LEU D CA 1
ATOM 6284 C C . LEU D 1 153 ? -61.699 6.049 -44.803 1.00 9.56 153 LEU D C 1
ATOM 6285 O O . LEU D 1 153 ? -62.325 7.099 -44.953 1.00 9.84 153 LEU D O 1
ATOM 6290 N N . THR D 1 154 ? -60.553 5.983 -44.131 1.00 9.41 154 THR D N 1
ATOM 6291 C CA . THR D 1 154 ? -59.910 7.185 -43.613 1.00 9.68 154 THR D CA 1
ATOM 6292 C C . THR D 1 154 ? -58.400 7.111 -43.733 1.00 9.55 154 THR D C 1
ATOM 6293 O O . THR D 1 154 ? -57.813 6.024 -43.795 1.00 9.87 154 THR D O 1
ATOM 6297 N N . VAL D 1 155 ? -57.792 8.291 -43.755 1.00 9.34 155 VAL D N 1
ATOM 6298 C CA . VAL D 1 155 ? -56.366 8.446 -43.531 1.00 9.39 155 VAL D CA 1
ATOM 6299 C C . VAL D 1 155 ? -56.145 9.466 -42.409 1.00 8.96 155 VAL D C 1
ATOM 6300 O O . VAL D 1 155 ? -56.731 10.549 -42.421 1.00 9.40 155 VAL D O 1
ATOM 6304 N N . ASP D 1 156 ? -55.316 9.087 -41.440 1.00 9.14 156 ASP D N 1
ATOM 6305 C CA . ASP D 1 156 ? -54.886 9.962 -40.354 1.00 9.19 156 ASP D CA 1
ATOM 6306 C C . ASP D 1 156 ? -53.823 10.904 -40.908 1.00 9.26 156 ASP D C 1
ATOM 6307 O O . ASP D 1 156 ? -52.786 10.449 -41.400 1.00 9.60 156 ASP D O 1
ATOM 6312 N N . VAL D 1 157 ? -54.077 12.212 -40.847 1.00 9.29 157 VAL D N 1
ATOM 6313 C CA . VAL D 1 157 ? -53.060 13.186 -41.253 1.00 9.93 157 VAL D CA 1
ATOM 6314 C C . VAL D 1 157 ? -52.529 14.041 -40.100 1.00 9.43 157 VAL D C 1
ATOM 6315 O O . VAL D 1 157 ? -51.872 15.054 -40.338 1.00 9.76 157 VAL D O 1
ATOM 6319 N N . TRP D 1 158 ? -52.773 13.631 -38.857 1.00 9.17 158 TRP D N 1
ATOM 6320 C CA . TRP D 1 158 ? -51.947 14.130 -37.763 1.00 8.94 158 TRP D CA 1
ATOM 6321 C C . TRP D 1 158 ? -50.495 13.806 -38.105 1.00 8.71 158 TRP D C 1
ATOM 6322 O O . TRP D 1 158 ? -50.206 12.730 -38.648 1.00 8.84 158 TRP D O 1
ATOM 6333 N N . GLU D 1 159 ? -49.587 14.721 -37.785 1.00 8.40 159 GLU D N 1
ATOM 6334 C CA . GLU D 1 159 ? -48.177 14.518 -38.097 1.00 8.83 159 GLU D CA 1
ATOM 6335 C C . GLU D 1 159 ? -47.594 13.241 -37.483 1.00 8.80 159 GLU D C 1
ATOM 6336 O O . GLU D 1 159 ? -46.744 12.601 -38.105 1.00 9.13 159 GLU D O 1
ATOM 6342 N N . HIS D 1 160 ? -48.064 12.838 -36.301 1.00 8.72 160 HIS D N 1
ATOM 6343 C CA . HIS D 1 160 ? -47.569 11.592 -35.708 1.00 8.85 160 HIS D CA 1
ATOM 6344 C C . HIS D 1 160 ? -47.809 10.366 -36.587 1.00 8.63 160 HIS D C 1
ATOM 6345 O O . HIS D 1 160 ? -47.101 9.368 -36.450 1.00 9.29 160 HIS D O 1
ATOM 6352 N N . ALA D 1 161 ? -48.793 10.433 -37.481 1.00 8.73 161 ALA D N 1
ATOM 6353 C CA . ALA D 1 161 ? -49.099 9.282 -38.334 1.00 9.00 161 ALA D CA 1
ATOM 6354 C C . ALA D 1 161 ? -48.005 8.996 -39.356 1.00 8.97 161 ALA D C 1
ATOM 6355 O O . ALA D 1 161 ? -47.875 7.863 -39.822 1.00 9.57 161 ALA D O 1
ATOM 6357 N N . TYR D 1 162 ? -47.229 10.024 -39.698 1.00 9.03 162 TYR D N 1
ATOM 6358 C CA . TYR D 1 162 ? -46.273 9.919 -40.793 1.00 9.31 162 TYR D CA 1
ATOM 6359 C C . TYR D 1 162 ? -44.886 10.496 -40.533 1.00 9.50 162 TYR D C 1
ATOM 6360 O O . TYR D 1 162 ? -43.974 10.235 -41.321 1.00 10.15 162 TYR D O 1
ATOM 6369 N N . TYR D 1 163 ? -44.712 11.277 -39.466 1.00 9.24 163 TYR D N 1
ATOM 6370 C CA . TYR D 1 163 ? -43.469 12.030 -39.307 1.00 9.44 163 TYR D CA 1
ATOM 6371 C C . TYR D 1 163 ? -42.224 11.151 -39.183 1.00 9.85 163 TYR D C 1
ATOM 6372 O O . TYR D 1 163 ? -41.155 11.524 -39.664 1.00 10.49 163 TYR D O 1
ATOM 6381 N N . ILE D 1 164 ? -42.356 9.994 -38.540 1.00 10.10 164 ILE D N 1
ATOM 6382 C CA . ILE D 1 164 ? -41.208 9.089 -38.374 1.00 10.81 164 ILE D CA 1
ATOM 6383 C C . ILE D 1 164 ? -40.686 8.605 -39.730 1.00 11.11 164 ILE D C 1
ATOM 6384 O O . ILE D 1 164 ? -39.472 8.504 -39.948 1.00 12.01 164 ILE D O 1
ATOM 6389 N N . ASP D 1 165 ? -41.616 8.322 -40.636 1.00 11.12 165 ASP D N 1
ATOM 6390 C CA . ASP D 1 165 ? -41.297 7.680 -41.906 1.00 11.46 165 ASP D CA 1
ATOM 6391 C C . ASP D 1 165 ? -41.131 8.645 -43.077 1.00 11.75 165 ASP D C 1
ATOM 6392 O O . ASP D 1 165 ? -40.432 8.325 -44.049 1.00 12.74 165 ASP D O 1
ATOM 6397 N N . TYR D 1 166 ? -41.780 9.807 -42.988 1.00 11.22 166 TYR D N 1
ATOM 6398 C CA . TYR D 1 166 ? -41.861 10.754 -44.101 1.00 11.23 166 TYR D CA 1
ATOM 6399 C C . TYR D 1 166 ? -41.509 12.180 -43.722 1.00 11.20 166 TYR D C 1
ATOM 6400 O O . TYR D 1 166 ? -41.422 13.041 -44.597 1.00 11.38 166 TYR D O 1
ATOM 6409 N N . ARG D 1 167 ? -41.315 12.436 -42.428 1.00 11.38 167 ARG D N 1
ATOM 6410 C CA . ARG D 1 167 ? -41.078 13.797 -41.942 1.00 11.53 167 ARG D CA 1
ATOM 6411 C C . ARG D 1 167 ? -42.183 14.713 -42.478 1.00 11.51 167 ARG D C 1
ATOM 6412 O O . ARG D 1 167 ? -43.358 14.363 -42.376 1.00 11.49 167 ARG D O 1
ATOM 6420 N N . ASN D 1 168 ? -41.821 15.854 -43.061 1.00 11.65 168 ASN D N 1
ATOM 6421 C CA . ASN D 1 168 ? -42.803 16.810 -43.572 1.00 12.25 168 ASN D CA 1
ATOM 6422 C C . ASN D 1 168 ? -43.511 16.382 -44.866 1.00 12.00 168 ASN D C 1
ATOM 6423 O O . ASN D 1 168 ? -44.467 17.037 -45.288 1.00 12.40 168 ASN D O 1
ATOM 6428 N N . ALA D 1 169 ? -43.045 15.297 -45.489 1.00 11.94 169 ALA D N 1
ATOM 6429 C CA . ALA D 1 169 ? -43.538 14.893 -46.808 1.00 12.09 169 ALA D CA 1
ATOM 6430 C C . ALA D 1 169 ? -44.852 14.115 -46.732 1.00 12.21 169 ALA D C 1
ATOM 6431 O O . ALA D 1 169 ? -44.914 12.927 -47.060 1.00 12.36 169 ALA D O 1
ATOM 6433 N N . ARG D 1 170 ? -45.911 14.804 -46.316 1.00 11.99 170 ARG D N 1
ATOM 6434 C CA . ARG D 1 170 ? -47.238 14.202 -46.281 1.00 11.97 170 ARG D CA 1
ATOM 6435 C C . ARG D 1 170 ? -47.669 13.588 -47.628 1.00 12.04 170 ARG D C 1
ATOM 6436 O O . ARG D 1 170 ? -48.311 12.541 -47.630 1.00 11.74 170 ARG D O 1
ATOM 6444 N N . PRO D 1 171 ? -47.330 14.227 -48.775 1.00 12.11 171 PRO D N 1
ATOM 6445 C CA . PRO D 1 171 ? -47.663 13.572 -50.054 1.00 12.40 171 PRO D CA 1
ATOM 6446 C C . PRO D 1 171 ? -47.053 12.173 -50.252 1.00 12.15 171 PRO D C 1
ATOM 6447 O O . PRO D 1 171 ? -47.706 11.305 -50.837 1.00 12.34 171 PRO D O 1
ATOM 6451 N N . GLY D 1 172 ? -45.832 11.950 -49.763 1.00 11.94 172 GLY D N 1
ATOM 6452 C CA . GLY D 1 172 ? -45.200 10.630 -49.839 1.00 12.01 172 GLY D CA 1
ATOM 6453 C C . GLY D 1 172 ? -45.943 9.609 -48.998 1.00 11.65 172 GLY D C 1
ATOM 6454 O O . GLY D 1 172 ? -46.141 8.464 -49.412 1.00 11.72 172 GLY D O 1
ATOM 6455 N N . TYR D 1 173 ? -46.349 10.029 -47.804 1.00 11.24 173 TYR D N 1
ATOM 6456 C CA . TYR D 1 173 ? -47.189 9.213 -46.934 1.00 10.70 173 TYR D CA 1
ATOM 6457 C C . TYR D 1 173 ? -48.482 8.806 -47.631 1.00 10.80 173 TYR D C 1
ATOM 6458 O O . TYR D 1 173 ? -48.868 7.640 -47.594 1.00 10.55 173 TYR D O 1
ATOM 6467 N N . LEU D 1 174 ? -49.145 9.768 -48.270 1.00 11.24 174 LEU D N 1
ATOM 6468 C CA . LEU D 1 174 ? -50.378 9.468 -48.999 1.00 11.68 174 LEU D CA 1
ATOM 6469 C C . LEU D 1 174 ? -50.177 8.445 -50.116 1.00 12.24 174 LEU D C 1
ATOM 6470 O O . LEU D 1 174 ? -51.004 7.547 -50.296 1.00 12.58 174 LEU D O 1
ATOM 6475 N N A GLU D 1 175 ? -49.077 8.583 -50.851 0.50 12.71 175 GLU D N 1
ATOM 6476 N N B GLU D 1 175 ? -49.083 8.590 -50.863 0.50 12.50 175 GLU D N 1
ATOM 6477 C CA A GLU D 1 175 ? -48.725 7.638 -51.908 0.50 13.52 175 GLU D CA 1
ATOM 6478 C CA B GLU D 1 175 ? -48.723 7.628 -51.907 0.50 13.00 175 GLU D CA 1
ATOM 6479 C C A GLU D 1 175 ? -48.622 6.213 -51.359 0.50 13.31 175 GLU D C 1
ATOM 6480 C C B GLU D 1 175 ? -48.670 6.216 -51.330 0.50 13.05 175 GLU D C 1
ATOM 6481 O O A GLU D 1 175 ? -49.139 5.266 -51.958 0.50 13.64 175 GLU D O 1
ATOM 6482 O O B GLU D 1 175 ? -49.273 5.285 -51.875 0.50 13.28 175 GLU D O 1
ATOM 6493 N N . HIS D 1 176 ? -47.969 6.073 -50.211 1.00 13.11 176 HIS D N 1
ATOM 6494 C CA . HIS D 1 176 ? -47.783 4.774 -49.586 1.00 12.97 176 HIS D CA 1
ATOM 6495 C C . HIS D 1 176 ? -49.034 4.243 -48.886 1.00 12.41 176 HIS D C 1
ATOM 6496 O O . HIS D 1 176 ? -49.240 3.034 -48.809 1.00 12.43 176 HIS D O 1
ATOM 6503 N N . PHE D 1 177 ? -49.878 5.152 -48.412 1.00 11.93 177 PHE D N 1
ATOM 6504 C CA . PHE D 1 177 ? -51.190 4.795 -47.884 1.00 11.19 177 PHE D CA 1
ATOM 6505 C C . PHE D 1 177 ? -51.964 3.926 -48.883 1.00 11.05 177 PHE D C 1
ATOM 6506 O O . PHE D 1 177 ? -52.551 2.908 -48.505 1.00 11.07 177 PHE D O 1
ATOM 6514 N N . TRP D 1 178 ? -51.935 4.310 -50.160 1.00 11.28 178 TRP D N 1
ATOM 6515 C CA . TRP D 1 178 ? -52.681 3.581 -51.183 1.00 11.64 178 TRP D CA 1
ATOM 6516 C C . TRP D 1 178 ? -52.215 2.137 -51.353 1.00 11.58 178 TRP D C 1
ATOM 6517 O O . TRP D 1 178 ? -52.994 1.282 -51.762 1.00 12.53 178 TRP D O 1
ATOM 6528 N N . ALA D 1 179 ? -50.954 1.869 -51.025 1.00 11.58 179 ALA D N 1
ATOM 6529 C CA . ALA D 1 179 ? -50.398 0.517 -51.085 1.00 11.89 179 ALA D CA 1
ATOM 6530 C C . ALA D 1 179 ? -50.940 -0.383 -49.974 1.00 11.63 179 ALA D C 1
ATOM 6531 O O . ALA D 1 179 ? -50.767 -1.605 -50.021 1.00 12.11 179 ALA D O 1
ATOM 6533 N N . LEU D 1 180 ? -51.603 0.230 -48.993 1.00 11.19 180 LEU D N 1
ATOM 6534 C CA . LEU D 1 180 ? -52.045 -0.461 -47.784 1.00 10.99 180 LEU D CA 1
ATOM 6535 C C . LEU D 1 180 ? -53.550 -0.637 -47.642 1.00 10.54 180 LEU D C 1
ATOM 6536 O O . LEU D 1 180 ? -53.990 -1.372 -46.763 1.00 10.40 180 LEU D O 1
ATOM 6541 N N . VAL D 1 181 ? -54.345 0.025 -48.478 1.00 10.55 181 VAL D N 1
ATOM 6542 C CA . VAL D 1 181 ? -55.786 0.069 -48.217 1.00 10.59 181 VAL D CA 1
ATOM 6543 C C . VAL D 1 181 ? -56.425 -1.321 -48.222 1.00 10.33 181 VAL D C 1
ATOM 6544 O O . VAL D 1 181 ? -56.252 -2.105 -49.159 1.00 10.85 181 VAL D O 1
ATOM 6548 N N . ASN D 1 182 ? -57.153 -1.608 -47.148 1.00 10.50 182 ASN D N 1
ATOM 6549 C CA . ASN D 1 182 ? -57.886 -2.849 -46.992 1.00 10.69 182 ASN D CA 1
ATOM 6550 C C . ASN D 1 182 ? -59.292 -2.667 -47.553 1.00 10.77 182 ASN D C 1
ATOM 6551 O O . ASN D 1 182 ? -60.213 -2.241 -46.846 1.00 10.84 182 ASN D O 1
ATOM 6556 N N . TRP D 1 183 ? -59.451 -2.990 -48.835 1.00 10.72 183 TRP D N 1
ATOM 6557 C CA . TRP D 1 183 ? -60.742 -2.825 -49.502 1.00 11.23 183 TRP D CA 1
ATOM 6558 C C . TRP D 1 183 ? -61.846 -3.753 -48.989 1.00 11.13 183 TRP D C 1
ATOM 6559 O O . TRP D 1 183 ? -63.024 -3.472 -49.189 1.00 10.99 183 TRP D O 1
ATOM 6570 N N A GLU D 1 184 ? -61.465 -4.848 -48.336 0.50 11.34 184 GLU D N 1
ATOM 6571 N N B GLU D 1 184 ? -61.466 -4.840 -48.323 0.50 11.32 184 GLU D N 1
ATOM 6572 C CA A GLU D 1 184 ? -62.445 -5.729 -47.702 0.50 11.83 184 GLU D CA 1
ATOM 6573 C CA B GLU D 1 184 ? -62.447 -5.727 -47.695 0.50 11.70 184 GLU D CA 1
ATOM 6574 C C A GLU D 1 184 ? -63.165 -4.998 -46.563 0.50 11.43 184 GLU D C 1
ATOM 6575 C C B GLU D 1 184 ? -63.156 -5.039 -46.528 0.50 11.43 184 GLU D C 1
ATOM 6576 O O A GLU D 1 184 ? -64.384 -5.105 -46.425 0.50 11.45 184 GLU D O 1
ATOM 6577 O O B GLU D 1 184 ? -64.356 -5.224 -46.330 0.50 11.56 184 GLU D O 1
ATOM 6588 N N . PHE D 1 185 ? -62.414 -4.235 -45.769 1.00 11.25 185 PHE D N 1
ATOM 6589 C CA . PHE D 1 185 ? -63.001 -3.453 -44.680 1.00 11.11 185 PHE D CA 1
ATOM 6590 C C . PHE D 1 185 ? -63.903 -2.362 -45.249 1.00 10.68 185 PHE D C 1
ATOM 6591 O O . PHE D 1 185 ? -65.018 -2.159 -44.772 1.00 11.13 185 PHE D O 1
ATOM 6599 N N . VAL D 1 186 ? -63.426 -1.678 -46.287 1.00 10.54 186 VAL D N 1
ATOM 6600 C CA . VAL D 1 186 ? -64.227 -0.653 -46.951 1.00 10.53 186 VAL D CA 1
ATOM 6601 C C . VAL D 1 186 ? -65.562 -1.252 -47.432 1.00 10.61 186 VAL D C 1
ATOM 6602 O O . VAL D 1 186 ? -66.626 -0.648 -47.256 1.00 11.10 186 VAL D O 1
ATOM 6606 N N . ALA D 1 187 ? -65.498 -2.450 -48.014 1.00 10.61 187 ALA D N 1
ATOM 6607 C CA . ALA D 1 187 ? -66.695 -3.156 -48.471 1.00 11.03 187 ALA D CA 1
ATOM 6608 C C . ALA D 1 187 ? -67.680 -3.426 -47.333 1.00 11.26 187 ALA D C 1
ATOM 6609 O O . ALA D 1 187 ? -68.886 -3.226 -47.495 1.00 11.48 187 ALA D O 1
ATOM 6611 N N A LYS D 1 188 ? -67.167 -3.878 -46.191 0.50 11.64 188 LYS D N 1
ATOM 6612 N N B LYS D 1 188 ? -67.165 -3.888 -46.197 0.50 11.49 188 LYS D N 1
ATOM 6613 C CA A LYS D 1 188 ? -68.007 -4.131 -45.019 0.50 12.20 188 LYS D CA 1
ATOM 6614 C CA B LYS D 1 188 ? -67.994 -4.126 -45.017 0.50 11.93 188 LYS D CA 1
ATOM 6615 C C A LYS D 1 188 ? -68.673 -2.853 -44.517 0.50 12.17 188 LYS D C 1
ATOM 6616 C C B LYS D 1 188 ? -68.697 -2.839 -44.603 0.50 11.94 188 LYS D C 1
ATOM 6617 O O A LYS D 1 188 ? -69.827 -2.877 -44.084 0.50 12.43 188 LYS D O 1
ATOM 6618 O O B LYS D 1 188 ? -69.900 -2.839 -44.329 0.50 12.12 188 LYS D O 1
ATOM 6629 N N . ASN D 1 189 ? -67.943 -1.741 -44.578 1.00 12.16 189 ASN D N 1
ATOM 6630 C CA . ASN D 1 189 ? -68.486 -0.435 -44.196 1.00 12.54 189 ASN D CA 1
ATOM 6631 C C . ASN D 1 189 ? -69.613 0.010 -45.129 1.00 12.89 189 ASN D C 1
ATOM 6632 O O . ASN D 1 189 ? -70.646 0.517 -44.678 1.00 13.11 189 ASN D O 1
ATOM 6637 N N . LEU D 1 190 ? -69.409 -0.205 -46.427 1.00 13.09 190 LEU D N 1
ATOM 6638 C CA . LEU D 1 190 ? -70.407 0.129 -47.439 1.00 13.68 190 LEU D CA 1
ATOM 6639 C C . LEU D 1 190 ? -71.659 -0.748 -47.355 1.00 14.14 190 LEU D C 1
ATOM 6640 O O . LEU D 1 190 ? -72.767 -0.268 -47.594 1.00 14.66 190 LEU D O 1
ATOM 6645 N N . ALA D 1 191 ? -71.473 -2.024 -47.022 1.00 14.68 191 ALA D N 1
ATOM 6646 C CA . ALA D 1 191 ? -72.568 -2.998 -47.022 1.00 15.67 191 ALA D CA 1
ATOM 6647 C C . ALA D 1 191 ? -73.520 -2.888 -45.827 1.00 16.28 191 ALA D C 1
ATOM 6648 O O . ALA D 1 191 ? -74.653 -3.365 -45.901 1.00 16.78 191 ALA D O 1
ATOM 6650 N N A ALA D 1 192 ? -73.040 -2.314 -44.725 0.60 16.44 192 ALA D N 1
ATOM 6651 N N B ALA D 1 192 ? -73.074 -2.241 -44.750 0.40 16.84 192 ALA D N 1
ATOM 6652 C CA A ALA D 1 192 ? -73.792 -2.293 -43.469 0.60 16.72 192 ALA D CA 1
ATOM 6653 C CA B ALA D 1 192 ? -73.958 -1.866 -43.638 0.40 17.42 192 ALA D CA 1
ATOM 6654 C C A ALA D 1 192 ? -75.090 -1.496 -43.576 0.60 16.97 192 ALA D C 1
ATOM 6655 C C B ALA D 1 192 ? -73.286 -0.902 -42.666 0.40 17.71 192 ALA D C 1
ATOM 6656 O O A ALA D 1 192 ? -76.057 -1.773 -42.864 0.60 17.33 192 ALA D O 1
ATOM 6657 O O B ALA D 1 192 ? -72.197 -1.160 -42.152 0.40 17.98 192 ALA D O 1
#

Secondary structure (DSSP, 8-state):
----PPPSS-TTTTTTTS-HHHHHHIIIIIIHHHHHHHHHHHTTSTTTT--HHHHHTT--HHHHHHHHHHHHHHHHHHTB-TT--S---HHHHHHHHHHHSSHHHHHHHHHHHHHH--SSEEEEEEE-TTS-EEEEEEETT--GGGSSPEEEEEEE-SGGGTHHHHTT-HHHHHHHHHTTB-HHHHHHHHH-/----PPPSS-TTTTTTTS-HHHHHHIIIIIIHHHHHHHHHHHTTSTTTT--HHHHHTT--HHHHHHHHHHHHHHHHHHTB-TT--S---HHHHHHHHHHHSSHHHHHHHHHHHHHHS-SSEEEEEEE-TTS-EEEEEEETT--GGGTTPEEEEEEE-SGGGTHHHHTT-HHHHHHHHTTTB-HHHHHHHHH-/----PPPSS-TTTTTTTS-HHHHHHIIIIIIHHHHHHHHHHHTTSTTTTS-HHHHHTT--HHHHHHHHHHHHHHHHHHTB-TT--S---HHHHHHHHHHHSSHHHHHHHHHHHHHTS-SSEEEEEEE-TTS-EEEEEEETT--GGGSSPEEEEEEE-SGGGTHHHHTT-HHHHHHHHTTTB-HHHHHHHHH-/---PPPPSS-TTTTTTTS-HHHHHHIIIIIIHHHHHHHHHHHTTSTTTT--HHHHHTS--HHHHHHHHHHHHHHHHHHTB-TT--S---HHHHHHHHHHHSSHHHHHHHHHHHHHH--SSEEEEEEE-TTS-EEEEEEETT--GGGSSSEEEEEEE-SGGGTHHHHTT-HHHHHHHHTTTB-HHHHHHHHH-

Solvent-accessible surface area: 31423 Å² total; per-residue (Å²): 108,44,121,35,62,92,29,74,31,71,94,91,28,0,48,107,46,2,28,32,73,1,1,74,59,1,40,19,49,21,1,54,42,17,4,31,49,0,16,93,83,10,160,67,57,99,46,86,88,72,48,25,66,90,0,2,141,56,25,152,47,39,21,33,36,12,0,0,0,3,37,0,0,39,13,1,5,47,0,1,16,54,166,46,10,54,123,13,112,47,159,5,33,114,25,1,44,92,50,29,60,39,31,72,68,0,86,62,87,0,31,67,26,0,66,145,18,63,4,3,0,0,0,0,1,0,48,51,89,98,43,139,20,29,39,54,54,27,63,26,1,19,4,4,11,78,82,111,12,54,9,2,0,0,0,0,0,10,14,1,0,6,1,28,46,36,52,52,42,26,70,23,1,0,119,54,1,14,40,4,0,30,21,123,33,0,36,142,21,25,90,125,140,50,144,33,57,89,26,71,31,66,80,90,28,1,52,106,43,4,29,38,72,2,0,81,58,1,24,28,101,22,0,71,68,19,4,63,57,0,27,107,84,9,153,73,52,88,44,79,89,94,49,25,65,91,0,2,139,71,22,152,50,38,22,32,37,16,0,0,0,4,35,0,0,36,14,1,6,46,0,1,16,52,164,44,12,56,121,9,115,52,152,4,29,109,23,0,33,72,16,14,5,19,28,15,21,0,54,25,72,0,25,26,30,0,41,121,16,59,3,4,0,0,0,0,0,0,74,50,84,94,41,90,12,14,36,56,52,26,62,27,1,18,4,4,11,76,80,110,13,61,10,1,0,0,0,0,0,11,10,2,0,7,2,29,43,35,51,29,13,22,4,7,2,0,76,67,2,17,41,4,0,29,24,142,30,0,41,119,13,26,88,130,128,50,146,35,61,89,26,71,29,65,80,89,29,0,49,101,48,2,25,41,74,0,0,83,49,1,21,29,86,23,0,74,68,19,5,64,61,0,25,104,85,9,145,73,52,92,43,88,90,102,57,30,66,86,0,2,133,72,22,157,45,38,22,34,38,14,0,0,0,4,33,0,0,36,14,0,6,47,0,1,16,48,166,45,11,52,134,14,115,55,162,4,30,120,21,0,34,61,15,12,7,19,29,16,20,0,42,25,65,0,25,26,30,0,41,125,17,62,3,4,0,0,0,0,0,0,51,50,95,100,40,87,9,18,34,60,52,26,64,25,2,19,5,4,8,75,78,127,17,50,11,1,0,0,0,0,0,12,10,1,0,7,1,24,42,36,46,26,12,21,4,7,1,0,72,66,1,26,43,4,0,33,22,146,38,0,39,152,21,28,89,125,123,40,118,30,65,89,19,70,30,65,110,91,28,0,51,106,46,2,27,42,65,1,0,87,44,1,22,33,54,21,0,63,43,17,5,42,50,0,34,100,81,4,153,70,59,86,47,80,80,94,53,31,93,96,0,2,155,71,29,150,45,36,21,35,34,13,0,0,0,4,39,0,0,37,12,1,6,47,0,2,16,52,161,45,10,54,120,14,122,40,158,3,31,108,22,0,44,91,32,29,60,41,28,72,67,0,78,64,88,0,30,93,25,0,71,163,20,66,5,3,0,0,0,0,0,1,46,51,97,112,41,118,6,24,35,62,52,28,64,25,2,18,3,3,23,69,72,118,17,55,11,0,0,0,0,0,0,10,15,1,1,7,1,23,46,36,45,53,44,24,70,23,1,0,120,56,0,14,40,4,0,30,26,117,40,0,38,120,24,24,90,129

Nearest PDB structures (foldseek):
  2bkb-assembly1_A  TM=1.005E+00  e=3.493E-36  Escherichia coli
  1isc-assembly1_B  TM=1.003E+00  e=1.390E-34  Escherichia coli
  1za5-assembly1_B  TM=1.002E+00  e=1.738E-34  Escherichia coli
  1dt0-assembly2_C-2  TM=9.938E-01  e=8.064E-28  Pseudomonas putida
  3tqj-assembly1_B  TM=9.961E-01  e=7.520E-27  Coxiella burnetii

InterPro domains:
  IPR001189 Manganese/iron superoxide dismutase [PIRSF000349] (2-192)
  IPR001189 Manganese/iron superoxide dismutase [PR01703] (6-17)
  IPR001189 Manganese/iron superoxide dismutase [PR01703] (27-40)
  IPR001189 Manganese/iron superoxide dismutase [PR01703] (65-78)
  IPR001189 Manganese/iron superoxide dismutase [PR01703] (118-126)
  IPR001189 Manganese/iron superoxide dismutase [PR01703] (155-167)
  IPR019831 Manganese/iron superoxide dismutase, N-terminal [PF00081] (2-82)
  IPR019832 Manganese/iron superoxide dismutase, C-terminal [PF02777] (89-190)
  IPR019833 Manganese/iron superoxide dismutase, binding site [PS00088] (157-164)
  IPR036314 Manganese/iron superoxide dismutase, C-terminal domain superfamily [G3DSA:3.55.40.20] (82-193)
  IPR036314 Manganese/iron superoxide dismutase, C-terminal domain superfamily [SSF54719] (84-192)
  IPR036324 Manganese/iron superoxide dismutase, N-terminal domain superfamily [G3DSA:1.10.287.990] (20-81)
  IPR036324 Manganese/iron superoxide dismutase, N-terminal domain superfamily [SSF46609] (1-84)

B-factor: mean 13.76, std 5.85, range [5.23, 41.85]

Foldseek 3Di:
DDDQDDQPDQLCQLPPLFHSVLCCCVRVPVLVVLVVQLCVVPVPHPCPVPDLLRQCQPDDDSNNLSSLSNVVVVQQSLQFGHPDFDDDDDPVQVLCCVQQVHPVRVLVVQLVCLVPQPAWWKWFWWAAPVGHIDIDIDHRSDDCSNPRIFTQHMDTNHCSRPCVNQNVPVSSSSVSSNVTGDVVSSVVSSVD/DDDQDDQPDDLCQLPPLFHSVLCCCVRVPVLRVLRVQLVVVCVPHPCPPPDLLRQCQPDDDSNNLSSLSNVVVVQQSLQFGHPDFDADDDPVQVLCCVQQVGVVSVLVVQLVCLLPLPAWWKWFWWQDPVRHIDIDIDHRSDDCSNDRIFTQHMDTNHCSNPCVNQNPPVSSSSVSSNNTGDVVSSVVRSVD/DDDQDDQPDDLQQLPPLFHSVLSCCVRVPVLRVLRVQLVVVCVPHPCPPPDLLRQCQPDDDSNNLSSLSNVVVVQQSLQFGHPDFDADDDPVQVLCCVQQVHPVSVLVVQLVCLVPQPAWWKWFWWQAPVRHIDIDIDHRSDDCSNDRTFTQHMDTNHCSRPCVNQNPPSSSSSVSSNNTGDVVSSVVSSVD/DDDQPDQPDDLQQLPPLAHSVLSCCVRVPVLRVLRVQLCVVPVPHPCPPPQLLVQCQPDDDSNNLSSLSNVVVVQQSLQFGHPDFDDDDPPVQVLCCVQQVHPVRVLVVQLVQLLPDPAWWKWFWWQDPVRHIDIDIDHRSDDCSNPRTFTQHMDGNHCSNPCVNQNPPVSSSSVSSNNTGDVVSSVVSSVD

Sequence (768 aa):
SSFELPALLPYAKDALAPHISAETTIIEEYHYGKKHHQTYVTNLNNLIKKGTAFEGKSLEEEIIRSSEEGGVFNNAAEVWNHTTFYWNCLAPNNAGGEPTGKVAEEAIAASSFGSFADFKAQFTDDAAIIKNFGSGWTWLVKNSDGKLAIVVSTSSNAGTPLTTDDATPLLTVDVWEHAYYIDYRNARPGYLLEEHFWALVNWEFVAKKNLAASSFEELPALPYAKKDALAPHISAETIIEEYHYGKHHQTYVTNLNNLIKKGTAFEGKSLLEEEIIRSSEGGVFNNAAEVWNHTFYWNCLAPNNAGGEEPTGKKVAEEAIIAASFGSFADFKAQFTDAAIIKNFGSGWTWLVKKNSSDGKLAIVSSTSSNAGTPLTTTDDATPLLTVDVWEHAYYIDYRNARPGYLEEHFWALVNWEEFVAKKNLAASSFEELPALPYAKKDALAPHISAETIEEYHYGKHHQTYVTNLNNLIKKGTAFEEGKSLEEEIIRRSSSEGGVFNNAAEVWNHTFYWNCLAPNAGGEPTTGKKVAEEAIAASFGSFADFKKAQFTDAAIIKNFGSGWTWLVKNSDGKKLAIVVSTSSNAGTPLTTDATPLLTVDVWEHAYYIDYRNARPGYLEHFWALVNWEEFVAKKNLAASSFELPALPYAKKDALAPHISAETIEEYHYGKKHHQTYVTNLNNLIKKGTAFEGKSLEEEIIRRSSEEGGVFNNAAEVWNHTFYWNCLAPNAGGEPTGKVAEEAIAASFGSFADFKKAQFTDDAAIKNFGSGWTWLVKNSSDGKLAIVSTSNAGTPLTTDATPLLTVDVWEHAYYIDYRNARPGYLEEHFWALVNWEEFVAKKNLAAA

GO terms:
  GO:0004784 superoxide dismutase activity (F, EXP)
  GO:0004784 superoxide dismutase activity (F, IDA)
  GO:0005506 iron ion binding (F, IDA)
  GO:0005737 cytoplasm (C, IDA)
  GO:0016491 oxidoreductase activity (F, IDA)
  GO:0000303 response to superoxide (P, IDA)
  GO:0019430 removal of superoxide radicals (P, IDA)
  GO:0006801 superoxide metabolic process (P, IDA)
  GO:0004784 superoxide dismutase activity (F, IMP)
  GO:0000303 response to superoxide (P, IMP)
  GO:0006801 superoxide metabolic process (P, IMP)
  GO:0005829 cytosol (C, HDA)
  GO:0016020 membrane (C, HDA)

Radius of gyration: 29.96 Å; Cα contacts (8 Å, |Δi|>4): 1397; chains: 4; bounding box: 58×57×91 Å

Organism: Escherichia coli (strain K12) (NCBI:txid83333)